Protein AF-0000000066218387 (afdb_homodimer)

Nearest PDB structures (foldseek):
  7k64-assembly2_H  TM=9.882E-01  e=3.841E-46  Pseudomonas fluorescens Pf0-1
  7jyb-assembly1_D  TM=9.892E-01  e=7.024E-46  Pseudomonas fluorescens Pf0-1
  7jv3-assembly2_G  TM=9.910E-01  e=2.816E-45  Pseudomonas fluorescens Pf0-1
  7jyb-assembly2_H  TM=9.038E-01  e=1.567E-47  Pseudomonas fluorescens Pf0-1
  7jv3-assembly1_A  TM=9.859E-01  e=2.064E-44  Pseudomonas fluorescens Pf0-1

InterPro domains:
  IPR011251 Luciferase-like domain [PF00296] (10-331)
  IPR019911 Alkanesulphonate monooxygenase, FMN-dependent [MF_01229] (8-383)
  IPR019911 Alkanesulphonate monooxygenase, FMN-dependent [TIGR03565] (9-355)
  IPR036661 Luciferase-like domain superfamily [G3DSA:3.20.20.30] (7-357)
  IPR036661 Luciferase-like domain superfamily [SSF51679] (8-355)
  IPR050172 SsuD/RutA monooxygenase [PTHR42847] (6-355)

Solvent-accessible surface area (backbone atoms only — not comparable to full-atom values): 39649 Å² total; per-residue (Å²): 130,63,50,69,79,47,66,65,46,44,26,33,54,44,58,48,58,28,49,30,59,33,50,85,41,74,60,70,48,36,74,59,41,65,70,59,48,43,52,37,49,39,47,39,42,39,31,48,33,53,23,30,36,28,56,66,56,54,56,29,41,28,22,64,44,50,45,26,37,44,40,67,63,41,88,73,43,23,36,35,28,38,41,47,68,69,36,39,27,38,51,48,50,34,36,49,49,16,37,42,12,48,71,46,69,50,29,46,30,37,28,50,42,80,76,41,32,63,60,62,32,24,14,38,50,41,81,67,55,75,62,53,44,43,56,40,40,51,49,35,49,53,41,22,49,32,23,46,58,70,27,41,29,69,42,84,54,96,78,38,52,22,47,69,18,59,35,63,58,65,37,64,40,75,69,46,62,53,34,31,32,56,56,68,38,70,54,39,33,58,50,42,21,75,68,34,46,29,40,39,41,62,56,56,49,64,70,59,45,44,53,49,50,51,52,41,51,52,42,9,47,76,63,76,37,76,66,45,36,28,36,32,33,29,50,38,62,30,94,38,46,70,56,11,51,51,48,57,51,53,29,48,63,67,50,46,70,67,55,34,53,52,37,49,51,48,51,64,71,44,44,76,35,54,53,49,53,53,48,44,66,61,32,67,81,40,83,88,51,28,68,69,36,93,50,32,30,34,64,55,34,40,67,39,83,66,70,17,23,26,44,45,13,14,32,68,57,44,42,53,53,50,48,56,46,17,71,70,48,34,43,32,37,40,32,41,32,75,30,49,57,67,35,50,52,44,42,30,71,52,32,22,66,67,55,69,40,62,46,60,62,85,69,75,77,72,61,82,75,56,78,61,74,70,68,74,75,70,80,78,70,83,74,76,73,79,75,83,122,130,62,50,71,79,48,66,64,47,45,25,33,54,47,61,48,58,29,49,28,59,32,50,87,40,76,61,68,46,37,73,59,43,64,70,59,49,43,52,38,50,38,46,39,40,40,32,47,33,54,25,30,38,30,56,68,57,53,56,29,43,30,22,63,41,50,46,26,36,45,40,66,64,41,88,72,43,23,36,34,28,38,42,48,69,69,36,42,28,39,51,49,50,33,37,49,50,16,38,42,14,46,71,45,68,49,29,44,31,37,28,49,42,79,77,40,32,62,61,63,33,24,12,39,49,40,83,68,55,75,60,54,45,43,55,40,41,51,51,37,48,53,42,23,50,32,24,47,58,70,26,40,30,70,43,85,54,96,78,38,50,22,47,69,20,57,37,64,59,64,38,65,40,74,68,46,61,52,35,31,34,56,55,68,38,70,55,39,32,58,52,42,22,75,68,35,47,28,40,40,40,60,58,57,48,67,69,59,45,47,52,51,50,52,53,41,52,51,41,9,47,76,63,75,38,76,66,46,35,28,36,33,34,30,50,37,62,29,94,39,47,69,54,11,50,51,48,55,50,52,29,49,64,68,49,46,71,68,54,36,53,52,37,48,52,48,51,66,72,44,44,77,36,55,53,51,53,52,47,44,66,60,30,67,81,41,83,88,51,28,68,68,36,93,48,33,30,35,66,55,35,41,67,38,82,65,70,15,25,25,45,45,14,14,34,69,55,45,42,53,54,49,48,57,46,17,71,70,49,34,42,31,37,39,32,41,31,74,30,50,57,67,34,52,51,44,41,30,71,53,30,22,68,68,56,68,39,64,46,59,62,84,67,76,78,72,62,82,74,60,82,60,78,72,70,75,75,65,80,78,64,82,73,69,71,76,70,82,122

Organism: Rhizobium etli (strain CIAT 652) (NCBI:txid491916)

Secondary structure (DSSP, 8-state):
--GGGS--EEEEE--TT-EESSTT--TTEE---HHHHHHHHHHHHHHT--EEEE--STTSPPHHHHHHHHHTT-SS-EEEEEE-TTSB-HHHHHHHHHHHHHHTTS-EEEEE---S-HHHHHHTT----HHHHHHHHHHHHHHHHHHHHHSEEEEE-SS-EEEEEE-SS--SSSS-S-EEE---SHHHHHHHHHH-SEEEEE---HHHHHHHHHHHHHHHHHTT---EEEEEEEEEE-SSHHHHHHHHHHHTTT--HHHHHHHHHHHHHH---HHHHHHHHHHTT-SS--EEETTEE-GGGGT-SS---EEEE-HHHHHHHHHHHHHTTEEEEEEE-SSHHHHHHHIIIIIGGGGT---STT-----TTS-------------------/--GGGS--EEEEE--TT-EESSTT--TTEE---HHHHHHHHHHHHHHT--EEEE--STTSPPHHHHHHHHHTT-SS-EEEEEE-TTSB-HHHHHHHHHHHHHHTTS-EEEEE---S-HHHHHHTT----HHHHHHHHHHHHHHHHHHHHHSEEEEE-SS-EEEEEE-SS--SSSS-S-EEE---SHHHHHHHHHH-SEEEEE---HHHHHHHHHHHHHHHHHTT---EEEEEEEEEE-SSHHHHHHHHHHHTTT--HHHHHHHHHHHHHH---HHHHHHHHHHTT-SS--EEETTEE-GGGGT-SS---EEEE-HHHHHHHHHHHHHTTEEEEEEE-SSHHHHHHHIIIIIGGGGT---STT-----TTS-------------------

Sequence (778 aa):
MMAIDKPLDFLWFIPSSGDGQYLGSDDLSRPADPGYFREIAKAADRLGYSGVLIPTGAACEESFILAADLAAHTERLKFLVAIRPGTASPAYYARLAATLDRVSNGRLLINIVVGGSAQELAGDGIFLPHDERYDHAGEFFQVFNSLVETGKANLDGKYIKAIDARLGLPPVQEPRPPLYFGGSSDAAIAFSGGITDKYLTWGEPPAQVAEKIAKVRKAAAAQGKHVTFGIRLHFIVRETDEEAWAAADRLISKLSDETIAAAQEVFAKSSDSVGQARMVALHQGRRDKLEVSPNLWAGIGLVRTGAGTALVGSPKTIAERLREYQALGIDTVIASGYPHLEEAYRVSELLFPEIGLPGPHGQIRSSFGERRVFGGGGHGGNVKIASASMMAIDKPLDFLWFIPSSGDGQYLGSDDLSRPADPGYFREIAKAADRLGYSGVLIPTGAACEESFILAADLAAHTERLKFLVAIRPGTASPAYYARLAATLDRVSNGRLLINIVVGGSAQELAGDGIFLPHDERYDHAGEFFQVFNSLVETGKANLDGKYIKAIDARLGLPPVQEPRPPLYFGGSSDAAIAFSGGITDKYLTWGEPPAQVAEKIAKVRKAAAAQGKHVTFGIRLHFIVRETDEEAWAAADRLISKLSDETIAAAQEVFAKSSDSVGQARMVALHQGRRDKLEVSPNLWAGIGLVRTGAGTALVGSPKTIAERLREYQALGIDTVIASGYPHLEEAYRVSELLFPEIGLPGPHGQIRSSFGERRVFGGGGHGGNVKIASAS

Radius of gyration: 29.78 Å; Cα contacts (8 Å, |Δi|>4): 1653; chains: 2; bounding box: 93×78×91 Å

Structure (mmCIF, N/CA/C/O backbone):
data_AF-0000000066218387-model_v1
#
loop_
_entity.id
_entity.type
_entity.pdbx_description
1 polymer 'Alkanesulfonate monooxygenase'
#
loop_
_atom_site.group_PDB
_atom_site.id
_atom_site.type_symbol
_atom_site.label_atom_id
_atom_site.label_alt_id
_atom_site.label_comp_id
_atom_site.label_asym_id
_atom_site.label_entity_id
_atom_site.label_seq_id
_atom_site.pdbx_PDB_ins_code
_atom_site.Cartn_x
_atom_site.Cartn_y
_atom_site.Cartn_z
_atom_site.occupancy
_atom_site.B_iso_or_equiv
_atom_site.auth_seq_id
_atom_site.auth_comp_id
_atom_site.auth_asym_id
_atom_site.auth_atom_id
_atom_site.pdbx_PDB_model_num
ATOM 1 N N . MET A 1 1 ? 13.227 -35.312 9.422 1 36.81 1 MET A N 1
ATOM 2 C CA . MET A 1 1 ? 11.945 -35.844 9 1 36.81 1 MET A CA 1
ATOM 3 C C . MET A 1 1 ? 11.625 -35.469 7.562 1 36.81 1 MET A C 1
ATOM 5 O O . MET A 1 1 ? 11.789 -34.312 7.176 1 36.81 1 MET A O 1
ATOM 9 N N . MET A 1 2 ? 11.516 -36.438 6.645 1 47.72 2 MET A N 1
ATOM 10 C CA . MET A 1 2 ? 11.312 -36.25 5.211 1 47.72 2 MET A CA 1
ATOM 11 C C . MET A 1 2 ? 10.078 -35.406 4.945 1 47.72 2 MET A C 1
ATOM 13 O O . MET A 1 2 ? 9.172 -35.344 5.781 1 47.72 2 MET A O 1
ATOM 17 N N . ALA A 1 3 ? 10.102 -34.469 4.059 1 52.47 3 ALA A N 1
ATOM 18 C CA . ALA A 1 3 ? 8.992 -33.594 3.682 1 52.47 3 ALA A CA 1
ATOM 19 C C . ALA A 1 3 ? 7.68 -34.375 3.652 1 52.47 3 ALA A C 1
ATOM 21 O O . ALA A 1 3 ? 6.613 -33.812 3.943 1 52.47 3 ALA A O 1
ATOM 22 N N . ILE A 1 4 ? 7.773 -35.719 3.488 1 58.59 4 ILE A N 1
ATOM 23 C CA . ILE A 1 4 ? 6.582 -36.531 3.283 1 58.59 4 ILE A CA 1
ATOM 24 C C . ILE A 1 4 ? 5.848 -36.719 4.609 1 58.59 4 ILE A C 1
ATOM 26 O O . ILE A 1 4 ? 4.645 -36.969 4.625 1 58.59 4 ILE A O 1
ATOM 30 N N . ASP A 1 5 ? 6.512 -36.438 5.719 1 69.12 5 ASP A N 1
ATOM 31 C CA . ASP A 1 5 ? 5.871 -36.75 6.996 1 69.12 5 ASP A CA 1
ATOM 32 C C . ASP A 1 5 ? 5.156 -35.531 7.562 1 69.12 5 ASP A C 1
ATOM 34 O O . ASP A 1 5 ? 4.379 -35.625 8.508 1 69.12 5 ASP A O 1
ATOM 38 N N . LYS A 1 6 ? 5.363 -34.344 6.863 1 81.38 6 LYS A N 1
ATOM 39 C CA . LYS A 1 6 ? 4.703 -33.156 7.367 1 81.38 6 LYS A CA 1
ATOM 40 C C . LYS A 1 6 ? 3.594 -32.688 6.422 1 81.38 6 LYS A C 1
ATOM 42 O O . LYS A 1 6 ? 3.719 -32.812 5.203 1 81.38 6 LYS A O 1
ATOM 47 N N . PRO A 1 7 ? 2.613 -32.281 7.059 1 90.94 7 PRO A N 1
ATOM 48 C CA . PRO A 1 7 ? 1.529 -31.797 6.207 1 90.94 7 PRO A CA 1
ATOM 49 C C . PRO A 1 7 ? 1.955 -30.625 5.332 1 90.94 7 PRO A C 1
ATOM 51 O O . PRO A 1 7 ? 2.791 -29.812 5.746 1 90.94 7 PRO A O 1
ATOM 54 N N . LEU A 1 8 ? 1.406 -30.609 4.16 1 96.31 8 LEU A N 1
ATOM 55 C CA . LEU A 1 8 ? 1.658 -29.531 3.221 1 96.31 8 LEU A CA 1
ATOM 56 C C . LEU A 1 8 ? 1.177 -28.203 3.787 1 96.31 8 LEU A C 1
ATOM 58 O O . LEU A 1 8 ? 0.129 -28.141 4.434 1 96.31 8 LEU A O 1
ATOM 62 N N . ASP A 1 9 ? 1.961 -27.156 3.613 1 97.88 9 ASP A N 1
ATOM 63 C CA . ASP A 1 9 ? 1.462 -25.797 3.736 1 97.88 9 ASP A CA 1
ATOM 64 C C . ASP A 1 9 ? 0.65 -25.391 2.506 1 97.88 9 ASP A C 1
ATOM 66 O O . ASP A 1 9 ? 1.196 -25.266 1.407 1 97.88 9 ASP A O 1
ATOM 70 N N . PHE A 1 10 ? -0.583 -25.172 2.699 1 98.44 10 PHE A N 1
ATOM 71 C CA . PHE A 1 10 ? -1.504 -25.062 1.576 1 98.44 10 PHE A CA 1
ATOM 72 C C . PHE A 1 10 ? -2.117 -23.672 1.522 1 98.44 10 PHE A C 1
ATOM 74 O O . PHE A 1 10 ? -2.939 -23.312 2.369 1 98.44 10 PHE A O 1
ATOM 81 N N . LEU A 1 11 ? -1.707 -22.828 0.541 1 98.88 11 LEU A N 1
ATOM 82 C CA . LEU A 1 11 ? -2.236 -21.484 0.333 1 98.88 11 LEU A CA 1
ATOM 83 C C . LEU A 1 11 ? -3.24 -21.469 -0.815 1 98.88 11 LEU A C 1
ATOM 85 O O . LEU A 1 11 ? -3.268 -22.391 -1.635 1 98.88 11 LEU A O 1
ATOM 89 N N . TRP A 1 12 ? -4.078 -20.469 -0.814 1 98.88 12 TRP A N 1
ATOM 90 C CA . TRP A 1 12 ? -5.02 -20.219 -1.901 1 98.88 12 TRP A CA 1
ATOM 91 C C . TRP A 1 12 ? -4.613 -18.984 -2.689 1 98.88 12 TRP A C 1
ATOM 93 O O . TRP A 1 12 ? -3.447 -18.578 -2.68 1 98.88 12 TRP A O 1
ATOM 103 N N . PHE A 1 13 ? -5.559 -18.406 -3.445 1 98.81 13 PHE A N 1
ATOM 104 C CA . PHE A 1 13 ? -5.23 -17.344 -4.398 1 98.81 13 PHE A CA 1
ATOM 105 C C . PHE A 1 13 ? -6.34 -16.312 -4.461 1 98.81 13 PHE A C 1
ATOM 107 O O . PHE A 1 13 ? -7.523 -16.656 -4.375 1 98.81 13 PHE A O 1
ATOM 114 N N . ILE A 1 14 ? -5.922 -15.031 -4.617 1 98.94 14 ILE A N 1
ATOM 115 C CA . ILE A 1 14 ? -6.863 -13.945 -4.895 1 98.94 14 ILE A CA 1
ATOM 116 C C . ILE A 1 14 ? -6.797 -13.57 -6.371 1 98.94 14 ILE A C 1
ATOM 118 O O . ILE A 1 14 ? -5.773 -13.078 -6.848 1 98.94 14 ILE A O 1
ATOM 122 N N . PRO A 1 15 ? -7.887 -13.828 -7.129 1 98.5 15 PRO A N 1
ATOM 123 C CA . PRO A 1 15 ? -7.891 -13.445 -8.547 1 98.5 15 PRO A CA 1
ATOM 124 C C . PRO A 1 15 ? -8.109 -11.953 -8.75 1 98.5 15 PRO A C 1
ATOM 126 O O . PRO A 1 15 ? -9.148 -11.539 -9.273 1 98.5 15 PRO A O 1
ATOM 129 N N . SER A 1 16 ? -7.086 -11.125 -8.547 1 98.44 16 SER A N 1
ATOM 130 C CA . SER A 1 16 ? -7.215 -9.68 -8.398 1 98.44 16 SER A CA 1
ATOM 131 C C . SER A 1 16 ? -7.441 -9 -9.742 1 98.44 16 SER A C 1
ATOM 133 O O . SER A 1 16 ? -7.598 -7.777 -9.812 1 98.44 16 SER A O 1
ATOM 135 N N . SER A 1 17 ? -7.48 -9.742 -10.859 1 96.88 17 SER A N 1
ATOM 136 C CA . SER A 1 17 ? -7.84 -9.195 -12.164 1 96.88 17 SER A CA 1
ATOM 137 C C . SER A 1 17 ? -9.242 -9.633 -12.578 1 96.88 17 SER A C 1
ATOM 139 O O . SER A 1 17 ? -9.742 -9.219 -13.625 1 96.88 17 SER A O 1
ATOM 141 N N . GLY A 1 18 ? -9.797 -10.516 -11.82 1 96.81 18 GLY A N 1
ATOM 142 C CA . GLY A 1 18 ? -11.109 -11.062 -12.141 1 96.81 18 GLY A CA 1
ATOM 143 C C . GLY A 1 18 ? -11.172 -12.57 -12.016 1 96.81 18 GLY A C 1
ATOM 144 O O . GLY A 1 18 ? -10.164 -13.219 -11.719 1 96.81 18 GLY A O 1
ATOM 145 N N . ASP A 1 19 ? -12.375 -13.078 -12.18 1 97.75 19 ASP A N 1
ATOM 146 C CA . ASP A 1 19 ? -12.688 -14.492 -12 1 97.75 19 ASP A CA 1
ATOM 147 C C . ASP A 1 19 ? -13.836 -14.922 -12.906 1 97.75 19 ASP A C 1
ATOM 149 O O . ASP A 1 19 ? -14.289 -14.148 -13.758 1 97.75 19 ASP A O 1
ATOM 153 N N . GLY A 1 20 ? -14.164 -16.188 -12.82 1 97.06 20 GLY A N 1
ATOM 154 C CA . GLY A 1 20 ? -15.305 -16.625 -13.609 1 97.06 20 GLY A CA 1
ATOM 155 C C . GLY A 1 20 ? -15.406 -18.125 -13.742 1 97.06 20 GLY A C 1
ATOM 156 O O . GLY A 1 20 ? -14.531 -18.859 -13.281 1 97.06 20 GLY A O 1
ATOM 157 N N . GLN A 1 21 ? -16.5 -18.516 -14.5 1 97.31 21 GLN A N 1
ATOM 158 C CA . GLN A 1 21 ? -16.828 -19.938 -14.633 1 97.31 21 GLN A CA 1
ATOM 159 C C . GLN A 1 21 ? -16.078 -20.562 -15.797 1 97.31 21 GLN A C 1
ATOM 161 O O . GLN A 1 21 ? -15.789 -21.766 -15.781 1 97.31 21 GLN A O 1
ATOM 166 N N . TYR A 1 22 ? -15.852 -19.781 -16.844 1 96.94 22 TYR A N 1
ATOM 167 C CA . TYR A 1 22 ? -15.227 -20.266 -18.062 1 96.94 22 TYR A CA 1
ATOM 168 C C . TYR A 1 22 ? -13.961 -19.469 -18.391 1 96.94 22 TYR A C 1
ATOM 170 O O . TYR A 1 22 ? -13.938 -18.25 -18.219 1 96.94 22 TYR A O 1
ATOM 178 N N . LEU A 1 23 ? -13 -20.156 -18.828 1 94.5 23 LEU A N 1
ATOM 179 C CA . LEU A 1 23 ? -11.781 -19.484 -19.266 1 94.5 23 LEU A CA 1
ATOM 180 C C . LEU A 1 23 ? -11.945 -18.891 -20.656 1 94.5 23 LEU A C 1
ATOM 182 O O . LEU A 1 23 ? -12.57 -19.516 -21.516 1 94.5 23 LEU A O 1
ATOM 186 N N . GLY A 1 24 ? -11.484 -17.688 -20.844 1 89.19 24 GLY A N 1
ATOM 187 C CA . GLY A 1 24 ? -11.445 -17.078 -22.156 1 89.19 24 GLY A CA 1
ATOM 188 C C . GLY A 1 24 ? -12.805 -16.594 -22.625 1 89.19 24 GLY A C 1
ATOM 189 O O . GLY A 1 24 ? -13.023 -16.453 -23.828 1 89.19 24 GLY A O 1
ATOM 190 N N . SER A 1 25 ? -13.703 -16.484 -21.75 1 90.75 25 SER A N 1
ATOM 191 C CA . SER A 1 25 ? -15.055 -16.062 -22.094 1 90.75 25 SER A CA 1
ATOM 192 C C . SER A 1 25 ? -15.586 -15.039 -21.109 1 90.75 25 SER A C 1
ATOM 194 O O . SER A 1 25 ? -15.203 -15.047 -19.938 1 90.75 25 SER A O 1
ATOM 196 N N . ASP A 1 26 ? -16.453 -14.234 -21.625 1 92.06 26 ASP A N 1
ATOM 197 C CA . ASP A 1 26 ? -17.109 -13.273 -20.766 1 92.06 26 ASP A CA 1
ATOM 198 C C . ASP A 1 26 ? -18.375 -13.875 -20.156 1 92.06 26 ASP A C 1
ATOM 200 O O . ASP A 1 26 ? -19 -13.266 -19.266 1 92.06 26 ASP A O 1
ATOM 204 N N . ASP A 1 27 ? -18.672 -14.992 -20.656 1 94.62 27 ASP A N 1
ATOM 205 C CA . ASP A 1 27 ? -19.859 -15.648 -20.078 1 94.62 27 ASP A CA 1
ATOM 206 C C . ASP A 1 27 ? -19.625 -16.016 -18.625 1 94.62 27 ASP A C 1
ATOM 208 O O . ASP A 1 27 ? -18.625 -16.672 -18.297 1 94.62 27 ASP A O 1
ATOM 212 N N . LEU A 1 28 ? -20.516 -15.555 -17.75 1 96.94 28 LEU A N 1
ATOM 213 C CA . LEU A 1 28 ? -20.469 -15.836 -16.312 1 96.94 28 LEU A CA 1
ATOM 214 C C . LEU A 1 28 ? -19.141 -15.422 -15.719 1 96.94 28 LEU A C 1
ATOM 216 O O . LEU A 1 28 ? -18.594 -16.125 -14.859 1 96.94 28 LEU A O 1
ATOM 220 N N . SER A 1 29 ? -18.625 -14.391 -16.25 1 96.94 29 SER A N 1
ATOM 221 C CA . SER A 1 29 ? -17.391 -13.805 -15.703 1 96.94 29 SER A CA 1
ATOM 222 C C . SER A 1 29 ? -17.688 -12.953 -14.469 1 96.94 29 SER A C 1
ATOM 224 O O . SER A 1 29 ? -18.797 -12.445 -14.305 1 96.94 29 SER A O 1
ATOM 226 N N . ARG A 1 30 ? -16.703 -12.852 -13.578 1 97.88 30 ARG A N 1
ATOM 227 C CA . ARG A 1 30 ? -16.719 -11.961 -12.422 1 97.88 30 ARG A CA 1
ATOM 228 C C . ARG A 1 30 ? -15.617 -10.906 -12.531 1 97.88 30 ARG A C 1
ATOM 230 O O . ARG A 1 30 ? -14.43 -11.242 -12.523 1 97.88 30 ARG A O 1
ATOM 237 N N . PRO A 1 31 ? -16 -9.688 -12.648 1 96.56 31 PRO A N 1
ATOM 238 C CA . PRO A 1 31 ? -14.977 -8.641 -12.703 1 96.56 31 PRO A CA 1
ATOM 239 C C . PRO A 1 31 ? -14.195 -8.508 -11.398 1 96.56 31 PRO A C 1
ATOM 241 O O . PRO A 1 31 ? -14.602 -9.062 -10.375 1 96.56 31 PRO A O 1
ATOM 244 N N . ALA A 1 32 ? -13.07 -7.84 -11.469 1 97.75 32 ALA A N 1
ATOM 245 C CA . ALA A 1 32 ? -12.336 -7.512 -10.25 1 97.75 32 ALA A CA 1
ATOM 246 C C . ALA A 1 32 ? -13.195 -6.691 -9.289 1 97.75 32 ALA A C 1
ATOM 248 O O . ALA A 1 32 ? -13.68 -5.617 -9.648 1 97.75 32 ALA A O 1
ATOM 249 N N . ASP A 1 33 ? -13.336 -7.207 -8.164 1 97.88 33 ASP A N 1
ATOM 250 C CA . ASP A 1 33 ? -14.211 -6.609 -7.164 1 97.88 33 ASP A CA 1
ATOM 251 C C . ASP A 1 33 ? -13.688 -6.848 -5.754 1 97.88 33 ASP A C 1
ATOM 253 O O . ASP A 1 33 ? -13.695 -7.977 -5.262 1 97.88 33 ASP A O 1
ATOM 257 N N . PRO A 1 34 ? -13.328 -5.742 -5.09 1 98.25 34 PRO A N 1
ATOM 258 C CA . PRO A 1 34 ? -12.797 -5.906 -3.734 1 98.25 34 PRO A CA 1
ATOM 259 C C . PRO A 1 34 ? -13.758 -6.656 -2.812 1 98.25 34 PRO A C 1
ATOM 261 O O . PRO A 1 34 ? -13.32 -7.406 -1.938 1 98.25 34 PRO A O 1
ATOM 264 N N . GLY A 1 35 ? -15.055 -6.422 -2.982 1 98.25 35 GLY A N 1
ATOM 265 C CA . GLY A 1 35 ? -16.031 -7.176 -2.201 1 98.25 35 GLY A CA 1
ATOM 266 C C . GLY A 1 35 ? -15.922 -8.672 -2.416 1 98.25 35 GLY A C 1
ATOM 267 O O . GLY A 1 35 ? -15.969 -9.445 -1.457 1 98.25 35 GLY A O 1
ATOM 268 N N . TYR A 1 36 ? -15.766 -9.094 -3.652 1 98.69 36 TYR A N 1
ATOM 269 C CA . TYR A 1 36 ? -15.602 -10.508 -3.988 1 98.69 36 TYR A CA 1
ATOM 270 C C . TYR A 1 36 ? -14.297 -11.055 -3.422 1 98.69 36 TYR A C 1
ATOM 272 O O . TYR A 1 36 ? -14.258 -12.18 -2.91 1 98.69 36 TYR A O 1
ATOM 280 N N . PHE A 1 37 ? -13.242 -10.273 -3.443 1 98.94 37 PHE A N 1
ATOM 281 C CA . PHE A 1 37 ? -11.953 -10.703 -2.916 1 98.94 37 PHE A CA 1
ATOM 282 C C . PHE A 1 37 ? -12.016 -10.891 -1.406 1 98.94 37 PHE A C 1
ATOM 284 O O . PHE A 1 37 ? -11.391 -11.805 -0.863 1 98.94 37 PHE A O 1
ATOM 291 N N . ARG A 1 38 ? -12.805 -10.023 -0.701 1 98.81 38 ARG A N 1
ATOM 292 C CA . ARG A 1 38 ? -13.023 -10.203 0.732 1 98.81 38 ARG A CA 1
ATOM 293 C C . ARG A 1 38 ? -13.734 -11.516 1.02 1 98.81 38 ARG A C 1
ATOM 295 O O . ARG A 1 38 ? -13.414 -12.211 1.987 1 98.81 38 ARG A O 1
ATOM 302 N N . GLU A 1 39 ? -14.711 -11.844 0.158 1 98.81 39 GLU A N 1
ATOM 303 C CA . GLU A 1 39 ? -15.414 -13.117 0.322 1 98.81 39 GLU A CA 1
ATOM 304 C C . GLU A 1 39 ? -14.453 -14.297 0.217 1 98.81 39 GLU A C 1
ATOM 306 O O . GLU A 1 39 ? -14.492 -15.211 1.039 1 98.81 39 GLU A O 1
ATOM 311 N N . ILE A 1 40 ? -13.594 -14.25 -0.733 1 98.94 40 ILE A N 1
ATOM 312 C CA . ILE A 1 40 ? -12.633 -15.32 -0.936 1 98.94 40 ILE A CA 1
ATOM 313 C C . ILE A 1 40 ? -11.688 -15.398 0.262 1 98.94 40 ILE A C 1
ATOM 315 O O . ILE A 1 40 ? -11.438 -16.484 0.793 1 98.94 40 ILE A O 1
ATOM 319 N N . ALA A 1 41 ? -11.172 -14.273 0.687 1 98.94 41 ALA A N 1
ATOM 320 C CA . ALA A 1 41 ? -10.211 -14.242 1.786 1 98.94 41 ALA A CA 1
ATOM 321 C C . ALA A 1 41 ? -10.836 -14.766 3.076 1 98.94 41 ALA A C 1
ATOM 323 O O . ALA A 1 41 ? -10.211 -15.539 3.803 1 98.94 41 ALA A O 1
ATOM 324 N N . LYS A 1 42 ? -12.047 -14.328 3.348 1 98.62 42 LYS A N 1
ATOM 325 C CA . LYS A 1 42 ? -12.742 -14.781 4.547 1 98.62 42 LYS A CA 1
ATOM 326 C C . LYS A 1 42 ? -12.992 -16.281 4.5 1 98.62 42 LYS A C 1
ATOM 328 O O . LYS A 1 42 ? -12.828 -16.984 5.508 1 98.62 42 LYS A O 1
ATOM 333 N N . ALA A 1 43 ? -13.375 -16.75 3.352 1 98.5 43 ALA A N 1
ATOM 334 C CA . ALA A 1 43 ? -13.586 -18.172 3.195 1 98.5 43 ALA A CA 1
ATOM 335 C C . ALA A 1 43 ? -12.289 -18.953 3.43 1 98.5 43 ALA A C 1
ATOM 337 O O . ALA A 1 43 ? -12.266 -19.906 4.215 1 98.5 43 ALA A O 1
ATOM 338 N N . ALA A 1 44 ? -11.242 -18.547 2.76 1 98.5 44 ALA A N 1
ATOM 339 C CA . ALA A 1 44 ? -9.953 -19.219 2.904 1 98.5 44 ALA A CA 1
ATOM 340 C C . ALA A 1 44 ? -9.492 -19.219 4.359 1 98.5 44 ALA A C 1
ATOM 342 O O . ALA A 1 44 ? -8.969 -20.219 4.852 1 98.5 44 ALA A O 1
ATOM 343 N N . ASP A 1 45 ? -9.711 -18.109 5 1 97.81 45 ASP A N 1
ATOM 344 C CA . ASP A 1 45 ? -9.336 -17.969 6.406 1 97.81 45 ASP A CA 1
ATOM 345 C C . ASP A 1 45 ? -10.055 -19 7.273 1 97.81 45 ASP A C 1
ATOM 347 O O . ASP A 1 45 ? -9.461 -19.547 8.203 1 97.81 45 ASP A O 1
ATOM 351 N N . ARG A 1 46 ? -11.266 -19.297 6.977 1 96.44 46 ARG A N 1
ATOM 352 C CA . ARG A 1 46 ? -12.094 -20.203 7.766 1 96.44 46 ARG A CA 1
ATOM 353 C C . ARG A 1 46 ? -11.859 -21.656 7.363 1 96.44 46 ARG A C 1
ATOM 355 O O . ARG A 1 46 ? -11.992 -22.562 8.188 1 96.44 46 ARG A O 1
ATOM 362 N N . LEU A 1 47 ? -11.484 -21.875 6.148 1 97.06 47 LEU A N 1
ATOM 363 C CA . LEU A 1 47 ? -11.508 -23.203 5.559 1 97.06 47 LEU A CA 1
ATOM 364 C C . LEU A 1 47 ? -10.203 -23.953 5.836 1 97.06 47 LEU A C 1
ATOM 366 O O . LEU A 1 47 ? -10.062 -25.125 5.488 1 97.06 47 LEU A O 1
ATOM 370 N N . GLY A 1 48 ? -9.242 -23.266 6.406 1 94.81 48 GLY A N 1
ATOM 371 C CA . GLY A 1 48 ? -8.039 -23.953 6.824 1 94.81 48 GLY A CA 1
ATOM 372 C C . GLY A 1 48 ? -6.84 -23.656 5.945 1 94.81 48 GLY A C 1
ATOM 373 O O . GLY A 1 48 ? -5.754 -24.203 6.152 1 94.81 48 GLY A O 1
ATOM 374 N N . TYR A 1 49 ? -7.016 -22.828 4.949 1 98.19 49 TYR A N 1
ATOM 375 C CA . TYR A 1 49 ? -5.859 -22.375 4.184 1 98.19 49 TYR A CA 1
ATOM 376 C C . TYR A 1 49 ? -4.93 -21.531 5.047 1 98.19 49 TYR A C 1
ATOM 378 O O . TYR A 1 49 ? -5.387 -20.797 5.918 1 98.19 49 TYR A O 1
ATOM 386 N N . SER A 1 50 ? -3.654 -21.609 4.773 1 97.88 50 SER A N 1
ATOM 387 C CA . SER A 1 50 ? -2.693 -20.875 5.586 1 97.88 50 SER A CA 1
ATOM 388 C C . SER A 1 50 ? -2.523 -19.438 5.086 1 97.88 50 SER A C 1
ATOM 390 O O . SER A 1 50 ? -2.064 -18.578 5.824 1 97.88 50 SER A O 1
ATOM 392 N N . GLY A 1 51 ? -2.797 -19.234 3.805 1 98.75 51 GLY A N 1
ATOM 393 C CA . GLY A 1 51 ? -2.637 -17.906 3.209 1 98.75 51 GLY A CA 1
ATOM 394 C C . GLY A 1 51 ? -3.184 -17.828 1.797 1 98.75 51 GLY A C 1
ATOM 395 O O . GLY A 1 51 ? -3.818 -18.766 1.312 1 98.75 51 GLY A O 1
ATOM 396 N N . VAL A 1 52 ? -3.023 -16.672 1.22 1 98.94 52 VAL A N 1
ATOM 397 C CA . VAL A 1 52 ? -3.43 -16.438 -0.163 1 98.94 52 VAL A CA 1
ATOM 398 C C . VAL A 1 52 ? -2.338 -15.664 -0.9 1 98.94 52 VAL A C 1
ATOM 400 O O . VAL A 1 52 ? -1.704 -14.773 -0.329 1 98.94 52 VAL A O 1
ATOM 403 N N . LEU A 1 53 ? -2.123 -16.078 -2.141 1 98.94 53 LEU A N 1
ATOM 404 C CA . LEU A 1 53 ? -1.252 -15.297 -3.014 1 98.94 53 LEU A CA 1
ATOM 405 C C . LEU A 1 53 ? -2.023 -14.156 -3.678 1 98.94 53 LEU A C 1
ATOM 407 O O . LEU A 1 53 ? -3.15 -14.352 -4.137 1 98.94 53 LEU A O 1
ATOM 411 N N . ILE A 1 54 ? -1.448 -12.969 -3.682 1 98.94 54 ILE A N 1
ATOM 412 C CA . ILE A 1 54 ? -1.961 -11.812 -4.41 1 98.94 54 ILE A CA 1
ATOM 413 C C . ILE A 1 54 ? -0.969 -11.406 -5.496 1 98.94 54 ILE A C 1
ATOM 415 O O . ILE A 1 54 ? 0.139 -10.953 -5.199 1 98.94 54 ILE A O 1
ATOM 419 N N . PRO A 1 55 ? -1.381 -11.555 -6.758 1 98.06 55 PRO A N 1
ATOM 420 C CA . PRO A 1 55 ? -0.457 -11.289 -7.859 1 98.06 55 PRO A CA 1
ATOM 421 C C . PRO A 1 55 ? -0.27 -9.797 -8.125 1 98.06 55 PRO A C 1
ATOM 423 O O . PRO A 1 55 ? -0.867 -8.969 -7.438 1 98.06 55 PRO A O 1
ATOM 426 N N . THR A 1 56 ? 0.621 -9.445 -9.039 1 97 56 THR A N 1
ATOM 427 C CA . THR A 1 56 ? 0.869 -8.07 -9.453 1 97 56 THR A CA 1
ATOM 428 C C . THR A 1 56 ? 0.747 -7.93 -10.969 1 97 56 THR A C 1
ATOM 430 O O . THR A 1 56 ? 0.748 -8.93 -11.688 1 97 56 THR A O 1
ATOM 433 N N . GLY A 1 57 ? 0.589 -6.695 -11.438 1 95 57 GLY A N 1
ATOM 434 C CA . GLY A 1 57 ? 0.492 -6.363 -12.852 1 95 57 GLY A CA 1
ATOM 435 C C . GLY A 1 57 ? -0.47 -5.227 -13.133 1 95 57 GLY A C 1
ATOM 436 O O . GLY A 1 57 ? -1.251 -4.836 -12.266 1 95 57 GLY A O 1
ATOM 437 N N . ALA A 1 58 ? -0.456 -4.797 -14.391 1 95.56 58 ALA A N 1
ATOM 438 C CA . ALA A 1 58 ? -1.231 -3.627 -14.797 1 95.56 58 ALA A CA 1
ATOM 439 C C . ALA A 1 58 ? -2.729 -3.928 -14.781 1 95.56 58 ALA A C 1
ATOM 441 O O . ALA A 1 58 ? -3.549 -3.014 -14.68 1 95.56 58 ALA A O 1
ATOM 442 N N . ALA A 1 59 ? -3.066 -5.227 -14.82 1 95.25 59 ALA A N 1
ATOM 443 C CA . ALA A 1 59 ? -4.477 -5.605 -14.898 1 95.25 59 ALA A CA 1
ATOM 444 C C . ALA A 1 59 ? -5.016 -6 -13.523 1 95.25 59 ALA A C 1
ATOM 446 O O . ALA A 1 59 ? -6.203 -6.301 -13.383 1 95.25 59 ALA A O 1
ATOM 447 N N . CYS A 1 60 ? -4.16 -6 -12.523 1 97.75 60 CYS A N 1
ATOM 448 C CA . CYS A 1 60 ? -4.516 -6.48 -11.188 1 97.75 60 CYS A CA 1
ATOM 449 C C . CYS A 1 60 ? -4.742 -5.316 -10.234 1 97.75 60 CYS A C 1
ATOM 451 O O . CYS A 1 60 ? -4.184 -4.234 -10.422 1 97.75 60 CYS A O 1
ATOM 453 N N . GLU A 1 61 ? -5.582 -5.566 -9.195 1 98.56 61 GLU A N 1
ATOM 454 C CA . GLU A 1 61 ? -5.469 -4.723 -8.008 1 98.56 61 GLU A CA 1
ATOM 455 C C . GLU A 1 61 ? -4.043 -4.723 -7.469 1 98.56 61 GLU A C 1
ATOM 457 O O . GLU A 1 61 ? -3.357 -5.746 -7.512 1 98.56 61 GLU A O 1
ATOM 462 N N . GLU A 1 62 ? -3.684 -3.529 -6.961 1 98.75 62 GLU A N 1
ATOM 463 C CA . GLU A 1 62 ? -2.332 -3.465 -6.414 1 98.75 62 GLU A CA 1
ATOM 464 C C . GLU A 1 62 ? -2.186 -4.375 -5.199 1 98.75 62 GLU A C 1
ATOM 466 O O . GLU A 1 62 ? -3.037 -4.371 -4.305 1 98.75 62 GLU A O 1
ATOM 471 N N . SER A 1 63 ? -1.185 -5.141 -5.129 1 98.81 63 SER A N 1
ATOM 472 C CA . SER A 1 63 ? -1.05 -6.293 -4.242 1 98.81 63 SER A CA 1
ATOM 473 C C . SER A 1 63 ? -0.949 -5.859 -2.783 1 98.81 63 SER A C 1
ATOM 475 O O . SER A 1 63 ? -1.617 -6.422 -1.914 1 98.81 63 SER A O 1
ATOM 477 N N . PHE A 1 64 ? -0.141 -4.844 -2.43 1 98.88 64 PHE A N 1
ATOM 478 C CA . PHE A 1 64 ? 0.068 -4.438 -1.045 1 98.88 64 PHE A CA 1
ATOM 479 C C . PHE A 1 64 ? -1.2 -3.822 -0.464 1 98.88 64 PHE A C 1
ATOM 481 O O . PHE A 1 64 ? -1.589 -4.137 0.663 1 98.88 64 PHE A O 1
ATOM 488 N N . ILE A 1 65 ? -1.823 -2.963 -1.249 1 98.94 65 ILE A N 1
ATOM 489 C CA . ILE A 1 65 ? -3.035 -2.299 -0.785 1 98.94 65 ILE A CA 1
ATOM 490 C C . ILE A 1 65 ? -4.141 -3.33 -0.575 1 98.94 65 ILE A C 1
ATOM 492 O O . ILE A 1 65 ? -4.832 -3.311 0.448 1 98.94 65 ILE A O 1
ATOM 496 N N . LEU A 1 66 ? -4.277 -4.188 -1.521 1 98.94 66 LEU A N 1
ATOM 497 C CA . LEU A 1 66 ? -5.312 -5.211 -1.39 1 98.94 66 LEU A CA 1
ATOM 498 C C . LEU A 1 66 ? -5.051 -6.094 -0.175 1 98.94 66 LEU A C 1
ATOM 500 O O . LEU A 1 66 ? -5.977 -6.434 0.564 1 98.94 66 LEU A O 1
ATOM 504 N N . ALA A 1 67 ? -3.814 -6.441 0.024 1 98.94 67 ALA A N 1
ATOM 505 C CA . ALA A 1 67 ? -3.463 -7.258 1.183 1 98.94 67 ALA A CA 1
ATOM 506 C C . ALA A 1 67 ? -3.834 -6.551 2.484 1 98.94 67 ALA A C 1
ATOM 508 O O . ALA A 1 67 ? -4.344 -7.18 3.414 1 98.94 67 ALA A O 1
ATOM 509 N N . ALA A 1 68 ? -3.576 -5.262 2.57 1 98.94 68 ALA A N 1
ATOM 510 C CA . ALA A 1 68 ? -3.908 -4.508 3.775 1 98.94 68 ALA A CA 1
ATOM 511 C C . ALA A 1 68 ? -5.41 -4.527 4.039 1 98.94 68 ALA A C 1
ATOM 513 O O . ALA A 1 68 ? -5.848 -4.691 5.18 1 98.94 68 ALA A O 1
ATOM 514 N N . ASP A 1 69 ? -6.207 -4.344 2.979 1 98.88 69 ASP A N 1
ATOM 515 C CA . ASP A 1 69 ? -7.664 -4.402 3.1 1 98.88 69 ASP A CA 1
ATOM 516 C C . ASP A 1 69 ? -8.117 -5.781 3.57 1 98.88 69 ASP A C 1
ATOM 518 O O . ASP A 1 69 ? -8.898 -5.891 4.52 1 98.88 69 ASP A O 1
ATOM 522 N N . LEU A 1 70 ? -7.559 -6.816 2.92 1 98.94 70 LEU A N 1
ATOM 523 C CA . LEU A 1 70 ? -7.98 -8.18 3.236 1 98.94 70 LEU A CA 1
ATOM 524 C C . LEU A 1 70 ? -7.531 -8.57 4.637 1 98.94 70 LEU A C 1
ATOM 526 O O . LEU A 1 70 ? -8.227 -9.32 5.328 1 98.94 70 LEU A O 1
ATOM 530 N N . ALA A 1 71 ? -6.391 -8.109 5.059 1 98.88 71 ALA A N 1
ATOM 531 C CA . ALA A 1 71 ? -5.887 -8.414 6.395 1 98.88 71 ALA A CA 1
ATOM 532 C C . ALA A 1 71 ? -6.84 -7.902 7.469 1 98.88 71 ALA A C 1
ATOM 534 O O . ALA A 1 71 ? -7.031 -8.547 8.5 1 98.88 71 ALA A O 1
ATOM 535 N N . ALA A 1 72 ? -7.457 -6.77 7.227 1 98.56 72 ALA A N 1
ATOM 536 C CA . ALA A 1 72 ? -8.391 -6.176 8.18 1 98.56 72 ALA A CA 1
ATOM 537 C C . ALA A 1 72 ? -9.68 -6.988 8.266 1 98.56 72 ALA A C 1
ATOM 539 O O . ALA A 1 72 ? -10.453 -6.836 9.219 1 98.56 72 ALA A O 1
ATOM 540 N N . HIS A 1 73 ? -9.922 -7.887 7.289 1 98.44 73 HIS A N 1
ATOM 541 C CA . HIS A 1 73 ? -11.172 -8.633 7.219 1 98.44 73 HIS A CA 1
ATOM 542 C C . HIS A 1 73 ? -10.961 -10.109 7.531 1 98.44 73 HIS A C 1
ATOM 544 O O . HIS A 1 73 ? -11.867 -10.922 7.355 1 98.44 73 HIS A O 1
ATOM 550 N N . THR A 1 74 ? -9.75 -10.461 7.887 1 98.5 74 THR A N 1
ATOM 551 C CA . THR A 1 74 ? -9.422 -11.844 8.211 1 98.5 74 THR A CA 1
ATOM 552 C C . THR A 1 74 ? -8.703 -11.93 9.555 1 98.5 74 THR A C 1
ATOM 554 O O . THR A 1 74 ? -8.312 -10.906 10.117 1 98.5 74 THR A O 1
ATOM 557 N N . GLU A 1 75 ? -8.5 -13.117 10.055 1 96.81 75 GLU A N 1
ATOM 558 C CA . GLU A 1 75 ? -7.961 -13.273 11.398 1 96.81 75 GLU A CA 1
ATOM 559 C C . GLU A 1 75 ? -6.562 -13.875 11.367 1 96.81 75 GLU A C 1
ATOM 561 O O . GLU A 1 75 ? -5.66 -13.398 12.062 1 96.81 75 GLU A O 1
ATOM 566 N N . ARG A 1 76 ? -6.363 -14.906 10.539 1 96.81 76 ARG A N 1
ATOM 567 C CA . ARG A 1 76 ? -5.113 -15.656 10.625 1 96.81 76 ARG A CA 1
ATOM 568 C C . ARG A 1 76 ? -4.461 -15.789 9.258 1 96.81 76 ARG A C 1
ATOM 570 O O . ARG A 1 76 ? -3.281 -16.125 9.156 1 96.81 76 ARG A O 1
ATOM 577 N N . LEU A 1 77 ? -5.219 -15.57 8.266 1 98.62 77 LEU A N 1
ATOM 578 C CA . LEU A 1 77 ? -4.797 -15.781 6.887 1 98.62 77 LEU A CA 1
ATOM 579 C C . LEU A 1 77 ? -3.531 -14.992 6.578 1 98.62 77 LEU A C 1
ATOM 581 O O . LEU A 1 77 ? -3.473 -13.781 6.824 1 98.62 77 LEU A O 1
ATOM 585 N N . LYS A 1 78 ? -2.492 -15.648 6.098 1 98.88 78 LYS A N 1
ATOM 586 C CA . LYS A 1 78 ? -1.289 -14.961 5.641 1 98.88 78 LYS A CA 1
ATOM 587 C C . LYS A 1 78 ? -1.449 -14.469 4.203 1 98.88 78 LYS A C 1
ATOM 589 O O . LYS A 1 78 ? -2.301 -14.961 3.465 1 98.88 78 LYS A O 1
ATOM 594 N N . PHE A 1 79 ? -0.662 -13.492 3.896 1 98.94 79 PHE A N 1
ATOM 595 C CA . PHE A 1 79 ? -0.746 -12.898 2.568 1 98.94 79 PHE A CA 1
ATOM 596 C C . PHE A 1 79 ? 0.602 -12.961 1.861 1 98.94 79 PHE A C 1
ATOM 598 O O . PHE A 1 79 ? 1.568 -12.328 2.299 1 98.94 79 PHE A O 1
ATOM 605 N N . LEU A 1 80 ? 0.718 -13.773 0.821 1 98.94 80 LEU A N 1
ATOM 606 C CA . LEU A 1 80 ? 1.867 -13.82 -0.077 1 98.94 80 LEU A CA 1
ATOM 607 C C . LEU A 1 80 ? 1.76 -12.75 -1.154 1 98.94 80 LEU A C 1
ATOM 609 O O . LEU A 1 80 ? 1.113 -12.953 -2.184 1 98.94 80 LEU A O 1
ATOM 613 N N . VAL A 1 81 ? 2.424 -11.617 -0.898 1 98.94 81 VAL A N 1
ATOM 614 C CA . VAL A 1 81 ? 2.221 -10.383 -1.657 1 98.94 81 VAL A CA 1
ATOM 615 C C . VAL A 1 81 ? 3.328 -10.227 -2.695 1 98.94 81 VAL A C 1
ATOM 617 O O . VAL A 1 81 ? 4.516 -10.273 -2.359 1 98.94 81 VAL A O 1
ATOM 620 N N . ALA A 1 82 ? 2.924 -10.039 -3.943 1 98.62 82 ALA A N 1
ATOM 621 C CA . ALA A 1 82 ? 3.896 -9.883 -5.02 1 98.62 82 ALA A CA 1
ATOM 622 C C . ALA A 1 82 ? 4.59 -8.523 -4.941 1 98.62 82 ALA A C 1
ATOM 624 O O . ALA A 1 82 ? 3.934 -7.5 -4.738 1 98.62 82 ALA A O 1
ATOM 625 N N . ILE A 1 83 ? 5.855 -8.539 -5.039 1 98.12 83 ILE A N 1
ATOM 626 C CA . ILE A 1 83 ? 6.699 -7.355 -5.121 1 98.12 83 ILE A CA 1
ATOM 627 C C . ILE A 1 83 ? 7.496 -7.379 -6.426 1 98.12 83 ILE A C 1
ATOM 629 O O . ILE A 1 83 ? 8.094 -8.398 -6.773 1 98.12 83 ILE A O 1
ATOM 633 N N . ARG A 1 84 ? 7.484 -6.297 -7.18 1 98.06 84 ARG A N 1
ATOM 634 C CA . ARG A 1 84 ? 8.266 -6.172 -8.406 1 98.06 84 ARG A CA 1
ATOM 635 C C . ARG A 1 84 ? 9.375 -5.141 -8.242 1 98.06 84 ARG A C 1
ATOM 637 O O . ARG A 1 84 ? 9.133 -3.936 -8.352 1 98.06 84 ARG A O 1
ATOM 644 N N . PRO A 1 85 ? 10.594 -5.609 -8.055 1 97.38 85 PRO A N 1
ATOM 645 C CA . PRO A 1 85 ? 11.688 -4.637 -7.973 1 97.38 85 PRO A CA 1
ATOM 646 C C . PRO A 1 85 ? 11.773 -3.738 -9.203 1 97.38 85 PRO A C 1
ATOM 648 O O . PRO A 1 85 ? 11.594 -4.211 -10.328 1 97.38 85 PRO A O 1
ATOM 651 N N . GLY A 1 86 ? 11.961 -2.477 -9 1 96.44 86 GLY A N 1
ATOM 652 C CA . GLY A 1 86 ? 12.078 -1.547 -10.117 1 96.44 86 GLY A CA 1
ATOM 653 C C . GLY A 1 86 ? 10.906 -0.593 -10.219 1 96.44 86 GLY A C 1
ATOM 654 O O . GLY A 1 86 ? 11.047 0.521 -10.727 1 96.44 86 GLY A O 1
ATOM 655 N N . THR A 1 87 ? 9.781 -1.064 -9.727 1 98.19 87 THR A N 1
ATOM 656 C CA . THR A 1 87 ? 8.625 -0.178 -9.805 1 98.19 87 THR A CA 1
ATOM 657 C C . THR A 1 87 ? 8.695 0.895 -8.719 1 98.19 87 THR A C 1
ATOM 659 O O . THR A 1 87 ? 8.07 1.953 -8.852 1 98.19 87 THR A O 1
ATOM 662 N N . ALA A 1 88 ? 9.398 0.656 -7.648 1 98.5 88 ALA A N 1
ATOM 663 C CA . ALA A 1 88 ? 9.625 1.586 -6.547 1 98.5 88 ALA A CA 1
ATOM 664 C C . ALA A 1 88 ? 11.031 1.42 -5.973 1 98.5 88 ALA A C 1
ATOM 666 O O . ALA A 1 88 ? 11.695 0.411 -6.223 1 98.5 88 ALA A O 1
ATOM 667 N N . SER A 1 89 ? 11.461 2.441 -5.211 1 98.56 89 SER A N 1
ATOM 668 C CA . SER A 1 89 ? 12.75 2.322 -4.535 1 98.56 89 SER A CA 1
ATOM 669 C C . SER A 1 89 ? 12.719 1.233 -3.467 1 98.56 89 SER A C 1
ATOM 671 O O . SER A 1 89 ? 11.656 0.924 -2.922 1 98.56 89 SER A O 1
ATOM 673 N N . PRO A 1 90 ? 13.922 0.606 -3.182 1 98.75 90 PRO A N 1
ATOM 674 C CA . PRO A 1 90 ? 13.938 -0.411 -2.127 1 98.75 90 PRO A CA 1
ATOM 675 C C . PRO A 1 90 ? 13.531 0.145 -0.764 1 98.75 90 PRO A C 1
ATOM 677 O O . PRO A 1 90 ? 12.898 -0.556 0.029 1 98.75 90 PRO A O 1
ATOM 680 N N . ALA A 1 91 ? 13.844 1.397 -0.545 1 98.81 91 ALA A N 1
ATOM 681 C CA . ALA A 1 91 ? 13.477 2.002 0.733 1 98.81 91 ALA A CA 1
ATOM 682 C C . ALA A 1 91 ? 11.969 2.16 0.854 1 98.81 91 ALA A C 1
ATOM 684 O O . ALA A 1 91 ? 11.391 1.906 1.915 1 98.81 91 ALA A O 1
ATOM 685 N N . TYR A 1 92 ? 11.344 2.557 -0.195 1 98.69 92 TYR A N 1
ATOM 686 C CA . TYR A 1 92 ? 9.898 2.697 -0.173 1 98.69 92 TYR A CA 1
ATOM 687 C C . TYR A 1 92 ? 9.219 1.344 -0.001 1 98.69 92 TYR A C 1
ATOM 689 O O . TYR A 1 92 ? 8.289 1.204 0.796 1 98.69 92 TYR A O 1
ATOM 697 N N . TYR A 1 93 ? 9.68 0.333 -0.7 1 98.88 93 TYR A N 1
ATOM 698 C CA . TYR A 1 93 ? 9.117 -1.002 -0.558 1 98.88 93 TYR A CA 1
ATOM 699 C C . TYR A 1 93 ? 9.328 -1.541 0.851 1 98.88 93 TYR A C 1
ATOM 701 O O . TYR A 1 93 ? 8.492 -2.273 1.379 1 98.88 93 TYR A O 1
ATOM 709 N N . ALA A 1 94 ? 10.484 -1.188 1.407 1 98.88 94 ALA A N 1
ATOM 710 C CA . ALA A 1 94 ? 10.719 -1.596 2.789 1 98.88 94 ALA A CA 1
ATOM 711 C C . ALA A 1 94 ? 9.672 -1 3.725 1 98.88 94 ALA A C 1
ATOM 713 O O . ALA A 1 94 ? 9.188 -1.675 4.641 1 98.88 94 ALA A O 1
ATOM 714 N N . ARG A 1 95 ? 9.289 0.252 3.502 1 98.75 95 ARG A N 1
ATOM 715 C CA . ARG A 1 95 ? 8.258 0.877 4.32 1 98.75 95 ARG A CA 1
ATOM 716 C C . ARG A 1 95 ? 6.898 0.229 4.074 1 98.75 95 ARG A C 1
ATOM 718 O O . ARG A 1 95 ? 6.145 -0.026 5.016 1 98.75 95 ARG A O 1
ATOM 725 N N . LEU A 1 96 ? 6.578 -0.047 2.789 1 98.88 96 LEU A N 1
ATOM 726 C CA . LEU A 1 96 ? 5.348 -0.758 2.469 1 98.88 96 LEU A CA 1
ATOM 727 C C . LEU A 1 96 ? 5.277 -2.088 3.211 1 98.88 96 LEU A C 1
ATOM 729 O O . LEU A 1 96 ? 4.273 -2.393 3.855 1 98.88 96 LEU A O 1
ATOM 733 N N . ALA A 1 97 ? 6.355 -2.799 3.154 1 98.88 97 ALA A N 1
ATOM 734 C CA . ALA A 1 97 ? 6.41 -4.137 3.738 1 98.88 97 ALA A CA 1
ATOM 735 C C . ALA A 1 97 ? 6.32 -4.074 5.262 1 98.88 97 ALA A C 1
ATOM 737 O O . ALA A 1 97 ? 5.566 -4.836 5.875 1 98.88 97 ALA A O 1
ATOM 738 N N . ALA A 1 98 ? 7.082 -3.193 5.836 1 98.88 98 ALA A N 1
ATOM 739 C CA . ALA A 1 98 ? 7.086 -3.08 7.293 1 98.88 98 ALA A CA 1
ATOM 740 C C . ALA A 1 98 ? 5.703 -2.697 7.816 1 98.88 98 ALA A C 1
ATOM 742 O O . ALA A 1 98 ? 5.199 -3.312 8.758 1 98.88 98 ALA A O 1
ATOM 743 N N . THR A 1 99 ? 5.109 -1.698 7.203 1 98.88 99 THR A N 1
ATOM 744 C CA . THR A 1 99 ? 3.793 -1.256 7.648 1 98.88 99 THR A CA 1
ATOM 745 C C . THR A 1 99 ? 2.754 -2.354 7.445 1 98.88 99 THR A C 1
ATOM 747 O O . THR A 1 99 ? 1.914 -2.594 8.312 1 98.88 99 THR A O 1
ATOM 750 N N . LEU A 1 100 ? 2.793 -3.062 6.309 1 98.94 100 LEU A N 1
ATOM 751 C CA . LEU A 1 100 ? 1.844 -4.145 6.07 1 98.94 100 LEU A CA 1
ATOM 752 C C . LEU A 1 100 ? 2.018 -5.254 7.102 1 98.94 100 LEU A C 1
ATOM 754 O O . LEU A 1 100 ? 1.033 -5.809 7.594 1 98.94 100 LEU A O 1
ATOM 758 N N . ASP A 1 101 ? 3.268 -5.582 7.379 1 98.94 101 ASP A N 1
ATOM 759 C CA . ASP A 1 101 ? 3.537 -6.594 8.398 1 98.94 101 ASP A CA 1
ATOM 760 C C . ASP A 1 101 ? 2.998 -6.164 9.758 1 98.94 101 ASP A C 1
ATOM 762 O O . ASP A 1 101 ? 2.445 -6.98 10.5 1 98.94 101 ASP A O 1
ATOM 766 N N . ARG A 1 102 ? 3.084 -4.93 10.062 1 98.88 102 ARG A N 1
ATOM 767 C CA . ARG A 1 102 ? 2.648 -4.406 11.352 1 98.88 102 ARG A CA 1
ATOM 768 C C . ARG A 1 102 ? 1.126 -4.355 11.438 1 98.88 102 ARG A C 1
ATOM 770 O O . ARG A 1 102 ? 0.538 -4.812 12.422 1 98.88 102 ARG A O 1
ATOM 777 N N . VAL A 1 103 ? 0.477 -3.875 10.359 1 98.75 103 VAL A N 1
ATOM 778 C CA . VAL A 1 103 ? -0.976 -3.746 10.422 1 98.75 103 VAL A CA 1
ATOM 779 C C . VAL A 1 103 ? -1.62 -5.129 10.383 1 98.75 103 VAL A C 1
ATOM 781 O O . VAL A 1 103 ? -2.754 -5.309 10.836 1 98.75 103 VAL A O 1
ATOM 784 N N . SER A 1 104 ? -0.935 -6.141 9.844 1 98.75 104 SER A N 1
ATOM 785 C CA . SER A 1 104 ? -1.469 -7.496 9.766 1 98.75 104 SER A CA 1
ATOM 786 C C . SER A 1 104 ? -0.967 -8.359 10.922 1 98.75 104 SER A C 1
ATOM 788 O O . SER A 1 104 ? -1.335 -9.531 11.031 1 98.75 104 SER A O 1
ATOM 790 N N . ASN A 1 105 ? -0.109 -7.77 11.719 1 98.31 105 ASN A N 1
ATOM 791 C CA . ASN A 1 105 ? 0.462 -8.43 12.883 1 98.31 105 ASN A CA 1
ATOM 792 C C . ASN A 1 105 ? 1.242 -9.68 12.5 1 98.31 105 ASN A C 1
ATOM 794 O O . ASN A 1 105 ? 0.998 -10.766 13.039 1 98.31 105 ASN A O 1
ATOM 798 N N . GLY A 1 106 ? 2.1 -9.547 11.508 1 98.69 106 GLY A N 1
ATOM 799 C CA . GLY A 1 106 ? 3.061 -10.578 11.164 1 98.69 106 GLY A CA 1
ATOM 800 C C . GLY A 1 106 ? 2.531 -11.578 10.148 1 98.69 106 GLY A C 1
ATOM 801 O O . GLY A 1 106 ? 2.961 -12.727 10.125 1 98.69 106 GLY A O 1
ATOM 802 N N . ARG A 1 107 ? 1.659 -11.203 9.273 1 98.81 107 ARG A N 1
ATOM 803 C CA . ARG A 1 107 ? 1.027 -12.156 8.359 1 98.81 107 ARG A CA 1
ATOM 804 C C . ARG A 1 107 ? 1.513 -11.945 6.926 1 98.81 107 ARG A C 1
ATOM 806 O O . ARG A 1 107 ? 0.952 -12.508 5.984 1 98.81 107 ARG A O 1
ATOM 813 N N . LEU A 1 108 ? 2.574 -11.133 6.766 1 98.88 108 LEU A N 1
ATOM 814 C CA . LEU A 1 108 ? 3.092 -10.82 5.441 1 98.88 108 LEU A CA 1
ATOM 815 C C . LEU A 1 108 ? 4.105 -11.867 4.988 1 98.88 108 LEU A C 1
ATOM 817 O O . LEU A 1 108 ? 5.004 -12.234 5.75 1 98.88 108 LEU A O 1
ATOM 821 N N . LEU A 1 109 ? 3.904 -12.414 3.82 1 98.94 109 LEU A N 1
ATOM 822 C CA . LEU A 1 109 ? 4.891 -13.102 2.996 1 98.94 109 LEU A CA 1
ATOM 823 C C . LEU A 1 109 ? 5.172 -12.32 1.716 1 98.94 109 LEU A C 1
ATOM 825 O O . LEU A 1 109 ? 4.281 -11.656 1.179 1 98.94 109 LEU A O 1
ATOM 829 N N . ILE A 1 110 ? 6.383 -12.375 1.233 1 98.81 110 ILE A N 1
ATOM 830 C CA . ILE A 1 110 ? 6.742 -11.578 0.068 1 98.81 110 ILE A CA 1
ATOM 831 C C . ILE A 1 110 ? 7.062 -12.492 -1.109 1 98.81 110 ILE A C 1
ATOM 833 O O . ILE A 1 110 ? 7.891 -13.398 -0.992 1 98.81 110 ILE A O 1
ATOM 837 N N . ASN A 1 111 ? 6.395 -12.289 -2.215 1 98.75 111 ASN A N 1
ATOM 838 C CA . ASN A 1 111 ? 6.648 -13.016 -3.453 1 98.75 111 ASN A CA 1
ATOM 839 C C . ASN A 1 111 ? 7.359 -12.141 -4.484 1 98.75 111 ASN A C 1
ATOM 841 O O . ASN A 1 111 ? 6.738 -11.266 -5.098 1 98.75 111 ASN A O 1
ATOM 845 N N . ILE A 1 112 ? 8.625 -12.422 -4.719 1 98.44 112 ILE A N 1
ATOM 846 C CA . ILE A 1 112 ? 9.414 -11.609 -5.641 1 98.44 112 ILE A CA 1
ATOM 847 C C . ILE A 1 112 ? 9.031 -11.945 -7.078 1 98.44 112 ILE A C 1
ATOM 849 O O . ILE A 1 112 ? 9.141 -13.094 -7.508 1 98.44 112 ILE A O 1
ATOM 853 N N . VAL A 1 113 ? 8.586 -10.938 -7.785 1 97.12 113 VAL A N 1
ATOM 854 C CA . VAL A 1 113 ? 8.211 -11.062 -9.188 1 97.12 113 VAL A CA 1
ATOM 855 C C . VAL A 1 113 ? 8.984 -10.055 -10.031 1 97.12 113 VAL A C 1
ATOM 857 O O . VAL A 1 113 ? 8.609 -8.883 -10.102 1 97.12 113 VAL A O 1
ATOM 860 N N . VAL A 1 114 ? 9.969 -10.438 -10.781 1 94.88 114 VAL A N 1
ATOM 861 C CA . VAL A 1 114 ? 10.875 -9.539 -11.484 1 94.88 114 VAL A CA 1
ATOM 862 C C . VAL A 1 114 ? 10.227 -9.07 -12.789 1 94.88 114 VAL A C 1
ATOM 864 O O . VAL A 1 114 ? 10.57 -8 -13.305 1 94.88 114 VAL A O 1
ATOM 867 N N . GLY A 1 115 ? 9.32 -9.781 -13.242 1 91.25 115 GLY A N 1
ATOM 868 C CA . GLY A 1 115 ? 8.602 -9.422 -14.461 1 91.25 115 GLY A CA 1
ATOM 869 C C . GLY A 1 115 ? 9.008 -10.258 -15.656 1 91.25 115 GLY A C 1
ATOM 870 O O . GLY A 1 115 ? 10.133 -10.742 -15.734 1 91.25 115 GLY A O 1
ATOM 871 N N . GLY A 1 116 ? 8.008 -10.406 -16.656 1 90.69 116 GLY A N 1
ATOM 872 C CA . GLY A 1 116 ? 8.25 -11.258 -17.812 1 90.69 116 GLY A CA 1
ATOM 873 C C . GLY A 1 116 ? 7.789 -10.633 -19.125 1 90.69 116 GLY A C 1
ATOM 874 O O . GLY A 1 116 ? 7.84 -11.281 -20.172 1 90.69 116 GLY A O 1
ATOM 875 N N . SER A 1 117 ? 7.293 -9.453 -19.094 1 92.38 117 SER A N 1
ATOM 876 C CA . SER A 1 117 ? 6.855 -8.719 -20.281 1 92.38 117 SER A CA 1
ATOM 877 C C . SER A 1 117 ? 7.574 -7.379 -20.391 1 92.38 117 SER A C 1
ATOM 879 O O . SER A 1 117 ? 7.266 -6.441 -19.656 1 92.38 117 SER A O 1
ATOM 881 N N . ALA A 1 118 ? 8.469 -7.332 -21.375 1 94 118 ALA A N 1
ATOM 882 C CA . ALA A 1 118 ? 9.203 -6.09 -21.578 1 94 118 ALA A CA 1
ATOM 883 C C . ALA A 1 118 ? 8.258 -4.93 -21.875 1 94 118 ALA A C 1
ATOM 885 O O . ALA A 1 118 ? 8.508 -3.799 -21.453 1 94 118 ALA A O 1
ATOM 886 N N . GLN A 1 119 ? 7.227 -5.273 -22.578 1 93.75 119 GLN A N 1
ATOM 887 C CA . GLN A 1 119 ? 6.25 -4.246 -22.922 1 93.75 119 GLN A CA 1
ATOM 888 C C . GLN A 1 119 ? 5.582 -3.682 -21.672 1 93.75 119 GLN A C 1
ATOM 890 O O . GLN A 1 119 ? 5.477 -2.463 -21.516 1 93.75 119 GLN A O 1
ATOM 895 N N . GLU A 1 120 ? 5.125 -4.52 -20.812 1 94.81 120 GLU A N 1
ATOM 896 C CA . GLU A 1 120 ? 4.488 -4.066 -19.578 1 94.81 120 GLU A CA 1
ATOM 897 C C . GLU A 1 120 ? 5.48 -3.314 -18.688 1 94.81 120 GLU A C 1
ATOM 899 O O . GLU A 1 120 ? 5.141 -2.279 -18.109 1 94.81 120 GLU A O 1
ATOM 904 N N . LEU A 1 121 ? 6.68 -3.791 -18.625 1 97.75 121 LEU A N 1
ATOM 905 C CA . LEU A 1 121 ? 7.715 -3.186 -17.797 1 97.75 121 LEU A CA 1
ATOM 906 C C . LEU A 1 121 ? 8.07 -1.79 -18.297 1 97.75 121 LEU A C 1
ATOM 908 O O . LEU A 1 121 ? 8.336 -0.889 -17.5 1 97.75 121 LEU A O 1
ATOM 912 N N . ALA A 1 122 ? 8.016 -1.616 -19.594 1 98.12 122 ALA A N 1
ATOM 913 C CA . ALA A 1 122 ? 8.32 -0.309 -20.172 1 98.12 122 ALA A CA 1
ATOM 914 C C . ALA A 1 122 ? 7.309 0.738 -19.703 1 98.12 122 ALA A C 1
ATOM 916 O O . ALA A 1 122 ? 7.656 1.906 -19.516 1 98.12 122 ALA A O 1
ATOM 917 N N . GLY A 1 123 ? 6.105 0.282 -19.516 1 98.31 123 GLY A N 1
ATOM 918 C CA . GLY A 1 123 ? 5.09 1.171 -18.969 1 98.31 123 GLY A CA 1
ATOM 919 C C . GLY A 1 123 ? 5.379 1.614 -17.547 1 98.31 123 GLY A C 1
ATOM 920 O O . GLY A 1 123 ? 4.965 2.699 -17.141 1 98.31 123 GLY A O 1
ATOM 921 N N . ASP A 1 124 ? 6.117 0.797 -16.844 1 97.94 124 ASP A N 1
ATOM 922 C CA . ASP A 1 124 ? 6.5 1.082 -15.461 1 97.94 124 ASP A CA 1
ATOM 923 C C . ASP A 1 124 ? 7.852 1.787 -15.406 1 97.94 124 ASP A C 1
ATOM 925 O O . ASP A 1 124 ? 8.359 2.074 -14.32 1 97.94 124 ASP A O 1
ATOM 929 N N . GLY A 1 125 ? 8.438 2 -16.531 1 97.94 125 GLY A N 1
ATOM 930 C CA . GLY A 1 125 ? 9.711 2.688 -16.594 1 97.94 125 GLY A CA 1
ATOM 931 C C . GLY A 1 125 ? 10.898 1.756 -16.438 1 97.94 125 GLY A C 1
ATOM 932 O O . GLY A 1 125 ? 11.992 2.191 -16.062 1 97.94 125 GLY A O 1
ATOM 933 N N . ILE A 1 126 ? 10.727 0.485 -16.594 1 98.12 126 ILE A N 1
ATOM 934 C CA . ILE A 1 126 ? 11.781 -0.511 -16.5 1 98.12 126 ILE A CA 1
ATOM 935 C C . ILE A 1 126 ? 12.172 -0.986 -17.906 1 98.12 126 ILE A C 1
ATOM 937 O O . ILE A 1 126 ? 11.367 -1.598 -18.594 1 98.12 126 ILE A O 1
ATOM 941 N N . PHE A 1 127 ? 13.453 -0.821 -18.266 1 97.94 127 PHE A N 1
ATOM 942 C CA . PHE A 1 127 ? 13.859 -1.083 -19.641 1 97.94 127 PHE A CA 1
ATOM 943 C C . PHE A 1 127 ? 15.023 -2.066 -19.688 1 97.94 127 PHE A C 1
ATOM 945 O O . PHE A 1 127 ? 15.602 -2.305 -20.75 1 97.94 127 PHE A O 1
ATOM 952 N N . LEU A 1 128 ? 15.375 -2.658 -18.547 1 97.69 128 LEU A N 1
ATOM 953 C CA . LEU A 1 128 ? 16.484 -3.592 -18.469 1 97.69 128 LEU A CA 1
ATOM 954 C C . LEU A 1 128 ? 16.156 -4.891 -19.188 1 97.69 128 LEU A C 1
ATOM 956 O O . LEU A 1 128 ? 15.039 -5.391 -19.109 1 97.69 128 LEU A O 1
ATOM 960 N N . PRO A 1 129 ? 17.188 -5.457 -19.828 1 96.5 129 PRO A N 1
ATOM 961 C CA . PRO A 1 129 ? 16.969 -6.785 -20.406 1 96.5 129 PRO A CA 1
ATOM 962 C C . PRO A 1 129 ? 16.766 -7.867 -19.359 1 96.5 129 PRO A C 1
ATOM 964 O O . PRO A 1 129 ? 17.062 -7.645 -18.172 1 96.5 129 PRO A O 1
ATOM 967 N N . HIS A 1 130 ? 16.266 -8.969 -19.734 1 95.5 130 HIS A N 1
ATOM 968 C CA . HIS A 1 130 ? 15.812 -10.07 -18.891 1 95.5 130 HIS A CA 1
ATOM 969 C C . HIS A 1 130 ? 16.828 -10.391 -17.812 1 95.5 130 HIS A C 1
ATOM 971 O O . HIS A 1 130 ? 16.547 -10.289 -16.625 1 95.5 130 HIS A O 1
ATOM 977 N N . ASP A 1 131 ? 18.047 -10.703 -18.156 1 96.5 131 ASP A N 1
ATOM 978 C CA . ASP A 1 131 ? 19.031 -11.164 -17.172 1 96.5 131 ASP A CA 1
ATOM 979 C C . ASP A 1 131 ? 19.453 -10.039 -16.25 1 96.5 131 ASP A C 1
ATOM 981 O O . ASP A 1 131 ? 19.656 -10.25 -15.055 1 96.5 131 ASP A O 1
ATOM 985 N N . GLU A 1 132 ? 19.578 -8.836 -16.75 1 97.25 132 GLU A N 1
ATOM 986 C CA . GLU A 1 132 ? 20.016 -7.699 -15.945 1 97.25 132 GLU A CA 1
ATOM 987 C C . GLU A 1 132 ? 18.969 -7.316 -14.906 1 97.25 132 GLU A C 1
ATOM 989 O O . GLU A 1 132 ? 19.281 -6.676 -13.898 1 97.25 132 GLU A O 1
ATOM 994 N N . ARG A 1 133 ? 17.734 -7.668 -15.172 1 97.75 133 ARG A N 1
ATOM 995 C CA . ARG A 1 133 ? 16.703 -7.418 -14.172 1 97.75 133 ARG A CA 1
ATOM 996 C C . ARG A 1 133 ? 16.984 -8.188 -12.883 1 97.75 133 ARG A C 1
ATOM 998 O O . ARG A 1 133 ? 16.656 -7.719 -11.789 1 97.75 133 ARG A O 1
ATOM 1005 N N . TYR A 1 134 ? 17.609 -9.328 -12.992 1 97.25 134 TYR A N 1
ATOM 1006 C CA . TYR A 1 134 ? 17.969 -10.102 -11.805 1 97.25 134 TYR A CA 1
ATOM 1007 C C . TYR A 1 134 ? 19.172 -9.492 -11.102 1 97.25 134 TYR A C 1
ATOM 1009 O O . TYR A 1 134 ? 19.266 -9.547 -9.875 1 97.25 134 TYR A O 1
ATOM 1017 N N . ASP A 1 135 ? 20.109 -8.875 -11.875 1 97.25 135 ASP A N 1
ATOM 1018 C CA . ASP A 1 135 ? 21.203 -8.109 -11.266 1 97.25 135 ASP A CA 1
ATOM 1019 C C . ASP A 1 135 ? 20.656 -6.93 -10.461 1 97.25 135 ASP A C 1
ATOM 1021 O O . ASP A 1 135 ? 21.078 -6.691 -9.336 1 97.25 135 ASP A O 1
ATOM 1025 N N . HIS A 1 136 ? 19.75 -6.289 -11.094 1 98.31 136 HIS A N 1
ATOM 1026 C CA . HIS A 1 136 ? 19.078 -5.176 -10.43 1 98.31 136 HIS A CA 1
ATOM 1027 C C . HIS A 1 136 ? 18.375 -5.633 -9.156 1 98.31 136 HIS A C 1
ATOM 1029 O O . HIS A 1 136 ? 18.5 -4.992 -8.109 1 98.31 136 HIS A O 1
ATOM 1035 N N . ALA A 1 137 ? 17.625 -6.723 -9.203 1 98.19 137 ALA A N 1
ATOM 1036 C CA . ALA A 1 137 ? 16.922 -7.266 -8.047 1 98.19 137 ALA A CA 1
ATOM 1037 C C . ALA A 1 137 ? 17.906 -7.609 -6.922 1 98.19 137 ALA A C 1
ATOM 1039 O O . ALA A 1 137 ? 17.578 -7.441 -5.742 1 98.19 137 ALA A O 1
ATOM 1040 N N . GLY A 1 138 ? 19.016 -8.094 -7.316 1 97.56 138 GLY A N 1
ATOM 1041 C CA . GLY A 1 138 ? 20.031 -8.383 -6.32 1 97.56 138 GLY A CA 1
ATOM 1042 C C . GLY A 1 138 ? 20.406 -7.172 -5.488 1 97.56 138 GLY A C 1
ATOM 1043 O O . GLY A 1 138 ? 20.406 -7.23 -4.258 1 97.56 138 GLY A O 1
ATOM 1044 N N . GLU A 1 139 ? 20.75 -6.043 -6.141 1 98.31 139 GLU A N 1
ATOM 1045 C CA . GLU A 1 139 ? 21.094 -4.812 -5.43 1 98.31 139 GLU A CA 1
ATOM 1046 C C . GLU A 1 139 ? 19.891 -4.27 -4.656 1 98.31 139 GLU A C 1
ATOM 1048 O O . GLU A 1 139 ? 20.047 -3.758 -3.547 1 98.31 139 GLU A O 1
ATOM 1053 N N . PHE A 1 140 ? 18.766 -4.43 -5.27 1 98.56 140 PHE A N 1
ATOM 1054 C CA . PHE A 1 140 ? 17.516 -3.99 -4.645 1 98.56 140 PHE A CA 1
ATOM 1055 C C . PHE A 1 140 ? 17.328 -4.652 -3.285 1 98.56 140 PHE A C 1
ATOM 1057 O O . PHE A 1 140 ? 17.125 -3.969 -2.281 1 98.56 140 PHE A O 1
ATOM 1064 N N . PHE A 1 141 ? 17.484 -5.926 -3.189 1 98.12 141 PHE A N 1
ATOM 1065 C CA . PHE A 1 141 ? 17.203 -6.664 -1.964 1 98.12 141 PHE A CA 1
ATOM 1066 C C . PHE A 1 141 ? 18.375 -6.578 -0.995 1 98.12 141 PHE A C 1
ATOM 1068 O O . PHE A 1 141 ? 18.234 -6.875 0.193 1 98.12 141 PHE A O 1
ATOM 1075 N N . GLN A 1 142 ? 19.547 -6.133 -1.481 1 98 142 GLN A N 1
ATOM 1076 C CA . GLN A 1 142 ? 20.594 -5.766 -0.539 1 98 142 GLN A CA 1
ATOM 1077 C C . GLN A 1 142 ? 20.156 -4.609 0.356 1 98 142 GLN A C 1
ATOM 1079 O O . GLN A 1 142 ? 20.297 -4.672 1.578 1 98 142 GLN A O 1
ATOM 1084 N N . VAL A 1 143 ? 19.562 -3.594 -0.28 1 98.75 143 VAL A N 1
ATOM 1085 C CA . VAL A 1 143 ? 19.094 -2.422 0.455 1 98.75 143 VAL A CA 1
ATOM 1086 C C . VAL A 1 143 ? 17.844 -2.777 1.243 1 98.75 143 VAL A C 1
ATOM 1088 O O . VAL A 1 143 ? 17.75 -2.506 2.443 1 98.75 143 VAL A O 1
ATOM 1091 N N . PHE A 1 144 ? 16.891 -3.441 0.639 1 98.75 144 PHE A N 1
ATOM 1092 C CA . PHE A 1 144 ? 15.609 -3.811 1.241 1 98.75 144 PHE A CA 1
ATOM 1093 C C . PHE A 1 144 ? 15.828 -4.637 2.502 1 98.75 144 PHE A C 1
ATOM 1095 O O . PHE A 1 144 ? 15.312 -4.301 3.568 1 98.75 144 PHE A O 1
ATOM 1102 N N . ASN A 1 145 ? 16.562 -5.723 2.393 1 98.19 145 ASN A N 1
ATOM 1103 C CA . ASN A 1 145 ? 16.766 -6.625 3.52 1 98.19 145 ASN A CA 1
ATOM 1104 C C . ASN A 1 145 ? 17.516 -5.934 4.66 1 98.19 145 ASN A C 1
ATOM 1106 O O . ASN A 1 145 ? 17.172 -6.121 5.832 1 98.19 145 ASN A O 1
ATOM 1110 N N . SER A 1 146 ? 18.516 -5.113 4.266 1 98.44 146 SER A N 1
ATOM 1111 C CA . SER A 1 146 ? 19.234 -4.383 5.305 1 98.44 146 SER A CA 1
ATOM 1112 C C . SER A 1 146 ? 18.297 -3.467 6.086 1 98.44 146 SER A C 1
ATOM 1114 O O . SER A 1 146 ? 18.359 -3.414 7.316 1 98.44 146 SER A O 1
ATOM 1116 N N . LEU A 1 147 ? 17.453 -2.822 5.398 1 98.81 147 LEU A N 1
ATOM 1117 C CA . LEU A 1 147 ? 16.5 -1.914 6.043 1 98.81 147 LEU A CA 1
ATOM 1118 C C . LEU A 1 147 ? 15.547 -2.68 6.945 1 98.81 147 LEU A C 1
ATOM 1120 O O . LEU A 1 147 ? 15.352 -2.314 8.102 1 98.81 147 LEU A O 1
ATOM 1124 N N . VAL A 1 148 ? 14.938 -3.73 6.453 1 98.38 148 VAL A N 1
ATOM 1125 C CA . VAL A 1 148 ? 13.906 -4.449 7.184 1 98.38 148 VAL A CA 1
ATOM 1126 C C . VAL A 1 148 ? 14.516 -5.16 8.391 1 98.38 148 VAL A C 1
ATOM 1128 O O . VAL A 1 148 ? 13.875 -5.297 9.43 1 98.38 148 VAL A O 1
ATOM 1131 N N . GLU A 1 149 ? 15.758 -5.535 8.305 1 97.88 149 GLU A N 1
ATOM 1132 C CA . GLU A 1 149 ? 16.406 -6.301 9.359 1 97.88 149 GLU A CA 1
ATOM 1133 C C . GLU A 1 149 ? 17.062 -5.383 10.383 1 97.88 149 GLU A C 1
ATOM 1135 O O . GLU A 1 149 ? 17.078 -5.684 11.578 1 97.88 149 GLU A O 1
ATOM 1140 N N . THR A 1 150 ? 17.609 -4.188 9.883 1 98.12 150 THR A N 1
ATOM 1141 C CA . THR A 1 150 ? 18.453 -3.424 10.781 1 98.12 150 THR A CA 1
ATOM 1142 C C . THR A 1 150 ? 17.984 -1.979 10.891 1 98.12 150 THR A C 1
ATOM 1144 O O . THR A 1 150 ? 18.422 -1.24 11.773 1 98.12 150 THR A O 1
ATOM 1147 N N . GLY A 1 151 ? 17.219 -1.561 10.008 1 98.5 151 GLY A N 1
ATOM 1148 C CA . GLY A 1 151 ? 16.719 -0.196 10.016 1 98.5 151 GLY A CA 1
ATOM 1149 C C . GLY A 1 151 ? 17.594 0.773 9.258 1 98.5 151 GLY A C 1
ATOM 1150 O O . GLY A 1 151 ? 17.281 1.957 9.141 1 98.5 151 GLY A O 1
ATOM 1151 N N . LYS A 1 152 ? 18.656 0.33 8.68 1 98.75 152 LYS A N 1
ATOM 1152 C CA . LYS A 1 152 ? 19.578 1.195 7.949 1 98.75 152 LYS A CA 1
ATOM 1153 C C . LYS A 1 152 ? 20.172 0.475 6.742 1 98.75 152 LYS A C 1
ATOM 1155 O O . LYS A 1 152 ? 20.312 -0.75 6.75 1 98.75 152 LYS A O 1
ATOM 1160 N N . ALA A 1 153 ? 20.469 1.235 5.734 1 98.81 153 ALA A N 1
ATOM 1161 C CA . ALA A 1 153 ? 21.141 0.689 4.555 1 98.81 153 ALA A CA 1
ATOM 1162 C C . ALA A 1 153 ? 21.906 1.775 3.803 1 98.81 153 ALA A C 1
ATOM 1164 O O . ALA A 1 153 ? 21.562 2.957 3.889 1 98.81 153 ALA A O 1
ATOM 1165 N N . ASN A 1 154 ? 22.922 1.414 3.152 1 98.81 154 ASN A N 1
ATOM 1166 C CA . ASN A 1 154 ? 23.719 2.258 2.279 1 98.81 154 ASN A CA 1
ATOM 1167 C C . ASN A 1 154 ? 24.281 1.474 1.091 1 98.81 154 ASN A C 1
ATOM 1169 O O . ASN A 1 154 ? 24.938 0.449 1.27 1 98.81 154 ASN A O 1
ATOM 1173 N N . LEU A 1 155 ? 24 1.876 -0.083 1 98.81 155 LEU A N 1
ATOM 1174 C CA . LEU A 1 155 ? 24.5 1.215 -1.281 1 98.81 155 LEU A CA 1
ATOM 1175 C C . LEU A 1 155 ? 24.703 2.219 -2.41 1 98.81 155 LEU A C 1
ATOM 1177 O O . LEU A 1 155 ? 23.812 3.018 -2.707 1 98.81 155 LEU A O 1
ATOM 1181 N N . ASP A 1 156 ? 25.812 2.318 -2.947 1 98.56 156 ASP A N 1
ATOM 1182 C CA . ASP A 1 156 ? 26.125 3.016 -4.191 1 98.56 156 ASP A CA 1
ATOM 1183 C C . ASP A 1 156 ? 26.469 2.029 -5.305 1 98.56 156 ASP A C 1
ATOM 1185 O O . ASP A 1 156 ? 27.625 1.919 -5.711 1 98.56 156 ASP A O 1
ATOM 1189 N N . GLY A 1 157 ? 25.422 1.349 -5.773 1 98.56 157 GLY A N 1
ATOM 1190 C CA . GLY A 1 157 ? 25.609 0.253 -6.711 1 98.56 157 GLY A CA 1
ATOM 1191 C C . GLY A 1 157 ? 25.484 0.682 -8.164 1 98.56 157 GLY A C 1
ATOM 1192 O O . GLY A 1 157 ? 25.391 1.875 -8.453 1 98.56 157 GLY A O 1
ATOM 1193 N N . LYS A 1 158 ? 25.531 -0.31 -9.07 1 98.25 158 LYS A N 1
ATOM 1194 C CA . LYS A 1 158 ? 25.375 -0.076 -10.5 1 98.25 158 LYS A CA 1
ATOM 1195 C C . LYS A 1 158 ? 23.938 0.317 -10.844 1 98.25 158 LYS A C 1
ATOM 1197 O O . LYS A 1 158 ? 23.719 1.201 -11.672 1 98.25 158 LYS A O 1
ATOM 1202 N N . TYR A 1 159 ? 22.969 -0.353 -10.156 1 98.06 159 TYR A N 1
ATOM 1203 C CA . TYR A 1 159 ? 21.562 -0.187 -10.5 1 98.06 159 TYR A CA 1
ATOM 1204 C C . TYR A 1 159 ? 20.812 0.598 -9.422 1 98.06 159 TYR A C 1
ATOM 1206 O O . TYR A 1 159 ? 19.828 1.276 -9.703 1 98.06 159 TYR A O 1
ATOM 1214 N N . ILE A 1 160 ? 21.266 0.408 -8.18 1 98.44 160 ILE A N 1
ATOM 1215 C CA . ILE A 1 160 ? 20.594 0.996 -7.027 1 98.44 160 ILE A CA 1
ATOM 1216 C C . ILE A 1 160 ? 21.562 1.935 -6.297 1 98.44 160 ILE A C 1
ATOM 1218 O O . ILE A 1 160 ? 22.688 1.559 -5.988 1 98.44 160 ILE A O 1
ATOM 1222 N N . LYS A 1 161 ? 21.047 3.162 -6.086 1 98.44 161 LYS A N 1
ATOM 1223 C CA . LYS A 1 161 ? 21.734 4.094 -5.195 1 98.44 161 LYS A CA 1
ATOM 1224 C C . LYS A 1 161 ? 20.828 4.512 -4.039 1 98.44 161 LYS A C 1
ATOM 1226 O O . LYS A 1 161 ? 19.75 5.059 -4.254 1 98.44 161 LYS A O 1
ATOM 1231 N N . ALA A 1 162 ? 21.172 4.191 -2.859 1 98.75 162 ALA A N 1
ATOM 1232 C CA . ALA A 1 162 ? 20.531 4.551 -1.603 1 98.75 162 ALA A CA 1
ATOM 1233 C C . ALA A 1 162 ? 21.547 4.98 -0.556 1 98.75 162 ALA A C 1
ATOM 1235 O O . ALA A 1 162 ? 22.281 4.148 -0.025 1 98.75 162 ALA A O 1
ATOM 1236 N N . ILE A 1 163 ? 21.531 6.266 -0.256 1 98.75 163 ILE A N 1
ATOM 1237 C CA . ILE A 1 163 ? 22.562 6.801 0.628 1 98.75 163 ILE A CA 1
ATOM 1238 C C . ILE A 1 163 ? 21.953 7.09 2.004 1 98.75 163 ILE A C 1
ATOM 1240 O O . ILE A 1 163 ? 21.062 7.922 2.133 1 98.75 163 ILE A O 1
ATOM 1244 N N . ASP A 1 164 ? 22.375 6.406 3.006 1 98.25 164 ASP A N 1
ATOM 1245 C CA . ASP A 1 164 ? 21.938 6.527 4.395 1 98.25 164 ASP A CA 1
ATOM 1246 C C . ASP A 1 164 ? 20.422 6.336 4.508 1 98.25 164 ASP A C 1
ATOM 1248 O O . ASP A 1 164 ? 19.734 7.156 5.121 1 98.25 164 ASP A O 1
ATOM 1252 N N . ALA A 1 165 ? 19.953 5.285 3.855 1 98.75 165 ALA A N 1
ATOM 1253 C CA . ALA A 1 165 ? 18.531 4.949 3.918 1 98.75 165 ALA A CA 1
ATOM 1254 C C . ALA A 1 165 ? 18.125 4.5 5.32 1 98.75 165 ALA A C 1
ATOM 1256 O O . ALA A 1 165 ? 18.922 3.848 6.016 1 98.75 165 ALA A O 1
ATOM 1257 N N . ARG A 1 166 ? 16.906 4.938 5.707 1 98.56 166 ARG A N 1
ATOM 1258 C CA . ARG A 1 166 ? 16.422 4.613 7.047 1 98.56 166 ARG A CA 1
ATOM 1259 C C . ARG A 1 166 ? 15.023 4.027 7 1 98.56 166 ARG A C 1
ATOM 1261 O O . ARG A 1 166 ? 14.227 4.387 6.129 1 98.56 166 ARG A O 1
ATOM 1268 N N . LEU A 1 167 ? 14.797 3.137 7.867 1 98.56 167 LEU A N 1
ATOM 1269 C CA . LEU A 1 167 ? 13.484 2.594 8.195 1 98.56 167 LEU A CA 1
ATOM 1270 C C . LEU A 1 167 ? 13.211 2.68 9.688 1 98.56 167 LEU A C 1
ATOM 1272 O O . LEU A 1 167 ? 13.719 1.861 10.461 1 98.56 167 LEU A O 1
ATOM 1276 N N . GLY A 1 168 ? 12.414 3.625 10.055 1 97.75 168 GLY A N 1
ATOM 1277 C CA . GLY A 1 168 ? 12.242 3.943 11.461 1 97.75 168 GLY A CA 1
ATOM 1278 C C . GLY A 1 168 ? 11.375 2.939 12.203 1 97.75 168 GLY A C 1
ATOM 1279 O O . GLY A 1 168 ? 11.531 2.746 13.406 1 97.75 168 GLY A O 1
ATOM 1280 N N . LEU A 1 169 ? 10.453 2.338 11.508 1 98.31 169 LEU A N 1
ATOM 1281 C CA . LEU A 1 169 ? 9.516 1.396 12.117 1 98.31 169 LEU A CA 1
ATOM 1282 C C . LEU A 1 169 ? 9.734 -0.013 11.578 1 98.31 169 LEU A C 1
ATOM 1284 O O . LEU A 1 169 ? 9.445 -0.287 10.414 1 98.31 169 LEU A O 1
ATOM 1288 N N . PRO A 1 170 ? 10.195 -0.946 12.352 1 97.75 170 PRO A N 1
ATOM 1289 C CA . PRO A 1 170 ? 10.516 -2.299 11.891 1 97.75 170 PRO A CA 1
ATOM 1290 C C . PRO A 1 170 ? 9.281 -3.18 11.742 1 97.75 170 PRO A C 1
ATOM 1292 O O . PRO A 1 170 ? 8.25 -2.916 12.375 1 97.75 170 PRO A O 1
ATOM 1295 N N . PRO A 1 171 ? 9.383 -4.215 10.914 1 98.38 171 PRO A N 1
ATOM 1296 C CA . PRO A 1 171 ? 8.297 -5.207 10.891 1 98.38 171 PRO A CA 1
ATOM 1297 C C . PRO A 1 171 ? 8.18 -5.977 12.203 1 98.38 171 PRO A C 1
ATOM 1299 O O . PRO A 1 171 ? 9.055 -5.867 13.07 1 98.38 171 PRO A O 1
ATOM 1302 N N . VAL A 1 172 ? 7.066 -6.688 12.328 1 98.19 172 VAL A N 1
ATOM 1303 C CA . VAL A 1 172 ? 6.801 -7.57 13.461 1 98.19 172 VAL A CA 1
ATOM 1304 C C . VAL A 1 172 ? 7.668 -8.82 13.359 1 98.19 172 VAL A C 1
ATOM 1306 O O . VAL A 1 172 ? 8.258 -9.258 14.352 1 98.19 172 VAL A O 1
ATOM 1309 N N . GLN A 1 173 ? 7.77 -9.336 12.188 1 98.25 173 GLN A N 1
ATOM 1310 C CA . GLN A 1 173 ? 8.484 -10.586 11.961 1 98.25 173 GLN A CA 1
ATOM 1311 C C . GLN A 1 173 ? 9.992 -10.375 11.992 1 98.25 173 GLN A C 1
ATOM 1313 O O . GLN A 1 173 ? 10.492 -9.367 11.5 1 98.25 173 GLN A O 1
ATOM 1318 N N . GLU A 1 174 ? 10.641 -11.289 12.57 1 96.44 174 GLU A N 1
ATOM 1319 C CA . GLU A 1 174 ? 12.094 -11.312 12.602 1 96.44 174 GLU A CA 1
ATOM 1320 C C . GLU A 1 174 ? 12.641 -12.539 11.875 1 96.44 174 GLU A C 1
ATOM 1322 O O . GLU A 1 174 ? 12.078 -13.633 11.984 1 96.44 174 GLU A O 1
ATOM 1327 N N . PRO A 1 175 ? 13.75 -12.461 11.297 1 95.69 175 PRO A N 1
ATOM 1328 C CA . PRO A 1 175 ? 14.492 -11.234 10.992 1 95.69 175 PRO A CA 1
ATOM 1329 C C . PRO A 1 175 ? 13.781 -10.352 9.969 1 95.69 175 PRO A C 1
ATOM 1331 O O . PRO A 1 175 ? 14.102 -9.172 9.828 1 95.69 175 PRO A O 1
ATOM 1334 N N . ARG A 1 176 ? 12.898 -10.883 9.156 1 96.69 176 ARG A N 1
ATOM 1335 C CA . ARG A 1 176 ? 12.086 -10.234 8.133 1 96.69 176 ARG A CA 1
ATOM 1336 C C . ARG A 1 176 ? 10.945 -11.133 7.684 1 96.69 176 ARG A C 1
ATOM 1338 O O . ARG A 1 176 ? 10.953 -12.336 7.953 1 96.69 176 ARG A O 1
ATOM 1345 N N . PRO A 1 177 ? 9.938 -10.539 7.004 1 98.38 177 PRO A N 1
ATOM 1346 C CA . PRO A 1 177 ? 8.984 -11.43 6.34 1 98.38 177 PRO A CA 1
ATOM 1347 C C . PRO A 1 177 ? 9.656 -12.375 5.352 1 98.38 177 PRO A C 1
ATOM 1349 O O . PRO A 1 177 ? 10.594 -11.984 4.652 1 98.38 177 PRO A O 1
ATOM 1352 N N . PRO A 1 178 ? 9.203 -13.625 5.309 1 98.25 178 PRO A N 1
ATOM 1353 C CA . PRO A 1 178 ? 9.828 -14.609 4.418 1 98.25 178 PRO A CA 1
ATOM 1354 C C . PRO A 1 178 ? 9.758 -14.211 2.947 1 98.25 178 PRO A C 1
ATOM 1356 O O . PRO A 1 178 ? 8.758 -13.633 2.51 1 98.25 178 PRO A O 1
ATOM 1359 N N . LEU A 1 179 ? 10.836 -14.562 2.236 1 98.38 179 LEU A N 1
ATOM 1360 C CA . LEU A 1 179 ? 10.938 -14.234 0.818 1 98.38 179 LEU A CA 1
ATOM 1361 C C . LEU A 1 179 ? 10.711 -15.477 -0.043 1 98.38 179 LEU A C 1
ATOM 1363 O O . LEU A 1 179 ? 11.445 -16.453 0.063 1 98.38 179 LEU A O 1
ATOM 1367 N N . TYR A 1 180 ? 9.68 -15.406 -0.862 1 98.69 180 TYR A N 1
ATOM 1368 C CA . TYR A 1 180 ? 9.375 -16.406 -1.888 1 98.69 180 TYR A CA 1
ATOM 1369 C C . TYR A 1 180 ? 9.836 -15.922 -3.262 1 98.69 180 TYR A C 1
ATOM 1371 O O . TYR A 1 180 ? 9.852 -14.719 -3.531 1 98.69 180 TYR A O 1
ATOM 1379 N N . PHE A 1 181 ? 10.211 -16.828 -4.059 1 97.62 181 PHE A N 1
ATOM 1380 C CA . PHE A 1 181 ? 10.633 -16.484 -5.41 1 97.62 181 PHE A CA 1
ATOM 1381 C C . PHE A 1 181 ? 10.508 -17.688 -6.34 1 97.62 181 PHE A C 1
ATOM 1383 O O . PHE A 1 181 ? 10.703 -18.828 -5.918 1 97.62 181 PHE A O 1
ATOM 1390 N N . GLY A 1 182 ? 10.125 -17.359 -7.566 1 94.69 182 GLY A N 1
ATOM 1391 C CA . GLY A 1 182 ? 10.156 -18.359 -8.625 1 94.69 182 GLY A CA 1
ATOM 1392 C C . GLY A 1 182 ? 10.68 -17.812 -9.938 1 94.69 182 GLY A C 1
ATOM 1393 O O . GLY A 1 182 ? 10.32 -16.719 -10.352 1 94.69 182 GLY A O 1
ATOM 1394 N N . GLY A 1 183 ? 11.562 -18.469 -10.555 1 92.81 183 GLY A N 1
ATOM 1395 C CA . GLY A 1 183 ? 12.125 -18.203 -11.875 1 92.81 183 GLY A CA 1
ATOM 1396 C C . GLY A 1 183 ? 12.914 -19.359 -12.43 1 92.81 183 GLY A C 1
ATOM 1397 O O . GLY A 1 183 ? 13.641 -20.031 -11.695 1 92.81 183 GLY A O 1
ATOM 1398 N N . SER A 1 184 ? 12.789 -19.531 -13.75 1 92.81 184 SER A N 1
ATOM 1399 C CA . SER A 1 184 ? 13.312 -20.781 -14.297 1 92.81 184 SER A CA 1
ATOM 1400 C C . SER A 1 184 ? 14.57 -20.531 -15.133 1 92.81 184 SER A C 1
ATOM 1402 O O . SER A 1 184 ? 15.242 -21.484 -15.547 1 92.81 184 SER A O 1
ATOM 1404 N N . SER A 1 185 ? 14.922 -19.281 -15.453 1 93.81 185 SER A N 1
ATOM 1405 C CA . SER A 1 185 ? 16.141 -19 -16.219 1 93.81 185 SER A CA 1
ATOM 1406 C C . SER A 1 185 ? 17.375 -19.203 -15.359 1 93.81 185 SER A C 1
ATOM 1408 O O . SER A 1 185 ? 17.297 -19.234 -14.125 1 93.81 185 SER A O 1
ATOM 1410 N N . ASP A 1 186 ? 18.469 -19.344 -16.016 1 94.44 186 ASP A N 1
ATOM 1411 C CA . ASP A 1 186 ? 19.734 -19.484 -15.281 1 94.44 186 ASP A CA 1
ATOM 1412 C C . ASP A 1 186 ? 19.984 -18.281 -14.391 1 94.44 186 ASP A C 1
ATOM 1414 O O . ASP A 1 186 ? 20.391 -18.422 -13.234 1 94.44 186 ASP A O 1
ATOM 1418 N N . ALA A 1 187 ? 19.75 -17.109 -14.922 1 94.81 187 ALA A N 1
ATOM 1419 C CA . ALA A 1 187 ? 19.922 -15.891 -14.148 1 94.81 187 ALA A CA 1
ATOM 1420 C C . ALA A 1 187 ? 19 -15.875 -12.93 1 94.81 187 ALA A C 1
ATOM 1422 O O . ALA A 1 187 ? 19.391 -15.453 -11.844 1 94.81 187 ALA A O 1
ATOM 1423 N N . ALA A 1 188 ? 17.797 -16.359 -13.109 1 96 188 ALA A N 1
ATOM 1424 C CA . ALA A 1 188 ? 16.828 -16.422 -12.023 1 96 188 ALA A CA 1
ATOM 1425 C C . ALA A 1 188 ? 17.266 -17.391 -10.938 1 96 188 ALA A C 1
ATOM 1427 O O . ALA A 1 188 ? 17.156 -17.109 -9.75 1 96 188 ALA A O 1
ATOM 1428 N N . ILE A 1 189 ? 17.688 -18.547 -11.344 1 95.44 189 ILE A N 1
ATOM 1429 C CA . ILE A 1 189 ? 18.125 -19.578 -10.406 1 95.44 189 ILE A CA 1
ATOM 1430 C C . ILE A 1 189 ? 19.344 -19.094 -9.625 1 95.44 189 ILE A C 1
ATOM 1432 O O . ILE A 1 189 ? 19.422 -19.297 -8.414 1 95.44 189 ILE A O 1
ATOM 1436 N N . ALA A 1 190 ? 20.266 -18.422 -10.281 1 93.25 190 ALA A N 1
ATOM 1437 C CA . ALA A 1 190 ? 21.422 -17.859 -9.609 1 93.25 190 ALA A CA 1
ATOM 1438 C C . ALA A 1 190 ? 21 -16.812 -8.57 1 93.25 190 ALA A C 1
ATOM 1440 O O . ALA A 1 190 ? 21.531 -16.797 -7.457 1 93.25 190 ALA A O 1
ATOM 1441 N N . PHE A 1 191 ? 20.125 -15.992 -8.914 1 94.81 191 PHE A N 1
ATOM 1442 C CA . PHE A 1 191 ? 19.578 -14.984 -8.016 1 94.81 191 PHE A CA 1
ATOM 1443 C C . PHE A 1 191 ? 18.922 -15.633 -6.801 1 94.81 191 PHE A C 1
ATOM 1445 O O . PHE A 1 191 ? 19.125 -15.18 -5.668 1 94.81 191 PHE A O 1
ATOM 1452 N N . SER A 1 192 ? 18.125 -16.656 -7.008 1 90.25 192 SER A N 1
ATOM 1453 C CA . SER A 1 192 ? 17.375 -17.344 -5.965 1 90.25 192 SER A CA 1
ATOM 1454 C C . SER A 1 192 ? 18.312 -17.891 -4.887 1 90.25 192 SER A C 1
ATOM 1456 O O . SER A 1 192 ? 17.969 -17.891 -3.701 1 90.25 192 SER A O 1
ATOM 1458 N N . GLY A 1 193 ? 19.406 -18.375 -5.211 1 84.62 193 GLY A N 1
ATOM 1459 C CA . GLY A 1 193 ? 20.328 -19.047 -4.301 1 84.62 193 GLY A CA 1
ATOM 1460 C C . GLY A 1 193 ? 20.812 -18.141 -3.182 1 84.62 193 GLY A C 1
ATOM 1461 O O . GLY A 1 193 ? 21.188 -18.625 -2.113 1 84.62 193 GLY A O 1
ATOM 1462 N N . GLY A 1 194 ? 20.688 -16.859 -3.297 1 82.56 194 GLY A N 1
ATOM 1463 C CA . GLY A 1 194 ? 21.297 -15.961 -2.336 1 82.56 194 GLY A CA 1
ATOM 1464 C C . GLY A 1 194 ? 20.312 -15.359 -1.354 1 82.56 194 GLY A C 1
ATOM 1465 O O . GLY A 1 194 ? 20.703 -14.898 -0.279 1 82.56 194 GLY A O 1
ATOM 1466 N N . ILE A 1 195 ? 19.031 -15.477 -1.671 1 90.5 195 ILE A N 1
ATOM 1467 C CA . ILE A 1 195 ? 18.188 -14.602 -0.856 1 90.5 195 ILE A CA 1
ATOM 1468 C C . ILE A 1 195 ? 16.844 -15.289 -0.585 1 90.5 195 ILE A C 1
ATOM 1470 O O . ILE A 1 195 ? 16.141 -14.93 0.356 1 90.5 195 ILE A O 1
ATOM 1474 N N . THR A 1 196 ? 16.484 -16.297 -1.232 1 94.75 196 THR A N 1
ATOM 1475 C CA . THR A 1 196 ? 15.133 -16.875 -1.237 1 94.75 196 THR A CA 1
ATOM 1476 C C . THR A 1 196 ? 14.977 -17.875 -0.098 1 94.75 196 THR A C 1
ATOM 1478 O O . THR A 1 196 ? 15.836 -18.734 0.112 1 94.75 196 THR A O 1
ATOM 1481 N N . ASP A 1 197 ? 13.883 -17.703 0.641 1 96.75 197 ASP A N 1
ATOM 1482 C CA . ASP A 1 197 ? 13.547 -18.688 1.666 1 96.75 197 ASP A CA 1
ATOM 1483 C C . ASP A 1 197 ? 12.812 -19.875 1.062 1 96.75 197 ASP A C 1
ATOM 1485 O O . ASP A 1 197 ? 13.055 -21.016 1.446 1 96.75 197 ASP A O 1
ATOM 1489 N N . LYS A 1 198 ? 11.953 -19.594 0.172 1 98.12 198 LYS A N 1
ATOM 1490 C CA . LYS A 1 198 ? 11.172 -20.641 -0.492 1 98.12 198 LYS A CA 1
ATOM 1491 C C . LYS A 1 198 ? 11.125 -20.406 -2 1 98.12 198 LYS A C 1
ATOM 1493 O O . LYS A 1 198 ? 10.688 -19.344 -2.461 1 98.12 198 LYS A O 1
ATOM 1498 N N . TYR A 1 199 ? 11.555 -21.391 -2.734 1 98.19 199 TYR A N 1
ATOM 1499 C CA . TYR A 1 199 ? 11.492 -21.359 -4.191 1 98.19 199 TYR A CA 1
ATOM 1500 C C . TYR A 1 199 ? 10.188 -21.953 -4.699 1 98.19 199 TYR A C 1
ATOM 1502 O O . TYR A 1 199 ? 9.812 -23.062 -4.316 1 98.19 199 TYR A O 1
ATOM 1510 N N . LEU A 1 200 ? 9.57 -21.203 -5.578 1 98.19 200 LEU A N 1
ATOM 1511 C CA . LEU A 1 200 ? 8.305 -21.641 -6.145 1 98.19 200 LEU A CA 1
ATOM 1512 C C . LEU A 1 200 ? 8.477 -22.078 -7.594 1 98.19 200 LEU A C 1
ATOM 1514 O O . LEU A 1 200 ? 9.109 -21.391 -8.383 1 98.19 200 LEU A O 1
ATOM 1518 N N . THR A 1 201 ? 7.895 -23.188 -7.945 1 97.44 201 THR A N 1
ATOM 1519 C CA . THR A 1 201 ? 7.789 -23.625 -9.336 1 97.44 201 THR A CA 1
ATOM 1520 C C . THR A 1 201 ? 6.328 -23.75 -9.75 1 97.44 201 THR A C 1
ATOM 1522 O O . THR A 1 201 ? 5.445 -23.891 -8.898 1 97.44 201 THR A O 1
ATOM 1525 N N . TRP A 1 202 ? 6.098 -23.641 -11.07 1 97.06 202 TRP A N 1
ATOM 1526 C CA . TRP A 1 202 ? 4.773 -23.969 -11.578 1 97.06 202 TRP A CA 1
ATOM 1527 C C . TRP A 1 202 ? 4.625 -25.469 -11.766 1 97.06 202 TRP A C 1
ATOM 1529 O O . TRP A 1 202 ? 5.602 -26.219 -11.656 1 97.06 202 TRP A O 1
ATOM 1539 N N . GLY A 1 203 ? 3.389 -25.844 -11.938 1 96.38 203 GLY A N 1
ATOM 1540 C CA . GLY A 1 203 ? 3.133 -27.266 -12.109 1 96.38 203 GLY A CA 1
ATOM 1541 C C . GLY A 1 203 ? 3.635 -27.812 -13.43 1 96.38 203 GLY A C 1
ATOM 1542 O O . GLY A 1 203 ? 3.152 -27.406 -14.492 1 96.38 203 GLY A O 1
ATOM 1543 N N . GLU A 1 204 ? 4.629 -28.672 -13.398 1 97.31 204 GLU A N 1
ATOM 1544 C CA . GLU A 1 204 ? 5.184 -29.438 -14.508 1 97.31 204 GLU A CA 1
ATOM 1545 C C . GLU A 1 204 ? 5.242 -30.922 -14.164 1 97.31 204 GLU A C 1
ATOM 1547 O O . GLU A 1 204 ? 5.035 -31.312 -13.016 1 97.31 204 GLU A O 1
ATOM 1552 N N . PRO A 1 205 ? 5.422 -31.734 -15.25 1 97.75 205 PRO A N 1
ATOM 1553 C CA . PRO A 1 205 ? 5.594 -33.156 -14.906 1 97.75 205 PRO A CA 1
ATOM 1554 C C . PRO A 1 205 ? 6.652 -33.375 -13.828 1 97.75 205 PRO A C 1
ATOM 1556 O O . PRO A 1 205 ? 7.672 -32.688 -13.805 1 97.75 205 PRO A O 1
ATOM 1559 N N . PRO A 1 206 ? 6.371 -34.375 -12.891 1 98.19 206 PRO A N 1
ATOM 1560 C CA . PRO A 1 206 ? 7.246 -34.562 -11.734 1 98.19 206 PRO A CA 1
ATOM 1561 C C . PRO A 1 206 ? 8.719 -34.656 -12.117 1 98.19 206 PRO A C 1
ATOM 1563 O O . PRO A 1 206 ? 9.578 -34.094 -11.414 1 98.19 206 PRO A O 1
ATOM 1566 N N . ALA A 1 207 ? 9.039 -35.25 -13.219 1 97.69 207 ALA A N 1
ATOM 1567 C CA . ALA A 1 207 ? 10.43 -35.375 -13.633 1 97.69 207 ALA A CA 1
ATOM 1568 C C . ALA A 1 207 ? 11.055 -34 -13.898 1 97.69 207 ALA A C 1
ATOM 1570 O O . ALA A 1 207 ? 12.211 -33.781 -13.555 1 97.69 207 ALA A O 1
ATOM 1571 N N . GLN A 1 208 ? 10.312 -33.156 -14.523 1 97.31 208 GLN A N 1
ATOM 1572 C CA . GLN A 1 208 ? 10.789 -31.812 -14.812 1 97.31 208 GLN A CA 1
ATOM 1573 C C . GLN A 1 208 ? 10.93 -30.984 -13.539 1 97.31 208 GLN A C 1
ATOM 1575 O O . GLN A 1 208 ? 11.883 -30.203 -13.398 1 97.31 208 GLN A O 1
ATOM 1580 N N . VAL A 1 209 ? 10.008 -31.156 -12.633 1 98.06 209 VAL A N 1
ATOM 1581 C CA . VAL A 1 209 ? 10.078 -30.469 -11.352 1 98.06 209 VAL A CA 1
ATOM 1582 C C . VAL A 1 209 ? 11.305 -30.953 -10.578 1 98.06 209 VAL A C 1
ATOM 1584 O O . VAL A 1 209 ? 12.016 -30.141 -9.969 1 98.06 209 VAL A O 1
ATOM 1587 N N . ALA A 1 210 ? 11.562 -32.219 -10.633 1 98.19 210 ALA A N 1
ATOM 1588 C CA . ALA A 1 210 ? 12.727 -32.781 -9.961 1 98.19 210 ALA A CA 1
ATOM 1589 C C . ALA A 1 210 ? 14.016 -32.156 -10.469 1 98.19 210 ALA A C 1
ATOM 1591 O O . ALA A 1 210 ? 14.922 -31.844 -9.688 1 98.19 210 ALA A O 1
ATOM 1592 N N . GLU A 1 211 ? 14.094 -32.031 -11.773 1 97.44 211 GLU A N 1
ATOM 1593 C CA . GLU A 1 211 ? 15.266 -31.391 -12.383 1 97.44 211 GLU A CA 1
ATOM 1594 C C . GLU A 1 211 ? 15.453 -29.969 -11.891 1 97.44 211 GLU A C 1
ATOM 1596 O O . GLU A 1 211 ? 16.578 -29.547 -11.578 1 97.44 211 GLU A O 1
ATOM 1601 N N . LYS A 1 212 ? 14.406 -29.266 -11.867 1 96.38 212 LYS A N 1
ATOM 1602 C CA . LYS A 1 212 ? 14.453 -27.875 -11.422 1 96.38 212 LYS A CA 1
ATOM 1603 C C . LYS A 1 212 ? 14.875 -27.766 -9.961 1 96.38 212 LYS A C 1
ATOM 1605 O O . LYS A 1 212 ? 15.703 -26.938 -9.602 1 96.38 212 LYS A O 1
ATOM 1610 N N . ILE A 1 213 ? 14.289 -28.578 -9.125 1 97.44 213 ILE A N 1
ATOM 1611 C CA . ILE A 1 213 ? 14.602 -28.594 -7.703 1 97.44 213 ILE A CA 1
ATOM 1612 C C . ILE A 1 213 ? 16.094 -28.891 -7.508 1 97.44 213 ILE A C 1
ATOM 1614 O O . ILE A 1 213 ? 16.766 -28.219 -6.711 1 97.44 213 ILE A O 1
ATOM 1618 N N . ALA A 1 214 ? 16.578 -29.844 -8.242 1 97.44 214 ALA A N 1
ATOM 1619 C CA . ALA A 1 214 ? 17.984 -30.203 -8.133 1 97.44 214 ALA A CA 1
ATOM 1620 C C . ALA A 1 214 ? 18.875 -29.031 -8.516 1 97.44 214 ALA A C 1
ATOM 1622 O O . ALA A 1 214 ? 19.891 -28.766 -7.855 1 97.44 214 ALA A O 1
ATOM 1623 N N . LYS A 1 215 ? 18.516 -28.375 -9.578 1 96.38 215 LYS A N 1
ATOM 1624 C CA . LYS A 1 215 ? 19.281 -27.219 -10.047 1 96.38 215 LYS A CA 1
ATOM 1625 C C . LYS A 1 215 ? 19.297 -26.109 -9.016 1 96.38 215 LYS A C 1
ATOM 1627 O O . LYS A 1 215 ? 20.344 -25.516 -8.734 1 96.38 215 LYS A O 1
ATOM 1632 N N . VAL A 1 216 ? 18.172 -25.797 -8.461 1 97.06 216 VAL A N 1
ATOM 1633 C CA . VAL A 1 216 ? 18.031 -24.719 -7.492 1 97.06 216 VAL A CA 1
ATOM 1634 C C . VAL A 1 216 ? 18.781 -25.078 -6.211 1 97.06 216 VAL A C 1
ATOM 1636 O O . VAL A 1 216 ? 19.469 -24.234 -5.621 1 97.06 216 VAL A O 1
ATOM 1639 N N . ARG A 1 217 ? 18.641 -26.312 -5.73 1 96.62 217 ARG A N 1
ATOM 1640 C CA . ARG A 1 217 ? 19.344 -26.766 -4.539 1 96.62 217 ARG A CA 1
ATOM 1641 C C . ARG A 1 217 ? 20.859 -26.609 -4.707 1 96.62 217 ARG A C 1
ATOM 1643 O O . ARG A 1 217 ? 21.547 -26.219 -3.766 1 96.62 217 ARG A O 1
ATOM 1650 N N . LYS A 1 218 ? 21.312 -26.984 -5.848 1 96.5 218 LYS A N 1
ATOM 1651 C CA . LYS A 1 218 ? 22.734 -26.859 -6.129 1 96.5 218 LYS A CA 1
ATOM 1652 C C . LYS A 1 218 ? 23.172 -25.406 -6.086 1 96.5 218 LYS A C 1
ATOM 1654 O O . LYS A 1 218 ? 24.219 -25.094 -5.512 1 96.5 218 LYS A O 1
ATOM 1659 N N . ALA A 1 219 ? 22.438 -24.578 -6.711 1 95.5 219 ALA A N 1
ATOM 1660 C CA . ALA A 1 219 ? 22.75 -23.141 -6.734 1 95.5 219 ALA A CA 1
ATOM 1661 C C . ALA A 1 219 ? 22.766 -22.562 -5.324 1 95.5 219 ALA A C 1
ATOM 1663 O O . ALA A 1 219 ? 23.641 -21.781 -4.973 1 95.5 219 ALA A O 1
ATOM 1664 N N . ALA A 1 220 ? 21.781 -22.922 -4.523 1 95.62 220 ALA A N 1
ATOM 1665 C CA . ALA A 1 220 ? 21.688 -22.453 -3.145 1 95.62 220 ALA A CA 1
ATOM 1666 C C . ALA A 1 220 ? 22.875 -22.953 -2.316 1 95.62 220 ALA A C 1
ATOM 1668 O O . ALA A 1 220 ? 23.484 -22.203 -1.567 1 95.62 220 ALA A O 1
ATOM 1669 N N . ALA A 1 221 ? 23.203 -24.188 -2.467 1 95.38 221 ALA A N 1
ATOM 1670 C CA . ALA A 1 221 ? 24.312 -24.812 -1.737 1 95.38 221 ALA A CA 1
ATOM 1671 C C . ALA A 1 221 ? 25.625 -24.109 -2.061 1 95.38 221 ALA A C 1
ATOM 1673 O O . ALA A 1 221 ? 26.484 -23.953 -1.186 1 95.38 221 ALA A O 1
ATOM 1674 N N . ALA A 1 222 ? 25.797 -23.781 -3.266 1 94.88 222 ALA A N 1
ATOM 1675 C CA . ALA A 1 222 ? 27.016 -23.094 -3.703 1 94.88 222 ALA A CA 1
ATOM 1676 C C . ALA A 1 222 ? 27.188 -21.766 -2.982 1 94.88 222 ALA A C 1
ATOM 1678 O O . ALA A 1 222 ? 28.312 -21.266 -2.846 1 94.88 222 ALA A O 1
ATOM 1679 N N . GLN A 1 223 ? 26.125 -21.297 -2.477 1 93.06 223 GLN A N 1
ATOM 1680 C CA . GLN A 1 223 ? 26.172 -20.031 -1.765 1 93.06 223 GLN A CA 1
ATOM 1681 C C . GLN A 1 223 ? 26.031 -20.234 -0.26 1 93.06 223 GLN A C 1
ATOM 1683 O O . GLN A 1 223 ? 25.812 -19.266 0.486 1 93.06 223 GLN A O 1
ATOM 1688 N N . GLY A 1 224 ? 25.953 -21.438 0.201 1 93.75 224 GLY A N 1
ATOM 1689 C CA . GLY A 1 224 ? 25.859 -21.766 1.613 1 93.75 224 GLY A CA 1
ATOM 1690 C C . GLY A 1 224 ? 24.484 -21.562 2.186 1 93.75 224 GLY A C 1
ATOM 1691 O O . GLY A 1 224 ? 24.328 -21.281 3.377 1 93.75 224 GLY A O 1
ATOM 1692 N N . LYS A 1 225 ? 23.516 -21.641 1.319 1 94.12 225 LYS A N 1
ATOM 1693 C CA . LYS A 1 225 ? 22.156 -21.391 1.758 1 94.12 225 LYS A CA 1
ATOM 1694 C C . LYS A 1 225 ? 21.281 -22.625 1.571 1 94.12 225 LYS A C 1
ATOM 1696 O O . LYS A 1 225 ? 21.656 -23.547 0.858 1 94.12 225 LYS A O 1
ATOM 1701 N N . HIS A 1 226 ? 20.219 -22.578 2.338 1 93.06 226 HIS A N 1
ATOM 1702 C CA . HIS A 1 226 ? 19.172 -23.609 2.217 1 93.06 226 HIS A CA 1
ATOM 1703 C C . HIS A 1 226 ? 17.859 -23 1.771 1 93.06 226 HIS A C 1
ATOM 1705 O O . HIS A 1 226 ? 17.484 -21.906 2.23 1 93.06 226 HIS A O 1
ATOM 1711 N N . VAL A 1 227 ? 17.219 -23.672 0.826 1 95.94 227 VAL A N 1
ATOM 1712 C CA . VAL A 1 227 ? 15.953 -23.188 0.296 1 95.94 227 VAL A CA 1
ATOM 1713 C C . VAL A 1 227 ? 14.914 -24.312 0.363 1 95.94 227 VAL A C 1
ATOM 1715 O O . VAL A 1 227 ? 15.242 -25.484 0.146 1 95.94 227 VAL A O 1
ATOM 1718 N N . THR A 1 228 ? 13.688 -23.969 0.752 1 97.25 228 THR A N 1
ATOM 1719 C CA . THR A 1 228 ? 12.586 -24.922 0.666 1 97.25 228 THR A CA 1
ATOM 1720 C C . THR A 1 228 ? 11.781 -24.703 -0.614 1 97.25 228 THR A C 1
ATOM 1722 O O . THR A 1 228 ? 12.047 -23.75 -1.362 1 97.25 228 THR A O 1
ATOM 1725 N N . PHE A 1 229 ? 10.883 -25.609 -0.892 1 98.06 229 PHE A N 1
ATOM 1726 C CA . PHE A 1 229 ? 10.305 -25.609 -2.227 1 98.06 229 PHE A CA 1
ATOM 1727 C C . PHE A 1 229 ? 8.781 -25.641 -2.152 1 98.06 229 PHE A C 1
ATOM 1729 O O . PHE A 1 229 ? 8.203 -26.344 -1.315 1 98.06 229 PHE A O 1
ATOM 1736 N N . GLY A 1 230 ? 8.18 -24.828 -3.002 1 98.62 230 GLY A N 1
ATOM 1737 C CA . GLY A 1 230 ? 6.742 -24.844 -3.207 1 98.62 230 GLY A CA 1
ATOM 1738 C C . GLY A 1 230 ? 6.348 -24.969 -4.668 1 98.62 230 GLY A C 1
ATOM 1739 O O . GLY A 1 230 ? 7.195 -24.844 -5.555 1 98.62 230 GLY A O 1
ATOM 1740 N N . ILE A 1 231 ? 5.027 -25.266 -4.895 1 98.69 231 ILE A N 1
ATOM 1741 C CA . ILE A 1 231 ? 4.527 -25.422 -6.254 1 98.69 231 ILE A CA 1
ATOM 1742 C C . ILE A 1 231 ? 3.195 -24.703 -6.41 1 98.69 231 ILE A C 1
ATOM 1744 O O . ILE A 1 231 ? 2.365 -24.703 -5.5 1 98.69 231 ILE A O 1
ATOM 1748 N N . ARG A 1 232 ? 3.072 -23.938 -7.445 1 98.56 232 ARG A N 1
ATOM 1749 C CA . ARG A 1 232 ? 1.822 -23.281 -7.82 1 98.56 232 ARG A CA 1
ATOM 1750 C C . ARG A 1 232 ? 1.032 -24.141 -8.805 1 98.56 232 ARG A C 1
ATOM 1752 O O . ARG A 1 232 ? 1.537 -24.484 -9.875 1 98.56 232 ARG A O 1
ATOM 1759 N N . LEU A 1 233 ? -0.217 -24.5 -8.406 1 98.31 233 LEU A N 1
ATOM 1760 C CA . LEU A 1 233 ? -1.085 -25.375 -9.195 1 98.31 233 LEU A CA 1
ATOM 1761 C C . LEU A 1 233 ? -2.545 -24.953 -9.055 1 98.31 233 LEU A C 1
ATOM 1763 O O . LEU A 1 233 ? -2.969 -24.516 -7.984 1 98.31 233 LEU A O 1
ATOM 1767 N N . HIS A 1 234 ? -3.248 -25.141 -10.164 1 98.75 234 HIS A N 1
ATOM 1768 C CA . HIS A 1 234 ? -4.703 -25.156 -10.047 1 98.75 234 HIS A CA 1
ATOM 1769 C C . HIS A 1 234 ? -5.215 -26.531 -9.641 1 98.75 234 HIS A C 1
ATOM 1771 O O . HIS A 1 234 ? -4.516 -27.531 -9.812 1 98.75 234 HIS A O 1
ATOM 1777 N N . PHE A 1 235 ? -6.422 -26.531 -9.078 1 98.94 235 PHE A N 1
ATOM 1778 C CA . PHE A 1 235 ? -7.023 -27.781 -8.625 1 98.94 235 PHE A CA 1
ATOM 1779 C C . PHE A 1 235 ? -8.453 -27.891 -9.125 1 98.94 235 PHE A C 1
ATOM 1781 O O . PHE A 1 235 ? -9.242 -26.953 -9.008 1 98.94 235 PHE A O 1
ATOM 1788 N N . ILE A 1 236 ? -8.773 -28.969 -9.727 1 98.88 236 ILE A N 1
ATOM 1789 C CA . ILE A 1 236 ? -10.133 -29.359 -10.078 1 98.88 236 ILE A CA 1
ATOM 1790 C C . ILE A 1 236 ? -10.484 -30.672 -9.391 1 98.88 236 ILE A C 1
ATOM 1792 O O . ILE A 1 236 ? -10.258 -31.75 -9.945 1 98.88 236 ILE A O 1
ATOM 1796 N N . VAL A 1 237 ? -11.055 -30.562 -8.227 1 98.88 237 VAL A N 1
ATOM 1797 C CA . VAL A 1 237 ? -11.359 -31.703 -7.367 1 98.88 237 VAL A CA 1
ATOM 1798 C C . VAL A 1 237 ? -12.859 -31.984 -7.395 1 98.88 237 VAL A C 1
ATOM 1800 O O . VAL A 1 237 ? -13.672 -31.047 -7.305 1 98.88 237 VAL A O 1
ATOM 1803 N N . ARG A 1 238 ? -13.219 -33.188 -7.602 1 98.81 238 ARG A N 1
ATOM 1804 C CA . ARG A 1 238 ? -14.594 -33.656 -7.492 1 98.81 238 ARG A CA 1
ATOM 1805 C C . ARG A 1 238 ? -14.648 -35 -6.75 1 98.81 238 ARG A C 1
ATOM 1807 O O . ARG A 1 238 ? -13.617 -35.594 -6.441 1 98.81 238 ARG A O 1
ATOM 1814 N N . GLU A 1 239 ? -15.922 -35.438 -6.492 1 98.56 239 GLU A N 1
ATOM 1815 C CA . GLU A 1 239 ? -16.078 -36.688 -5.742 1 98.56 239 GLU A CA 1
ATOM 1816 C C . GLU A 1 239 ? -15.508 -37.875 -6.508 1 98.56 239 GLU A C 1
ATOM 1818 O O . GLU A 1 239 ? -14.992 -38.812 -5.91 1 98.56 239 GLU A O 1
ATOM 1823 N N . THR A 1 240 ? -15.617 -37.812 -7.867 1 98.75 240 THR A N 1
ATOM 1824 C CA . THR A 1 240 ? -15.047 -38.875 -8.695 1 98.75 240 THR A CA 1
ATOM 1825 C C . THR A 1 240 ? -14.125 -38.281 -9.758 1 98.75 240 THR A C 1
ATOM 1827 O O . THR A 1 240 ? -14.234 -37.125 -10.102 1 98.75 240 THR A O 1
ATOM 1830 N N . ASP A 1 241 ? -13.211 -39.188 -10.25 1 98.69 241 ASP A N 1
ATOM 1831 C CA . ASP A 1 241 ? -12.32 -38.75 -11.328 1 98.69 241 ASP A CA 1
ATOM 1832 C C . ASP A 1 241 ? -13.125 -38.312 -12.555 1 98.69 241 ASP A C 1
ATOM 1834 O O . ASP A 1 241 ? -12.797 -37.312 -13.18 1 98.69 241 ASP A O 1
ATOM 1838 N N . GLU A 1 242 ? -14.109 -39.094 -12.938 1 98.69 242 GLU A N 1
ATOM 1839 C CA . GLU A 1 242 ? -14.93 -38.781 -14.109 1 98.69 242 GLU A CA 1
ATOM 1840 C C . GLU A 1 242 ? -15.547 -37.375 -14.008 1 98.69 242 GLU A C 1
ATOM 1842 O O . GLU A 1 242 ? -15.523 -36.625 -14.977 1 98.69 242 GLU A O 1
ATOM 1847 N N . GLU A 1 243 ? -16.047 -37.094 -12.883 1 98.75 243 GLU A N 1
ATOM 1848 C CA . GLU A 1 243 ? -16.656 -35.781 -12.664 1 98.75 243 GLU A CA 1
ATOM 1849 C C . GLU A 1 243 ? -15.625 -34.656 -12.766 1 98.75 243 GLU A C 1
ATOM 1851 O O . GLU A 1 243 ? -15.922 -33.562 -13.273 1 98.75 243 GLU A O 1
ATOM 1856 N N . ALA A 1 244 ? -14.477 -34.875 -12.195 1 98.88 244 ALA A N 1
ATOM 1857 C CA . ALA A 1 244 ? -13.414 -33.875 -12.227 1 98.88 244 ALA A CA 1
ATOM 1858 C C . ALA A 1 244 ? -12.992 -33.562 -13.664 1 98.88 244 ALA A C 1
ATOM 1860 O O . ALA A 1 244 ? -12.836 -32.406 -14.023 1 98.88 244 ALA A O 1
ATOM 1861 N N . TRP A 1 245 ? -12.828 -34.594 -14.453 1 98.62 245 TRP A N 1
ATOM 1862 C CA . TRP A 1 245 ? -12.43 -34.406 -15.844 1 98.62 245 TRP A CA 1
ATOM 1863 C C . TRP A 1 245 ? -13.539 -33.719 -16.641 1 98.62 245 TRP A C 1
ATOM 1865 O O . TRP A 1 245 ? -13.258 -32.906 -17.516 1 98.62 245 TRP A O 1
ATOM 1875 N N . ALA A 1 246 ? -14.766 -34.062 -16.359 1 98.62 246 ALA A N 1
ATOM 1876 C CA . ALA A 1 246 ? -15.883 -33.344 -16.984 1 98.62 246 ALA A CA 1
ATOM 1877 C C . ALA A 1 246 ? -15.836 -31.875 -16.641 1 98.62 246 ALA A C 1
ATOM 1879 O O . ALA A 1 246 ? -16.125 -31.031 -17.484 1 98.62 246 ALA A O 1
ATOM 1880 N N . ALA A 1 247 ? -15.508 -31.594 -15.406 1 98.69 247 ALA A N 1
ATOM 1881 C CA . ALA A 1 247 ? -15.391 -30.203 -14.977 1 98.69 247 ALA A CA 1
ATOM 1882 C C . ALA A 1 247 ? -14.258 -29.484 -15.703 1 98.69 247 ALA A C 1
ATOM 1884 O O . ALA A 1 247 ? -14.375 -28.312 -16.062 1 98.69 247 ALA A O 1
ATOM 1885 N N . ALA A 1 248 ? -13.164 -30.125 -15.875 1 98.44 248 ALA A N 1
ATOM 1886 C CA . ALA A 1 248 ? -12.047 -29.562 -16.625 1 98.44 248 ALA A CA 1
ATOM 1887 C C . ALA A 1 248 ? -12.469 -29.234 -18.062 1 98.44 248 ALA A C 1
ATOM 1889 O O . ALA A 1 248 ? -12.164 -28.156 -18.562 1 98.44 248 ALA A O 1
ATOM 1890 N N . ASP A 1 249 ? -13.164 -30.188 -18.641 1 97.38 249 ASP A N 1
ATOM 1891 C CA . ASP A 1 249 ? -13.656 -29.969 -20 1 97.38 249 ASP A CA 1
ATOM 1892 C C . ASP A 1 249 ? -14.609 -28.781 -20.062 1 97.38 249 ASP A C 1
ATOM 1894 O O . ASP A 1 249 ? -14.562 -27.984 -20.984 1 97.38 249 ASP A O 1
ATOM 1898 N N . ARG A 1 250 ? -15.43 -28.703 -19.109 1 97.75 250 ARG A N 1
ATOM 1899 C CA . ARG A 1 250 ? -16.406 -27.625 -19.062 1 97.75 250 ARG A CA 1
ATOM 1900 C C . ARG A 1 250 ? -15.703 -26.266 -18.922 1 97.75 250 ARG A C 1
ATOM 1902 O O . ARG A 1 250 ? -16.141 -25.281 -19.516 1 97.75 250 ARG A O 1
ATOM 1909 N N . LEU A 1 251 ? -14.695 -26.219 -18.172 1 97.56 251 LEU A N 1
ATOM 1910 C CA . LEU A 1 251 ? -13.953 -25 -17.906 1 97.56 251 LEU A CA 1
ATOM 1911 C C . LEU A 1 251 ? -13.477 -24.344 -19.188 1 97.56 251 LEU A C 1
ATOM 1913 O O . LEU A 1 251 ? -13.414 -23.125 -19.297 1 97.56 251 LEU A O 1
ATOM 1917 N N . ILE A 1 252 ? -13.227 -25.156 -20.25 1 96.31 252 ILE A N 1
ATOM 1918 C CA . ILE A 1 252 ? -12.688 -24.609 -21.484 1 96.31 252 ILE A CA 1
ATOM 1919 C C . ILE A 1 252 ? -13.703 -24.797 -22.609 1 96.31 252 ILE A C 1
ATOM 1921 O O . ILE A 1 252 ? -13.352 -24.719 -23.797 1 96.31 252 ILE A O 1
ATOM 1925 N N . SER A 1 253 ? -14.914 -25.078 -22.312 1 95.69 253 SER A N 1
ATOM 1926 C CA . SER A 1 253 ? -15.93 -25.422 -23.297 1 95.69 253 SER A CA 1
ATOM 1927 C C . SER A 1 253 ? -16.312 -24.219 -24.141 1 95.69 253 SER A C 1
ATOM 1929 O O . SER A 1 253 ? -16.859 -24.375 -25.234 1 95.69 253 SER A O 1
ATOM 1931 N N . LYS A 1 254 ? -15.992 -23.047 -23.656 1 94.88 254 LYS A N 1
ATOM 1932 C CA . LYS A 1 254 ? -16.391 -21.844 -24.406 1 94.88 254 LYS A CA 1
ATOM 1933 C C . LYS A 1 254 ? -15.195 -21.25 -25.156 1 94.88 254 LYS A C 1
ATOM 1935 O O . LYS A 1 254 ? -15.297 -20.172 -25.75 1 94.88 254 LYS A O 1
ATOM 1940 N N . LEU A 1 255 ? -14.141 -21.953 -25.141 1 91.5 255 LEU A N 1
ATOM 1941 C CA . LEU A 1 255 ? -12.945 -21.484 -25.844 1 91.5 255 LEU A CA 1
ATOM 1942 C C . LEU A 1 255 ? -13.023 -21.797 -27.328 1 91.5 255 LEU A C 1
ATOM 1944 O O . LEU A 1 255 ? -13.266 -22.953 -27.703 1 91.5 255 LEU A O 1
ATOM 1948 N N . SER A 1 256 ? -12.852 -20.734 -28.094 1 90.56 256 SER A N 1
ATOM 1949 C CA . SER A 1 256 ? -12.75 -20.953 -29.531 1 90.56 256 SER A CA 1
ATOM 1950 C C . SER A 1 256 ? -11.297 -21.141 -29.953 1 90.56 256 SER A C 1
ATOM 1952 O O . SER A 1 256 ? -10.383 -20.734 -29.234 1 90.56 256 SER A O 1
ATOM 1954 N N . ASP A 1 257 ? -11.117 -21.703 -31.047 1 89.75 257 ASP A N 1
ATOM 1955 C CA . ASP A 1 257 ? -9.773 -21.859 -31.594 1 89.75 257 ASP A CA 1
ATOM 1956 C C . ASP A 1 257 ? -9.141 -20.5 -31.891 1 89.75 257 ASP A C 1
ATOM 1958 O O . ASP A 1 257 ? -7.926 -20.328 -31.781 1 89.75 257 ASP A O 1
ATOM 1962 N N . GLU A 1 258 ? -9.992 -19.656 -32.281 1 90.12 258 GLU A N 1
ATOM 1963 C CA . GLU A 1 258 ? -9.516 -18.297 -32.562 1 90.12 258 GLU A CA 1
ATOM 1964 C C . GLU A 1 258 ? -8.977 -17.625 -31.297 1 90.12 258 GLU A C 1
ATOM 1966 O O . GLU A 1 258 ? -7.934 -16.969 -31.328 1 90.12 258 GLU A O 1
ATOM 1971 N N . THR A 1 259 ? -9.664 -17.844 -30.219 1 89.38 259 THR A N 1
ATOM 1972 C CA . THR A 1 259 ? -9.234 -17.281 -28.938 1 89.38 259 THR A CA 1
ATOM 1973 C C . THR A 1 259 ? -7.918 -17.891 -28.484 1 89.38 259 THR A C 1
ATOM 1975 O O . THR A 1 259 ? -7.035 -17.188 -27.984 1 89.38 259 THR A O 1
ATOM 1978 N N . ILE A 1 260 ? -7.766 -19.109 -28.625 1 90.56 260 ILE A N 1
ATOM 1979 C CA . ILE A 1 260 ? -6.543 -19.812 -28.266 1 90.56 260 ILE A CA 1
ATOM 1980 C C . ILE A 1 260 ? -5.375 -19.297 -29.094 1 90.56 260 ILE A C 1
ATOM 1982 O O . ILE A 1 260 ? -4.32 -18.953 -28.562 1 90.56 260 ILE A O 1
ATOM 1986 N N . ALA A 1 261 ? -5.617 -19.203 -30.359 1 89.38 261 ALA A N 1
ATOM 1987 C CA . ALA A 1 261 ? -4.574 -18.75 -31.266 1 89.38 261 ALA A CA 1
ATOM 1988 C C . ALA A 1 261 ? -4.133 -17.328 -30.922 1 89.38 261 ALA A C 1
ATOM 1990 O O . ALA A 1 261 ? -2.938 -17.016 -30.938 1 89.38 261 ALA A O 1
ATOM 1991 N N . ALA A 1 262 ? -5.066 -16.547 -30.641 1 88.5 262 ALA A N 1
ATOM 1992 C CA . ALA A 1 262 ? -4.77 -15.172 -30.281 1 88.5 262 ALA A CA 1
ATOM 1993 C C . ALA A 1 262 ? -3.945 -15.109 -29 1 88.5 262 ALA A C 1
ATOM 1995 O O . ALA A 1 262 ? -2.98 -14.344 -28.906 1 88.5 262 ALA A O 1
ATOM 1996 N N . ALA A 1 263 ? -4.32 -15.82 -28.047 1 86.75 263 ALA A N 1
ATOM 1997 C CA . ALA A 1 263 ? -3.602 -15.867 -26.766 1 86.75 263 ALA A CA 1
ATOM 1998 C C . ALA A 1 263 ? -2.172 -16.359 -26.969 1 86.75 263 ALA A C 1
ATOM 2000 O O . ALA A 1 263 ? -1.229 -15.789 -26.422 1 86.75 263 ALA A O 1
ATOM 2001 N N . GLN A 1 264 ? -2.023 -17.344 -27.719 1 86.38 264 GLN A N 1
ATOM 2002 C CA . GLN A 1 264 ? -0.71 -17.938 -27.969 1 86.38 264 GLN A CA 1
ATOM 2003 C C . GLN A 1 264 ? 0.204 -16.938 -28.672 1 86.38 264 GLN A C 1
ATOM 2005 O O . GLN A 1 264 ? 1.404 -16.891 -28.406 1 86.38 264 GLN A O 1
ATOM 2010 N N . GLU A 1 265 ? -0.337 -16.203 -29.531 1 85.5 265 GLU A N 1
ATOM 2011 C CA . GLU A 1 265 ? 0.433 -15.18 -30.234 1 85.5 265 GLU A CA 1
ATOM 2012 C C . GLU A 1 265 ? 0.921 -14.102 -29.281 1 85.5 265 GLU A C 1
ATOM 2014 O O . GLU A 1 265 ? 2.072 -13.664 -29.344 1 85.5 265 GLU A O 1
ATOM 2019 N N . VAL A 1 266 ? 0.062 -13.734 -28.391 1 82.56 266 VAL A N 1
ATOM 2020 C CA . VAL A 1 266 ? 0.406 -12.719 -27.406 1 82.56 266 VAL A CA 1
ATOM 2021 C C . VAL A 1 266 ? 1.511 -13.234 -26.5 1 82.56 266 VAL A C 1
ATOM 2023 O O . VAL A 1 266 ? 2.465 -12.516 -26.188 1 82.56 266 VAL A O 1
ATOM 2026 N N . PHE A 1 267 ? 1.398 -14.445 -26.078 1 82.19 267 PHE A N 1
ATOM 2027 C CA . PHE A 1 267 ? 2.408 -15.039 -25.219 1 82.19 267 PHE A CA 1
ATOM 2028 C C . PHE A 1 267 ? 3.768 -15.062 -25.906 1 82.19 267 PHE A C 1
ATOM 2030 O O . PHE A 1 267 ? 4.785 -14.742 -25.281 1 82.19 267 PHE A O 1
ATOM 2037 N N . ALA A 1 268 ? 3.723 -15.398 -27.109 1 79.44 268 ALA A N 1
ATOM 2038 C CA . ALA A 1 268 ? 4.957 -15.539 -27.875 1 79.44 268 ALA A CA 1
ATOM 2039 C C . ALA A 1 268 ? 5.621 -14.188 -28.109 1 79.44 268 ALA A C 1
ATOM 2041 O O . ALA A 1 268 ? 6.848 -14.07 -28.047 1 79.44 268 ALA A O 1
ATOM 2042 N N . LYS A 1 269 ? 4.863 -13.25 -28.266 1 81.12 269 LYS A N 1
ATOM 2043 C CA . LYS A 1 269 ? 5.379 -11.93 -28.625 1 81.12 269 LYS A CA 1
ATOM 2044 C C . LYS A 1 269 ? 5.723 -11.109 -27.391 1 81.12 269 LYS A C 1
ATOM 2046 O O . LYS A 1 269 ? 6.672 -10.32 -27.406 1 81.12 269 LYS A O 1
ATOM 2051 N N . SER A 1 270 ? 5.074 -11.398 -26.406 1 83.25 270 SER A N 1
ATOM 2052 C CA . SER A 1 270 ? 5.102 -10.406 -25.344 1 83.25 270 SER A CA 1
ATOM 2053 C C . SER A 1 270 ? 5.863 -10.914 -24.125 1 83.25 270 SER A C 1
ATOM 2055 O O . SER A 1 270 ? 6.18 -10.148 -23.203 1 83.25 270 SER A O 1
ATOM 2057 N N . SER A 1 271 ? 6.246 -12.125 -24.141 1 86.62 271 SER A N 1
ATOM 2058 C CA . SER A 1 271 ? 6.867 -12.672 -22.938 1 86.62 271 SER A CA 1
ATOM 2059 C C . SER A 1 271 ? 8.32 -13.062 -23.188 1 86.62 271 SER A C 1
ATOM 2061 O O . SER A 1 271 ? 8.625 -13.688 -24.203 1 86.62 271 SER A O 1
ATOM 2063 N N . ASP A 1 272 ? 9.203 -12.719 -22.266 1 85.75 272 ASP A N 1
ATOM 2064 C CA . ASP A 1 272 ? 10.594 -13.188 -22.297 1 85.75 272 ASP A CA 1
ATOM 2065 C C . ASP A 1 272 ? 10.898 -14.078 -21.109 1 85.75 272 ASP A C 1
ATOM 2067 O O . ASP A 1 272 ? 12.055 -14.219 -20.703 1 85.75 272 ASP A O 1
ATOM 2071 N N . SER A 1 273 ? 9.875 -14.609 -20.5 1 87.69 273 SER A N 1
ATOM 2072 C CA . SER A 1 273 ? 9.961 -15.5 -19.344 1 87.69 273 SER A CA 1
ATOM 2073 C C . SER A 1 273 ? 10.234 -16.938 -19.781 1 87.69 273 SER A C 1
ATOM 2075 O O . SER A 1 273 ? 9.477 -17.516 -20.562 1 87.69 273 SER A O 1
ATOM 2077 N N . VAL A 1 274 ? 11.273 -17.531 -19.172 1 85.5 274 VAL A N 1
ATOM 2078 C CA . VAL A 1 274 ? 11.586 -18.922 -19.438 1 85.5 274 VAL A CA 1
ATOM 2079 C C . VAL A 1 274 ? 10.484 -19.812 -18.844 1 85.5 274 VAL A C 1
ATOM 2081 O O . VAL A 1 274 ? 10.094 -20.812 -19.469 1 85.5 274 VAL A O 1
ATOM 2084 N N . GLY A 1 275 ? 9.961 -19.484 -17.719 1 86.81 275 GLY A N 1
ATOM 2085 C CA . GLY A 1 275 ? 8.859 -20.219 -17.125 1 86.81 275 GLY A CA 1
ATOM 2086 C C . GLY A 1 275 ? 7.621 -20.25 -18 1 86.81 275 GLY A C 1
ATOM 2087 O O . GLY A 1 275 ? 6.977 -21.281 -18.141 1 86.81 275 GLY A O 1
ATOM 2088 N N . GLN A 1 276 ? 7.359 -19.141 -18.531 1 86.88 276 GLN A N 1
ATOM 2089 C CA . GLN A 1 276 ? 6.207 -19.047 -19.422 1 86.88 276 GLN A CA 1
ATOM 2090 C C . GLN A 1 276 ? 6.402 -19.906 -20.672 1 86.88 276 GLN A C 1
ATOM 2092 O O . GLN A 1 276 ? 5.469 -20.578 -21.125 1 86.88 276 GLN A O 1
ATOM 2097 N N . ALA A 1 277 ? 7.551 -19.891 -21.234 1 87.5 277 ALA A N 1
ATOM 2098 C CA . ALA A 1 277 ? 7.855 -20.703 -22.406 1 87.5 277 ALA A CA 1
ATOM 2099 C C . ALA A 1 277 ? 7.68 -22.188 -22.094 1 87.5 277 ALA A C 1
ATOM 2101 O O . ALA A 1 277 ? 7.191 -22.953 -22.922 1 87.5 277 ALA A O 1
ATOM 2102 N N . ARG A 1 278 ? 8.055 -22.562 -20.953 1 87.06 278 ARG A N 1
ATOM 2103 C CA . ARG A 1 278 ? 7.922 -23.953 -20.531 1 87.06 278 ARG A CA 1
ATOM 2104 C C . ARG A 1 278 ? 6.453 -24.344 -20.422 1 87.06 278 ARG A C 1
ATOM 2106 O O . ARG A 1 278 ? 6.07 -25.453 -20.797 1 87.06 278 ARG A O 1
ATOM 2113 N N . MET A 1 279 ? 5.605 -23.516 -19.906 1 88 279 MET A N 1
ATOM 2114 C CA . MET A 1 279 ? 4.176 -23.766 -19.797 1 88 279 MET A CA 1
ATOM 2115 C C . MET A 1 279 ? 3.557 -23.953 -21.188 1 88 279 MET A C 1
ATOM 2117 O O . MET A 1 279 ? 2.768 -24.875 -21.391 1 88 279 MET A O 1
ATOM 2121 N N . VAL A 1 280 ? 3.977 -23.094 -22.078 1 86.25 280 VAL A N 1
ATOM 2122 C CA . VAL A 1 280 ? 3.469 -23.172 -23.453 1 86.25 280 VAL A CA 1
ATOM 2123 C C . VAL A 1 280 ? 3.881 -24.484 -24.094 1 86.25 280 VAL A C 1
ATOM 2125 O O . VAL A 1 280 ? 3.092 -25.109 -24.797 1 86.25 280 VAL A O 1
ATOM 2128 N N . ALA A 1 281 ? 5.039 -24.953 -23.812 1 89.25 281 ALA A N 1
ATOM 2129 C CA . ALA A 1 281 ? 5.586 -26.172 -24.406 1 89.25 281 ALA A CA 1
ATOM 2130 C C . ALA A 1 281 ? 4.785 -27.406 -23.969 1 89.25 281 ALA A C 1
ATOM 2132 O O . ALA A 1 281 ? 4.805 -28.438 -24.641 1 89.25 281 ALA A O 1
ATOM 2133 N N . LEU A 1 282 ? 4.074 -27.344 -22.875 1 88.81 282 LEU A N 1
ATOM 2134 C CA . LEU A 1 282 ? 3.336 -28.484 -22.344 1 88.81 282 LEU A CA 1
ATOM 2135 C C . LEU A 1 282 ? 2.139 -28.812 -23.234 1 88.81 282 LEU A C 1
ATOM 2137 O O . LEU A 1 282 ? 1.734 -29.969 -23.328 1 88.81 282 LEU A O 1
ATOM 2141 N N . HIS A 1 283 ? 1.539 -27.766 -23.828 1 86.5 283 HIS A N 1
ATOM 2142 C CA . HIS A 1 283 ? 0.313 -28.016 -24.578 1 86.5 283 HIS A CA 1
ATOM 2143 C C . HIS A 1 283 ? 0.472 -27.609 -26.031 1 86.5 283 HIS A C 1
ATOM 2145 O O . HIS A 1 283 ? -0.258 -28.094 -26.906 1 86.5 283 HIS A O 1
ATOM 2151 N N . GLN A 1 284 ? 1.365 -26.719 -26.297 1 83.81 284 GLN A N 1
ATOM 2152 C CA . GLN A 1 284 ? 1.676 -26.25 -27.641 1 83.81 284 GLN A CA 1
ATOM 2153 C C . GLN A 1 284 ? 0.424 -25.75 -28.359 1 83.81 284 GLN A C 1
ATOM 2155 O O . GLN A 1 284 ? 0.223 -26.016 -29.547 1 83.81 284 GLN A O 1
ATOM 2160 N N . GLY A 1 285 ? -0.497 -25.25 -27.625 1 82.19 285 GLY A N 1
ATOM 2161 C CA . GLY A 1 285 ? -1.706 -24.656 -28.172 1 82.19 285 GLY A CA 1
ATOM 2162 C C . GLY A 1 285 ? -2.746 -25.688 -28.578 1 82.19 285 GLY A C 1
ATOM 2163 O O . GLY A 1 285 ? -3.734 -25.344 -29.234 1 82.19 285 GLY A O 1
ATOM 2164 N N . ARG A 1 286 ? -2.529 -26.844 -28.203 1 85 286 ARG A N 1
ATOM 2165 C CA . ARG A 1 286 ? -3.414 -27.922 -28.625 1 85 286 ARG A CA 1
ATOM 2166 C C . ARG A 1 286 ? -4.406 -28.281 -27.531 1 85 286 ARG A C 1
ATOM 2168 O O . ARG A 1 286 ? -4.012 -28.562 -26.391 1 85 286 ARG A O 1
ATOM 2175 N N . ARG A 1 287 ? -5.605 -28.344 -27.891 1 87.5 287 ARG A N 1
ATOM 2176 C CA . ARG A 1 287 ? -6.668 -28.641 -26.953 1 87.5 287 ARG A CA 1
ATOM 2177 C C . ARG A 1 287 ? -6.859 -30.141 -26.797 1 87.5 287 ARG A C 1
ATOM 2179 O O . ARG A 1 287 ? -7.492 -30.594 -25.844 1 87.5 287 ARG A O 1
ATOM 2186 N N . ASP A 1 288 ? -6.367 -30.891 -27.672 1 86.25 288 ASP A N 1
ATOM 2187 C CA . ASP A 1 288 ? -6.668 -32.312 -27.703 1 86.25 288 ASP A CA 1
ATOM 2188 C C . ASP A 1 288 ? -5.641 -33.125 -26.906 1 86.25 288 ASP A C 1
ATOM 2190 O O . ASP A 1 288 ? -5.758 -34.344 -26.781 1 86.25 288 ASP A O 1
ATOM 2194 N N . LYS A 1 289 ? -4.66 -32.562 -26.422 1 89.75 289 LYS A N 1
ATOM 2195 C CA . LYS A 1 289 ? -3.641 -33.25 -25.625 1 89.75 289 LYS A CA 1
ATOM 2196 C C . LYS A 1 289 ? -3.242 -32.406 -24.406 1 89.75 289 LYS A C 1
ATOM 2198 O O . LYS A 1 289 ? -2.1 -31.953 -24.312 1 89.75 289 LYS A O 1
ATOM 2203 N N . LEU A 1 290 ? -4.109 -32.469 -23.5 1 95.75 290 LEU A N 1
ATOM 2204 C CA . LEU A 1 290 ? -3.904 -31.516 -22.406 1 95.75 290 LEU A CA 1
ATOM 2205 C C . LEU A 1 290 ? -3.461 -32.219 -21.141 1 95.75 290 LEU A C 1
ATOM 2207 O O . LEU A 1 290 ? -2.99 -31.578 -20.203 1 95.75 290 LEU A O 1
ATOM 2211 N N . GLU A 1 291 ? -3.66 -33.5 -21.031 1 97.19 291 GLU A N 1
ATOM 2212 C CA . GLU A 1 291 ? -3.064 -34.219 -19.906 1 97.19 291 GLU A CA 1
ATOM 2213 C C . GLU A 1 291 ? -1.585 -34.5 -20.156 1 97.19 291 GLU A C 1
ATOM 2215 O O . GLU A 1 291 ? -1.235 -35.406 -20.922 1 97.19 291 GLU A O 1
ATOM 2220 N N . VAL A 1 292 ? -0.72 -33.938 -19.469 1 96.81 292 VAL A N 1
ATOM 2221 C CA . VAL A 1 292 ? 0.699 -33.906 -19.812 1 96.81 292 VAL A CA 1
ATOM 2222 C C . VAL A 1 292 ? 1.461 -34.844 -18.875 1 96.81 292 VAL A C 1
ATOM 2224 O O . VAL A 1 292 ? 2.617 -35.188 -19.125 1 96.81 292 VAL A O 1
ATOM 2227 N N . SER A 1 293 ? 0.923 -35.219 -17.859 1 96.94 293 SER A N 1
ATOM 2228 C CA . SER A 1 293 ? 1.288 -36.219 -16.875 1 96.94 293 SER A CA 1
ATOM 2229 C C . SER A 1 293 ? 0.056 -36.781 -16.156 1 96.94 293 SER A C 1
ATOM 2231 O O . SER A 1 293 ? -1.04 -36.219 -16.297 1 96.94 293 SER A O 1
ATOM 2233 N N . PRO A 1 294 ? 0.228 -37.906 -15.492 1 97.75 294 PRO A N 1
ATOM 2234 C CA . PRO A 1 294 ? -0.97 -38.438 -14.828 1 97.75 294 PRO A CA 1
ATOM 2235 C C . PRO A 1 294 ? -1.696 -37.375 -14.008 1 97.75 294 PRO A C 1
ATOM 2237 O O . PRO A 1 294 ? -1.155 -36.875 -13.008 1 97.75 294 PRO A O 1
ATOM 2240 N N . ASN A 1 295 ? -2.938 -37 -14.438 1 98.62 295 ASN A N 1
ATOM 2241 C CA . ASN A 1 295 ? -3.883 -36.125 -13.773 1 98.62 295 ASN A CA 1
ATOM 2242 C C . ASN A 1 295 ? -3.395 -34.656 -13.789 1 98.62 295 ASN A C 1
ATOM 2244 O O . ASN A 1 295 ? -3.99 -33.812 -13.141 1 98.62 295 ASN A O 1
ATOM 2248 N N . LEU A 1 296 ? -2.307 -34.406 -14.438 1 98.62 296 LEU A N 1
ATOM 2249 C CA . LEU A 1 296 ? -1.836 -33.062 -14.641 1 98.62 296 LEU A CA 1
ATOM 2250 C C . LEU A 1 296 ? -2.311 -32.5 -15.984 1 98.62 296 LEU A C 1
ATOM 2252 O O . LEU A 1 296 ? -1.896 -33 -17.031 1 98.62 296 LEU A O 1
ATOM 2256 N N . TRP A 1 297 ? -3.17 -31.516 -15.93 1 98.44 297 TRP A N 1
ATOM 2257 C CA . TRP A 1 297 ? -3.902 -31 -17.078 1 98.44 297 TRP A CA 1
ATOM 2258 C C . TRP A 1 297 ? -3.443 -29.578 -17.422 1 98.44 297 TRP A C 1
ATOM 2260 O O . TRP A 1 297 ? -3.373 -28.719 -16.547 1 98.44 297 TRP A O 1
ATOM 2270 N N . ALA A 1 298 ? -3.107 -29.266 -18.672 1 97.5 298 ALA A N 1
ATOM 2271 C CA . ALA A 1 298 ? -2.492 -28.016 -19.094 1 97.5 298 ALA A CA 1
ATOM 2272 C C . ALA A 1 298 ? -3.52 -27.078 -19.734 1 97.5 298 ALA A C 1
ATOM 2274 O O . ALA A 1 298 ? -3.158 -26.125 -20.422 1 97.5 298 ALA A O 1
ATOM 2275 N N . GLY A 1 299 ? -4.754 -27.297 -19.516 1 96.31 299 GLY A N 1
ATOM 2276 C CA . GLY A 1 299 ? -5.805 -26.562 -20.219 1 96.31 299 GLY A CA 1
ATOM 2277 C C . GLY A 1 299 ? -5.844 -25.094 -19.844 1 96.31 299 GLY A C 1
ATOM 2278 O O . GLY A 1 299 ? -6.238 -24.266 -20.672 1 96.31 299 GLY A O 1
ATOM 2279 N N . ILE A 1 300 ? -5.5 -24.734 -18.641 1 95.62 300 ILE A N 1
ATOM 2280 C CA . ILE A 1 300 ? -5.527 -23.344 -18.203 1 95.62 300 ILE A CA 1
ATOM 2281 C C . ILE A 1 300 ? -4.539 -22.516 -19.016 1 95.62 300 ILE A C 1
ATOM 2283 O O . ILE A 1 300 ? -4.832 -21.391 -19.391 1 95.62 300 ILE A O 1
ATOM 2287 N N . GLY A 1 301 ? -3.445 -23.078 -19.359 1 93.75 301 GLY A N 1
ATOM 2288 C CA . GLY A 1 301 ? -2.369 -22.406 -20.062 1 93.75 301 GLY A CA 1
ATOM 2289 C C . GLY A 1 301 ? -2.705 -22.078 -21.5 1 93.75 301 GLY A C 1
ATOM 2290 O O . GLY A 1 301 ? -1.958 -21.375 -22.172 1 93.75 301 GLY A O 1
ATOM 2291 N N . LEU A 1 302 ? -3.803 -22.578 -21.969 1 92.19 302 LEU A N 1
ATOM 2292 C CA . LEU A 1 302 ? -4.203 -22.281 -23.344 1 92.19 302 LEU A CA 1
ATOM 2293 C C . LEU A 1 302 ? -4.484 -20.781 -23.516 1 92.19 302 LEU A C 1
ATOM 2295 O O . LEU A 1 302 ? -4.297 -20.234 -24.609 1 92.19 302 LEU A O 1
ATOM 2299 N N . VAL A 1 303 ? -4.922 -20.156 -22.406 1 90.19 303 VAL A N 1
ATOM 2300 C CA . VAL A 1 303 ? -5.367 -18.781 -22.609 1 90.19 303 VAL A CA 1
ATOM 2301 C C . VAL A 1 303 ? -4.883 -17.906 -21.453 1 90.19 303 VAL A C 1
ATOM 2303 O O . VAL A 1 303 ? -5.086 -16.703 -21.453 1 90.19 303 VAL A O 1
ATOM 2306 N N . ARG A 1 304 ? -4.293 -18.438 -20.484 1 89.69 304 ARG A N 1
ATOM 2307 C CA . ARG A 1 304 ? -3.82 -17.656 -19.344 1 89.69 304 ARG A CA 1
ATOM 2308 C C . ARG A 1 304 ? -2.311 -17.781 -19.172 1 89.69 304 ARG A C 1
ATOM 2310 O O . ARG A 1 304 ? -1.764 -18.891 -19.281 1 89.69 304 ARG A O 1
ATOM 2317 N N . THR A 1 305 ? -1.7 -16.641 -18.922 1 85.69 305 THR A N 1
ATOM 2318 C CA . THR A 1 305 ? -0.278 -16.641 -18.609 1 85.69 305 THR A CA 1
ATOM 2319 C C . THR A 1 305 ? -0.053 -17.062 -17.156 1 85.69 305 THR A C 1
ATOM 2321 O O . THR A 1 305 ? -0.968 -16.984 -16.328 1 85.69 305 THR A O 1
ATOM 2324 N N . GLY A 1 306 ? 1.168 -17.516 -16.844 1 90.62 306 GLY A N 1
ATOM 2325 C CA . GLY A 1 306 ? 1.471 -17.953 -15.492 1 90.62 306 GLY A CA 1
ATOM 2326 C C . GLY A 1 306 ? 1.261 -19.453 -15.297 1 90.62 306 GLY A C 1
ATOM 2327 O O . GLY A 1 306 ? 1.512 -20.234 -16.203 1 90.62 306 GLY A O 1
ATOM 2328 N N . ALA A 1 307 ? 0.875 -19.766 -14.133 1 91.56 307 ALA A N 1
ATOM 2329 C CA . ALA A 1 307 ? 0.599 -21.172 -13.836 1 91.56 307 ALA A CA 1
ATOM 2330 C C . ALA A 1 307 ? -0.522 -21.703 -14.727 1 91.56 307 ALA A C 1
ATOM 2332 O O . ALA A 1 307 ? -1.686 -21.328 -14.562 1 91.56 307 ALA A O 1
ATOM 2333 N N . GLY A 1 308 ? -0.165 -22.672 -15.555 1 94.94 308 GLY A N 1
ATOM 2334 C CA . GLY A 1 308 ? -1.104 -23.078 -16.594 1 94.94 308 GLY A CA 1
ATOM 2335 C C . GLY A 1 308 ? -1.634 -24.5 -16.391 1 94.94 308 GLY A C 1
ATOM 2336 O O . GLY A 1 308 ? -2.396 -25 -17.219 1 94.94 308 GLY A O 1
ATOM 2337 N N . THR A 1 309 ? -1.257 -25.109 -15.328 1 97.88 309 THR A N 1
ATOM 2338 C CA . THR A 1 309 ? -1.647 -26.516 -15.172 1 97.88 309 THR A CA 1
ATOM 2339 C C . THR A 1 309 ? -2.521 -26.688 -13.938 1 97.88 309 THR A C 1
ATOM 2341 O O . THR A 1 309 ? -2.488 -25.875 -13.016 1 97.88 309 THR A O 1
ATOM 2344 N N . ALA A 1 310 ? -3.287 -27.766 -13.984 1 98.75 310 ALA A N 1
ATOM 2345 C CA . ALA A 1 310 ? -4.164 -28.156 -12.875 1 98.75 310 ALA A CA 1
ATOM 2346 C C . ALA A 1 310 ? -4.039 -29.641 -12.578 1 98.75 310 ALA A C 1
ATOM 2348 O O . ALA A 1 310 ? -3.883 -30.453 -13.492 1 98.75 310 ALA A O 1
ATOM 2349 N N . LEU A 1 311 ? -4.074 -30 -11.328 1 98.88 311 LEU A N 1
ATOM 2350 C CA . LEU A 1 311 ? -4.363 -31.391 -10.961 1 98.88 311 LEU A CA 1
ATOM 2351 C C . LEU A 1 311 ? -5.859 -31.656 -11.016 1 98.88 311 LEU A C 1
ATOM 2353 O O . LEU A 1 311 ? -6.652 -30.922 -10.43 1 98.88 311 LEU A O 1
ATOM 2357 N N . VAL A 1 312 ? -6.234 -32.719 -11.727 1 98.88 312 VAL A N 1
ATOM 2358 C CA . VAL A 1 312 ? -7.637 -33.062 -11.977 1 98.88 312 VAL A CA 1
ATOM 2359 C C . VAL A 1 312 ? -7.938 -34.469 -11.445 1 98.88 312 VAL A C 1
ATOM 2361 O O . VAL A 1 312 ? -7.277 -35.438 -11.828 1 98.88 312 VAL A O 1
ATOM 2364 N N . GLY A 1 313 ? -8.938 -34.562 -10.555 1 98.88 313 GLY A N 1
ATOM 2365 C CA . GLY A 1 313 ? -9.273 -35.875 -10.094 1 98.88 313 GLY A CA 1
ATOM 2366 C C . GLY A 1 313 ? -10.055 -35.875 -8.789 1 98.88 313 GLY A C 1
ATOM 2367 O O . GLY A 1 313 ? -10.484 -34.844 -8.312 1 98.88 313 GLY A O 1
ATOM 2368 N N . SER A 1 314 ? -10.336 -37.125 -8.312 1 98.81 314 SER A N 1
ATOM 2369 C CA . SER A 1 314 ? -10.906 -37.344 -6.984 1 98.81 314 SER A CA 1
ATOM 2370 C C . SER A 1 314 ? -9.906 -36.969 -5.891 1 98.81 314 SER A C 1
ATOM 2372 O O . SER A 1 314 ? -8.719 -36.812 -6.16 1 98.81 314 SER A O 1
ATOM 2374 N N . PRO A 1 315 ? -10.398 -36.812 -4.633 1 98.5 315 PRO A N 1
ATOM 2375 C CA . PRO A 1 315 ? -9.484 -36.5 -3.527 1 98.5 315 PRO A CA 1
ATOM 2376 C C . PRO A 1 315 ? -8.352 -37.531 -3.396 1 98.5 315 PRO A C 1
ATOM 2378 O O . PRO A 1 315 ? -7.191 -37.125 -3.209 1 98.5 315 PRO A O 1
ATOM 2381 N N . LYS A 1 316 ? -8.695 -38.75 -3.549 1 98.5 316 LYS A N 1
ATOM 2382 C CA . LYS A 1 316 ? -7.684 -39.781 -3.436 1 98.5 316 LYS A CA 1
ATOM 2383 C C . LYS A 1 316 ? -6.648 -39.688 -4.551 1 98.5 316 LYS A C 1
ATOM 2385 O O . LYS A 1 316 ? -5.445 -39.812 -4.305 1 98.5 316 LYS A O 1
ATOM 2390 N N . THR A 1 317 ? -7.148 -39.5 -5.727 1 98.75 317 THR A N 1
ATOM 2391 C CA . THR A 1 317 ? -6.273 -39.375 -6.887 1 98.75 317 THR A CA 1
ATOM 2392 C C . THR A 1 317 ? -5.344 -38.156 -6.727 1 98.75 317 THR A C 1
ATOM 2394 O O . THR A 1 317 ? -4.133 -38.281 -6.922 1 98.75 317 THR A O 1
ATOM 2397 N N . ILE A 1 318 ? -5.852 -37.062 -6.383 1 98.75 318 ILE A N 1
ATOM 2398 C CA . ILE A 1 318 ? -5.066 -35.844 -6.254 1 98.75 318 ILE A CA 1
ATOM 2399 C C . ILE A 1 318 ? -4.082 -35.969 -5.094 1 98.75 318 ILE A C 1
ATOM 2401 O O . ILE A 1 318 ? -2.939 -35.531 -5.188 1 98.75 318 ILE A O 1
ATOM 2405 N N . ALA A 1 319 ? -4.492 -36.562 -4 1 98.19 319 ALA A N 1
ATOM 2406 C CA . ALA A 1 319 ? -3.592 -36.812 -2.879 1 98.19 319 ALA A CA 1
ATOM 2407 C C . ALA A 1 319 ? -2.375 -37.625 -3.318 1 98.19 319 ALA A C 1
ATOM 2409 O O . ALA A 1 319 ? -1.251 -37.344 -2.896 1 98.19 319 ALA A O 1
ATOM 2410 N N . GLU A 1 320 ? -2.67 -38.594 -4.117 1 98.12 320 GLU A N 1
ATOM 2411 C CA . GLU A 1 320 ? -1.579 -39.406 -4.629 1 98.12 320 GLU A CA 1
ATOM 2412 C C . GLU A 1 320 ? -0.607 -38.594 -5.465 1 98.12 320 GLU A C 1
ATOM 2414 O O . GLU A 1 320 ? 0.61 -38.75 -5.344 1 98.12 320 GLU A O 1
ATOM 2419 N N . ARG A 1 321 ? -1.13 -37.781 -6.348 1 98.44 321 ARG A N 1
ATOM 2420 C CA . ARG A 1 321 ? -0.29 -36.906 -7.172 1 98.44 321 ARG A CA 1
ATOM 2421 C C . ARG A 1 321 ? 0.503 -35.938 -6.312 1 98.44 321 ARG A C 1
ATOM 2423 O O . ARG A 1 321 ? 1.678 -35.656 -6.582 1 98.44 321 ARG A O 1
ATOM 2430 N N . LEU A 1 322 ? -0.113 -35.344 -5.285 1 98.31 322 LEU A N 1
ATOM 2431 C CA . LEU A 1 322 ? 0.563 -34.406 -4.383 1 98.31 322 LEU A CA 1
ATOM 2432 C C . LEU A 1 322 ? 1.702 -35.125 -3.645 1 98.31 322 LEU A C 1
ATOM 2434 O O . LEU A 1 322 ? 2.756 -34.531 -3.416 1 98.31 322 LEU A O 1
ATOM 2438 N N . ARG A 1 323 ? 1.515 -36.344 -3.26 1 97.31 323 ARG A N 1
ATOM 2439 C CA . ARG A 1 323 ? 2.557 -37.125 -2.582 1 97.31 323 ARG A CA 1
ATOM 2440 C C . ARG A 1 323 ? 3.781 -37.281 -3.475 1 97.31 323 ARG A C 1
ATOM 2442 O O . ARG A 1 323 ? 4.914 -37.281 -2.99 1 97.31 323 ARG A O 1
ATOM 2449 N N . GLU A 1 324 ? 3.52 -37.469 -4.762 1 97.81 324 GLU A N 1
ATOM 2450 C CA . GLU A 1 324 ? 4.633 -37.531 -5.703 1 97.81 324 GLU A CA 1
ATOM 2451 C C . GLU A 1 324 ? 5.48 -36.281 -5.668 1 97.81 324 GLU A C 1
ATOM 2453 O O . GLU A 1 324 ? 6.711 -36.344 -5.672 1 97.81 324 GLU A O 1
ATOM 2458 N N . TYR A 1 325 ? 4.82 -35.094 -5.66 1 98.31 325 TYR A N 1
ATOM 2459 C CA . TYR A 1 325 ? 5.555 -33.844 -5.578 1 98.31 325 TYR A CA 1
ATOM 2460 C C . TYR A 1 325 ? 6.219 -33.688 -4.215 1 98.31 325 TYR A C 1
ATOM 2462 O O . TYR A 1 325 ? 7.328 -33.156 -4.113 1 98.31 325 TYR A O 1
ATOM 2470 N N . GLN A 1 326 ? 5.559 -34.125 -3.148 1 97.94 326 GLN A N 1
ATOM 2471 C CA . GLN A 1 326 ? 6.141 -34.094 -1.811 1 97.94 326 GLN A CA 1
ATOM 2472 C C . GLN A 1 326 ? 7.414 -34.906 -1.738 1 97.94 326 GLN A C 1
ATOM 2474 O O . GLN A 1 326 ? 8.375 -34.531 -1.069 1 97.94 326 GLN A O 1
ATOM 2479 N N . ALA A 1 327 ? 7.391 -36.031 -2.412 1 97.44 327 ALA A N 1
ATOM 2480 C CA . ALA A 1 327 ? 8.547 -36.938 -2.42 1 97.44 327 ALA A CA 1
ATOM 2481 C C . ALA A 1 327 ? 9.758 -36.25 -3.057 1 97.44 327 ALA A C 1
ATOM 2483 O O . ALA A 1 327 ? 10.898 -36.594 -2.773 1 97.44 327 ALA A O 1
ATOM 2484 N N . LEU A 1 328 ? 9.477 -35.281 -3.928 1 97.81 328 LEU A N 1
ATOM 2485 C CA . LEU A 1 328 ? 10.547 -34.531 -4.582 1 97.81 328 LEU A CA 1
ATOM 2486 C C . LEU A 1 328 ? 11.086 -33.438 -3.666 1 97.81 328 LEU A C 1
ATOM 2488 O O . LEU A 1 328 ? 12.125 -32.844 -3.951 1 97.81 328 LEU A O 1
ATOM 2492 N N . GLY A 1 329 ? 10.32 -33.062 -2.611 1 97.25 329 GLY A N 1
ATOM 2493 C CA . GLY A 1 329 ? 10.766 -32.031 -1.687 1 97.25 329 GLY A CA 1
ATOM 2494 C C . GLY A 1 329 ? 9.805 -30.859 -1.603 1 97.25 329 GLY A C 1
ATOM 2495 O O . GLY A 1 329 ? 10.062 -29.891 -0.885 1 97.25 329 GLY A O 1
ATOM 2496 N N . ILE A 1 330 ? 8.688 -30.953 -2.262 1 98.38 330 ILE A N 1
ATOM 2497 C CA . ILE A 1 330 ? 7.695 -29.891 -2.195 1 98.38 330 ILE A CA 1
ATOM 2498 C C . ILE A 1 330 ? 6.992 -29.922 -0.84 1 98.38 330 ILE A C 1
ATOM 2500 O O . ILE A 1 330 ? 6.469 -30.953 -0.43 1 98.38 330 ILE A O 1
ATOM 2504 N N . ASP A 1 331 ? 7.008 -28.766 -0.18 1 98.12 331 ASP A N 1
ATOM 2505 C CA . ASP A 1 331 ? 6.352 -28.734 1.125 1 98.12 331 ASP A CA 1
ATOM 2506 C C . ASP A 1 331 ? 5.27 -27.672 1.18 1 98.12 331 ASP A C 1
ATOM 2508 O O . ASP A 1 331 ? 4.57 -27.531 2.186 1 98.12 331 ASP A O 1
ATOM 2512 N N . THR A 1 332 ? 5.113 -26.891 0.136 1 98.69 332 THR A N 1
ATOM 2513 C CA . THR A 1 332 ? 4.129 -25.812 0.063 1 98.69 332 THR A CA 1
ATOM 2514 C C . THR A 1 332 ? 3.393 -25.859 -1.274 1 98.69 332 THR A C 1
ATOM 2516 O O . THR A 1 332 ? 4.008 -26.062 -2.32 1 98.69 332 THR A O 1
ATOM 2519 N N . VAL A 1 333 ? 2.074 -25.656 -1.221 1 98.81 333 VAL A N 1
ATOM 2520 C CA . VAL A 1 333 ? 1.255 -25.547 -2.424 1 98.81 333 VAL A CA 1
ATOM 2521 C C . VAL A 1 333 ? 0.541 -24.203 -2.449 1 98.81 333 VAL A C 1
ATOM 2523 O O . VAL A 1 333 ? -0.077 -23.797 -1.462 1 98.81 333 VAL A O 1
ATOM 2526 N N . ILE A 1 334 ? 0.73 -23.5 -3.486 1 98.81 334 ILE A N 1
ATOM 2527 C CA . ILE A 1 334 ? -0.11 -22.344 -3.793 1 98.81 334 ILE A CA 1
ATOM 2528 C C . ILE A 1 334 ? -1.207 -22.75 -4.773 1 98.81 334 ILE A C 1
ATOM 2530 O O . ILE A 1 334 ? -0.955 -22.891 -5.973 1 98.81 334 ILE A O 1
ATOM 2534 N N . ALA A 1 335 ? -2.383 -22.828 -4.281 1 98.88 335 ALA A N 1
ATOM 2535 C CA . ALA A 1 335 ? -3.471 -23.422 -5.055 1 98.88 335 ALA A CA 1
ATOM 2536 C C . ALA A 1 335 ? -4.41 -22.359 -5.598 1 98.88 335 ALA A C 1
ATOM 2538 O O . ALA A 1 335 ? -4.414 -21.219 -5.109 1 98.88 335 ALA A O 1
ATOM 2539 N N . SER A 1 336 ? -5.137 -22.703 -6.617 1 98.62 336 SER A N 1
ATOM 2540 C CA . SER A 1 336 ? -6.25 -21.922 -7.145 1 98.62 336 SER A CA 1
ATOM 2541 C C . SER A 1 336 ? -7.254 -22.812 -7.875 1 98.62 336 SER A C 1
ATOM 2543 O O . SER A 1 336 ? -7.02 -24.016 -8.039 1 98.62 336 SER A O 1
ATOM 2545 N N . GLY A 1 337 ? -8.32 -22.312 -8.227 1 98.56 337 GLY A N 1
ATOM 2546 C CA . GLY A 1 337 ? -9.375 -22.922 -9.023 1 98.56 337 GLY A CA 1
ATOM 2547 C C . GLY A 1 337 ? -10.438 -21.922 -9.469 1 98.56 337 GLY A C 1
ATOM 2548 O O . GLY A 1 337 ? -10.633 -20.891 -8.836 1 98.56 337 GLY A O 1
ATOM 2549 N N . TYR A 1 338 ? -11.086 -22.328 -10.484 1 98.25 338 TYR A N 1
ATOM 2550 C CA . TYR A 1 338 ? -12.094 -21.438 -11.047 1 98.25 338 TYR A CA 1
ATOM 2551 C C . TYR A 1 338 ? -13.492 -22.016 -10.859 1 98.25 338 TYR A C 1
ATOM 2553 O O . TYR A 1 338 ? -13.742 -23.188 -11.164 1 98.25 338 TYR A O 1
ATOM 2561 N N . PRO A 1 339 ? -14.398 -21.219 -10.414 1 98.44 339 PRO A N 1
ATOM 2562 C CA . PRO A 1 339 ? -14.18 -19.922 -9.781 1 98.44 339 PRO A CA 1
ATOM 2563 C C . PRO A 1 339 ? -13.531 -20.031 -8.406 1 98.44 339 PRO A C 1
ATOM 2565 O O . PRO A 1 339 ? -13.797 -21 -7.672 1 98.44 339 PRO A O 1
ATOM 2568 N N . HIS A 1 340 ? -12.898 -19.031 -8.016 1 98.88 340 HIS A N 1
ATOM 2569 C CA . HIS A 1 340 ? -11.969 -19.156 -6.902 1 98.88 340 HIS A CA 1
ATOM 2570 C C . HIS A 1 340 ? -12.703 -19.359 -5.582 1 98.88 340 HIS A C 1
ATOM 2572 O O . HIS A 1 340 ? -12.227 -20.078 -4.707 1 98.88 340 HIS A O 1
ATOM 2578 N N . LEU A 1 341 ? -13.852 -18.703 -5.426 1 98.81 341 LEU A N 1
ATOM 2579 C CA . LEU A 1 341 ? -14.578 -18.859 -4.168 1 98.81 341 LEU A CA 1
ATOM 2580 C C . LEU A 1 341 ? -15.125 -20.266 -4.039 1 98.81 341 LEU A C 1
ATOM 2582 O O . LEU A 1 341 ? -14.844 -20.969 -3.059 1 98.81 341 LEU A O 1
ATOM 2586 N N . GLU A 1 342 ? -15.883 -20.766 -5.023 1 98.62 342 GLU A N 1
ATOM 2587 C CA . GLU A 1 342 ? -16.5 -22.094 -5.012 1 98.62 342 GLU A CA 1
ATOM 2588 C C . GLU A 1 342 ? -15.453 -23.188 -4.902 1 98.62 342 GLU A C 1
ATOM 2590 O O . GLU A 1 342 ? -15.617 -24.125 -4.125 1 98.62 342 GLU A O 1
ATOM 2595 N N . GLU A 1 343 ? -14.406 -23 -5.621 1 98.81 343 GLU A N 1
ATOM 2596 C CA . GLU A 1 343 ? -13.383 -24.031 -5.645 1 98.81 343 GLU A CA 1
ATOM 2597 C C . GLU A 1 343 ? -12.602 -24.062 -4.332 1 98.81 343 GLU A C 1
ATOM 2599 O O . GLU A 1 343 ? -12.086 -25.109 -3.936 1 98.81 343 GLU A O 1
ATOM 2604 N N . ALA A 1 344 ? -12.531 -22.938 -3.66 1 98.75 344 ALA A N 1
ATOM 2605 C CA . ALA A 1 344 ? -11.906 -22.953 -2.34 1 98.75 344 ALA A CA 1
ATOM 2606 C C . ALA A 1 344 ? -12.625 -23.922 -1.405 1 98.75 344 ALA A C 1
ATOM 2608 O O . ALA A 1 344 ? -11.984 -24.672 -0.659 1 98.75 344 ALA A O 1
ATOM 2609 N N . TYR A 1 345 ? -13.914 -23.891 -1.467 1 98 345 TYR A N 1
ATOM 2610 C CA . TYR A 1 345 ? -14.711 -24.797 -0.648 1 98 345 TYR A CA 1
ATOM 2611 C C . TYR A 1 345 ? -14.5 -26.25 -1.082 1 98 345 TYR A C 1
ATOM 2613 O O . TYR A 1 345 ? -14.273 -27.125 -0.247 1 98 345 TYR A O 1
ATOM 2621 N N . ARG A 1 346 ? -14.578 -26.5 -2.354 1 97.88 346 ARG A N 1
ATOM 2622 C CA . ARG A 1 346 ? -14.484 -27.859 -2.857 1 97.88 346 ARG A CA 1
ATOM 2623 C C . ARG A 1 346 ? -13.156 -28.5 -2.479 1 97.88 346 ARG A C 1
ATOM 2625 O O . ARG A 1 346 ? -13.125 -29.656 -2.02 1 97.88 346 ARG A O 1
ATOM 2632 N N . VAL A 1 347 ? -12.086 -27.75 -2.68 1 98.62 347 VAL A N 1
ATOM 2633 C CA . VAL A 1 347 ? -10.758 -28.281 -2.385 1 98.62 347 VAL A CA 1
ATOM 2634 C C . VAL A 1 347 ? -10.625 -28.547 -0.887 1 98.62 347 VAL A C 1
ATOM 2636 O O . VAL A 1 347 ? -10.172 -29.625 -0.48 1 98.62 347 VAL A O 1
ATOM 2639 N N . SER A 1 348 ? -11.016 -27.625 -0.097 1 97.94 348 SER A N 1
ATOM 2640 C CA . SER A 1 348 ? -10.906 -27.781 1.35 1 97.94 348 SER A CA 1
ATOM 2641 C C . SER A 1 348 ? -11.758 -28.953 1.842 1 97.94 348 SER A C 1
ATOM 2643 O O . SER A 1 348 ? -11.258 -29.828 2.562 1 97.94 348 SER A O 1
ATOM 2645 N N . GLU A 1 349 ? -13.016 -29.078 1.41 1 96.56 349 GLU A N 1
ATOM 2646 C CA . GLU A 1 349 ? -13.961 -30.062 1.923 1 96.56 349 GLU A CA 1
ATOM 2647 C C . GLU A 1 349 ? -13.625 -31.469 1.425 1 96.56 349 GLU A C 1
ATOM 2649 O O . GLU A 1 349 ? -13.766 -32.438 2.16 1 96.56 349 GLU A O 1
ATOM 2654 N N . LEU A 1 350 ? -13.18 -31.531 0.233 1 97.56 350 LEU A N 1
ATOM 2655 C CA . LEU A 1 350 ? -12.977 -32.844 -0.357 1 97.56 350 LEU A CA 1
ATOM 2656 C C . LEU A 1 350 ? -11.531 -33.312 -0.168 1 97.56 350 LEU A C 1
ATOM 2658 O O . LEU A 1 350 ? -11.281 -34.469 0.189 1 97.56 350 LEU A O 1
ATOM 2662 N N . LEU A 1 351 ? -10.578 -32.469 -0.348 1 98.12 351 LEU A N 1
ATOM 2663 C CA . LEU A 1 351 ? -9.18 -32.875 -0.464 1 98.12 351 LEU A CA 1
ATOM 2664 C C . LEU A 1 351 ? -8.484 -32.781 0.888 1 98.12 351 LEU A C 1
ATOM 2666 O O . LEU A 1 351 ? -7.656 -33.656 1.212 1 98.12 351 LEU A O 1
ATOM 2670 N N . PHE A 1 352 ? -8.727 -31.734 1.711 1 97.06 352 PHE A N 1
ATOM 2671 C CA . PHE A 1 352 ? -7.969 -31.484 2.932 1 97.06 352 PHE A CA 1
ATOM 2672 C C . PHE A 1 352 ? -8.016 -32.688 3.859 1 97.06 352 PHE A C 1
ATOM 2674 O O . PHE A 1 352 ? -6.98 -33.125 4.387 1 97.06 352 PHE A O 1
ATOM 2681 N N . PRO A 1 353 ? -9.211 -33.344 4.074 1 94.75 353 PRO A N 1
ATOM 2682 C CA . PRO A 1 353 ? -9.219 -34.531 4.922 1 94.75 353 PRO A CA 1
ATOM 2683 C C . PRO A 1 353 ? -8.297 -35.625 4.398 1 94.75 353 PRO A C 1
ATOM 2685 O O . PRO A 1 353 ? -7.703 -36.375 5.188 1 94.75 353 PRO A O 1
ATOM 2688 N N . GLU A 1 354 ? -8.234 -35.719 3.08 1 95.31 354 GLU A N 1
ATOM 2689 C CA . GLU A 1 354 ? -7.449 -36.781 2.453 1 95.31 354 GLU A CA 1
ATOM 2690 C C . GLU A 1 354 ? -5.953 -36.562 2.625 1 95.31 354 GLU A C 1
ATOM 2692 O O . GLU A 1 354 ? -5.16 -37.5 2.598 1 95.31 354 GLU A O 1
ATOM 2697 N N . ILE A 1 355 ? -5.523 -35.281 2.83 1 96 355 ILE A N 1
ATOM 2698 C CA . ILE A 1 355 ? -4.094 -35 2.887 1 96 355 ILE A CA 1
ATOM 2699 C C . ILE A 1 355 ? -3.721 -34.531 4.289 1 96 355 ILE A C 1
ATOM 2701 O O . ILE A 1 355 ? -2.656 -33.938 4.488 1 96 355 ILE A O 1
ATOM 2705 N N . GLY A 1 356 ? -4.582 -34.625 5.25 1 93.06 356 GLY A N 1
ATOM 2706 C CA . GLY A 1 356 ? -4.293 -34.406 6.66 1 93.06 356 GLY A CA 1
ATOM 2707 C C . GLY A 1 356 ? -4.305 -32.969 7.055 1 93.06 356 GLY A C 1
ATOM 2708 O O . GLY A 1 356 ? -3.568 -32.531 7.953 1 93.06 356 GLY A O 1
ATOM 2709 N N . LEU A 1 357 ? -4.988 -32.156 6.355 1 93.38 357 LEU A N 1
ATOM 2710 C CA . LEU A 1 357 ? -5.148 -30.75 6.719 1 93.38 357 LEU A CA 1
ATOM 2711 C C . LEU A 1 357 ? -6.465 -30.516 7.461 1 93.38 357 LEU A C 1
ATOM 2713 O O . LEU A 1 357 ? -7.426 -31.266 7.262 1 93.38 357 LEU A O 1
ATOM 2717 N N . PRO A 1 358 ? -6.34 -29.406 8.242 1 82.88 358 PRO A N 1
ATOM 2718 C CA . PRO A 1 358 ? -7.586 -29.125 8.945 1 82.88 358 PRO A CA 1
ATOM 2719 C C . PRO A 1 358 ? -8.664 -28.531 8.039 1 82.88 358 PRO A C 1
ATOM 2721 O O . PRO A 1 358 ? -8.336 -27.891 7.027 1 82.88 358 PRO A O 1
ATOM 2724 N N . GLY A 1 359 ? -9.945 -29.062 8.195 1 76.62 359 GLY A N 1
ATOM 2725 C CA . GLY A 1 359 ? -11.062 -28.453 7.496 1 76.62 359 GLY A CA 1
ATOM 2726 C C . GLY A 1 359 ? -11.555 -27.172 8.148 1 76.62 359 GLY A C 1
ATOM 2727 O O . GLY A 1 359 ? -10.797 -26.5 8.844 1 76.62 359 GLY A O 1
ATOM 2728 N N . PRO A 1 360 ? -12.75 -26.766 7.781 1 75.94 360 PRO A N 1
ATOM 2729 C CA . PRO A 1 360 ? -13.328 -25.531 8.297 1 75.94 360 PRO A CA 1
ATOM 2730 C C . PRO A 1 360 ? -13.289 -25.438 9.82 1 75.94 360 PRO A C 1
ATOM 2732 O O . PRO A 1 360 ? -13.516 -26.438 10.5 1 75.94 360 PRO A O 1
ATOM 2735 N N . HIS A 1 361 ? -12.852 -24.297 10.258 1 67.62 361 HIS A N 1
ATOM 2736 C CA . HIS A 1 361 ? -12.781 -24.031 11.695 1 67.62 361 HIS A CA 1
ATOM 2737 C C . HIS A 1 361 ? -14.164 -23.719 12.258 1 67.62 361 HIS A C 1
ATOM 2739 O O . HIS A 1 361 ? -14.992 -23.109 11.578 1 67.62 361 HIS A O 1
ATOM 2745 N N . GLY A 1 362 ? -14.359 -24.062 13.477 1 56.97 362 GLY A N 1
ATOM 2746 C CA . GLY A 1 362 ? -15.492 -23.625 14.281 1 56.97 362 GLY A CA 1
ATOM 2747 C C . GLY A 1 362 ? -16.797 -24.312 13.891 1 56.97 362 GLY A C 1
ATOM 2748 O O . GLY A 1 362 ? -17.875 -23.766 14.148 1 56.97 362 GLY A O 1
ATOM 2749 N N . GLN A 1 363 ? -16.703 -25.391 13.156 1 54.06 363 GLN A N 1
ATOM 2750 C CA . GLN A 1 363 ?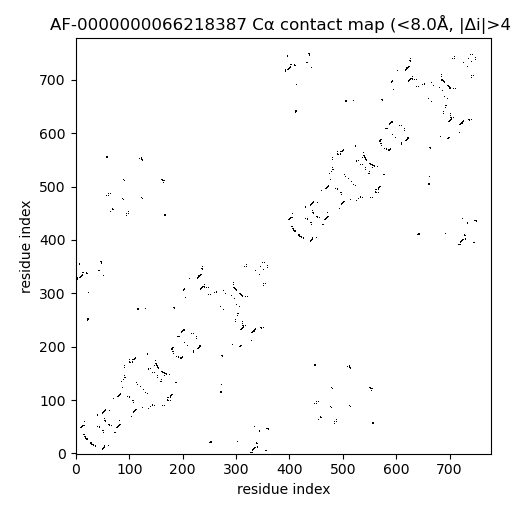 -17.969 -25.969 12.742 1 54.06 363 GLN A CA 1
ATOM 2751 C C . GLN A 1 363 ? -18.625 -26.734 13.891 1 54.06 363 GLN A C 1
ATOM 2753 O O . GLN A 1 363 ? -17.984 -27.547 14.555 1 54.06 363 GLN A O 1
ATOM 2758 N N . ILE A 1 364 ? -19.625 -26 14.453 1 51.38 364 ILE A N 1
ATOM 2759 C CA . ILE A 1 364 ? -20.5 -26.781 15.312 1 51.38 364 ILE A CA 1
ATOM 2760 C C . ILE A 1 364 ? -21.266 -27.797 14.469 1 51.38 364 ILE A C 1
ATOM 2762 O O . ILE A 1 364 ? -22 -27.438 13.547 1 51.38 364 ILE A O 1
ATOM 2766 N N . ARG A 1 365 ? -20.703 -28.953 14.398 1 47.81 365 ARG A N 1
ATOM 2767 C CA . ARG A 1 365 ? -21.359 -30 13.609 1 47.81 365 ARG A CA 1
ATOM 2768 C C . ARG A 1 365 ? -22.719 -30.359 14.195 1 47.81 365 ARG A C 1
ATOM 2770 O O . ARG A 1 365 ? -22.828 -30.703 15.375 1 47.81 365 ARG A O 1
ATOM 2777 N N . SER A 1 366 ? -23.766 -29.688 13.789 1 43.94 366 SER A N 1
ATOM 2778 C CA . SER A 1 366 ? -25.078 -30.25 14.102 1 43.94 366 SER A CA 1
ATOM 2779 C C . SER A 1 366 ? -25.375 -31.484 13.25 1 43.94 366 SER A C 1
ATOM 2781 O O . SER A 1 366 ? -25.234 -31.453 12.023 1 43.94 366 SER A O 1
ATOM 2783 N N . SER A 1 367 ? -24.875 -32.531 13.719 1 46.12 367 SER A N 1
ATOM 2784 C CA . SER A 1 367 ? -25.172 -33.75 12.977 1 46.12 367 SER A CA 1
ATOM 2785 C C . SER A 1 367 ? -26.672 -33.875 12.68 1 46.12 367 SER A C 1
ATOM 2787 O O . SER A 1 367 ? -27.5 -33.625 13.555 1 46.12 367 SER A O 1
ATOM 2789 N N . PHE A 1 368 ? -26.891 -33.75 11.398 1 49.78 368 PHE A N 1
ATOM 2790 C CA . PHE A 1 368 ? -28.266 -34 10.977 1 49.78 368 PHE A CA 1
ATOM 2791 C C . PHE A 1 368 ? -28.812 -35.281 11.633 1 49.78 368 PHE A C 1
ATOM 2793 O O . PHE A 1 368 ? -30.016 -35.531 11.578 1 49.78 368 PHE A O 1
ATOM 2800 N N . GLY A 1 369 ? -27.984 -36.219 12.055 1 40.25 369 GLY A N 1
ATOM 2801 C CA . GLY A 1 369 ? -28.594 -37.469 12.461 1 40.25 369 GLY A CA 1
ATOM 2802 C C . GLY A 1 369 ? -29.156 -37.438 13.867 1 40.25 369 GLY A C 1
ATOM 2803 O O . GLY A 1 369 ? -29.594 -38.469 14.391 1 40.25 369 GLY A O 1
ATOM 2804 N N . GLU A 1 370 ? -28.766 -36.594 14.75 1 36.44 370 GLU A N 1
ATOM 2805 C CA . GLU A 1 370 ? -29.562 -36.719 15.969 1 36.44 370 GLU A CA 1
ATOM 2806 C C . GLU A 1 370 ? -31.016 -36.312 15.734 1 36.44 370 GLU A C 1
ATOM 2808 O O . GLU A 1 370 ? -31.266 -35.375 14.977 1 36.44 370 GLU A O 1
ATOM 2813 N N . ARG A 1 371 ? -31.891 -37.312 16.047 1 34.78 371 ARG A N 1
ATOM 2814 C CA . ARG A 1 371 ? -33.344 -37.094 16.031 1 34.78 371 ARG A CA 1
ATOM 2815 C C . ARG A 1 371 ? -33.719 -35.781 16.656 1 34.78 371 ARG A C 1
ATOM 2817 O O . ARG A 1 371 ? -33.656 -35.625 17.891 1 34.78 371 ARG A O 1
ATOM 2824 N N . ARG A 1 372 ? -33 -34.75 16.328 1 36.62 372 ARG A N 1
ATOM 2825 C CA . ARG A 1 372 ? -33.781 -33.656 16.906 1 36.62 372 ARG A CA 1
ATOM 2826 C C . ARG A 1 372 ? -35.281 -33.844 16.641 1 36.62 372 ARG A C 1
ATOM 2828 O O . ARG A 1 372 ? -35.688 -34.188 15.531 1 36.62 372 ARG A O 1
ATOM 2835 N N . VAL A 1 373 ? -36.031 -34.281 17.688 1 32.59 373 VAL A N 1
ATOM 2836 C CA . VAL A 1 373 ? -37.469 -34.062 17.672 1 32.59 373 VAL A CA 1
ATOM 2837 C C . VAL A 1 373 ? -37.781 -32.75 17 1 32.59 373 VAL A C 1
ATOM 2839 O O . VAL A 1 373 ? -37.312 -31.688 17.438 1 32.59 373 VAL A O 1
ATOM 2842 N N . PHE A 1 374 ? -37.75 -32.75 15.625 1 34.81 374 PHE A N 1
ATOM 2843 C CA . PHE A 1 374 ? -38.344 -31.609 14.938 1 34.81 374 PHE A CA 1
ATOM 2844 C C . PHE A 1 374 ? -39.438 -30.984 15.773 1 34.81 374 PHE A C 1
ATOM 2846 O O . PHE A 1 374 ? -40.469 -31.609 16.016 1 34.81 374 PHE A O 1
ATOM 2853 N N . GLY A 1 375 ? -39.094 -30.438 16.906 1 32.88 375 GLY A N 1
ATOM 2854 C CA . GLY A 1 375 ? -40.188 -29.578 17.312 1 32.88 375 GLY A CA 1
ATOM 2855 C C . GLY A 1 375 ? -40.875 -28.891 16.141 1 32.88 375 GLY A C 1
ATOM 2856 O O . GLY A 1 375 ? -40.219 -28.484 15.188 1 32.88 375 GLY A O 1
ATOM 2857 N N . GLY A 1 376 ? -42.062 -29.406 15.734 1 32.03 376 GLY A N 1
ATOM 2858 C CA . GLY A 1 376 ? -43.031 -28.891 14.781 1 32.03 376 GLY A CA 1
ATOM 2859 C C . GLY A 1 376 ? -42.969 -27.391 14.625 1 32.03 376 GLY A C 1
ATOM 2860 O O . GLY A 1 376 ? -43.312 -26.656 15.562 1 32.03 376 GLY A O 1
ATOM 2861 N N . GLY A 1 377 ? -41.969 -26.875 14.25 1 31.98 377 GLY A N 1
ATOM 2862 C CA . GLY A 1 377 ? -42.188 -25.5 13.859 1 31.98 377 GLY A CA 1
ATOM 2863 C C . GLY A 1 377 ? -43.469 -25.328 13.031 1 31.98 377 GLY A C 1
ATOM 2864 O O . GLY A 1 377 ? -43.594 -25.938 11.969 1 31.98 377 GLY A O 1
ATOM 2865 N N . GLY A 1 378 ? -44.688 -25.203 13.703 1 29.42 378 GLY A N 1
ATOM 2866 C CA . GLY A 1 378 ? -46 -24.828 13.188 1 29.42 378 GLY A CA 1
ATOM 2867 C C . GLY A 1 378 ? -45.906 -23.797 12.07 1 29.42 378 GLY A C 1
ATOM 2868 O O . GLY A 1 378 ? -45.094 -22.875 12.125 1 29.42 378 GLY A O 1
ATOM 2869 N N . HIS A 1 379 ? -46.125 -24.188 10.875 1 29.84 379 HIS A N 1
ATOM 2870 C CA . HIS A 1 379 ? -46.781 -23.344 9.891 1 29.84 379 HIS A CA 1
ATOM 2871 C C . HIS A 1 379 ? -47.969 -22.594 10.508 1 29.84 379 HIS A C 1
ATOM 2873 O O . HIS A 1 379 ? -48.969 -23.188 10.859 1 29.84 379 HIS A O 1
ATOM 2879 N N . GLY A 1 380 ? -47.812 -21.844 11.609 1 27.52 380 GLY A N 1
ATOM 2880 C CA . GLY A 1 380 ? -48.906 -20.969 11.984 1 27.52 380 GLY A CA 1
ATOM 2881 C C . GLY A 1 380 ? -49.594 -20.312 10.797 1 27.52 380 GLY A C 1
ATOM 2882 O O . GLY A 1 380 ? -48.969 -19.562 10.047 1 27.52 380 GLY A O 1
ATOM 2883 N N . GLY A 1 381 ? -50.625 -20.984 10.266 1 28.31 381 GLY A N 1
ATOM 2884 C CA . GLY A 1 381 ? -51.781 -20.625 9.453 1 28.31 381 GLY A CA 1
ATOM 2885 C C . GLY A 1 381 ? -52.375 -19.281 9.812 1 28.31 381 GLY A C 1
ATOM 2886 O O . GLY A 1 381 ? -51.906 -18.625 10.742 1 28.31 381 GLY A O 1
ATOM 2887 N N . ASN A 1 382 ? -53.781 -19.141 9.602 1 24.53 382 ASN A N 1
ATOM 2888 C CA . ASN A 1 382 ? -54.719 -18.031 9.445 1 24.53 382 ASN A CA 1
ATOM 2889 C C . ASN A 1 382 ? -54.938 -17.297 10.766 1 24.53 382 ASN A C 1
ATOM 2891 O O . ASN A 1 382 ? -55.656 -17.781 11.633 1 24.53 382 ASN A O 1
ATOM 2895 N N . VAL A 1 383 ? -54.062 -16.922 11.547 1 23.95 383 VAL A N 1
ATOM 2896 C CA . VAL A 1 383 ? -54.594 -16.078 12.609 1 23.95 383 VAL A CA 1
ATOM 2897 C C . VAL A 1 383 ? -55.312 -14.883 12.008 1 23.95 383 VAL A C 1
ATOM 2899 O O . VAL A 1 383 ? -54.719 -14.086 11.281 1 23.95 383 VAL A O 1
ATOM 2902 N N . LYS A 1 384 ? -56.688 -15.094 11.781 1 23.3 384 LYS A N 1
ATOM 2903 C CA . LYS A 1 384 ? -57.656 -14 11.664 1 23.3 384 LYS A CA 1
ATOM 2904 C C . LYS A 1 384 ? -57.438 -12.961 12.758 1 23.3 384 LYS A C 1
ATOM 2906 O O . LYS A 1 384 ? -57.594 -13.25 13.945 1 23.3 384 LYS A O 1
ATOM 2911 N N . ILE A 1 385 ? -56.469 -12.312 12.805 1 22.75 385 ILE A N 1
ATOM 2912 C CA . ILE A 1 385 ? -56.625 -11.062 13.539 1 22.75 385 ILE A CA 1
ATOM 2913 C C . ILE A 1 385 ? -57.906 -10.359 13.102 1 22.75 385 ILE A C 1
ATOM 2915 O O . ILE A 1 385 ? -58.188 -10.258 11.906 1 22.75 385 ILE A O 1
ATOM 2919 N N . ALA A 1 386 ? -59.031 -10.328 13.977 1 24.44 386 ALA A N 1
ATOM 2920 C CA . ALA A 1 386 ? -60.312 -9.648 14 1 24.44 386 ALA A CA 1
ATOM 2921 C C . ALA A 1 386 ? -60.219 -8.281 13.328 1 24.44 386 ALA A C 1
ATOM 2923 O O . ALA A 1 386 ? -59.281 -7.535 13.547 1 24.44 386 ALA A O 1
ATOM 2924 N N . SER A 1 387 ? -60.969 -8.273 12.289 1 20.94 387 SER A N 1
ATOM 2925 C CA . SER A 1 387 ? -61.656 -7.133 11.703 1 20.94 387 SER A CA 1
ATOM 2926 C C . SER A 1 387 ? -62.531 -6.414 12.734 1 20.94 387 SER A C 1
ATOM 2928 O O . SER A 1 387 ? -63.344 -7.043 13.414 1 20.94 387 SER A O 1
ATOM 2930 N N . ALA A 1 388 ? -62 -5.48 13.57 1 20.02 388 ALA A N 1
ATOM 2931 C CA . ALA A 1 388 ? -62.938 -4.453 14.023 1 20.02 388 ALA A CA 1
ATOM 2932 C C . ALA A 1 388 ? -63.844 -3.988 12.891 1 20.02 388 ALA A C 1
ATOM 2934 O O . ALA A 1 388 ? -63.375 -3.578 11.828 1 20.02 388 ALA A O 1
ATOM 2935 N N . SER A 1 389 ? -64.938 -4.738 12.898 1 20.33 389 SER A N 1
ATOM 2936 C CA . SER A 1 389 ? -66.25 -4.062 12.742 1 20.33 389 SER A CA 1
ATOM 2937 C C . SER A 1 389 ? -66.438 -2.969 13.789 1 20.33 389 SER A C 1
ATOM 2939 O O . SER A 1 389 ? -66 -3.131 14.945 1 20.33 389 SER A O 1
ATOM 2941 N N . MET B 1 1 ? -21.562 32.219 -3.381 1 36.91 1 MET B N 1
ATOM 2942 C CA . MET B 1 1 ? -21.641 32.25 -1.924 1 36.91 1 MET B CA 1
ATOM 2943 C C . MET B 1 1 ? -20.25 32.25 -1.302 1 36.91 1 MET B C 1
ATOM 2945 O O . MET B 1 1 ? -19.375 31.484 -1.708 1 36.91 1 MET B O 1
ATOM 2949 N N . MET B 1 2 ? -19.859 33.312 -0.604 1 47.53 2 MET B N 1
ATOM 2950 C CA . MET B 1 2 ? -18.531 33.531 -0.024 1 47.53 2 MET B CA 1
ATOM 2951 C C . MET B 1 2 ? -18.141 32.375 0.881 1 47.53 2 MET B C 1
ATOM 2953 O O . MET B 1 2 ? -19 31.656 1.391 1 47.53 2 MET B O 1
ATOM 2957 N N . ALA B 1 3 ? -16.953 31.906 0.846 1 52.25 3 ALA B N 1
ATOM 2958 C CA . ALA B 1 3 ? -16.438 30.828 1.68 1 52.25 3 ALA B CA 1
ATOM 2959 C C . ALA B 1 3 ? -16.969 30.922 3.105 1 52.25 3 ALA B C 1
ATOM 2961 O O . ALA B 1 3 ? -17.172 29.906 3.773 1 52.25 3 ALA B O 1
ATOM 2962 N N . ILE B 1 4 ? -17.359 32.125 3.512 1 58.19 4 ILE B N 1
ATOM 2963 C CA . ILE B 1 4 ? -17.734 32.375 4.898 1 58.19 4 ILE B CA 1
ATOM 2964 C C . ILE B 1 4 ? -19.125 31.797 5.172 1 58.19 4 ILE B C 1
ATOM 2966 O O . ILE B 1 4 ? -19.453 31.484 6.32 1 58.19 4 ILE B O 1
ATOM 2970 N N . ASP B 1 5 ? -19.875 31.484 4.125 1 69 5 ASP B N 1
ATOM 2971 C CA . ASP B 1 5 ? -21.25 31.047 4.367 1 69 5 ASP B CA 1
ATOM 2972 C C . ASP B 1 5 ? -21.328 29.516 4.41 1 69 5 ASP B C 1
ATOM 2974 O O . ASP B 1 5 ? -22.359 28.953 4.82 1 69 5 ASP B O 1
ATOM 2978 N N . LYS B 1 6 ? -20.172 28.844 4.066 1 81.31 6 LYS B N 1
ATOM 2979 C CA . LYS B 1 6 ? -20.219 27.391 4.09 1 81.31 6 LYS B CA 1
ATOM 2980 C C . LYS B 1 6 ? -19.359 26.828 5.23 1 81.31 6 LYS B C 1
ATOM 2982 O O . LYS B 1 6 ? -18.312 27.391 5.559 1 81.31 6 LYS B O 1
ATOM 2987 N N . PRO B 1 7 ? -19.922 25.859 5.762 1 90.88 7 PRO B N 1
ATOM 2988 C CA . PRO B 1 7 ? -19.125 25.266 6.84 1 90.88 7 PRO B CA 1
ATOM 2989 C C . PRO B 1 7 ? -17.766 24.75 6.363 1 90.88 7 PRO B C 1
ATOM 2991 O O . PRO B 1 7 ? -17.641 24.297 5.223 1 90.88 7 PRO B O 1
ATOM 2994 N N . LEU B 1 8 ? -16.828 24.891 7.238 1 96.31 8 LEU B N 1
ATOM 2995 C CA . LEU B 1 8 ? -15.477 24.406 6.965 1 96.31 8 LEU B CA 1
ATOM 2996 C C . LEU B 1 8 ? -15.484 22.891 6.766 1 96.31 8 LEU B C 1
ATOM 2998 O O . LEU B 1 8 ? -16.203 22.172 7.461 1 96.31 8 LEU B O 1
ATOM 3002 N N . ASP B 1 9 ? -14.75 22.406 5.785 1 97.88 9 ASP B N 1
ATOM 3003 C CA . ASP B 1 9 ? -14.344 21.016 5.738 1 97.88 9 ASP B CA 1
ATOM 3004 C C . ASP B 1 9 ? -13.219 20.719 6.73 1 97.88 9 ASP B C 1
ATOM 3006 O O . ASP B 1 9 ? -12.109 21.234 6.574 1 97.88 9 ASP B O 1
ATOM 3010 N N . PHE B 1 10 ? -13.516 19.953 7.695 1 98.38 10 PHE B N 1
ATOM 3011 C CA . PHE B 1 10 ? -12.625 19.828 8.844 1 98.38 10 PHE B CA 1
ATOM 3012 C C . PHE B 1 10 ? -12.078 18.422 8.953 1 98.38 10 PHE B C 1
ATOM 3014 O O . PHE B 1 10 ? -12.812 17.484 9.289 1 98.38 10 PHE B O 1
ATOM 3021 N N . LEU B 1 11 ? -10.781 18.219 8.641 1 98.88 11 LEU B N 1
ATOM 3022 C CA . LEU B 1 11 ? -10.102 16.922 8.734 1 98.88 11 LEU B CA 1
ATOM 3023 C C . LEU B 1 11 ? -9.25 16.859 10 1 98.88 11 LEU B C 1
ATOM 3025 O O . LEU B 1 11 ? -8.93 17.891 10.594 1 98.88 11 LEU B O 1
ATOM 3029 N N . TRP B 1 12 ? -8.961 15.656 10.414 1 98.88 12 TRP B N 1
ATOM 3030 C CA . TRP B 1 12 ? -8.047 15.391 11.516 1 98.88 12 TRP B CA 1
ATOM 3031 C C . TRP B 1 12 ? -6.742 14.781 11.008 1 98.88 12 TRP B C 1
ATOM 3033 O O . TRP B 1 12 ? -6.387 14.945 9.844 1 98.88 12 TRP B O 1
ATOM 3043 N N . PHE B 1 13 ? -5.977 14.141 11.914 1 98.88 13 PHE B N 1
ATOM 3044 C CA . PHE B 1 13 ? -4.621 13.711 11.586 1 98.88 13 PHE B CA 1
ATOM 3045 C C . PHE B 1 13 ? -4.297 12.383 12.258 1 98.88 13 PHE B C 1
ATOM 3047 O O . PHE B 1 13 ? -4.723 12.125 13.383 1 98.88 13 PHE B O 1
ATOM 3054 N N . ILE B 1 14 ? -3.543 11.539 11.516 1 98.94 14 ILE B N 1
ATOM 3055 C CA . ILE B 1 14 ? -2.99 10.312 12.086 1 98.94 14 ILE B CA 1
ATOM 3056 C C . ILE B 1 14 ? -1.507 10.508 12.391 1 98.94 14 ILE B C 1
ATOM 3058 O O . ILE B 1 14 ? -0.697 10.695 11.477 1 98.94 14 ILE B O 1
ATOM 3062 N N . PRO B 1 15 ? -1.135 10.492 13.688 1 98.5 15 PRO B N 1
ATOM 3063 C CA . PRO B 1 15 ? 0.281 10.633 14.039 1 98.5 15 PRO B CA 1
ATOM 3064 C C . PRO B 1 15 ? 1.078 9.352 13.805 1 98.5 15 PRO B C 1
ATOM 3066 O O . PRO B 1 15 ? 1.54 8.727 14.758 1 98.5 15 PRO B O 1
ATOM 3069 N N . SER B 1 16 ? 1.429 9.031 12.562 1 98.44 16 SER B N 1
ATOM 3070 C CA . SER B 1 16 ? 1.897 7.715 12.148 1 98.44 16 SER B CA 1
ATOM 3071 C C . SER B 1 16 ? 3.344 7.484 12.57 1 98.44 16 SER B C 1
ATOM 3073 O O . SER B 1 16 ? 3.902 6.41 12.336 1 98.44 16 SER B O 1
ATOM 3075 N N . SER B 1 17 ? 3.998 8.453 13.203 1 96.94 17 SER B N 1
ATOM 3076 C CA . SER B 1 17 ? 5.328 8.273 13.781 1 96.94 17 SER B CA 1
ATOM 3077 C C . SER B 1 17 ? 5.266 8.172 15.297 1 96.94 17 SER B C 1
ATOM 3079 O O . SER B 1 17 ? 6.285 7.949 15.953 1 96.94 17 SER B O 1
ATOM 3081 N N . GLY B 1 18 ? 4.125 8.414 15.828 1 96.81 18 GLY B N 1
ATOM 3082 C CA . GLY B 1 18 ? 3.949 8.406 17.281 1 96.81 18 GLY B CA 1
ATOM 3083 C C . GLY B 1 18 ? 3.178 9.609 17.781 1 96.81 18 GLY B C 1
ATOM 3084 O O . GLY B 1 18 ? 2.805 10.492 17.016 1 96.81 18 GLY B O 1
ATOM 3085 N N . ASP B 1 19 ? 2.9 9.578 19.078 1 97.81 19 ASP B N 1
ATOM 3086 C CA . ASP B 1 19 ? 2.076 10.578 19.75 1 97.81 19 ASP B CA 1
ATOM 3087 C C . ASP B 1 19 ? 2.5 10.734 21.219 1 97.81 19 ASP B C 1
ATOM 3089 O O . ASP B 1 19 ? 3.514 10.172 21.641 1 97.81 19 ASP B O 1
ATOM 3093 N N . GLY B 1 20 ? 1.826 11.633 21.891 1 97.06 20 GLY B N 1
ATOM 3094 C CA . GLY B 1 20 ? 2.145 11.758 23.312 1 97.06 20 GLY B CA 1
ATOM 3095 C C . GLY B 1 20 ? 1.589 13.023 23.938 1 97.06 20 GLY B C 1
ATOM 3096 O O . GLY B 1 20 ? 1.001 13.859 23.25 1 97.06 20 GLY B O 1
ATOM 3097 N N . GLN B 1 21 ? 1.913 13.133 25.266 1 97.31 21 GLN B N 1
ATOM 3098 C CA . GLN B 1 21 ? 1.363 14.227 26.078 1 97.31 21 GLN B CA 1
ATOM 3099 C C . GLN B 1 21 ? 2.248 15.469 26 1 97.31 21 GLN B C 1
ATOM 3101 O O . GLN B 1 21 ? 1.762 16.594 26.141 1 97.31 21 GLN B O 1
ATOM 3106 N N . TYR B 1 22 ? 3.551 15.234 25.891 1 96.94 22 TYR B N 1
ATOM 3107 C CA . TYR B 1 22 ? 4.527 16.312 25.891 1 96.94 22 TYR B CA 1
ATOM 3108 C C . TYR B 1 22 ? 5.371 16.297 24.625 1 96.94 22 TYR B C 1
ATOM 3110 O O . TYR B 1 22 ? 5.758 15.227 24.141 1 96.94 22 TYR B O 1
ATOM 3118 N N . LEU B 1 23 ? 5.633 17.422 24.141 1 94.5 23 LEU B N 1
ATOM 3119 C CA . LEU B 1 23 ? 6.516 17.516 22.984 1 94.5 23 LEU B CA 1
ATOM 3120 C C . LEU B 1 23 ? 7.977 17.406 23.406 1 94.5 23 LEU B C 1
ATOM 3122 O O . LEU B 1 23 ? 8.367 17.938 24.438 1 94.5 23 LEU B O 1
ATOM 3126 N N . GLY B 1 24 ? 8.734 16.672 22.641 1 89.12 24 GLY B N 1
ATOM 3127 C CA . GLY B 1 24 ? 10.172 16.594 22.844 1 89.12 24 GLY B CA 1
ATOM 3128 C C . GLY B 1 24 ? 10.57 15.766 24.047 1 89.12 24 GLY B C 1
ATOM 3129 O O . GLY B 1 24 ? 11.664 15.93 24.594 1 89.12 24 GLY B O 1
ATOM 3130 N N . SER B 1 25 ? 9.688 14.992 24.516 1 90.81 25 SER B N 1
ATOM 3131 C CA . SER B 1 25 ? 9.953 14.164 25.688 1 90.81 25 SER B CA 1
ATOM 3132 C C . SER B 1 25 ? 9.422 12.742 25.5 1 90.81 25 SER B C 1
ATOM 3134 O O . SER B 1 25 ? 8.438 12.539 24.781 1 90.81 25 SER B O 1
ATOM 3136 N N . ASP B 1 26 ? 10.086 11.867 26.172 1 92.12 26 ASP B N 1
ATOM 3137 C CA . ASP B 1 26 ? 9.617 10.484 26.156 1 92.12 26 ASP B CA 1
ATOM 3138 C C . ASP B 1 26 ? 8.609 10.242 27.281 1 92.12 26 ASP B C 1
ATOM 3140 O O . ASP B 1 26 ? 7.98 9.188 27.344 1 92.12 26 ASP B O 1
ATOM 3144 N N . ASP B 1 27 ? 8.516 11.234 28.062 1 94.69 27 ASP B N 1
ATOM 3145 C CA . ASP B 1 27 ? 7.527 11.094 29.141 1 94.69 27 ASP B CA 1
ATOM 3146 C C . ASP B 1 27 ? 6.109 11.031 28.578 1 94.69 27 ASP B C 1
ATOM 3148 O O . ASP B 1 27 ? 5.699 11.906 27.812 1 94.69 27 ASP B O 1
ATOM 3152 N N . LEU B 1 28 ? 5.395 9.961 28.922 1 96.94 28 LEU B N 1
ATOM 3153 C CA . LEU B 1 28 ? 4.012 9.742 28.5 1 96.94 28 LEU B CA 1
ATOM 3154 C C . LEU B 1 28 ? 3.881 9.781 26.984 1 96.94 28 LEU B C 1
ATOM 3156 O O . LEU B 1 28 ? 2.91 10.328 26.453 1 96.94 28 LEU B O 1
ATOM 3160 N N . SER B 1 29 ? 4.883 9.312 26.359 1 96.94 29 SER B N 1
ATOM 3161 C CA . SER B 1 29 ? 4.863 9.172 24.906 1 96.94 29 SER B CA 1
ATOM 3162 C C . SER B 1 29 ? 4.09 7.934 24.484 1 96.94 29 SER B C 1
ATOM 3164 O O . SER B 1 29 ? 3.979 6.973 25.25 1 96.94 29 SER B O 1
ATOM 3166 N N . ARG B 1 30 ? 3.508 7.98 23.281 1 97.88 30 ARG B N 1
ATOM 3167 C CA . ARG B 1 30 ? 2.869 6.844 22.625 1 97.88 30 ARG B CA 1
ATOM 3168 C C . ARG B 1 30 ? 3.607 6.473 21.344 1 97.88 30 ARG B C 1
ATOM 3170 O O . ARG B 1 30 ? 3.672 7.266 20.406 1 97.88 30 ARG B O 1
ATOM 3177 N N . PRO B 1 31 ? 4.164 5.316 21.328 1 96.62 31 PRO B N 1
ATOM 3178 C CA . PRO B 1 31 ? 4.84 4.895 20.094 1 96.62 31 PRO B CA 1
ATOM 3179 C C . PRO B 1 31 ? 3.871 4.703 18.938 1 96.62 31 PRO B C 1
ATOM 3181 O O . PRO B 1 31 ? 2.656 4.641 19.141 1 96.62 31 PRO B O 1
ATOM 3184 N N . ALA B 1 32 ? 4.41 4.645 17.75 1 97.69 32 ALA B N 1
ATOM 3185 C CA . ALA B 1 32 ? 3.604 4.289 16.578 1 97.69 32 ALA B CA 1
ATOM 3186 C C . ALA B 1 32 ? 2.969 2.912 16.75 1 97.69 32 ALA B C 1
ATOM 3188 O O . ALA B 1 32 ? 3.672 1.915 16.938 1 97.69 32 ALA B O 1
ATOM 3189 N N . ASP B 1 33 ? 1.722 2.91 16.672 1 97.88 33 ASP B N 1
ATOM 3190 C CA . ASP B 1 33 ? 0.949 1.698 16.938 1 97.88 33 ASP B CA 1
ATOM 3191 C C . ASP B 1 33 ? -0.314 1.662 16.078 1 97.88 33 ASP B C 1
ATOM 3193 O O . ASP B 1 33 ? -1.242 2.441 16.297 1 97.88 33 ASP B O 1
ATOM 3197 N N . PRO B 1 34 ? -0.366 0.671 15.18 1 98.25 34 PRO B N 1
ATOM 3198 C CA . PRO B 1 34 ? -1.546 0.593 14.32 1 98.25 34 PRO B CA 1
ATOM 3199 C C . PRO B 1 34 ? -2.852 0.507 15.102 1 98.25 34 PRO B C 1
ATOM 3201 O O . PRO B 1 34 ? -3.875 1.044 14.672 1 98.25 34 PRO B O 1
ATOM 3204 N N . GLY B 1 35 ? -2.818 -0.192 16.234 1 98.25 35 GLY B N 1
ATOM 3205 C CA . GLY B 1 35 ? -4.004 -0.234 17.078 1 98.25 35 GLY B CA 1
ATOM 3206 C C . GLY B 1 35 ? -4.445 1.137 17.547 1 98.25 35 GLY B C 1
ATOM 3207 O O . GLY B 1 35 ? -5.637 1.452 17.531 1 98.25 35 GLY B O 1
ATOM 3208 N N . TYR B 1 36 ? -3.506 1.963 17.953 1 98.69 36 TYR B N 1
ATOM 3209 C CA . TYR B 1 36 ? -3.791 3.328 18.391 1 98.69 36 TYR B CA 1
ATOM 3210 C C . TYR B 1 36 ? -4.309 4.168 17.234 1 98.69 36 TYR B C 1
ATOM 3212 O O . TYR B 1 36 ? -5.238 4.961 17.391 1 98.69 36 TYR B O 1
ATOM 3220 N N . PHE B 1 37 ? -3.771 3.986 16.047 1 98.94 37 PHE B N 1
ATOM 3221 C CA . PHE B 1 37 ? -4.203 4.73 14.867 1 98.94 37 PHE B CA 1
ATOM 3222 C C . PHE B 1 37 ? -5.633 4.367 14.492 1 98.94 37 PHE B C 1
ATOM 3224 O O . PHE B 1 37 ? -6.406 5.227 14.062 1 98.94 37 PHE B O 1
ATOM 3231 N N . ARG B 1 38 ? -6.02 3.066 14.672 1 98.81 38 ARG B N 1
ATOM 3232 C CA . ARG B 1 38 ? -7.398 2.65 14.445 1 98.81 38 ARG B CA 1
ATOM 3233 C C . ARG B 1 38 ? -8.344 3.35 15.414 1 98.81 38 ARG B C 1
ATOM 3235 O O . ARG B 1 38 ? -9.445 3.754 15.031 1 98.81 38 ARG B O 1
ATOM 3242 N N . GLU B 1 39 ? -7.898 3.484 16.672 1 98.81 39 GLU B N 1
ATOM 3243 C CA . GLU B 1 39 ? -8.711 4.191 17.641 1 98.81 39 GLU B CA 1
ATOM 3244 C C . GLU B 1 39 ? -8.969 5.633 17.219 1 98.81 39 GLU B C 1
ATOM 3246 O O . GLU B 1 39 ? -10.102 6.113 17.281 1 98.81 39 GLU B O 1
ATOM 3251 N N . ILE B 1 40 ? -7.957 6.27 16.766 1 98.94 40 ILE B N 1
ATOM 3252 C CA . ILE B 1 40 ? -8.078 7.66 16.328 1 98.94 40 ILE B CA 1
ATOM 3253 C C . ILE B 1 40 ? -9.016 7.742 15.117 1 98.94 40 ILE B C 1
ATOM 3255 O O . ILE B 1 40 ? -9.906 8.586 15.078 1 98.94 40 ILE B O 1
ATOM 3259 N N . ALA B 1 41 ? -8.812 6.879 14.164 1 98.94 41 ALA B N 1
ATOM 3260 C CA . ALA B 1 41 ? -9.609 6.906 12.938 1 98.94 41 ALA B CA 1
ATOM 3261 C C . ALA B 1 41 ? -11.086 6.652 13.234 1 98.94 41 ALA B C 1
ATOM 3263 O O . ALA B 1 41 ? -11.961 7.336 12.695 1 98.94 41 ALA B O 1
ATOM 3264 N N . LYS B 1 42 ? -11.336 5.672 14.078 1 98.62 42 LYS B N 1
ATOM 3265 C CA . LYS B 1 42 ? -12.711 5.359 14.445 1 98.62 42 LYS B CA 1
ATOM 3266 C C . LYS B 1 42 ? -13.367 6.531 15.172 1 98.62 42 LYS B C 1
ATOM 3268 O O . LYS B 1 42 ? -14.531 6.855 14.922 1 98.62 42 LYS B O 1
ATOM 3273 N N . ALA B 1 43 ? -12.617 7.125 16.031 1 98.5 43 ALA B N 1
ATOM 3274 C CA . ALA B 1 43 ? -13.133 8.289 16.75 1 98.5 43 ALA B CA 1
ATOM 3275 C C . ALA B 1 43 ? -13.461 9.422 15.781 1 98.5 43 ALA B C 1
ATOM 3277 O O . ALA B 1 43 ? -14.562 9.977 15.805 1 98.5 43 ALA B O 1
ATOM 3278 N N . ALA B 1 44 ? -12.508 9.758 14.938 1 98.5 44 ALA B N 1
ATOM 3279 C CA . ALA B 1 44 ? -12.703 10.836 13.969 1 98.5 44 ALA B CA 1
ATOM 3280 C C . ALA B 1 44 ? -13.922 10.562 13.086 1 98.5 44 ALA B C 1
ATOM 3282 O O . ALA B 1 44 ? -14.703 11.469 12.797 1 98.5 44 ALA B O 1
ATOM 3283 N N . ASP B 1 45 ? -14.055 9.32 12.695 1 97.81 45 ASP B N 1
ATOM 3284 C CA . ASP B 1 45 ? -15.164 8.898 11.859 1 97.81 45 ASP B CA 1
ATOM 3285 C C . ASP B 1 45 ? -16.5 9.164 12.539 1 97.81 45 ASP B C 1
ATOM 3287 O O . ASP B 1 45 ? -17.469 9.594 11.891 1 97.81 45 ASP B O 1
ATOM 3291 N N . ARG B 1 46 ? -16.578 8.984 13.82 1 96.44 46 ARG B N 1
ATOM 3292 C CA . ARG B 1 46 ? -17.812 9.117 14.586 1 96.44 46 ARG B CA 1
ATOM 3293 C C . ARG B 1 46 ? -18.047 10.57 14.992 1 96.44 46 ARG B C 1
ATOM 3295 O O . ARG B 1 46 ? -19.188 11.008 15.133 1 96.44 46 ARG B O 1
ATOM 3302 N N . LEU B 1 47 ? -17 11.32 15.141 1 97.06 47 LEU B N 1
ATOM 3303 C CA . LEU B 1 47 ? -17.047 12.625 15.789 1 97.06 47 LEU B CA 1
ATOM 3304 C C . LEU B 1 47 ? -17.406 13.719 14.789 1 97.06 47 LEU B C 1
ATOM 3306 O O . LEU B 1 47 ? -17.578 14.883 15.164 1 97.06 47 LEU B O 1
ATOM 3310 N N . GLY B 1 48 ? -17.438 13.375 13.516 1 94.81 48 GLY B N 1
ATOM 3311 C CA . GLY B 1 48 ? -17.906 14.344 12.539 1 94.81 48 GLY B CA 1
ATOM 3312 C C . GLY B 1 48 ? -16.797 14.898 11.672 1 94.81 48 GLY B C 1
ATOM 3313 O O . GLY B 1 48 ? -17.031 15.758 10.82 1 94.81 48 GLY B O 1
ATOM 3314 N N . TYR B 1 49 ? -15.586 14.453 11.883 1 98.19 49 TYR B N 1
ATOM 3315 C CA . TYR B 1 49 ? -14.516 14.828 10.961 1 98.19 49 TYR B CA 1
ATOM 3316 C C . TYR B 1 49 ? -14.758 14.242 9.578 1 98.19 49 TYR B C 1
ATOM 3318 O O . TYR B 1 49 ? -15.281 13.133 9.445 1 98.19 49 TYR B O 1
ATOM 3326 N N . SER B 1 50 ? -14.328 14.953 8.562 1 97.88 50 SER B N 1
ATOM 3327 C CA . SER B 1 50 ? -14.562 14.492 7.199 1 97.88 50 SER B CA 1
ATOM 3328 C C . SER B 1 50 ? -13.477 13.523 6.746 1 97.88 50 SER B C 1
ATOM 3330 O O . SER B 1 50 ? -13.672 12.75 5.812 1 97.88 50 SER B O 1
ATOM 3332 N N . GLY B 1 51 ? -12.289 13.648 7.344 1 98.75 51 GLY B N 1
ATOM 3333 C CA . GLY B 1 51 ? -11.164 12.805 6.965 1 98.75 51 GLY B CA 1
ATOM 3334 C C . GLY B 1 51 ? -9.977 12.953 7.891 1 98.75 51 GLY B C 1
ATOM 3335 O O . GLY B 1 51 ? -10.062 13.633 8.922 1 98.75 51 GLY B O 1
ATOM 3336 N N . VAL B 1 52 ? -8.938 12.242 7.555 1 98.94 52 VAL B N 1
ATOM 3337 C CA . VAL B 1 52 ? -7.68 12.32 8.297 1 98.94 52 VAL B CA 1
ATOM 3338 C C . VAL B 1 52 ? -6.508 12.391 7.32 1 98.94 52 VAL B C 1
ATOM 3340 O O . VAL B 1 52 ? -6.52 11.727 6.281 1 98.94 52 VAL B O 1
ATOM 3343 N N . LEU B 1 53 ? -5.555 13.242 7.676 1 98.94 53 LEU B N 1
ATOM 3344 C CA . LEU B 1 53 ? -4.297 13.25 6.941 1 98.94 53 LEU B CA 1
ATOM 3345 C C . LEU B 1 53 ? -3.35 12.18 7.469 1 98.94 53 LEU B C 1
ATOM 3347 O O . LEU B 1 53 ? -3.219 12.008 8.68 1 98.94 53 LEU B O 1
ATOM 3351 N N . ILE B 1 54 ? -2.721 11.43 6.562 1 98.94 54 ILE B N 1
ATOM 3352 C CA . ILE B 1 54 ? -1.661 10.477 6.879 1 98.94 54 ILE B CA 1
ATOM 3353 C C . ILE B 1 54 ? -0.355 10.922 6.227 1 98.94 54 ILE B C 1
ATOM 3355 O O . ILE B 1 54 ? -0.236 10.922 4.996 1 98.94 54 ILE B O 1
ATOM 3359 N N . PRO B 1 55 ? 0.615 11.281 7.059 1 98.06 55 PRO B N 1
ATOM 3360 C CA . PRO B 1 55 ? 1.864 11.82 6.516 1 98.06 55 PRO B CA 1
ATOM 3361 C C . PRO B 1 55 ? 2.777 10.734 5.949 1 98.06 55 PRO B C 1
ATOM 3363 O O . PRO B 1 55 ? 2.424 9.555 5.969 1 98.06 55 PRO B O 1
ATOM 3366 N N . THR B 1 56 ? 3.895 11.125 5.359 1 97 56 THR B N 1
ATOM 3367 C CA . THR B 1 56 ? 4.902 10.211 4.828 1 97 56 THR B CA 1
ATOM 3368 C C . THR B 1 56 ? 6.281 10.539 5.391 1 97 56 THR B C 1
ATOM 3370 O O . THR B 1 56 ? 6.484 11.609 5.961 1 97 56 THR B O 1
ATOM 3373 N N . GLY B 1 57 ? 7.207 9.594 5.281 1 94.94 57 GLY B N 1
ATOM 3374 C CA . GLY B 1 57 ? 8.586 9.742 5.73 1 94.94 57 GLY B CA 1
ATOM 3375 C C . GLY B 1 57 ? 9.164 8.461 6.297 1 94.94 57 GLY B C 1
ATOM 3376 O O . GLY B 1 57 ? 8.43 7.512 6.574 1 94.94 57 GLY B O 1
ATOM 3377 N N . ALA B 1 58 ? 10.469 8.516 6.555 1 95.56 58 ALA B N 1
ATOM 3378 C CA . ALA B 1 58 ? 11.203 7.332 6.988 1 95.56 58 ALA B CA 1
ATOM 3379 C C . ALA B 1 58 ? 10.797 6.926 8.406 1 95.56 58 ALA B C 1
ATOM 3381 O O . ALA B 1 58 ? 10.961 5.77 8.797 1 95.56 58 ALA B O 1
ATOM 3382 N N . ALA B 1 59 ? 10.219 7.887 9.141 1 95.31 59 ALA B N 1
ATOM 3383 C CA . ALA B 1 59 ? 9.883 7.617 10.539 1 95.31 59 ALA B CA 1
ATOM 3384 C C . ALA B 1 59 ? 8.406 7.258 10.688 1 95.31 59 ALA B C 1
ATOM 3386 O O . ALA B 1 59 ? 7.945 6.945 11.789 1 95.31 59 ALA B O 1
ATOM 3387 N N . CYS B 1 60 ? 7.664 7.301 9.594 1 97.75 60 CYS B N 1
ATOM 3388 C CA . CYS B 1 60 ? 6.219 7.113 9.625 1 97.75 60 CYS B CA 1
ATOM 3389 C C . CYS B 1 60 ? 5.84 5.723 9.133 1 97.75 60 CYS B C 1
ATOM 3391 O O . CYS B 1 60 ? 6.57 5.117 8.344 1 97.75 60 CYS B O 1
ATOM 3393 N N . GLU B 1 61 ? 4.676 5.223 9.617 1 98.62 61 GLU B N 1
ATOM 3394 C CA . GLU B 1 61 ? 4.008 4.18 8.844 1 98.62 61 GLU B CA 1
ATOM 3395 C C . GLU B 1 61 ? 3.773 4.621 7.406 1 98.62 61 GLU B C 1
ATOM 3397 O O . GLU B 1 61 ? 3.484 5.793 7.148 1 98.62 61 GLU B O 1
ATOM 3402 N N . GLU B 1 62 ? 3.893 3.605 6.527 1 98.75 62 GLU B N 1
ATOM 3403 C CA . GLU B 1 62 ? 3.662 3.957 5.129 1 98.75 62 GLU B CA 1
ATOM 3404 C C . GLU B 1 62 ? 2.215 4.383 4.898 1 98.75 62 GLU B C 1
ATOM 3406 O O . GLU B 1 62 ? 1.285 3.719 5.359 1 98.75 62 GLU B O 1
ATOM 3411 N N . SER B 1 63 ? 1.987 5.441 4.242 1 98.81 63 SER B N 1
ATOM 3412 C CA . SER B 1 63 ? 0.725 6.176 4.207 1 98.81 63 SER B CA 1
ATOM 3413 C C . SER B 1 63 ? -0.36 5.375 3.494 1 98.81 63 SER B C 1
ATOM 3415 O O . SER B 1 63 ? -1.486 5.27 3.986 1 98.81 63 SER B O 1
ATOM 3417 N N . PHE B 1 64 ? -0.094 4.758 2.332 1 98.88 64 PHE B N 1
ATOM 3418 C CA . PHE B 1 64 ? -1.109 4.051 1.558 1 98.88 64 PHE B CA 1
ATOM 3419 C C . PHE B 1 64 ? -1.57 2.795 2.285 1 98.88 64 PHE B C 1
ATOM 3421 O O . PHE B 1 64 ? -2.77 2.52 2.359 1 98.88 64 PHE B O 1
ATOM 3428 N N . ILE B 1 65 ? -0.61 2.064 2.812 1 98.94 65 ILE B N 1
ATOM 3429 C CA . ILE B 1 65 ? -0.937 0.827 3.516 1 98.94 65 ILE B CA 1
ATOM 3430 C C . ILE B 1 65 ? -1.758 1.144 4.762 1 98.94 65 ILE B C 1
ATOM 3432 O O . ILE B 1 65 ? -2.771 0.493 5.031 1 98.94 65 ILE B O 1
ATOM 3436 N N . LEU B 1 66 ? -1.312 2.121 5.48 1 98.94 66 LEU B N 1
ATOM 3437 C CA . LEU B 1 66 ? -2.045 2.49 6.688 1 98.94 66 LEU B CA 1
ATOM 3438 C C . LEU B 1 66 ? -3.461 2.941 6.344 1 98.94 66 LEU B C 1
ATOM 3440 O O . LEU B 1 66 ? -4.418 2.576 7.031 1 98.94 66 LEU B O 1
ATOM 3444 N N . ALA B 1 67 ? -3.578 3.697 5.301 1 98.94 67 ALA B N 1
ATOM 3445 C CA . ALA B 1 67 ? -4.898 4.152 4.875 1 98.94 67 ALA B CA 1
ATOM 3446 C C . ALA B 1 67 ? -5.805 2.971 4.543 1 98.94 67 ALA B C 1
ATOM 3448 O O . ALA B 1 67 ? -6.988 2.969 4.895 1 98.94 67 ALA B O 1
ATOM 3449 N N . ALA B 1 68 ? -5.281 1.978 3.861 1 98.94 68 ALA B N 1
ATOM 3450 C CA . ALA B 1 68 ? -6.074 0.805 3.506 1 98.94 68 ALA B CA 1
ATOM 3451 C C . ALA B 1 68 ? -6.57 0.08 4.754 1 98.94 68 ALA B C 1
ATOM 3453 O O . ALA B 1 68 ? -7.727 -0.349 4.816 1 98.94 68 ALA B O 1
ATOM 3454 N N . ASP B 1 69 ? -5.695 -0.064 5.754 1 98.88 69 ASP B N 1
ATOM 3455 C CA . ASP B 1 69 ? -6.074 -0.686 7.02 1 98.88 69 ASP B CA 1
ATOM 3456 C C . ASP B 1 69 ? -7.164 0.117 7.723 1 98.88 69 ASP B C 1
ATOM 3458 O O . ASP B 1 69 ? -8.188 -0.438 8.133 1 98.88 69 ASP B O 1
ATOM 3462 N N . LEU B 1 70 ? -6.938 1.445 7.789 1 98.94 70 LEU B N 1
ATOM 3463 C CA . LEU B 1 70 ? -7.879 2.301 8.508 1 98.94 70 LEU B CA 1
ATOM 3464 C C . LEU B 1 70 ? -9.219 2.369 7.777 1 98.94 70 LEU B C 1
ATOM 3466 O O . LEU B 1 70 ? -10.266 2.469 8.406 1 98.94 70 LEU B O 1
ATOM 3470 N N . ALA B 1 71 ? -9.195 2.336 6.477 1 98.88 71 ALA B N 1
ATOM 3471 C CA . ALA B 1 71 ? -10.422 2.369 5.691 1 98.88 71 ALA B CA 1
ATOM 3472 C C . ALA B 1 71 ? -11.312 1.174 6.016 1 98.88 71 ALA B C 1
ATOM 3474 O O . ALA B 1 71 ? -12.539 1.298 6.051 1 98.88 71 ALA B O 1
ATOM 3475 N N . ALA B 1 72 ? -10.719 0.039 6.262 1 98.56 72 ALA B N 1
ATOM 3476 C CA . ALA B 1 72 ? -11.469 -1.177 6.578 1 98.56 72 ALA B CA 1
ATOM 3477 C C . ALA B 1 72 ? -12.117 -1.08 7.957 1 98.56 72 ALA B C 1
ATOM 3479 O O . ALA B 1 72 ? -13.023 -1.852 8.281 1 98.56 72 ALA B O 1
ATOM 3480 N N . HIS B 1 73 ? -11.68 -0.107 8.789 1 98.44 73 HIS B N 1
ATOM 3481 C CA . HIS B 1 73 ? -12.156 -0.001 10.164 1 98.44 73 HIS B CA 1
ATOM 3482 C C . HIS B 1 73 ? -13.031 1.232 10.352 1 98.44 73 HIS B C 1
ATOM 3484 O O . HIS B 1 73 ? -13.383 1.583 11.484 1 98.44 73 HIS B O 1
ATOM 3490 N N . THR B 1 74 ? -13.289 1.935 9.289 1 98.5 74 THR B N 1
ATOM 3491 C CA . THR B 1 74 ? -14.125 3.133 9.336 1 98.5 74 THR B CA 1
ATOM 3492 C C . THR B 1 74 ? -15.227 3.068 8.289 1 98.5 74 THR B C 1
ATOM 3494 O O . THR B 1 74 ? -15.219 2.191 7.422 1 98.5 74 THR B O 1
ATOM 3497 N N . GLU B 1 75 ? -16.141 3.994 8.336 1 96.75 75 GLU B N 1
ATOM 3498 C CA . GLU B 1 75 ? -17.312 3.912 7.465 1 96.75 75 GLU B CA 1
ATOM 3499 C C . GLU B 1 75 ? -17.312 5.035 6.434 1 96.75 75 GLU B C 1
ATOM 3501 O O . GLU B 1 75 ? -17.578 4.805 5.254 1 96.75 75 GLU B O 1
ATOM 3506 N N . ARG B 1 76 ? -16.984 6.258 6.871 1 96.75 76 ARG B N 1
ATOM 3507 C CA . ARG B 1 76 ? -17.188 7.402 5.984 1 96.75 76 ARG B CA 1
ATOM 3508 C C . ARG B 1 76 ? -15.914 8.242 5.895 1 96.75 76 ARG B C 1
ATOM 3510 O O . ARG B 1 76 ? -15.773 9.07 4.988 1 96.75 76 ARG B O 1
ATOM 3517 N N . LEU B 1 77 ? -15.07 8.055 6.82 1 98.62 77 LEU B N 1
ATOM 3518 C CA . LEU B 1 77 ? -13.867 8.875 6.965 1 98.62 77 LEU B CA 1
ATOM 3519 C C . LEU B 1 77 ? -13.039 8.852 5.688 1 98.62 77 LEU B C 1
ATOM 3521 O O . LEU B 1 77 ? -12.734 7.781 5.152 1 98.62 77 LEU B O 1
ATOM 3525 N N . LYS B 1 78 ? -12.719 10.016 5.141 1 98.88 78 LYS B N 1
ATOM 3526 C CA . LYS B 1 78 ? -11.805 10.102 4.004 1 98.88 78 LYS B CA 1
ATOM 3527 C C . LYS B 1 78 ? -10.352 10.094 4.457 1 98.88 78 LYS B C 1
ATOM 3529 O O . LYS B 1 78 ? -10.055 10.391 5.617 1 98.88 78 LYS B O 1
ATOM 3534 N N . PHE B 1 79 ? -9.523 9.719 3.545 1 98.94 79 PHE B N 1
ATOM 3535 C CA . PHE B 1 79 ? -8.102 9.617 3.861 1 98.94 79 PHE B CA 1
ATOM 3536 C C . PHE B 1 79 ? -7.273 10.484 2.92 1 98.94 79 PHE B C 1
ATOM 3538 O O . PHE B 1 79 ? -7.223 10.227 1.716 1 98.94 79 PHE B O 1
ATOM 3545 N N . LEU B 1 80 ? -6.695 11.562 3.432 1 98.94 80 LEU B N 1
ATOM 3546 C CA . LEU B 1 80 ? -5.727 12.391 2.727 1 98.94 80 LEU B CA 1
ATOM 3547 C C . LEU B 1 80 ? -4.324 11.797 2.826 1 98.94 80 LEU B C 1
ATOM 3549 O O . LEU B 1 80 ? -3.613 12.031 3.805 1 98.94 80 LEU B O 1
ATOM 3553 N N . VAL B 1 81 ? -3.947 11.047 1.776 1 98.94 81 VAL B N 1
ATOM 3554 C CA . VAL B 1 81 ? -2.777 10.18 1.807 1 98.94 81 VAL B CA 1
ATOM 3555 C C . VAL B 1 81 ? -1.602 10.867 1.117 1 98.94 81 VAL B C 1
ATOM 3557 O O . VAL B 1 81 ? -1.717 11.305 -0.029 1 98.94 81 VAL B O 1
ATOM 3560 N N . ALA B 1 82 ? -0.486 10.945 1.829 1 98.69 82 ALA B N 1
ATOM 3561 C CA . ALA B 1 82 ? 0.701 11.586 1.271 1 98.69 82 ALA B CA 1
ATOM 3562 C C . ALA B 1 82 ? 1.337 10.719 0.189 1 98.69 82 ALA B C 1
ATOM 3564 O O . ALA B 1 82 ? 1.492 9.508 0.365 1 98.69 82 ALA B O 1
ATOM 3565 N N . ILE B 1 83 ? 1.626 11.312 -0.896 1 98.19 83 ILE B N 1
ATOM 3566 C CA . ILE B 1 83 ? 2.359 10.711 -2.004 1 98.19 83 ILE B CA 1
ATOM 3567 C C . ILE B 1 83 ? 3.635 11.508 -2.27 1 98.19 83 ILE B C 1
ATOM 3569 O O . ILE B 1 83 ? 3.605 12.734 -2.348 1 98.19 83 ILE B O 1
ATOM 3573 N N . ARG B 1 84 ? 4.777 10.836 -2.369 1 98.06 84 ARG B N 1
ATOM 3574 C CA . ARG B 1 84 ? 6.051 11.469 -2.697 1 98.06 84 ARG B CA 1
ATOM 3575 C C . ARG B 1 84 ? 6.539 11.031 -4.074 1 98.06 84 ARG B C 1
ATOM 3577 O O . ARG B 1 84 ? 7.117 9.953 -4.215 1 98.06 84 ARG B O 1
ATOM 3584 N N . PRO B 1 85 ? 6.371 11.891 -5.055 1 97.44 85 PRO B N 1
ATOM 3585 C CA . PRO B 1 85 ? 6.91 11.523 -6.367 1 97.44 85 PRO B CA 1
ATOM 3586 C C . PRO B 1 85 ? 8.406 11.211 -6.328 1 97.44 85 PRO B C 1
ATOM 3588 O O . PRO B 1 85 ? 9.164 11.898 -5.641 1 97.44 85 PRO B O 1
ATOM 3591 N N . GLY B 1 86 ? 8.805 10.172 -6.98 1 96.5 86 GLY B N 1
ATOM 3592 C CA . GLY B 1 86 ? 10.219 9.805 -7.02 1 96.5 86 GLY B CA 1
ATOM 3593 C C . GLY B 1 86 ? 10.523 8.523 -6.262 1 96.5 86 GLY B C 1
ATOM 3594 O O . GLY B 1 86 ? 11.477 7.824 -6.578 1 96.5 86 GLY B O 1
ATOM 3595 N N . THR B 1 87 ? 9.688 8.273 -5.285 1 98.19 87 THR B N 1
ATOM 3596 C CA . THR B 1 87 ? 9.945 7.051 -4.527 1 98.19 87 THR B CA 1
ATOM 3597 C C . THR B 1 87 ? 9.461 5.824 -5.297 1 98.19 87 THR B C 1
ATOM 3599 O O . THR B 1 87 ? 9.93 4.707 -5.055 1 98.19 87 THR B O 1
ATOM 3602 N N . ALA B 1 88 ? 8.531 5.969 -6.199 1 98.56 88 ALA B N 1
ATOM 3603 C CA . ALA B 1 88 ? 8 4.926 -7.074 1 98.56 88 ALA B CA 1
ATOM 3604 C C . ALA B 1 88 ? 7.66 5.488 -8.453 1 98.56 88 ALA B C 1
ATOM 3606 O O . ALA B 1 88 ? 7.555 6.703 -8.625 1 98.56 88 ALA B O 1
ATOM 3607 N N . SER B 1 89 ? 7.484 4.574 -9.422 1 98.56 89 SER B N 1
ATOM 3608 C CA . SER B 1 89 ? 7.055 5.012 -10.742 1 98.56 89 SER B CA 1
ATOM 3609 C C . SER B 1 89 ? 5.633 5.562 -10.703 1 98.56 89 SER B C 1
ATOM 3611 O O . SER B 1 89 ? 4.836 5.184 -9.844 1 98.56 89 SER B O 1
ATOM 3613 N N . PRO B 1 90 ? 5.312 6.516 -11.648 1 98.75 90 PRO B N 1
ATOM 3614 C CA . PRO B 1 90 ? 3.943 7.031 -11.68 1 98.75 90 PRO B CA 1
ATOM 3615 C C . PRO B 1 90 ? 2.908 5.945 -11.953 1 98.75 90 PRO B C 1
ATOM 3617 O O . PRO B 1 90 ? 1.796 5.996 -11.422 1 98.75 90 PRO B O 1
ATOM 3620 N N . ALA B 1 91 ? 3.305 4.957 -12.719 1 98.81 91 ALA B N 1
ATOM 3621 C CA . ALA B 1 91 ? 2.373 3.871 -13.016 1 98.81 91 ALA B CA 1
ATOM 3622 C C . ALA B 1 91 ? 2.078 3.045 -11.766 1 98.81 91 ALA B C 1
ATOM 3624 O O . ALA B 1 91 ? 0.932 2.66 -11.523 1 98.81 91 ALA B O 1
ATOM 3625 N N . TYR B 1 92 ? 3.076 2.785 -11 1 98.69 92 TYR B N 1
ATOM 3626 C CA . TYR B 1 92 ? 2.871 2.033 -9.766 1 98.69 92 TYR B CA 1
ATOM 3627 C C . TYR B 1 92 ? 2.018 2.822 -8.781 1 98.69 92 TYR B C 1
ATOM 3629 O O . TYR B 1 92 ? 1.095 2.275 -8.172 1 98.69 92 TYR B O 1
ATOM 3637 N N . TYR B 1 93 ? 2.277 4.102 -8.633 1 98.88 93 TYR B N 1
ATOM 3638 C CA . TYR B 1 93 ? 1.478 4.93 -7.738 1 98.88 93 TYR B CA 1
ATOM 3639 C C . TYR B 1 93 ? 0.034 5.016 -8.219 1 98.88 93 TYR B C 1
ATOM 3641 O O . TYR B 1 93 ? -0.893 5.094 -7.41 1 98.88 93 TYR B O 1
ATOM 3649 N N . ALA B 1 94 ? -0.111 5.031 -9.531 1 98.88 94 ALA B N 1
ATOM 3650 C CA . ALA B 1 94 ? -1.472 5.023 -10.07 1 98.88 94 ALA B CA 1
ATOM 3651 C C . ALA B 1 94 ? -2.219 3.762 -9.641 1 98.88 94 ALA B C 1
ATOM 3653 O O . ALA B 1 94 ? -3.4 3.82 -9.297 1 98.88 94 ALA B O 1
ATOM 3654 N N . ARG B 1 95 ? -1.547 2.617 -9.648 1 98.75 95 ARG B N 1
ATOM 3655 C CA . ARG B 1 95 ? -2.174 1.376 -9.203 1 98.75 95 ARG B CA 1
ATOM 3656 C C . ARG B 1 95 ? -2.465 1.411 -7.711 1 98.75 95 ARG B C 1
ATOM 3658 O O . ARG B 1 95 ? -3.537 0.988 -7.27 1 98.75 95 ARG B O 1
ATOM 3665 N N . LEU B 1 96 ? -1.503 1.931 -6.91 1 98.88 96 LEU B N 1
ATOM 3666 C CA . LEU B 1 96 ? -1.735 2.1 -5.48 1 98.88 96 LEU B CA 1
ATOM 3667 C C . LEU B 1 96 ? -2.98 2.943 -5.227 1 98.88 96 LEU B C 1
ATOM 3669 O O . LEU B 1 96 ? -3.852 2.553 -4.445 1 98.88 96 LEU B O 1
ATOM 3673 N N . ALA B 1 97 ? -3.053 4.023 -5.93 1 98.88 97 ALA B N 1
ATOM 3674 C CA . ALA B 1 97 ? -4.141 4.977 -5.734 1 98.88 97 ALA B CA 1
ATOM 3675 C C . ALA B 1 97 ? -5.477 4.387 -6.176 1 98.88 97 ALA B C 1
ATOM 3677 O O . ALA B 1 97 ? -6.477 4.496 -5.465 1 98.88 97 ALA B O 1
ATOM 3678 N N . ALA B 1 98 ? -5.473 3.791 -7.328 1 98.88 98 ALA B N 1
ATOM 3679 C CA . ALA B 1 98 ? -6.711 3.219 -7.848 1 98.88 98 ALA B CA 1
ATOM 3680 C C . ALA B 1 98 ? -7.246 2.129 -6.922 1 98.88 98 ALA B C 1
ATOM 3682 O O . ALA B 1 98 ? -8.43 2.117 -6.586 1 98.88 98 ALA B O 1
ATOM 3683 N N . THR B 1 99 ? -6.371 1.232 -6.523 1 98.88 99 THR B N 1
ATOM 3684 C CA . THR B 1 99 ? -6.797 0.146 -5.648 1 98.88 99 THR B CA 1
ATOM 3685 C C . THR B 1 99 ? -7.27 0.687 -4.301 1 98.88 99 THR B C 1
ATOM 3687 O O . THR B 1 99 ? -8.281 0.239 -3.766 1 98.88 99 THR B O 1
ATOM 3690 N N . LEU B 1 100 ? -6.559 1.67 -3.73 1 98.94 100 LEU B N 1
ATOM 3691 C CA . LEU B 1 100 ? -6.977 2.246 -2.457 1 98.94 100 LEU B CA 1
ATOM 3692 C C . LEU B 1 100 ? -8.344 2.914 -2.586 1 98.94 100 LEU B C 1
ATOM 3694 O O . LEU B 1 100 ? -9.188 2.791 -1.695 1 98.94 100 LEU B O 1
ATOM 3698 N N . ASP B 1 101 ? -8.523 3.641 -3.676 1 98.94 101 ASP B N 1
ATOM 3699 C CA . ASP B 1 101 ? -9.812 4.273 -3.916 1 98.94 101 ASP B CA 1
ATOM 3700 C C . ASP B 1 101 ? -10.922 3.23 -4.031 1 98.94 101 ASP B C 1
ATOM 3702 O O . ASP B 1 101 ? -12.023 3.432 -3.52 1 98.94 101 ASP B O 1
ATOM 3706 N N . ARG B 1 102 ? -10.641 2.135 -4.609 1 98.88 102 ARG B N 1
ATOM 3707 C CA . ARG B 1 102 ? -11.633 1.081 -4.82 1 98.88 102 ARG B CA 1
ATOM 3708 C C . ARG B 1 102 ? -11.938 0.351 -3.52 1 98.88 102 ARG B C 1
ATOM 3710 O O . ARG B 1 102 ? -13.109 0.156 -3.174 1 98.88 102 ARG B O 1
ATOM 3717 N N . VAL B 1 103 ? -10.891 0.018 -2.742 1 98.75 103 VAL B N 1
ATOM 3718 C CA . VAL B 1 103 ? -11.141 -0.743 -1.521 1 98.75 103 VAL B CA 1
ATOM 3719 C C . VAL B 1 103 ? -11.812 0.152 -0.482 1 98.75 103 VAL B C 1
ATOM 3721 O O . VAL B 1 103 ? -12.484 -0.339 0.427 1 98.75 103 VAL B O 1
ATOM 3724 N N . SER B 1 104 ? -11.656 1.475 -0.587 1 98.69 104 SER B N 1
ATOM 3725 C CA . SER B 1 104 ? -12.258 2.408 0.358 1 98.69 104 SER B CA 1
ATOM 3726 C C . SER B 1 104 ? -13.57 2.971 -0.183 1 98.69 104 SER B C 1
ATOM 3728 O O . SER B 1 104 ? -14.234 3.76 0.489 1 98.69 104 SER B O 1
ATOM 3730 N N . ASN B 1 105 ? -13.883 2.58 -1.396 1 98.31 105 ASN B N 1
ATOM 3731 C CA . ASN B 1 105 ? -15.109 3 -2.07 1 98.31 105 ASN B CA 1
ATOM 3732 C C . ASN B 1 105 ? -15.172 4.516 -2.219 1 98.31 105 ASN B C 1
ATOM 3734 O O . ASN B 1 105 ? -16.156 5.141 -1.822 1 98.31 105 ASN B O 1
ATOM 3738 N N . GLY B 1 106 ? -14.102 5.094 -2.705 1 98.69 106 GLY B N 1
ATOM 3739 C CA . GLY B 1 106 ? -14.086 6.492 -3.102 1 98.69 106 GLY B CA 1
ATOM 3740 C C . GLY B 1 106 ? -13.711 7.434 -1.973 1 98.69 106 GLY B C 1
ATOM 3741 O O . GLY B 1 106 ? -14.117 8.594 -1.96 1 98.69 106 GLY B O 1
ATOM 3742 N N . ARG B 1 107 ? -12.906 7.039 -1.035 1 98.81 107 ARG B N 1
ATOM 3743 C CA . ARG B 1 107 ? -12.617 7.859 0.137 1 98.81 107 ARG B CA 1
ATOM 3744 C C . ARG B 1 107 ? -11.172 8.359 0.11 1 98.81 107 ARG B C 1
ATOM 3746 O O . ARG B 1 107 ? -10.68 8.891 1.105 1 98.81 107 ARG B O 1
ATOM 3753 N N . LEU B 1 108 ? -10.5 8.195 -1.044 1 98.88 108 LEU B N 1
ATOM 3754 C CA . LEU B 1 108 ? -9.102 8.594 -1.167 1 98.88 108 LEU B CA 1
ATOM 3755 C C . LEU B 1 108 ? -8.992 10.055 -1.57 1 98.88 108 LEU B C 1
ATOM 3757 O O . LEU B 1 108 ? -9.672 10.508 -2.494 1 98.88 108 LEU B O 1
ATOM 3761 N N . LEU B 1 109 ? -8.219 10.82 -0.827 1 98.94 109 LEU B N 1
ATOM 3762 C CA . LEU B 1 109 ? -7.621 12.094 -1.203 1 98.94 109 LEU B CA 1
ATOM 3763 C C . LEU B 1 109 ? -6.102 11.977 -1.287 1 98.94 109 LEU B C 1
ATOM 3765 O O . LEU B 1 109 ? -5.492 11.219 -0.534 1 98.94 109 LEU B O 1
ATOM 3769 N N . ILE B 1 110 ? -5.492 12.703 -2.184 1 98.81 110 ILE B N 1
ATOM 3770 C CA . ILE B 1 110 ? -4.055 12.57 -2.383 1 98.81 110 ILE B CA 1
ATOM 3771 C C . ILE B 1 110 ? -3.355 13.867 -1.975 1 98.81 110 ILE B C 1
ATOM 3773 O O . ILE B 1 110 ? -3.709 14.945 -2.451 1 98.81 110 ILE B O 1
ATOM 3777 N N . ASN B 1 111 ? -2.404 13.766 -1.086 1 98.75 111 ASN B N 1
ATOM 3778 C CA . ASN B 1 111 ? -1.581 14.898 -0.662 1 98.75 111 ASN B CA 1
ATOM 3779 C C . ASN B 1 111 ? -0.169 14.805 -1.233 1 98.75 111 ASN B C 1
ATOM 3781 O O . ASN B 1 111 ? 0.648 14.016 -0.759 1 98.75 111 ASN B O 1
ATOM 3785 N N . ILE B 1 112 ? 0.131 15.664 -2.188 1 98.44 112 ILE B N 1
ATOM 3786 C CA . ILE B 1 112 ? 1.431 15.633 -2.852 1 98.44 112 ILE B CA 1
ATOM 3787 C C . ILE B 1 112 ? 2.496 16.219 -1.926 1 98.44 112 ILE B C 1
ATOM 3789 O O . ILE B 1 112 ? 2.393 17.375 -1.502 1 98.44 112 ILE B O 1
ATOM 3793 N N . VAL B 1 113 ? 3.482 15.406 -1.626 1 97.12 113 VAL B N 1
ATOM 3794 C CA . VAL B 1 113 ? 4.602 15.812 -0.785 1 97.12 113 VAL B CA 1
ATOM 3795 C C . VAL B 1 113 ? 5.918 15.57 -1.526 1 97.12 113 VAL B C 1
ATOM 3797 O O . VAL B 1 113 ? 6.43 14.453 -1.547 1 97.12 113 VAL B O 1
ATOM 3800 N N . VAL B 1 114 ? 6.574 16.562 -2.023 1 94.94 114 VAL B N 1
ATOM 3801 C CA . VAL B 1 114 ? 7.742 16.438 -2.887 1 94.94 114 VAL B CA 1
ATOM 3802 C C . VAL B 1 114 ? 8.984 16.188 -2.037 1 94.94 114 VAL B C 1
ATOM 3804 O O . VAL B 1 114 ? 9.961 15.602 -2.51 1 94.94 114 VAL B O 1
ATOM 3807 N N . GLY B 1 115 ? 8.938 16.547 -0.844 1 91.31 115 GLY B N 1
ATOM 3808 C CA . GLY B 1 115 ? 10.047 16.344 0.074 1 91.31 115 GLY B CA 1
ATOM 3809 C C . GLY B 1 115 ? 10.82 17.609 0.386 1 91.31 115 GLY B C 1
ATOM 3810 O O . GLY B 1 115 ? 10.875 18.531 -0.434 1 91.31 115 GLY B O 1
ATOM 3811 N N . GLY B 1 116 ? 11.477 17.625 1.646 1 90.62 116 GLY B N 1
ATOM 3812 C CA . GLY B 1 116 ? 12.172 18.828 2.082 1 90.62 116 GLY B CA 1
ATOM 3813 C C . GLY B 1 116 ? 13.523 18.531 2.715 1 90.62 116 GLY B C 1
ATOM 3814 O O . GLY B 1 116 ? 14.188 19.438 3.225 1 90.62 116 GLY B O 1
ATOM 3815 N N . SER B 1 117 ? 13.922 17.312 2.758 1 92.31 117 SER B N 1
ATOM 3816 C CA . SER B 1 117 ? 15.211 16.891 3.295 1 92.31 117 SER B CA 1
ATOM 3817 C C . SER B 1 117 ? 16.016 16.125 2.26 1 92.31 117 SER B C 1
ATOM 3819 O O . SER B 1 117 ? 15.727 14.953 1.98 1 92.31 117 SER B O 1
ATOM 3821 N N . ALA B 1 118 ? 17.047 16.781 1.78 1 94.06 118 ALA B N 1
ATOM 3822 C CA . ALA B 1 118 ? 17.906 16.141 0.79 1 94.06 118 ALA B CA 1
ATOM 3823 C C . ALA B 1 118 ? 18.516 14.852 1.348 1 94.06 118 ALA B C 1
ATOM 3825 O O . ALA B 1 118 ? 18.672 13.859 0.623 1 94.06 118 ALA B O 1
ATOM 3826 N N . GLN B 1 119 ? 18.797 14.93 2.602 1 93.81 119 GLN B N 1
ATOM 3827 C CA . GLN B 1 119 ? 19.391 13.758 3.246 1 93.81 119 GLN B CA 1
ATOM 3828 C C . GLN B 1 119 ? 18.422 12.586 3.242 1 93.81 119 GLN B C 1
ATOM 3830 O O . GLN B 1 119 ? 18.797 11.461 2.881 1 93.81 119 GLN B O 1
ATOM 3835 N N . GLU B 1 120 ? 17.219 12.797 3.637 1 94.88 120 GLU B N 1
ATOM 3836 C CA . GLU B 1 120 ? 16.219 11.734 3.643 1 94.88 120 GLU B CA 1
ATOM 3837 C C . GLU B 1 120 ? 15.93 11.242 2.229 1 94.88 120 GLU B C 1
ATOM 3839 O O . GLU B 1 120 ? 15.812 10.031 1.997 1 94.88 120 GLU B O 1
ATOM 3844 N N . LEU B 1 121 ? 15.867 12.141 1.297 1 97.75 121 LEU B N 1
ATOM 3845 C CA . LEU B 1 121 ? 15.562 11.805 -0.092 1 97.75 121 LEU B CA 1
ATOM 3846 C C . LEU B 1 121 ? 16.672 10.953 -0.696 1 97.75 121 LEU B C 1
ATOM 3848 O O . LEU B 1 121 ? 16.406 10.055 -1.493 1 97.75 121 LEU B O 1
ATOM 3852 N N . ALA B 1 122 ? 17.891 11.211 -0.282 1 98.19 122 ALA B N 1
ATOM 3853 C CA . ALA B 1 122 ? 19.016 10.438 -0.787 1 98.19 122 ALA B CA 1
ATOM 3854 C C . ALA B 1 122 ? 18.891 8.969 -0.386 1 98.19 122 ALA B C 1
ATOM 3856 O O . ALA B 1 122 ? 19.297 8.078 -1.14 1 98.19 122 ALA B O 1
ATOM 3857 N N . GLY B 1 123 ? 18.328 8.766 0.763 1 98.31 123 GLY B N 1
ATOM 3858 C CA . GLY B 1 123 ? 18.062 7.406 1.193 1 98.31 123 GLY B CA 1
ATOM 3859 C C . GLY B 1 123 ? 17.047 6.688 0.324 1 98.31 123 GLY B C 1
ATOM 3860 O O . GLY B 1 123 ? 17.078 5.465 0.198 1 98.31 123 GLY B O 1
ATOM 3861 N N . ASP B 1 124 ? 16.188 7.449 -0.295 1 97.94 124 ASP B N 1
ATOM 3862 C CA . ASP B 1 124 ? 15.148 6.922 -1.182 1 97.94 124 ASP B CA 1
ATOM 3863 C C . ASP B 1 124 ? 15.633 6.895 -2.631 1 97.94 124 ASP B C 1
ATOM 3865 O O . ASP B 1 124 ? 14.883 6.512 -3.533 1 97.94 124 ASP B O 1
ATOM 3869 N N . GLY B 1 125 ? 16.812 7.352 -2.844 1 97.94 125 GLY B N 1
ATOM 3870 C CA . GLY B 1 125 ? 17.391 7.352 -4.184 1 97.94 125 GLY B CA 1
ATOM 3871 C C . GLY B 1 125 ? 17.031 8.594 -4.984 1 97.94 125 GLY B C 1
ATOM 3872 O O . GLY B 1 125 ? 17.078 8.57 -6.215 1 97.94 125 GLY B O 1
ATOM 3873 N N . ILE B 1 126 ? 16.594 9.625 -4.352 1 98.12 126 ILE B N 1
ATOM 3874 C CA . ILE B 1 126 ? 16.266 10.891 -5 1 98.12 126 ILE B CA 1
ATOM 3875 C C . ILE B 1 126 ? 17.359 11.914 -4.73 1 98.12 126 ILE B C 1
ATOM 3877 O O . ILE B 1 126 ? 17.578 12.312 -3.582 1 98.12 126 ILE B O 1
ATOM 3881 N N . PHE B 1 127 ? 17.969 12.461 -5.793 1 97.94 127 PHE B N 1
ATOM 3882 C CA . PHE B 1 127 ? 19.141 13.305 -5.617 1 97.94 127 PHE B CA 1
ATOM 3883 C C . PHE B 1 127 ? 18.938 14.648 -6.316 1 97.94 127 PHE B C 1
ATOM 3885 O O . PHE B 1 127 ? 19.875 15.445 -6.41 1 97.94 127 PHE B O 1
ATOM 3892 N N . LEU B 1 128 ? 17.734 14.93 -6.805 1 97.69 128 LEU B N 1
ATOM 3893 C CA . LEU B 1 128 ? 17.453 16.172 -7.512 1 97.69 128 LEU B CA 1
ATOM 3894 C C . LEU B 1 128 ? 17.484 17.359 -6.559 1 97.69 128 LEU B C 1
ATOM 3896 O O . LEU B 1 128 ? 17 17.266 -5.426 1 97.69 128 LEU B O 1
ATOM 3900 N N . PRO B 1 129 ? 17.984 18.484 -7.066 1 96.5 129 PRO B N 1
ATOM 3901 C CA . PRO B 1 129 ? 17.891 19.703 -6.254 1 96.5 129 PRO B CA 1
ATOM 3902 C C . PRO B 1 129 ? 16.453 20.172 -6.066 1 96.5 129 PRO B C 1
ATOM 3904 O O . PRO B 1 129 ? 15.547 19.719 -6.777 1 96.5 129 PRO B O 1
ATOM 3907 N N . HIS B 1 130 ? 16.234 21.016 -5.137 1 95.56 130 HIS B N 1
ATOM 3908 C CA . HIS B 1 130 ? 14.922 21.453 -4.648 1 95.56 130 HIS B CA 1
ATOM 3909 C C . HIS B 1 130 ? 14 21.812 -5.805 1 95.56 130 HIS B C 1
ATOM 3911 O O . HIS B 1 130 ? 12.938 21.203 -5.969 1 95.56 130 HIS B O 1
ATOM 3917 N N . ASP B 1 131 ? 14.359 22.703 -6.66 1 96.56 131 ASP B N 1
ATOM 3918 C CA . ASP B 1 131 ? 13.461 23.203 -7.699 1 96.56 131 ASP B CA 1
ATOM 3919 C C . ASP B 1 131 ? 13.203 22.125 -8.758 1 96.56 131 ASP B C 1
ATOM 3921 O O . ASP B 1 131 ? 12.086 22 -9.258 1 96.56 131 ASP B O 1
ATOM 3925 N N . GLU B 1 132 ? 14.188 21.344 -9.086 1 97.25 132 GLU B N 1
ATOM 3926 C CA . GLU B 1 132 ? 14.055 20.312 -10.109 1 97.25 132 GLU B CA 1
ATOM 3927 C C . GLU B 1 132 ? 13.117 19.188 -9.648 1 97.25 132 GLU B C 1
ATOM 3929 O O . GLU B 1 132 ? 12.562 18.453 -10.469 1 97.25 132 GLU B O 1
ATOM 3934 N N . ARG B 1 133 ? 12.984 19.047 -8.352 1 97.81 133 ARG B N 1
ATOM 3935 C CA . ARG B 1 133 ? 12.039 18.062 -7.852 1 97.81 133 ARG B CA 1
ATOM 3936 C C . ARG B 1 133 ? 10.617 18.406 -8.281 1 97.81 133 ARG B C 1
ATOM 3938 O O . ARG B 1 133 ? 9.797 17.516 -8.5 1 97.81 133 ARG B O 1
ATOM 3945 N N . TYR B 1 134 ? 10.32 19.672 -8.422 1 97.25 134 TYR B N 1
ATOM 3946 C CA . TYR B 1 134 ? 9 20.078 -8.867 1 97.25 134 TYR B CA 1
ATOM 3947 C C . TYR B 1 134 ? 8.844 19.859 -10.375 1 97.25 134 TYR B C 1
ATOM 3949 O O . TYR B 1 134 ? 7.75 19.547 -10.852 1 97.25 134 TYR B O 1
ATOM 3957 N N . ASP B 1 135 ? 9.961 20 -11.156 1 97.31 135 ASP B N 1
ATOM 3958 C CA . ASP B 1 135 ? 9.93 19.625 -12.57 1 97.31 135 ASP B CA 1
ATOM 3959 C C . ASP B 1 135 ? 9.641 18.141 -12.742 1 97.31 135 ASP B C 1
ATOM 3961 O O . ASP B 1 135 ? 8.82 17.75 -13.57 1 97.31 135 ASP B O 1
ATOM 3965 N N . HIS B 1 136 ? 10.32 17.422 -11.93 1 98.31 136 HIS B N 1
ATOM 3966 C CA . HIS B 1 136 ? 10.102 15.977 -11.922 1 98.31 136 HIS B CA 1
ATOM 3967 C C . HIS B 1 136 ? 8.656 15.641 -11.578 1 98.31 136 HIS B C 1
ATOM 3969 O O . HIS B 1 136 ? 8.031 14.812 -12.242 1 98.31 136 HIS B O 1
ATOM 3975 N N . ALA B 1 137 ? 8.102 16.25 -10.547 1 98.19 137 ALA B N 1
ATOM 3976 C CA . ALA B 1 137 ? 6.723 16.016 -10.125 1 98.19 137 ALA B CA 1
ATOM 3977 C C . ALA B 1 137 ? 5.746 16.359 -11.25 1 98.19 137 ALA B C 1
ATOM 3979 O O . ALA B 1 137 ? 4.719 15.688 -11.406 1 98.19 137 ALA B O 1
ATOM 3980 N N . GLY B 1 138 ? 6.074 17.391 -11.945 1 97.56 138 GLY B N 1
ATOM 3981 C CA . GLY B 1 138 ? 5.242 17.734 -13.078 1 97.56 138 GLY B CA 1
ATOM 3982 C C . GLY B 1 138 ? 5.098 16.609 -14.086 1 97.56 138 GLY B C 1
ATOM 3983 O O . GLY B 1 138 ? 3.98 16.25 -14.469 1 97.56 138 GLY B O 1
ATOM 3984 N N . GLU B 1 139 ? 6.219 16.031 -14.539 1 98.31 139 GLU B N 1
ATOM 3985 C CA . GLU B 1 139 ? 6.184 14.906 -15.484 1 98.31 139 GLU B CA 1
ATOM 3986 C C . GLU B 1 139 ? 5.527 13.68 -14.852 1 98.31 139 GLU B C 1
ATOM 3988 O O . GLU B 1 139 ? 4.793 12.953 -15.523 1 98.31 139 GLU B O 1
ATOM 3993 N N . PHE B 1 140 ? 5.801 13.523 -13.602 1 98.56 140 PHE B N 1
ATOM 3994 C CA . PHE B 1 140 ? 5.23 12.414 -12.852 1 98.56 140 PHE B CA 1
ATOM 3995 C C . PHE B 1 140 ? 3.707 12.438 -12.922 1 98.56 140 PHE B C 1
ATOM 3997 O O . PHE B 1 140 ? 3.078 11.445 -13.289 1 98.56 140 PHE B O 1
ATOM 4004 N N . PHE B 1 141 ? 3.096 13.547 -12.664 1 98.12 141 PHE B N 1
ATOM 4005 C CA . PHE B 1 141 ? 1.644 13.633 -12.578 1 98.12 141 PHE B CA 1
ATOM 4006 C C . PHE B 1 141 ? 1.022 13.758 -13.961 1 98.12 141 PHE B C 1
ATOM 4008 O O . PHE B 1 141 ? -0.182 13.555 -14.133 1 98.12 141 PHE B O 1
ATOM 4015 N N . GLN B 1 142 ? 1.846 14.055 -14.977 1 98 142 GLN B N 1
ATOM 4016 C CA . GLN B 1 142 ? 1.351 13.891 -16.344 1 98 142 GLN B CA 1
ATOM 4017 C C . GLN B 1 142 ? 0.982 12.438 -16.625 1 98 142 GLN B C 1
ATOM 4019 O O . GLN B 1 142 ? -0.1 12.156 -17.141 1 98 142 GLN B O 1
ATOM 4024 N N . VAL B 1 143 ? 1.877 11.539 -16.234 1 98.75 143 VAL B N 1
ATOM 4025 C CA . VAL B 1 143 ? 1.651 10.117 -16.438 1 98.75 143 VAL B CA 1
ATOM 4026 C C . VAL B 1 143 ? 0.587 9.609 -15.469 1 98.75 143 VAL B C 1
ATOM 4028 O O . VAL B 1 143 ? -0.373 8.953 -15.883 1 98.75 143 VAL B O 1
ATOM 4031 N N . PHE B 1 144 ? 0.674 9.953 -14.211 1 98.75 144 PHE B N 1
ATOM 4032 C CA . PHE B 1 144 ? -0.234 9.508 -13.156 1 98.75 144 PHE B CA 1
ATOM 4033 C C . PHE B 1 144 ? -1.673 9.883 -13.492 1 98.75 144 PHE B C 1
ATOM 4035 O O . PHE B 1 144 ? -2.559 9.023 -13.5 1 98.75 144 PHE B O 1
ATOM 4042 N N . ASN B 1 145 ? -1.921 11.156 -13.758 1 98.19 145 ASN B N 1
ATOM 4043 C CA . ASN B 1 145 ? -3.273 11.641 -14.023 1 98.19 145 ASN B CA 1
ATOM 4044 C C . ASN B 1 145 ? -3.857 11.008 -15.281 1 98.19 145 ASN B C 1
ATOM 4046 O O . ASN B 1 145 ? -5.031 10.633 -15.312 1 98.19 145 ASN B O 1
ATOM 4050 N N . SER B 1 146 ? -2.982 10.883 -16.312 1 98.5 146 SER B N 1
ATOM 4051 C CA . SER B 1 146 ? -3.463 10.234 -17.531 1 98.5 146 SER B CA 1
ATOM 4052 C C . SER B 1 146 ? -3.918 8.805 -17.25 1 98.5 146 SER B C 1
ATOM 4054 O O . SER B 1 146 ? -4.977 8.391 -17.734 1 98.5 146 SER B O 1
ATOM 4056 N N . LEU B 1 147 ? -3.172 8.117 -16.484 1 98.81 147 LEU B N 1
ATOM 4057 C CA . LEU B 1 147 ? -3.508 6.734 -16.172 1 98.81 147 LEU B CA 1
ATOM 4058 C C . LEU B 1 147 ? -4.801 6.668 -15.359 1 98.81 147 LEU B C 1
ATOM 4060 O O . LEU B 1 147 ? -5.707 5.895 -15.695 1 98.81 147 LEU B O 1
ATOM 4064 N N . VAL B 1 148 ? -4.922 7.445 -14.32 1 98.38 148 VAL B N 1
ATOM 4065 C CA . VAL B 1 148 ? -6.059 7.363 -13.406 1 98.38 148 VAL B CA 1
ATOM 4066 C C . VAL B 1 148 ? -7.328 7.832 -14.125 1 98.38 148 VAL B C 1
ATOM 4068 O O . VAL B 1 148 ? -8.422 7.324 -13.852 1 98.38 148 VAL B O 1
ATOM 4071 N N . GLU B 1 149 ? -7.203 8.711 -15.062 1 97.88 149 GLU B N 1
ATOM 4072 C CA . GLU B 1 149 ? -8.359 9.289 -15.734 1 97.88 149 GLU B CA 1
ATOM 4073 C C . GLU B 1 149 ? -8.758 8.461 -16.953 1 97.88 149 GLU B C 1
ATOM 4075 O O . GLU B 1 149 ? -9.938 8.336 -17.266 1 97.88 149 GLU B O 1
ATOM 4080 N N . THR B 1 150 ? -7.703 7.863 -17.656 1 98.12 150 THR B N 1
ATOM 4081 C CA . THR B 1 150 ? -8.023 7.297 -18.969 1 98.12 150 THR B CA 1
ATOM 4082 C C . THR B 1 150 ? -7.578 5.84 -19.047 1 98.12 150 THR B C 1
ATOM 4084 O O . THR B 1 150 ? -7.973 5.113 -19.969 1 98.12 150 THR B O 1
ATOM 4087 N N . GLY B 1 151 ? -6.75 5.445 -18.219 1 98.56 151 GLY B N 1
ATOM 4088 C CA . GLY B 1 151 ? -6.254 4.078 -18.219 1 98.56 151 GLY B CA 1
ATOM 4089 C C . GLY B 1 151 ? -5.012 3.895 -19.078 1 98.56 151 GLY B C 1
ATOM 4090 O O . GLY B 1 151 ? -4.453 2.799 -19.141 1 98.56 151 GLY B O 1
ATOM 4091 N N . LYS B 1 152 ? -4.512 4.906 -19.688 1 98.69 152 LYS B N 1
ATOM 4092 C CA . LYS B 1 152 ? -3.33 4.82 -20.531 1 98.69 152 LYS B CA 1
ATOM 4093 C C . LYS B 1 152 ? -2.473 6.078 -20.422 1 98.69 152 LYS B C 1
ATOM 4095 O O . LYS B 1 152 ? -2.988 7.16 -20.141 1 98.69 152 LYS B O 1
ATOM 4100 N N . ALA B 1 153 ? -1.204 5.898 -20.609 1 98.81 153 ALA B N 1
ATOM 4101 C CA . ALA B 1 153 ? -0.282 7.031 -20.625 1 98.81 153 ALA B CA 1
ATOM 4102 C C . ALA B 1 153 ? 0.983 6.699 -21.406 1 98.81 153 ALA B C 1
ATOM 4104 O O . ALA B 1 153 ? 1.355 5.527 -21.531 1 98.81 153 ALA B O 1
ATOM 4105 N N . ASN B 1 154 ? 1.576 7.66 -21.969 1 98.81 154 ASN B N 1
ATOM 4106 C CA . ASN B 1 154 ? 2.85 7.586 -22.672 1 98.81 154 ASN B CA 1
ATOM 4107 C C . ASN B 1 154 ? 3.658 8.875 -22.516 1 98.81 154 ASN B C 1
ATOM 4109 O O . ASN B 1 154 ? 3.172 9.961 -22.828 1 98.81 154 ASN B O 1
ATOM 4113 N N . LEU B 1 155 ? 4.824 8.797 -22.016 1 98.81 155 LEU B N 1
ATOM 4114 C CA . LEU B 1 155 ? 5.684 9.961 -21.844 1 98.81 155 LEU B CA 1
ATOM 4115 C C . LEU B 1 155 ? 7.152 9.578 -21.984 1 98.81 155 LEU B C 1
ATOM 4117 O O . LEU B 1 155 ? 7.609 8.609 -21.359 1 98.81 155 LEU B O 1
ATOM 4121 N N . ASP B 1 156 ? 7.863 10.156 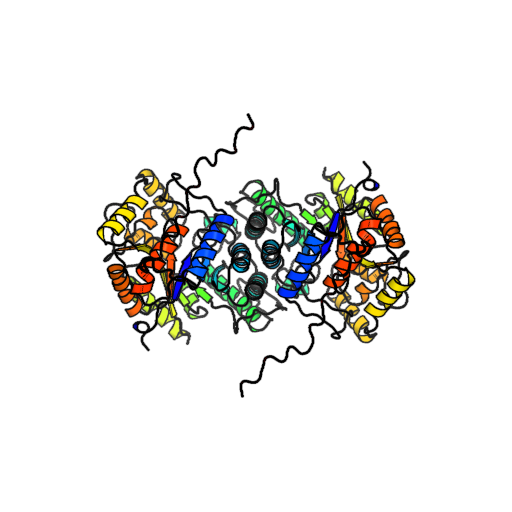-22.812 1 98.62 156 ASP B N 1
ATOM 4122 C CA . ASP B 1 156 ? 9.32 10.117 -22.906 1 98.62 156 ASP B CA 1
ATOM 4123 C C . ASP B 1 156 ? 9.93 11.461 -22.516 1 98.62 156 ASP B C 1
ATOM 4125 O O . ASP B 1 156 ? 10.438 12.188 -23.375 1 98.62 156 ASP B O 1
ATOM 4129 N N . GLY B 1 157 ? 9.883 11.742 -21.219 1 98.56 157 GLY B N 1
ATOM 4130 C CA . GLY B 1 157 ? 10.266 13.047 -20.719 1 98.56 157 GLY B CA 1
ATOM 4131 C C . GLY B 1 157 ? 11.719 13.109 -20.266 1 98.56 157 GLY B C 1
ATOM 4132 O O . GLY B 1 157 ? 12.477 12.156 -20.469 1 98.56 157 GLY B O 1
ATOM 4133 N N . LYS B 1 158 ? 12.109 14.25 -19.672 1 98.25 158 LYS B N 1
ATOM 4134 C CA . LYS B 1 158 ? 13.453 14.453 -19.141 1 98.25 158 LYS B CA 1
ATOM 4135 C C . LYS B 1 158 ? 13.68 13.609 -17.891 1 98.25 158 LYS B C 1
ATOM 4137 O O . LYS B 1 158 ? 14.758 13.047 -17.703 1 98.25 158 LYS B O 1
ATOM 4142 N N . TYR B 1 159 ? 12.602 13.523 -17.031 1 98.06 159 TYR B N 1
ATOM 4143 C CA . TYR B 1 159 ? 12.742 12.883 -15.734 1 98.06 159 TYR B CA 1
ATOM 4144 C C . TYR B 1 159 ? 12 11.555 -15.695 1 98.06 159 TYR B C 1
ATOM 4146 O O . TYR B 1 159 ? 12.375 10.648 -14.945 1 98.06 159 TYR B O 1
ATOM 4154 N N . ILE B 1 160 ? 10.898 11.5 -16.453 1 98.5 160 ILE B N 1
ATOM 4155 C CA . ILE B 1 160 ? 10.016 10.336 -16.438 1 98.5 160 ILE B CA 1
ATOM 4156 C C . ILE B 1 160 ? 9.938 9.727 -17.828 1 98.5 160 ILE B C 1
ATOM 4158 O O . ILE B 1 160 ? 9.695 10.43 -18.812 1 98.5 160 ILE B O 1
ATOM 4162 N N . LYS B 1 161 ? 10.219 8.414 -17.859 1 98.44 161 LYS B N 1
ATOM 4163 C CA . LYS B 1 161 ? 9.945 7.633 -19.062 1 98.44 161 LYS B CA 1
ATOM 4164 C C . LYS B 1 161 ? 8.953 6.516 -18.766 1 98.44 161 LYS B C 1
ATOM 4166 O O . LYS B 1 161 ? 9.203 5.652 -17.922 1 98.44 161 LYS B O 1
ATOM 4171 N N . ALA B 1 162 ? 7.812 6.539 -19.359 1 98.75 162 ALA B N 1
ATOM 4172 C CA . ALA B 1 162 ? 6.746 5.543 -19.312 1 98.75 162 ALA B CA 1
ATOM 4173 C C . ALA B 1 162 ? 6.176 5.281 -20.703 1 98.75 162 ALA B C 1
ATOM 4175 O O . ALA B 1 162 ? 5.465 6.125 -21.25 1 98.75 162 ALA B O 1
ATOM 4176 N N . ILE B 1 163 ? 6.469 4.098 -21.203 1 98.75 163 ILE B N 1
ATOM 4177 C CA . ILE B 1 163 ? 6.09 3.807 -22.578 1 98.75 163 ILE B CA 1
ATOM 4178 C C . ILE B 1 163 ? 4.895 2.857 -22.594 1 98.75 163 ILE B C 1
ATOM 4180 O O . ILE B 1 163 ? 4.984 1.728 -22.109 1 98.75 163 ILE B O 1
ATOM 4184 N N . ASP B 1 164 ? 3.791 3.283 -23.078 1 98.25 164 ASP B N 1
ATOM 4185 C CA . ASP B 1 164 ? 2.541 2.537 -23.188 1 98.25 164 ASP B CA 1
ATOM 4186 C C . ASP B 1 164 ? 2.098 2.006 -21.828 1 98.25 164 ASP B C 1
ATOM 4188 O O . ASP B 1 164 ? 1.784 0.821 -21.688 1 98.25 164 ASP B O 1
ATOM 4192 N N . ALA B 1 165 ? 2.137 2.895 -20.844 1 98.75 165 ALA B N 1
ATOM 4193 C CA . ALA B 1 165 ? 1.693 2.539 -19.5 1 98.75 165 ALA B CA 1
ATOM 4194 C C . ALA B 1 165 ? 0.19 2.283 -19.469 1 98.75 165 ALA B C 1
ATOM 4196 O O . ALA B 1 165 ? -0.574 2.945 -20.172 1 98.75 165 ALA B O 1
ATOM 4197 N N . ARG B 1 166 ? -0.172 1.265 -18.656 1 98.56 166 ARG B N 1
ATOM 4198 C CA . ARG B 1 166 ? -1.579 0.888 -18.562 1 98.56 166 ARG B CA 1
ATOM 4199 C C . ARG B 1 166 ? -2.027 0.785 -17.109 1 98.56 166 ARG B C 1
ATOM 4201 O O . ARG B 1 166 ? -1.24 0.418 -16.234 1 98.56 166 ARG B O 1
ATOM 4208 N N . LEU B 1 167 ? -3.221 1.161 -16.906 1 98.56 167 LEU B N 1
ATOM 4209 C CA . LEU B 1 167 ? -3.969 0.94 -15.672 1 98.56 167 LEU B CA 1
ATOM 4210 C C . LEU B 1 167 ? -5.301 0.257 -15.961 1 98.56 167 LEU B C 1
ATOM 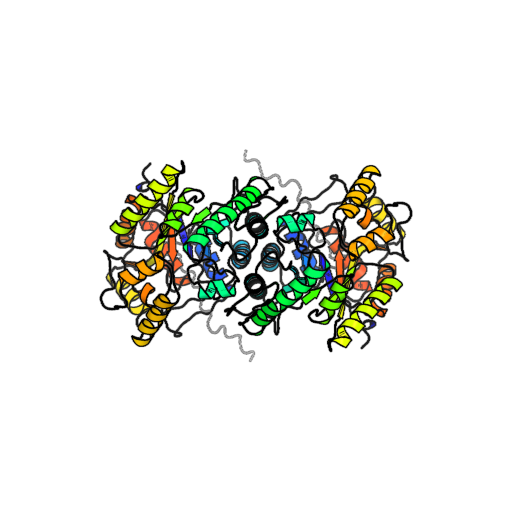4212 O O . LEU B 1 167 ? -6.25 0.903 -16.406 1 98.56 167 LEU B O 1
ATOM 4216 N N . GLY B 1 168 ? -5.344 -1.003 -15.672 1 97.81 168 GLY B N 1
ATOM 4217 C CA . GLY B 1 168 ? -6.48 -1.812 -16.094 1 97.81 168 GLY B CA 1
ATOM 4218 C C . GLY B 1 168 ? -7.715 -1.588 -15.242 1 97.81 168 GLY B C 1
ATOM 4219 O O . GLY B 1 168 ? -8.844 -1.76 -15.711 1 97.81 168 GLY B O 1
ATOM 4220 N N . LEU B 1 169 ? -7.531 -1.254 -13.992 1 98.31 169 LEU B N 1
ATOM 4221 C CA . LEU B 1 169 ? -8.633 -1.068 -13.062 1 98.31 169 LEU B CA 1
ATOM 4222 C C . LEU B 1 169 ? -8.734 0.386 -12.617 1 98.31 169 LEU B C 1
ATOM 4224 O O . LEU B 1 169 ? -7.871 0.873 -11.875 1 98.31 169 LEU B O 1
ATOM 4228 N N . PRO B 1 170 ? -9.734 1.123 -12.977 1 97.75 170 PRO B N 1
ATOM 4229 C CA . PRO B 1 170 ? -9.859 2.549 -12.664 1 97.75 170 PRO B CA 1
ATOM 4230 C C . PRO B 1 170 ? -10.328 2.799 -11.227 1 97.75 170 PRO B C 1
ATOM 4232 O O . PRO B 1 170 ? -10.945 1.929 -10.617 1 97.75 170 PRO B O 1
ATOM 4235 N N . PRO B 1 171 ? -10.023 3.979 -10.703 1 98.38 171 PRO B N 1
ATOM 4236 C CA . PRO B 1 171 ? -10.617 4.352 -9.422 1 98.38 171 PRO B CA 1
ATOM 4237 C C . PRO B 1 171 ? -12.133 4.52 -9.492 1 98.38 171 PRO B C 1
ATOM 4239 O O . PRO B 1 171 ? -12.703 4.52 -10.586 1 98.38 171 PRO B O 1
ATOM 4242 N N . VAL B 1 172 ? -12.742 4.602 -8.312 1 98.19 172 VAL B N 1
ATOM 4243 C CA . VAL B 1 172 ? -14.172 4.852 -8.164 1 98.19 172 VAL B CA 1
ATOM 4244 C C . VAL B 1 172 ? -14.477 6.316 -8.484 1 98.19 172 VAL B C 1
ATOM 4246 O O . VAL B 1 172 ? -15.438 6.613 -9.195 1 98.19 172 VAL B O 1
ATOM 4249 N N . GLN B 1 173 ? -13.633 7.176 -8.016 1 98.25 173 GLN B N 1
ATOM 4250 C CA . GLN B 1 173 ? -13.859 8.609 -8.164 1 98.25 173 GLN B CA 1
ATOM 4251 C C . GLN B 1 173 ? -13.539 9.07 -9.578 1 98.25 173 GLN B C 1
ATOM 4253 O O . GLN B 1 173 ? -12.578 8.602 -10.195 1 98.25 173 GLN B O 1
ATOM 4258 N N . GLU B 1 174 ? -14.336 9.93 -10.047 1 96.44 174 GLU B N 1
ATOM 4259 C CA . GLU B 1 174 ? -14.117 10.57 -11.336 1 96.44 174 GLU B CA 1
ATOM 4260 C C . GLU B 1 174 ? -13.922 12.078 -11.18 1 96.44 174 GLU B C 1
ATOM 4262 O O . GLU B 1 174 ? -14.586 12.711 -10.359 1 96.44 174 GLU B O 1
ATOM 4267 N N . PRO B 1 175 ? -13.172 12.672 -11.984 1 95.75 175 PRO B N 1
ATOM 4268 C CA . PRO B 1 175 ? -12.242 12.062 -12.945 1 95.75 175 PRO B CA 1
ATOM 4269 C C . PRO B 1 175 ? -11.07 11.359 -12.258 1 95.75 175 PRO B C 1
ATOM 4271 O O . PRO B 1 175 ? -10.383 10.547 -12.891 1 95.75 175 PRO B O 1
ATOM 4274 N N . ARG B 1 176 ? -10.742 11.68 -11.047 1 96.75 176 ARG B N 1
ATOM 4275 C CA . ARG B 1 176 ? -9.688 11.117 -10.203 1 96.75 176 ARG B CA 1
ATOM 4276 C C . ARG B 1 176 ? -9.883 11.523 -8.75 1 96.75 176 ARG B C 1
ATOM 4278 O O . ARG B 1 176 ? -10.641 12.445 -8.453 1 96.75 176 ARG B O 1
ATOM 4285 N N . PRO B 1 177 ? -9.203 10.805 -7.832 1 98.38 177 PRO B N 1
ATOM 4286 C CA . PRO B 1 177 ? -9.156 11.359 -6.477 1 98.38 177 PRO B CA 1
ATOM 4287 C C . PRO B 1 177 ? -8.578 12.773 -6.434 1 98.38 177 PRO B C 1
ATOM 4289 O O . PRO B 1 177 ? -7.629 13.078 -7.156 1 98.38 177 PRO B O 1
ATOM 4292 N N . PRO B 1 178 ? -9.156 13.641 -5.617 1 98.31 178 PRO B N 1
ATOM 4293 C CA . PRO B 1 178 ? -8.695 15.031 -5.551 1 98.31 178 PRO B CA 1
ATOM 4294 C C . PRO B 1 178 ? -7.23 15.141 -5.137 1 98.31 178 PRO B C 1
ATOM 4296 O O . PRO B 1 178 ? -6.762 14.367 -4.297 1 98.31 178 PRO B O 1
ATOM 4299 N N . LEU B 1 179 ? -6.582 16.141 -5.734 1 98.38 179 LEU B N 1
ATOM 4300 C CA . LEU B 1 179 ? -5.168 16.375 -5.473 1 98.38 179 LEU B CA 1
ATOM 4301 C C . LEU B 1 179 ? -4.98 17.594 -4.574 1 98.38 179 LEU B C 1
ATOM 4303 O O . LEU B 1 179 ? -5.371 18.703 -4.941 1 98.38 179 LEU B O 1
ATOM 4307 N N . TYR B 1 180 ? -4.395 17.359 -3.416 1 98.69 180 TYR B N 1
ATOM 4308 C CA . TYR B 1 180 ? -3.969 18.406 -2.482 1 98.69 180 TYR B CA 1
ATOM 4309 C C . TYR B 1 180 ? -2.467 18.641 -2.586 1 98.69 180 TYR B C 1
ATOM 4311 O O . TYR B 1 180 ? -1.704 17.734 -2.904 1 98.69 180 TYR B O 1
ATOM 4319 N N . PHE B 1 181 ? -2.1 19.844 -2.367 1 97.62 181 PHE B N 1
ATOM 4320 C CA . PHE B 1 181 ? -0.681 20.172 -2.404 1 97.62 181 PHE B CA 1
ATOM 4321 C C . PHE B 1 181 ? -0.401 21.438 -1.597 1 97.62 181 PHE B C 1
ATOM 4323 O O . PHE B 1 181 ? -1.237 22.344 -1.537 1 97.62 181 PHE B O 1
ATOM 4330 N N . GLY B 1 182 ? 0.767 21.391 -0.961 1 94.69 182 GLY B N 1
ATOM 4331 C CA . GLY B 1 182 ? 1.272 22.594 -0.315 1 94.69 182 GLY B CA 1
ATOM 4332 C C . GLY B 1 182 ? 2.76 22.797 -0.532 1 94.69 182 GLY B C 1
ATOM 4333 O O . GLY B 1 182 ? 3.543 21.859 -0.462 1 94.69 182 GLY B O 1
ATOM 4334 N N . GLY B 1 183 ? 3.178 23.938 -0.889 1 92.75 183 GLY B N 1
ATOM 4335 C CA . GLY B 1 183 ? 4.551 24.391 -1.046 1 92.75 183 GLY B CA 1
ATOM 4336 C C . GLY B 1 183 ? 4.672 25.891 -1.179 1 92.75 183 GLY B C 1
ATOM 4337 O O . GLY B 1 183 ? 3.855 26.531 -1.846 1 92.75 183 GLY B O 1
ATOM 4338 N N . SER B 1 184 ? 5.746 26.422 -0.574 1 92.75 184 SER B N 1
ATOM 4339 C CA . SER B 1 184 ? 5.785 27.875 -0.45 1 92.75 184 SER B CA 1
ATOM 4340 C C . SER B 1 184 ? 6.844 28.469 -1.365 1 92.75 184 SER B C 1
ATOM 4342 O O . SER B 1 184 ? 6.918 29.688 -1.518 1 92.75 184 SER B O 1
ATOM 4344 N N . SER B 1 185 ? 7.723 27.672 -1.985 1 93.75 185 SER B N 1
ATOM 4345 C CA . SER B 1 185 ? 8.727 28.219 -2.902 1 93.75 185 SER B CA 1
ATOM 4346 C C . SER B 1 185 ? 8.094 28.641 -4.223 1 93.75 185 SER B C 1
ATOM 4348 O O . SER B 1 185 ? 6.977 28.219 -4.543 1 93.75 185 SER B O 1
ATOM 4350 N N . ASP B 1 186 ? 8.797 29.438 -4.93 1 94.38 186 ASP B N 1
ATOM 4351 C CA . ASP B 1 186 ? 8.297 29.859 -6.23 1 94.38 186 ASP B CA 1
ATOM 4352 C C . ASP B 1 186 ? 8.078 28.672 -7.152 1 94.38 186 ASP B C 1
ATOM 4354 O O . ASP B 1 186 ? 7.062 28.594 -7.852 1 94.38 186 ASP B O 1
ATOM 4358 N N . ALA B 1 187 ? 9.016 27.766 -7.141 1 94.81 187 ALA B N 1
ATOM 4359 C CA . ALA B 1 187 ? 8.891 26.547 -7.945 1 94.81 187 ALA B CA 1
ATOM 4360 C C . ALA B 1 187 ? 7.664 25.75 -7.535 1 94.81 187 ALA B C 1
ATOM 4362 O O . ALA B 1 187 ? 6.957 25.203 -8.383 1 94.81 187 ALA B O 1
ATOM 4363 N N . ALA B 1 188 ? 7.41 25.703 -6.258 1 96 188 ALA B N 1
ATOM 4364 C CA . ALA B 1 188 ? 6.258 24.969 -5.734 1 96 188 ALA B CA 1
ATOM 4365 C C . ALA B 1 188 ? 4.949 25.625 -6.164 1 96 188 ALA B C 1
ATOM 4367 O O . ALA B 1 188 ? 4.004 24.938 -6.555 1 96 188 ALA B O 1
ATOM 4368 N N . ILE B 1 189 ? 4.883 26.891 -6.027 1 95.44 189 ILE B N 1
ATOM 4369 C CA . ILE B 1 189 ? 3.676 27.641 -6.371 1 95.44 189 ILE B CA 1
ATOM 4370 C C . ILE B 1 189 ? 3.4 27.5 -7.867 1 95.44 189 ILE B C 1
ATOM 4372 O O . ILE B 1 189 ? 2.254 27.312 -8.281 1 95.44 189 ILE B O 1
ATOM 4376 N N . ALA B 1 190 ? 4.426 27.562 -8.688 1 93.19 190 ALA B N 1
ATOM 4377 C CA . ALA B 1 190 ? 4.273 27.375 -10.125 1 93.19 190 ALA B CA 1
ATOM 4378 C C . ALA B 1 190 ? 3.736 25.969 -10.438 1 93.19 190 ALA B C 1
ATOM 4380 O O . ALA B 1 190 ? 2.85 25.812 -11.281 1 93.19 190 ALA B O 1
ATOM 4381 N N . PHE B 1 191 ? 4.246 25.016 -9.82 1 94.75 191 PHE B N 1
ATOM 4382 C CA . PHE B 1 191 ? 3.793 23.625 -9.953 1 94.75 191 PHE B CA 1
ATOM 4383 C C . PHE B 1 191 ? 2.324 23.5 -9.578 1 94.75 191 PHE B C 1
ATOM 4385 O O . PHE B 1 191 ? 1.553 22.844 -10.273 1 94.75 191 PHE B O 1
ATOM 4392 N N . SER B 1 192 ? 1.932 24.078 -8.453 1 90.19 192 SER B N 1
ATOM 4393 C CA . SER B 1 192 ? 0.58 23.984 -7.91 1 90.19 192 SER B CA 1
ATOM 4394 C C . SER B 1 192 ? -0.452 24.5 -8.906 1 90.19 192 SER B C 1
ATOM 4396 O O . SER B 1 192 ? -1.554 23.953 -9.008 1 90.19 192 SER B O 1
ATOM 4398 N N . GLY B 1 193 ? -0.184 25.5 -9.609 1 84.31 193 GLY B N 1
ATOM 4399 C CA . GLY B 1 193 ? -1.119 26.156 -10.508 1 84.31 193 GLY B CA 1
ATOM 4400 C C . GLY B 1 193 ? -1.638 25.234 -11.602 1 84.31 193 GLY B C 1
ATOM 4401 O O . GLY B 1 193 ? -2.725 25.453 -12.141 1 84.31 193 GLY B O 1
ATOM 4402 N N . GLY B 1 194 ? -1.007 24.141 -11.867 1 82.44 194 GLY B N 1
ATOM 4403 C CA . GLY B 1 194 ? -1.365 23.328 -13.031 1 82.44 194 GLY B CA 1
ATOM 4404 C C . GLY B 1 194 ? -2.145 22.078 -12.672 1 82.44 194 GLY B C 1
ATOM 4405 O O . GLY B 1 194 ? -2.838 21.516 -13.516 1 82.44 194 GLY B O 1
ATOM 4406 N N . ILE B 1 195 ? -2.123 21.719 -11.398 1 90.56 195 ILE B N 1
ATOM 4407 C CA . ILE B 1 195 ? -2.615 20.359 -11.203 1 90.56 195 ILE B CA 1
ATOM 4408 C C . ILE B 1 195 ? -3.373 20.266 -9.883 1 90.56 195 ILE B C 1
ATOM 4410 O O . ILE B 1 195 ? -4.172 19.359 -9.68 1 90.56 195 ILE B O 1
ATOM 4414 N N . THR B 1 196 ? -3.299 21.172 -9.016 1 94.75 196 THR B N 1
ATOM 4415 C CA . THR B 1 196 ? -3.771 21.078 -7.637 1 94.75 196 THR B CA 1
ATOM 4416 C C . THR B 1 196 ? -5.242 21.469 -7.543 1 94.75 196 THR B C 1
ATOM 4418 O O . THR B 1 196 ? -5.656 22.484 -8.102 1 94.75 196 THR B O 1
ATOM 4421 N N . ASP B 1 197 ? -5.992 20.609 -6.879 1 96.75 197 ASP B N 1
ATOM 4422 C CA . ASP B 1 197 ? -7.383 20.953 -6.598 1 96.75 197 ASP B CA 1
ATOM 4423 C C . ASP B 1 197 ? -7.492 21.844 -5.355 1 96.75 197 ASP B C 1
ATOM 4425 O O . ASP B 1 197 ? -8.281 22.781 -5.324 1 96.75 197 ASP B O 1
ATOM 4429 N N . LYS B 1 198 ? -6.734 21.531 -4.398 1 98.12 198 LYS B N 1
ATOM 4430 C CA . LYS B 1 198 ? -6.727 22.281 -3.146 1 98.12 198 LYS B CA 1
ATOM 4431 C C . LYS B 1 198 ? -5.301 22.562 -2.684 1 98.12 198 LYS B C 1
ATOM 4433 O O . LYS B 1 198 ? -4.512 21.641 -2.488 1 98.12 198 LYS B O 1
ATOM 4438 N N . TYR B 1 199 ? -5.008 23.812 -2.496 1 98.12 199 TYR B N 1
ATOM 4439 C CA . TYR B 1 199 ? -3.713 24.234 -1.977 1 98.12 199 TYR B CA 1
ATOM 4440 C C . TYR B 1 199 ? -3.742 24.344 -0.456 1 98.12 199 TYR B C 1
ATOM 4442 O O . TYR B 1 199 ? -4.625 24.984 0.113 1 98.12 199 TYR B O 1
ATOM 4450 N N . LEU B 1 200 ? -2.74 23.734 0.131 1 98.19 200 LEU B N 1
ATOM 4451 C CA . LEU B 1 200 ? -2.646 23.734 1.587 1 98.19 200 LEU B CA 1
ATOM 4452 C C . LEU B 1 200 ? -1.524 24.656 2.055 1 98.19 200 LEU B C 1
ATOM 4454 O O . LEU B 1 200 ? -0.416 24.609 1.517 1 98.19 200 LEU B O 1
ATOM 4458 N N . THR B 1 201 ? -1.794 25.438 3.055 1 97.44 201 THR B N 1
ATOM 4459 C CA . THR B 1 201 ? -0.772 26.219 3.746 1 97.44 201 THR B CA 1
ATOM 4460 C C . THR B 1 201 ? -0.706 25.844 5.223 1 97.44 201 THR B C 1
ATOM 4462 O O . THR B 1 201 ? -1.668 25.297 5.77 1 97.44 201 THR B O 1
ATOM 4465 N N . TRP B 1 202 ? 0.475 26.062 5.812 1 97.06 202 TRP B N 1
ATOM 4466 C CA . TRP B 1 202 ? 0.559 25.938 7.266 1 97.06 202 TRP B CA 1
ATOM 4467 C C . TRP B 1 202 ? 0.049 27.203 7.945 1 97.06 202 TRP B C 1
ATOM 4469 O O . TRP B 1 202 ? -0.204 28.219 7.285 1 97.06 202 TRP B O 1
ATOM 4479 N N . GLY B 1 203 ? -0.169 27.047 9.219 1 96.44 203 GLY B N 1
ATOM 4480 C CA . GLY B 1 203 ? -0.68 28.188 9.969 1 96.44 203 GLY B CA 1
ATOM 4481 C C . GLY B 1 203 ? 0.342 29.297 10.133 1 96.44 203 GLY B C 1
ATOM 4482 O O . GLY B 1 203 ? 1.379 29.094 10.773 1 96.44 203 GLY B O 1
ATOM 4483 N N . GLU B 1 204 ? 0.092 30.422 9.547 1 97.31 204 GLU B N 1
ATOM 4484 C CA . GLU B 1 204 ? 0.832 31.672 9.672 1 97.31 204 GLU B CA 1
ATOM 4485 C C . GLU B 1 204 ? -0.103 32.844 9.992 1 97.31 204 GLU B C 1
ATOM 4487 O O . GLU B 1 204 ? -1.325 32.688 9.93 1 97.31 204 GLU B O 1
ATOM 4492 N N . PRO B 1 205 ? 0.533 33.969 10.461 1 97.75 205 PRO B N 1
ATOM 4493 C CA . PRO B 1 205 ? -0.349 35.094 10.656 1 97.75 205 PRO B CA 1
ATOM 4494 C C . PRO B 1 205 ? -1.219 35.406 9.438 1 97.75 205 PRO B C 1
ATOM 4496 O O . PRO B 1 205 ? -0.764 35.25 8.297 1 97.75 205 PRO B O 1
ATOM 4499 N N . PRO B 1 206 ? -2.516 35.781 9.688 1 98.19 206 PRO B N 1
ATOM 4500 C CA . PRO B 1 206 ? -3.477 35.938 8.594 1 98.19 206 PRO B CA 1
ATOM 4501 C C . PRO B 1 206 ? -2.924 36.781 7.445 1 98.19 206 PRO B C 1
ATOM 4503 O O . PRO B 1 206 ? -3.164 36.469 6.277 1 98.19 206 PRO B O 1
ATOM 4506 N N . ALA B 1 207 ? -2.148 37.781 7.73 1 97.62 207 ALA B N 1
ATOM 4507 C CA . ALA B 1 207 ? -1.595 38.625 6.68 1 97.62 207 ALA B CA 1
ATOM 4508 C C . ALA B 1 207 ? -0.664 37.844 5.766 1 97.62 207 ALA B C 1
ATOM 4510 O O . ALA B 1 207 ? -0.665 38.031 4.547 1 97.62 207 ALA B O 1
ATOM 4511 N N . GLN B 1 208 ? 0.124 37 6.34 1 97.25 208 GLN B N 1
ATOM 4512 C CA . GLN B 1 208 ? 1.047 36.188 5.574 1 97.25 208 GLN B CA 1
ATOM 4513 C C . GLN B 1 208 ? 0.295 35.125 4.758 1 97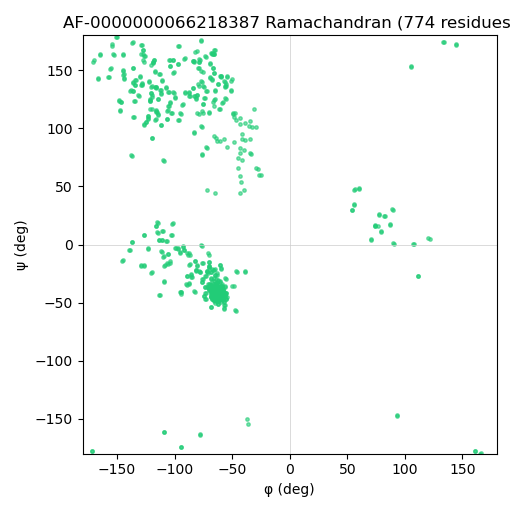.25 208 GLN B C 1
ATOM 4515 O O . GLN B 1 208 ? 0.665 34.844 3.615 1 97.25 208 GLN B O 1
ATOM 4520 N N . VAL B 1 209 ? -0.727 34.594 5.328 1 98 209 VAL B N 1
ATOM 4521 C CA . VAL B 1 209 ? -1.558 33.625 4.617 1 98 209 VAL B CA 1
ATOM 4522 C C . VAL B 1 209 ? -2.238 34.312 3.432 1 98 209 VAL B C 1
ATOM 4524 O O . VAL B 1 209 ? -2.314 33.719 2.342 1 98 209 VAL B O 1
ATOM 4527 N N . ALA B 1 210 ? -2.715 35.5 3.643 1 98.19 210 ALA B N 1
ATOM 4528 C CA . ALA B 1 210 ? -3.354 36.25 2.576 1 98.19 210 ALA B CA 1
ATOM 4529 C C . ALA B 1 210 ? -2.406 36.469 1.395 1 98.19 210 ALA B C 1
ATOM 4531 O O . ALA B 1 210 ? -2.816 36.344 0.237 1 98.19 210 ALA B O 1
ATOM 4532 N N . GLU B 1 211 ? -1.184 36.812 1.711 1 97.44 211 GLU B N 1
ATOM 4533 C CA . GLU B 1 211 ? -0.178 37 0.67 1 97.44 211 GLU B CA 1
ATOM 4534 C C . GLU B 1 211 ? 0.042 35.719 -0.126 1 97.44 211 GLU B C 1
ATOM 4536 O O . GLU B 1 211 ? 0.134 35.75 -1.354 1 97.44 211 GLU B O 1
ATOM 4541 N N . LYS B 1 212 ? 0.15 34.656 0.561 1 96.31 212 LYS B N 1
ATOM 4542 C CA . LYS B 1 212 ? 0.368 33.344 -0.08 1 96.31 212 LYS B CA 1
ATOM 4543 C C . LYS B 1 212 ? -0.813 32.969 -0.968 1 96.31 212 LYS B C 1
ATOM 4545 O O . LYS B 1 212 ? -0.625 32.531 -2.098 1 96.31 212 LYS B O 1
ATOM 4550 N N . ILE B 1 213 ? -2 33.125 -0.458 1 97.38 213 ILE B N 1
ATOM 4551 C CA . ILE B 1 213 ? -3.211 32.812 -1.203 1 97.38 213 ILE B CA 1
ATOM 4552 C C . ILE B 1 213 ? -3.262 33.625 -2.488 1 97.38 213 ILE B C 1
ATOM 4554 O O . ILE B 1 213 ? -3.562 33.094 -3.561 1 97.38 213 ILE B O 1
ATOM 4558 N N . ALA B 1 214 ? -2.945 34.875 -2.361 1 97.44 214 ALA B N 1
ATOM 4559 C CA . ALA B 1 214 ? -2.955 35.75 -3.529 1 97.44 214 ALA B CA 1
ATOM 4560 C C . ALA B 1 214 ? -1.954 35.281 -4.578 1 97.44 214 ALA B C 1
ATOM 4562 O O . ALA B 1 214 ? -2.254 35.281 -5.777 1 97.44 214 ALA B O 1
ATOM 4563 N N . LYS B 1 215 ? -0.798 34.938 -4.113 1 96.31 215 LYS B N 1
ATOM 4564 C CA . LYS B 1 215 ? 0.246 34.469 -5.016 1 96.31 215 LYS B CA 1
ATOM 4565 C C . LYS B 1 215 ? -0.182 33.188 -5.73 1 96.31 215 LYS B C 1
ATOM 4567 O O . LYS B 1 215 ? 0.007 33.031 -6.941 1 96.31 215 LYS B O 1
ATOM 4572 N N . VAL B 1 216 ? -0.718 32.25 -5.027 1 97.06 216 VAL B N 1
ATOM 4573 C CA . VAL B 1 216 ? -1.132 30.969 -5.582 1 97.06 216 VAL B CA 1
ATOM 4574 C C . VAL B 1 216 ? -2.299 31.172 -6.547 1 97.06 216 VAL B C 1
ATOM 4576 O O . VAL B 1 216 ? -2.338 30.562 -7.621 1 97.06 216 VAL B O 1
ATOM 4579 N N . ARG B 1 217 ? -3.283 31.984 -6.168 1 96.62 217 ARG B N 1
ATOM 4580 C CA . ARG B 1 217 ? -4.414 32.281 -7.039 1 96.62 217 ARG B CA 1
ATOM 4581 C C . ARG B 1 217 ? -3.941 32.875 -8.375 1 96.62 217 ARG B C 1
ATOM 4583 O O . ARG B 1 217 ? -4.484 32.531 -9.43 1 96.62 217 ARG B O 1
ATOM 4590 N N . LYS B 1 218 ? -3.021 33.75 -8.281 1 96.5 218 LYS B N 1
ATOM 4591 C CA . LYS B 1 218 ? -2.475 34.375 -9.492 1 96.5 218 LYS B CA 1
ATOM 4592 C C . LYS B 1 218 ? -1.807 33.312 -10.375 1 96.5 218 LYS B C 1
ATOM 4594 O O . LYS B 1 218 ? -1.994 33.312 -11.594 1 96.5 218 LYS B O 1
ATOM 4599 N N . ALA B 1 219 ? -1.018 32.5 -9.773 1 95.5 219 ALA B N 1
ATOM 4600 C CA . ALA B 1 219 ? -0.326 31.438 -10.516 1 95.5 219 ALA B CA 1
ATOM 4601 C C . ALA B 1 219 ? -1.321 30.5 -11.18 1 95.5 219 ALA B C 1
ATOM 4603 O O . ALA B 1 219 ? -1.141 30.109 -12.336 1 95.5 219 ALA B O 1
ATOM 4604 N N . ALA B 1 220 ? -2.346 30.109 -10.461 1 95.62 220 ALA B N 1
ATOM 4605 C CA . ALA B 1 220 ? -3.373 29.219 -11 1 95.62 220 ALA B CA 1
ATOM 4606 C C . ALA B 1 220 ? -4.129 29.891 -12.141 1 95.62 220 ALA B C 1
ATOM 4608 O O . ALA B 1 220 ? -4.355 29.266 -13.188 1 95.62 220 ALA B O 1
ATOM 4609 N N . ALA B 1 221 ? -4.477 31.109 -11.984 1 95.31 221 ALA B N 1
ATOM 4610 C CA . ALA B 1 221 ? -5.199 31.859 -13 1 95.31 221 ALA B CA 1
ATOM 4611 C C . ALA B 1 221 ? -4.391 31.953 -14.289 1 95.31 221 ALA B C 1
ATOM 4613 O O . ALA B 1 221 ? -4.949 31.906 -15.391 1 95.31 221 ALA B O 1
ATOM 4614 N N . ALA B 1 222 ? -3.154 32.156 -14.156 1 94.88 222 ALA B N 1
ATOM 4615 C CA . ALA B 1 222 ? -2.266 32.25 -15.312 1 94.88 222 ALA B CA 1
ATOM 4616 C C . ALA B 1 222 ? -2.295 30.969 -16.141 1 94.88 222 ALA B C 1
ATOM 4618 O O . ALA B 1 222 ? -2.01 30.984 -17.344 1 94.88 222 ALA B O 1
ATOM 4619 N N . GLN B 1 223 ? -2.707 29.953 -15.516 1 93.12 223 GLN B N 1
ATOM 4620 C CA . GLN B 1 223 ? -2.777 28.656 -16.203 1 93.12 223 GLN B CA 1
ATOM 4621 C C . GLN B 1 223 ? -4.223 28.281 -16.5 1 93.12 223 GLN B C 1
ATOM 4623 O O . GLN B 1 223 ? -4.504 27.141 -16.875 1 93.12 223 GLN B O 1
ATOM 4628 N N . GLY B 1 224 ? -5.164 29.109 -16.203 1 93.75 224 GLY B N 1
ATOM 4629 C CA . GLY B 1 224 ? -6.574 28.891 -16.484 1 93.75 224 GLY B CA 1
ATOM 4630 C C . GLY B 1 224 ? -7.227 27.922 -15.508 1 93.75 224 GLY B C 1
ATOM 4631 O O . GLY B 1 224 ? -8.188 27.234 -15.859 1 93.75 224 GLY B O 1
ATOM 4632 N N . LYS B 1 225 ? -6.66 27.859 -14.344 1 94.06 225 LYS B N 1
ATOM 4633 C CA . LYS B 1 225 ? -7.172 26.922 -13.359 1 94.06 225 LYS B CA 1
ATOM 4634 C C . LYS B 1 225 ? -7.691 27.641 -12.125 1 94.06 225 LYS B C 1
ATOM 4636 O O . LYS B 1 225 ? -7.391 28.828 -11.914 1 94.06 225 LYS B O 1
ATOM 4641 N N . HIS B 1 226 ? -8.539 26.906 -11.453 1 92.94 226 HIS B N 1
ATOM 4642 C CA . HIS B 1 226 ? -9.055 27.359 -10.164 1 92.94 226 H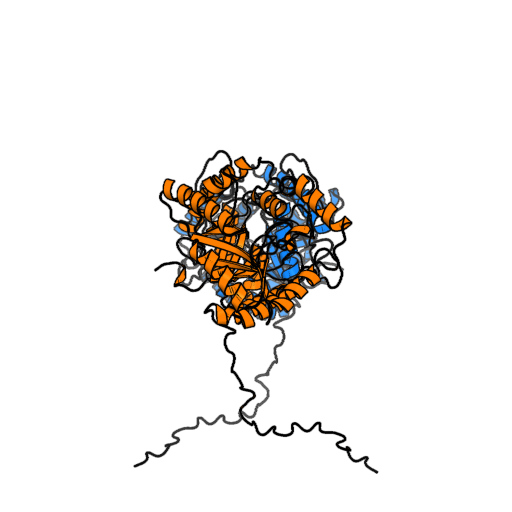IS B CA 1
ATOM 4643 C C . HIS B 1 226 ? -8.617 26.406 -9.039 1 92.94 226 HIS B C 1
ATOM 4645 O O . HIS B 1 226 ? -8.625 25.188 -9.211 1 92.94 226 HIS B O 1
ATOM 4651 N N . VAL B 1 227 ? -8.18 27.016 -7.949 1 96 227 VAL B N 1
ATOM 4652 C CA . VAL B 1 227 ? -7.727 26.234 -6.797 1 96 227 VAL B CA 1
ATOM 4653 C C . VAL B 1 227 ? -8.445 26.719 -5.539 1 96 227 VAL B C 1
ATOM 4655 O O . VAL B 1 227 ? -8.711 27.906 -5.375 1 96 227 VAL B O 1
ATOM 4658 N N . THR B 1 228 ? -8.852 25.766 -4.695 1 97.19 228 THR B N 1
ATOM 4659 C CA . THR B 1 228 ? -9.375 26.109 -3.379 1 97.19 228 THR B CA 1
ATOM 4660 C C . THR B 1 228 ? -8.281 26 -2.318 1 97.19 228 THR B C 1
ATOM 4662 O O . THR B 1 228 ? -7.168 25.562 -2.611 1 97.19 228 THR B O 1
ATOM 4665 N N . PHE B 1 229 ? -8.578 26.469 -1.13 1 98 229 PHE B N 1
ATOM 4666 C CA . PHE B 1 229 ? -7.492 26.656 -0.173 1 98 229 PHE B CA 1
ATOM 4667 C C . PHE B 1 229 ? -7.832 25.984 1.157 1 98 229 PHE B C 1
ATOM 4669 O O . PHE B 1 229 ? -8.977 26.047 1.617 1 98 229 PHE B O 1
ATOM 4676 N N . GLY B 1 230 ? -6.824 25.328 1.699 1 98.62 230 GLY B N 1
ATOM 4677 C CA . GLY B 1 230 ? -6.895 24.781 3.045 1 98.62 230 GLY B CA 1
ATOM 4678 C C . GLY B 1 230 ? -5.727 25.203 3.918 1 98.62 230 GLY B C 1
ATOM 4679 O O . GLY B 1 230 ? -4.742 25.75 3.426 1 98.62 230 GLY B O 1
ATOM 4680 N N . ILE B 1 231 ? -5.887 24.938 5.258 1 98.69 231 ILE B N 1
ATOM 4681 C CA . ILE B 1 231 ? -4.84 25.312 6.207 1 98.69 231 ILE B CA 1
ATOM 4682 C C . ILE B 1 231 ? -4.609 24.172 7.195 1 98.69 231 ILE B C 1
ATOM 4684 O O . ILE B 1 231 ? -5.559 23.516 7.633 1 98.69 231 ILE B O 1
ATOM 4688 N N . ARG B 1 232 ? -3.377 23.828 7.406 1 98.56 232 ARG B N 1
ATOM 4689 C CA . ARG B 1 232 ? -2.973 22.859 8.422 1 98.56 232 ARG B CA 1
ATOM 4690 C C . ARG B 1 232 ? -2.605 23.547 9.727 1 98.56 232 ARG B C 1
ATOM 4692 O O . ARG B 1 232 ? -1.724 24.406 9.75 1 98.56 232 ARG B O 1
ATOM 4699 N N . LEU B 1 233 ? -3.342 23.188 10.82 1 98.38 233 LEU B N 1
ATOM 4700 C CA . LEU B 1 233 ? -3.16 23.797 12.133 1 98.38 233 LEU B CA 1
ATOM 4701 C C . LEU B 1 233 ? -3.348 22.766 13.242 1 98.38 233 LEU B C 1
ATOM 4703 O O . LEU B 1 233 ? -4.172 21.859 13.117 1 98.38 233 LEU B O 1
ATOM 4707 N N . HIS B 1 234 ? -2.574 22.984 14.289 1 98.75 234 HIS B N 1
ATOM 4708 C CA . HIS B 1 234 ? -2.926 22.328 15.539 1 98.75 234 HIS B CA 1
ATOM 4709 C C . HIS B 1 234 ? -3.969 23.125 16.312 1 98.75 234 HIS B C 1
ATOM 4711 O O . HIS B 1 234 ? -4.129 24.328 16.078 1 98.75 234 HIS B O 1
ATOM 4717 N N . PHE B 1 235 ? -4.664 22.422 17.188 1 98.94 235 PHE B N 1
ATOM 4718 C CA . PHE B 1 235 ? -5.707 23.047 17.984 1 98.94 235 PHE B CA 1
ATOM 4719 C C . PHE B 1 235 ? -5.559 22.703 19.453 1 98.94 235 PHE B C 1
ATOM 4721 O O . PHE B 1 235 ? -5.387 21.531 19.812 1 98.94 235 PHE B O 1
ATOM 4728 N N . ILE B 1 236 ? -5.547 23.656 20.281 1 98.88 236 ILE B N 1
ATOM 4729 C CA . ILE B 1 236 ? -5.633 23.516 21.734 1 98.88 236 ILE B CA 1
ATOM 4730 C C . ILE B 1 236 ? -6.875 24.25 22.25 1 98.88 236 ILE B C 1
ATOM 4732 O O . ILE B 1 236 ? -6.812 25.422 22.578 1 98.88 236 ILE B O 1
ATOM 4736 N N . VAL B 1 237 ? -7.945 23.531 22.328 1 98.88 237 VAL B N 1
ATOM 4737 C CA . VAL B 1 237 ? -9.25 24.062 22.703 1 98.88 237 VAL B CA 1
ATOM 4738 C C . VAL B 1 237 ? -9.602 23.656 24.125 1 98.88 237 VAL B C 1
ATOM 4740 O O . VAL B 1 237 ? -9.422 22.5 24.5 1 98.88 237 VAL B O 1
ATOM 4743 N N . ARG B 1 238 ? -10.008 24.578 24.906 1 98.81 238 ARG B N 1
ATOM 4744 C CA . ARG B 1 238 ? -10.547 24.344 26.25 1 98.81 238 ARG B CA 1
ATOM 4745 C C . ARG B 1 238 ? -11.789 25.203 26.5 1 98.81 238 ARG B C 1
ATOM 4747 O O . ARG B 1 238 ? -12.141 26.047 25.672 1 98.81 238 ARG B O 1
ATOM 4754 N N . GLU B 1 239 ? -12.414 24.938 27.672 1 98.56 239 GLU B N 1
ATOM 4755 C CA . GLU B 1 239 ? -13.641 25.672 27.969 1 98.56 239 GLU B CA 1
ATOM 4756 C C . GLU B 1 239 ? -13.375 27.156 28.109 1 98.56 239 GLU B C 1
ATOM 4758 O O . GLU B 1 239 ? -14.234 27.984 27.766 1 98.56 239 GLU B O 1
ATOM 4763 N N . THR B 1 240 ? -12.18 27.5 28.641 1 98.75 240 THR B N 1
ATOM 4764 C CA . THR B 1 240 ? -11.805 28.906 28.766 1 98.75 240 THR B CA 1
ATOM 4765 C C . THR B 1 240 ? -10.453 29.172 28.109 1 98.75 240 THR B C 1
ATOM 4767 O O . THR B 1 240 ? -9.664 28.25 27.922 1 98.75 240 THR B O 1
ATOM 4770 N N . ASP B 1 241 ? -10.25 30.469 27.75 1 98.69 241 ASP B N 1
ATOM 4771 C CA . ASP B 1 241 ? -8.961 30.859 27.188 1 98.69 241 ASP B CA 1
ATOM 4772 C C . ASP B 1 241 ? -7.824 30.531 28.141 1 98.69 241 ASP B C 1
ATOM 4774 O O . ASP B 1 241 ? -6.777 30.031 27.734 1 98.69 241 ASP B O 1
ATOM 4778 N N . GLU B 1 242 ? -7.977 30.875 29.406 1 98.69 242 GLU B N 1
ATOM 4779 C CA . GLU B 1 242 ? -6.949 30.656 30.406 1 98.69 242 GLU B CA 1
ATOM 4780 C C . GLU B 1 242 ? -6.539 29.188 30.469 1 98.69 242 GLU B C 1
ATOM 4782 O O . GLU B 1 242 ? -5.348 28.859 30.516 1 98.69 242 GLU B O 1
ATOM 4787 N N . GLU B 1 243 ? -7.492 28.328 30.422 1 98.75 243 GLU B N 1
ATOM 4788 C CA . GLU B 1 243 ? -7.219 26.906 30.453 1 98.75 243 GLU B CA 1
ATOM 4789 C C . GLU B 1 243 ? -6.473 26.438 29.203 1 98.75 243 GLU B C 1
ATOM 4791 O O . GLU B 1 243 ? -5.605 25.578 29.281 1 98.75 243 GLU B O 1
ATOM 4796 N N . ALA B 1 244 ? -6.871 26.953 28.094 1 98.88 244 ALA B N 1
ATOM 4797 C CA . ALA B 1 244 ? -6.23 26.594 26.828 1 98.88 244 ALA B CA 1
ATOM 4798 C C . ALA B 1 244 ? -4.754 26.984 26.828 1 98.88 244 ALA B C 1
ATOM 4800 O O . ALA B 1 244 ? -3.898 26.188 26.422 1 98.88 244 ALA B O 1
ATOM 4801 N N . TRP B 1 245 ? -4.488 28.172 27.297 1 98.56 245 TRP B N 1
ATOM 4802 C CA . TRP B 1 245 ? -3.107 28.641 27.328 1 98.56 245 TRP B CA 1
ATOM 4803 C C . TRP B 1 245 ? -2.293 27.844 28.344 1 98.56 245 TRP B C 1
ATOM 4805 O O . TRP B 1 245 ? -1.112 27.578 28.125 1 98.56 245 TRP B O 1
ATOM 4815 N N . ALA B 1 246 ? -2.889 27.516 29.453 1 98.62 246 ALA B N 1
ATOM 4816 C CA . ALA B 1 246 ? -2.221 26.625 30.406 1 98.62 246 ALA B CA 1
ATOM 4817 C C . ALA B 1 246 ? -1.869 25.297 29.781 1 98.62 246 ALA B C 1
ATOM 4819 O O . ALA B 1 246 ? -0.803 24.734 30.031 1 98.62 246 ALA B O 1
ATOM 4820 N N . ALA B 1 247 ? -2.777 24.797 28.984 1 98.69 247 ALA B N 1
ATOM 4821 C CA . ALA B 1 247 ? -2.537 23.547 28.281 1 98.69 247 ALA B CA 1
ATOM 4822 C C . ALA B 1 247 ? -1.393 23.688 27.281 1 98.69 247 ALA B C 1
ATOM 4824 O O . ALA B 1 247 ? -0.585 22.766 27.125 1 98.69 247 ALA B O 1
ATOM 4825 N N . ALA B 1 248 ? -1.342 24.75 26.578 1 98.44 248 ALA B N 1
ATOM 4826 C CA . ALA B 1 248 ? -0.24 25.016 25.656 1 98.44 248 ALA B CA 1
ATOM 4827 C C . ALA B 1 248 ? 1.099 25.016 26.391 1 98.44 248 ALA B C 1
ATOM 4829 O O . ALA B 1 248 ? 2.068 24.406 25.938 1 98.44 248 ALA B O 1
ATOM 4830 N N . ASP B 1 249 ? 1.085 25.719 27.516 1 97.38 249 ASP B N 1
ATOM 4831 C CA . ASP B 1 249 ? 2.297 25.766 28.328 1 97.38 249 ASP B CA 1
ATOM 4832 C C . ASP B 1 249 ? 2.701 24.375 28.797 1 97.38 249 ASP B C 1
ATOM 4834 O O . ASP B 1 249 ? 3.883 24.031 28.797 1 97.38 249 ASP B O 1
ATOM 4838 N N . ARG B 1 250 ? 1.767 23.641 29.188 1 97.75 250 ARG B N 1
ATOM 4839 C CA . ARG B 1 250 ? 2.021 22.281 29.672 1 97.75 250 ARG B CA 1
ATOM 4840 C C . ARG B 1 250 ? 2.604 21.406 28.562 1 97.75 250 ARG B C 1
ATOM 4842 O O . ARG B 1 250 ? 3.484 20.578 28.812 1 97.75 250 ARG B O 1
ATOM 4849 N N . LEU B 1 251 ? 2.139 21.562 27.406 1 97.56 251 LEU B N 1
ATOM 4850 C CA . LEU B 1 251 ? 2.551 20.766 26.266 1 97.56 251 LEU B CA 1
ATOM 4851 C C . LEU B 1 251 ? 4.059 20.844 26.047 1 97.56 251 LEU B C 1
ATOM 4853 O O . LEU B 1 251 ? 4.691 19.875 25.625 1 97.56 251 LEU B O 1
ATOM 4857 N N . ILE B 1 252 ? 4.672 21.969 26.438 1 96.31 252 ILE B N 1
ATOM 4858 C CA . ILE B 1 252 ? 6.102 22.156 26.188 1 96.31 252 ILE B CA 1
ATOM 4859 C C . ILE B 1 252 ? 6.844 22.25 27.516 1 96.31 252 ILE B C 1
ATOM 4861 O O . ILE B 1 252 ? 7.977 22.734 27.578 1 96.31 252 ILE B O 1
ATOM 4865 N N . SER B 1 253 ? 6.254 21.859 28.594 1 95.69 253 SER B N 1
ATOM 4866 C CA . SER B 1 253 ? 6.805 22.047 29.922 1 95.69 253 SER B CA 1
ATOM 4867 C C . SER B 1 253 ? 8.023 21.156 30.141 1 95.69 253 SER B C 1
ATOM 4869 O O . SER B 1 253 ? 8.828 21.391 31.047 1 95.69 253 SER B O 1
ATOM 4871 N N . LYS B 1 254 ? 8.156 20.125 29.312 1 94.88 254 LYS B N 1
ATOM 4872 C CA . LYS B 1 254 ? 9.273 19.203 29.516 1 94.88 254 LYS B CA 1
ATOM 4873 C C . LYS B 1 254 ? 10.391 19.469 28.516 1 94.88 254 LYS B C 1
ATOM 4875 O O . LYS B 1 254 ? 11.359 18.703 28.438 1 94.88 254 LYS B O 1
ATOM 4880 N N . LEU B 1 255 ? 10.258 20.5 27.812 1 91.5 255 LEU B N 1
ATOM 4881 C CA . LEU B 1 255 ? 11.281 20.859 26.828 1 91.5 255 LEU B CA 1
ATOM 4882 C C . LEU B 1 255 ? 12.445 21.578 27.5 1 91.5 255 LEU B C 1
ATOM 4884 O O . LEU B 1 255 ? 12.242 22.547 28.219 1 91.5 255 LEU B O 1
ATOM 4888 N N . SER B 1 256 ? 13.609 21 27.234 1 90.56 256 SER B N 1
ATOM 4889 C CA . SER B 1 256 ? 14.805 21.703 27.688 1 90.56 256 SER B CA 1
ATOM 4890 C C . SER B 1 256 ? 15.344 22.625 26.609 1 90.56 256 SER B C 1
ATOM 4892 O O . SER B 1 256 ? 15.047 22.453 25.422 1 90.56 256 SER B O 1
ATOM 4894 N N . ASP B 1 257 ? 16.094 23.531 27 1 89.69 257 ASP B N 1
ATOM 4895 C CA . ASP B 1 257 ? 16.734 24.438 26.031 1 89.69 257 ASP B CA 1
ATOM 4896 C C . ASP B 1 257 ? 17.703 23.672 25.125 1 89.69 257 ASP B C 1
ATOM 4898 O O . ASP B 1 257 ? 17.859 24.016 23.953 1 89.69 257 ASP B O 1
ATOM 4902 N N . GLU B 1 258 ? 18.266 22.703 25.719 1 90.12 258 GLU B N 1
ATOM 4903 C CA . GLU B 1 258 ? 19.188 21.875 24.953 1 90.12 258 GLU B CA 1
ATOM 4904 C C . GLU B 1 258 ? 18.438 21.125 23.844 1 90.12 258 GLU B C 1
ATOM 4906 O O . GLU B 1 258 ? 18.922 21.031 22.719 1 90.12 258 GLU B O 1
ATOM 4911 N N . THR B 1 259 ? 17.266 20.656 24.172 1 89.38 259 THR B N 1
ATOM 4912 C CA . THR B 1 259 ? 16.469 19.953 23.188 1 89.38 259 THR B CA 1
ATOM 4913 C C . THR B 1 259 ? 16.016 20.875 22.062 1 89.38 259 THR B C 1
ATOM 4915 O O . THR B 1 259 ? 16.031 20.5 20.891 1 89.38 259 THR B O 1
ATOM 4918 N N . ILE B 1 260 ? 15.633 22.016 22.375 1 90.56 260 ILE B N 1
ATOM 4919 C CA . ILE B 1 260 ? 15.203 23.016 21.406 1 90.56 260 ILE B CA 1
ATOM 4920 C C . ILE B 1 260 ? 16.375 23.359 20.484 1 90.56 260 ILE B C 1
ATOM 4922 O O . ILE B 1 260 ? 16.219 23.359 19.25 1 90.56 260 ILE B O 1
ATOM 4926 N N . ALA B 1 261 ? 17.484 23.609 21.078 1 89.19 261 ALA B N 1
ATOM 4927 C CA . ALA B 1 261 ? 18.672 23.969 20.297 1 89.19 261 ALA B CA 1
ATOM 4928 C C . ALA B 1 261 ? 19.047 22.844 19.328 1 89.19 261 ALA B C 1
ATOM 4930 O O . ALA B 1 261 ? 19.406 23.109 18.188 1 89.19 261 ALA B O 1
ATOM 4931 N N . ALA B 1 262 ? 18.984 21.703 19.812 1 88.31 262 ALA B N 1
ATOM 4932 C CA . ALA B 1 262 ? 19.312 20.547 18.984 1 88.31 262 ALA B CA 1
ATOM 4933 C C . ALA B 1 262 ? 18.344 20.438 17.812 1 88.31 262 ALA B C 1
ATOM 4935 O O . ALA B 1 262 ? 18.75 20.188 16.672 1 88.31 262 ALA B O 1
ATOM 4936 N N . ALA B 1 263 ? 17.125 20.562 18.047 1 86.88 263 ALA B N 1
ATOM 4937 C CA . ALA B 1 263 ? 16.109 20.484 17.016 1 86.88 263 ALA B CA 1
ATOM 4938 C C . ALA B 1 263 ? 16.297 21.594 15.977 1 86.88 263 ALA B C 1
ATOM 4940 O O . ALA B 1 263 ? 16.219 21.344 14.766 1 86.88 263 ALA B O 1
ATOM 4941 N N . GLN B 1 264 ? 16.547 22.734 16.422 1 86.5 264 GLN B N 1
ATOM 4942 C CA . GLN B 1 264 ? 16.734 23.875 15.531 1 86.5 264 GLN B CA 1
ATOM 4943 C C . GLN B 1 264 ? 17.953 23.672 14.633 1 86.5 264 GLN B C 1
ATOM 4945 O O . GLN B 1 264 ? 17.938 24.062 13.461 1 86.5 264 GLN B O 1
ATOM 4950 N N . GLU B 1 265 ? 18.953 23.109 15.148 1 85.56 265 GLU B N 1
ATOM 4951 C CA . GLU B 1 265 ? 20.141 22.812 14.367 1 85.56 265 GLU B CA 1
ATOM 4952 C C . GLU B 1 265 ? 19.844 21.797 13.266 1 85.56 265 GLU B C 1
ATOM 4954 O O . GLU B 1 265 ? 20.297 21.953 12.125 1 85.56 265 GLU B O 1
ATOM 4959 N N . VAL B 1 266 ? 19.078 20.828 13.617 1 82.56 266 VAL B N 1
ATOM 4960 C CA . VAL B 1 266 ? 18.703 19.797 12.648 1 82.56 266 VAL B CA 1
ATOM 4961 C C . VAL B 1 266 ? 17.859 20.406 11.539 1 82.56 266 VAL B C 1
ATOM 4963 O O . VAL B 1 266 ? 18.062 20.125 10.359 1 82.56 266 VAL B O 1
ATOM 4966 N N . PHE B 1 267 ? 16.953 21.25 11.898 1 82.38 267 PHE B N 1
ATOM 4967 C CA . PHE B 1 267 ? 16.094 21.891 10.914 1 82.38 267 PHE B CA 1
ATOM 4968 C C . PHE B 1 267 ? 16.922 22.719 9.945 1 82.38 267 PHE B C 1
ATOM 4970 O O . PHE B 1 267 ? 16.688 22.688 8.734 1 82.38 267 PHE B O 1
ATOM 4977 N N . ALA B 1 268 ? 17.844 23.391 10.492 1 79.5 268 ALA B N 1
ATOM 4978 C CA . ALA B 1 268 ? 18.656 24.297 9.695 1 79.5 268 ALA B CA 1
ATOM 4979 C C . ALA B 1 268 ? 19.562 23.516 8.742 1 79.5 268 ALA B C 1
ATOM 4981 O O . ALA B 1 268 ? 19.766 23.938 7.594 1 79.5 268 ALA B O 1
ATOM 4982 N N . LYS B 1 269 ? 19.969 22.469 9.156 1 81.19 269 LYS B N 1
ATOM 4983 C CA . LYS B 1 269 ? 20.953 21.703 8.391 1 81.19 269 LYS B CA 1
ATOM 4984 C C . LYS B 1 269 ? 20.281 20.75 7.402 1 81.19 269 LYS B C 1
ATOM 4986 O O . LYS B 1 269 ? 20.797 20.516 6.312 1 81.19 269 LYS B O 1
ATOM 4991 N N . SER B 1 270 ? 19.172 20.391 7.746 1 83.19 270 SER B N 1
ATOM 4992 C CA . SER B 1 270 ? 18.672 19.219 7.043 1 83.19 270 SER B CA 1
ATOM 4993 C C . SER B 1 270 ? 17.5 19.578 6.141 1 83.19 270 SER B C 1
ATOM 4995 O O . SER B 1 270 ? 17.078 18.766 5.305 1 83.19 270 SER B O 1
ATOM 4997 N N . SER B 1 271 ? 17.062 20.75 6.207 1 86.81 271 SER B N 1
ATOM 4998 C CA . SER B 1 271 ? 15.859 21.094 5.441 1 86.81 271 SER B CA 1
ATOM 4999 C C . SER B 1 271 ? 16.156 22.141 4.371 1 86.81 271 SER B C 1
ATOM 5001 O O . SER B 1 271 ? 16.844 23.125 4.641 1 86.81 271 SER B O 1
ATOM 5003 N N . ASP B 1 272 ? 15.656 21.938 3.176 1 85.88 272 ASP B N 1
ATOM 5004 C CA . ASP B 1 272 ? 15.711 22.922 2.113 1 85.88 272 ASP B CA 1
ATOM 5005 C C . ASP B 1 272 ? 14.32 23.422 1.74 1 85.88 272 ASP B C 1
ATOM 5007 O O . ASP B 1 272 ? 14.102 23.922 0.631 1 85.88 272 ASP B O 1
ATOM 5011 N N . SER B 1 273 ? 13.375 23.219 2.623 1 87.88 273 SER B N 1
ATOM 5012 C CA . SER B 1 273 ? 11.984 23.625 2.461 1 87.88 273 SER B CA 1
ATOM 5013 C C . SER B 1 273 ? 11.789 25.094 2.828 1 87.88 273 SER B C 1
ATOM 5015 O O . SER B 1 273 ? 12.109 25.5 3.943 1 87.88 273 SER B O 1
ATOM 5017 N N . VAL B 1 274 ? 11.172 25.844 1.901 1 85.38 274 VAL B N 1
ATOM 5018 C CA . VAL B 1 274 ? 10.844 27.234 2.168 1 85.38 274 VAL B CA 1
ATOM 5019 C C . VAL B 1 274 ? 9.758 27.328 3.24 1 85.38 274 VAL B C 1
ATOM 5021 O O . VAL B 1 274 ? 9.812 28.188 4.117 1 85.38 274 VAL B O 1
ATOM 5024 N N . GLY B 1 275 ? 8.812 26.438 3.215 1 86.94 275 GLY B N 1
ATOM 5025 C CA . GLY B 1 275 ? 7.785 26.391 4.238 1 86.94 275 GLY B CA 1
ATOM 5026 C C . GLY B 1 275 ? 8.336 26.156 5.633 1 86.94 275 GLY B C 1
ATOM 5027 O O . GLY B 1 275 ? 7.906 26.797 6.59 1 86.94 275 GLY B O 1
ATOM 5028 N N . GLN B 1 276 ? 9.242 25.297 5.684 1 87 276 GLN B N 1
ATOM 5029 C CA . GLN B 1 276 ? 9.875 25.016 6.969 1 87 276 GLN B CA 1
ATOM 5030 C C . GLN B 1 276 ? 10.633 26.234 7.488 1 87 276 GLN B C 1
ATOM 5032 O O . GLN B 1 276 ? 10.586 26.531 8.688 1 87 276 GLN B O 1
ATOM 5037 N N . ALA B 1 277 ? 11.344 26.891 6.652 1 87.69 277 ALA B N 1
ATOM 5038 C CA . ALA B 1 277 ? 12.07 28.094 7.039 1 87.69 277 ALA B CA 1
ATOM 5039 C C . ALA B 1 277 ? 11.117 29.156 7.578 1 87.69 277 ALA B C 1
ATOM 5041 O O . ALA B 1 277 ? 11.438 29.859 8.539 1 87.69 277 ALA B O 1
ATOM 5042 N N . ARG B 1 278 ? 10.023 29.25 6.996 1 87.06 278 ARG B N 1
ATOM 5043 C CA . ARG B 1 278 ? 9.023 30.219 7.43 1 87.06 278 ARG B CA 1
ATOM 5044 C C . ARG B 1 278 ? 8.492 29.875 8.82 1 87.06 278 ARG B C 1
ATOM 5046 O O . ARG B 1 278 ? 8.273 30.766 9.641 1 87.06 278 ARG B O 1
ATOM 5053 N N . MET B 1 279 ? 8.266 28.656 9.117 1 88.12 279 MET B N 1
ATOM 5054 C CA . MET B 1 279 ? 7.82 28.219 10.438 1 88.12 279 MET B CA 1
ATOM 5055 C C . MET B 1 279 ? 8.859 28.562 11.508 1 88.12 279 MET B C 1
ATOM 5057 O O . MET B 1 279 ? 8.516 29.062 12.578 1 88.12 279 MET B O 1
ATOM 5061 N N . VAL B 1 280 ? 10.094 28.312 11.156 1 86.25 280 VAL B N 1
ATOM 5062 C CA . VAL B 1 280 ? 11.188 28.609 12.07 1 86.25 280 VAL B CA 1
ATOM 5063 C C . VAL B 1 280 ? 11.25 30.109 12.352 1 86.25 280 VAL B C 1
ATOM 5065 O O . VAL B 1 280 ? 11.477 30.516 13.492 1 86.25 280 VAL B O 1
ATOM 5068 N N . ALA B 1 281 ? 11.008 30.906 11.391 1 89.31 281 ALA B N 1
ATOM 5069 C CA . ALA B 1 281 ? 11.086 32.344 11.5 1 89.31 281 ALA B CA 1
ATOM 5070 C C . ALA B 1 281 ? 10.031 32.906 12.461 1 89.31 281 ALA B C 1
ATOM 5072 O O . ALA B 1 281 ? 10.188 34 13.008 1 89.31 281 ALA B O 1
ATOM 5073 N N . LEU B 1 282 ? 8.984 32.156 12.711 1 88.75 282 LEU B N 1
ATOM 5074 C CA . LEU B 1 282 ? 7.895 32.625 13.57 1 88.75 282 LEU B CA 1
ATOM 5075 C C . LEU B 1 282 ? 8.336 32.688 15.031 1 88.75 282 LEU B C 1
ATOM 5077 O O . LEU B 1 282 ? 7.855 33.531 15.797 1 88.75 282 LEU B O 1
ATOM 5081 N N . HIS B 1 283 ? 9.203 31.75 15.414 1 86.5 283 HIS B N 1
ATOM 5082 C CA . HIS B 1 283 ? 9.562 31.672 16.828 1 86.5 283 HIS B CA 1
ATOM 5083 C C . HIS B 1 283 ? 11.055 31.875 17.031 1 86.5 283 HIS B C 1
ATOM 5085 O O . HIS B 1 283 ? 11.492 32.25 18.125 1 86.5 283 HIS B O 1
ATOM 5091 N N . GLN B 1 284 ? 11.812 31.609 16.031 1 83.69 284 GLN B N 1
ATOM 5092 C CA . GLN B 1 284 ? 13.258 31.797 16.047 1 83.69 284 GLN B CA 1
ATOM 5093 C C . GLN B 1 284 ? 13.898 31.062 17.234 1 83.69 284 GLN B C 1
ATOM 5095 O O . GLN B 1 284 ? 14.797 31.594 17.891 1 83.69 284 GLN B O 1
ATOM 5100 N N . GLY B 1 285 ? 13.312 30 17.641 1 82 285 GLY B N 1
ATOM 5101 C CA . GLY B 1 285 ? 13.852 29.156 18.703 1 82 285 GLY B CA 1
ATOM 5102 C C . GLY B 1 285 ? 13.594 29.703 20.094 1 82 285 GLY B C 1
ATOM 5103 O O . GLY B 1 285 ? 14.156 29.203 21.062 1 82 285 GLY B O 1
ATOM 5104 N N . ARG B 1 286 ? 12.781 30.641 20.156 1 84.88 286 ARG B N 1
ATOM 5105 C CA . ARG B 1 286 ? 12.547 31.312 21.438 1 84.88 286 ARG B CA 1
ATOM 5106 C C . ARG B 1 286 ? 11.25 30.812 22.078 1 84.88 286 ARG B C 1
ATOM 5108 O O . ARG B 1 286 ? 10.195 30.828 21.438 1 84.88 286 ARG B O 1
ATOM 5115 N N . ARG B 1 287 ? 11.352 30.484 23.266 1 87.44 287 ARG B N 1
ATOM 5116 C CA . ARG B 1 287 ? 10.203 29.953 23.984 1 87.44 287 ARG B CA 1
ATOM 5117 C C . ARG B 1 287 ? 9.375 31.094 24.594 1 87.44 287 ARG B C 1
ATOM 5119 O O . ARG B 1 287 ? 8.227 30.875 25 1 87.44 287 ARG B O 1
ATOM 5126 N N . ASP B 1 288 ? 9.914 32.219 24.703 1 86.12 288 ASP B N 1
ATOM 5127 C CA . ASP B 1 288 ? 9.273 33.281 25.453 1 86.12 288 ASP B CA 1
ATOM 5128 C C . ASP B 1 288 ? 8.391 34.156 24.547 1 86.12 288 ASP B C 1
ATOM 5130 O O . ASP B 1 288 ? 7.711 35.062 25.016 1 86.12 288 ASP B O 1
ATOM 5134 N N . LYS B 1 289 ? 8.359 33.969 23.328 1 89.5 289 LYS B N 1
ATOM 5135 C CA . LYS B 1 289 ? 7.531 34.688 22.391 1 89.5 289 LYS B CA 1
ATOM 5136 C C . LYS B 1 289 ? 6.895 33.781 21.359 1 89.5 289 LYS B C 1
ATOM 5138 O O . LYS B 1 289 ? 7.195 33.844 20.172 1 89.5 289 LYS B O 1
ATOM 5143 N N . LEU B 1 290 ? 5.918 33.125 21.844 1 95.69 290 LEU B N 1
ATOM 5144 C CA . LEU B 1 290 ? 5.41 32.062 21 1 95.69 290 LEU B CA 1
ATOM 5145 C C . LEU B 1 290 ? 4.047 32.438 20.422 1 95.69 290 LEU B C 1
ATOM 5147 O O . LEU B 1 290 ? 3.572 31.797 19.484 1 95.69 290 LEU B O 1
ATOM 5151 N N . GLU B 1 291 ? 3.361 33.406 20.984 1 97.12 291 GLU B N 1
ATOM 5152 C CA . GLU B 1 291 ? 2.156 33.875 20.312 1 97.12 291 GLU B CA 1
ATOM 5153 C C . GLU B 1 291 ? 2.5 34.844 19.188 1 97.12 291 GLU B C 1
ATOM 5155 O O . GLU B 1 291 ? 2.854 36 19.422 1 97.12 291 GLU B O 1
ATOM 5160 N N . VAL B 1 292 ? 2.281 34.5 18 1 96.81 292 VAL B N 1
ATOM 5161 C CA . VAL B 1 292 ? 2.828 35.219 16.859 1 96.81 292 VAL B CA 1
ATOM 5162 C C . VAL B 1 292 ? 1.722 36.031 16.188 1 96.81 292 VAL B C 1
ATOM 5164 O O . VAL B 1 292 ? 1.998 36.906 15.352 1 96.81 292 VAL B O 1
ATOM 5167 N N . SER B 1 293 ? 0.581 35.75 16.438 1 96.94 293 SER B N 1
ATOM 5168 C CA . SER B 1 293 ? -0.666 36.438 16.125 1 96.94 293 SER B CA 1
ATOM 5169 C C . SER B 1 293 ? -1.744 36.125 17.156 1 96.94 293 SER B C 1
ATOM 5171 O O . SER B 1 293 ? -1.576 35.25 17.984 1 96.94 293 SER B O 1
ATOM 5173 N N . PRO B 1 294 ? -2.791 36.969 17.156 1 97.75 294 PRO B N 1
ATOM 5174 C CA . PRO B 1 294 ? -3.807 36.656 18.172 1 97.75 294 PRO B CA 1
ATOM 5175 C C . PRO B 1 294 ? -4.203 35.188 18.203 1 97.75 294 PRO B C 1
ATOM 5177 O O . PRO B 1 294 ? -4.777 34.688 17.234 1 97.75 294 PRO B O 1
ATOM 5180 N N . ASN B 1 295 ? -3.863 34.469 19.312 1 98.56 295 ASN B N 1
ATOM 5181 C CA . ASN B 1 295 ? -4.227 33.094 19.641 1 98.56 295 ASN B CA 1
ATOM 5182 C C . ASN B 1 295 ? -3.504 32.094 18.734 1 98.56 295 ASN B C 1
ATOM 5184 O O . ASN B 1 295 ? -3.797 30.906 18.766 1 98.56 295 ASN B O 1
ATOM 5188 N N . LEU B 1 296 ? -2.637 32.594 17.906 1 98.62 296 LEU B N 1
ATOM 5189 C CA . LEU B 1 296 ? -1.785 31.703 17.109 1 98.62 296 LEU B CA 1
ATOM 5190 C C . LEU B 1 296 ? -0.439 31.484 17.781 1 98.62 296 LEU B C 1
ATOM 5192 O O . LEU B 1 296 ? 0.351 32.406 17.938 1 98.62 296 LEU B O 1
ATOM 5196 N N . TRP B 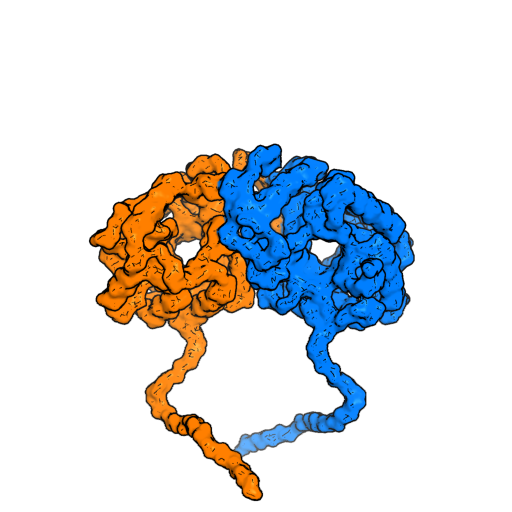1 297 ? -0.207 30.266 18.203 1 98.44 297 TRP B N 1
ATOM 5197 C CA . TRP B 1 297 ? 0.914 29.891 19.062 1 98.44 297 TRP B CA 1
ATOM 5198 C C . TRP B 1 297 ? 1.909 29.016 18.297 1 98.44 297 TRP B C 1
ATOM 5200 O O . TRP B 1 297 ? 1.525 28.031 17.672 1 98.44 297 TRP B O 1
ATOM 5210 N N . ALA B 1 298 ? 3.211 29.297 18.312 1 97.5 298 ALA B N 1
ATOM 5211 C CA . ALA B 1 298 ? 4.234 28.656 17.5 1 97.5 298 ALA B CA 1
ATOM 5212 C C . ALA B 1 298 ? 5.027 27.641 18.312 1 97.5 298 ALA B C 1
ATOM 5214 O O . ALA B 1 298 ? 6.117 27.219 17.922 1 97.5 298 ALA B O 1
ATOM 5215 N N . GLY B 1 299 ? 4.535 27.219 19.422 1 96.31 299 GLY B N 1
ATOM 5216 C CA . GLY B 1 299 ? 5.285 26.375 20.328 1 96.31 299 GLY B CA 1
ATOM 5217 C C . GLY B 1 299 ? 5.598 25 19.766 1 96.31 299 GLY B C 1
ATOM 5218 O O . GLY B 1 299 ? 6.613 24.406 20.109 1 96.31 299 GLY B O 1
ATOM 5219 N N . ILE B 1 300 ? 4.746 24.453 18.938 1 95.62 300 ILE B N 1
ATOM 5220 C CA . ILE B 1 300 ? 4.945 23.141 18.359 1 95.62 300 ILE B CA 1
ATOM 5221 C C . ILE B 1 300 ? 6.195 23.141 17.484 1 95.62 300 ILE B C 1
ATOM 5223 O O . ILE B 1 300 ? 6.969 22.172 17.484 1 95.62 300 ILE B O 1
ATOM 5227 N N . GLY B 1 301 ? 6.426 24.203 16.812 1 93.81 301 GLY B N 1
ATOM 5228 C CA . GLY B 1 301 ? 7.523 24.328 15.859 1 93.81 301 GLY B CA 1
ATOM 5229 C C . GLY B 1 301 ? 8.883 24.391 16.531 1 93.81 301 GLY B C 1
ATOM 5230 O O . GLY B 1 301 ? 9.914 24.328 15.852 1 93.81 301 GLY B O 1
ATOM 5231 N N . LEU B 1 302 ? 8.906 24.469 17.828 1 92.19 302 LEU B N 1
ATOM 5232 C CA . LEU B 1 302 ? 10.188 24.5 18.531 1 92.19 302 LEU B CA 1
ATOM 5233 C C . LEU B 1 302 ? 10.93 23.172 18.344 1 92.19 302 LEU B C 1
ATOM 5235 O O . LEU B 1 302 ? 12.164 23.156 18.359 1 92.19 302 LEU B O 1
ATOM 5239 N N . VAL B 1 303 ? 10.133 22.109 18.156 1 90.25 303 VAL B N 1
ATOM 5240 C CA . VAL B 1 303 ? 10.836 20.828 18.172 1 90.25 303 VAL B CA 1
ATOM 5241 C C . VAL B 1 303 ? 10.273 19.922 17.078 1 90.25 303 VAL B C 1
ATOM 5243 O O . VAL B 1 303 ? 10.773 18.812 16.859 1 90.25 303 VAL B O 1
ATOM 5246 N N . ARG B 1 304 ? 9.297 20.297 16.406 1 89.62 304 ARG B N 1
ATOM 5247 C CA . ARG B 1 304 ? 8.703 19.469 15.352 1 89.62 304 ARG B CA 1
ATOM 5248 C C . ARG B 1 304 ? 8.758 20.172 14 1 89.62 304 ARG B C 1
ATOM 5250 O O . ARG B 1 304 ? 8.469 21.375 13.906 1 89.62 304 ARG B O 1
ATOM 5257 N N . THR B 1 305 ? 9.141 19.391 13.008 1 85.81 305 THR B N 1
ATOM 5258 C CA . THR B 1 305 ? 9.094 19.906 11.641 1 85.81 305 THR B CA 1
ATOM 5259 C C . THR B 1 305 ? 7.664 19.875 11.102 1 85.81 305 THR B C 1
ATOM 5261 O O . THR B 1 305 ? 6.809 19.156 11.625 1 85.81 305 THR B O 1
ATOM 5264 N N . GLY B 1 306 ? 7.398 20.688 10.07 1 90.69 306 GLY B N 1
ATOM 5265 C CA . GLY B 1 306 ? 6.062 20.75 9.508 1 90.69 306 GLY B CA 1
ATOM 5266 C C . GLY B 1 306 ? 5.207 21.844 10.117 1 90.69 306 GLY B C 1
ATOM 5267 O O . GLY B 1 306 ? 5.711 22.922 10.453 1 90.69 306 GLY B O 1
ATOM 5268 N N . ALA B 1 307 ? 3.971 21.547 10.188 1 92 307 ALA B N 1
ATOM 5269 C CA . ALA B 1 307 ? 3.055 22.516 10.797 1 92 307 ALA B CA 1
ATOM 5270 C C . ALA B 1 307 ? 3.424 22.781 12.258 1 92 307 ALA B C 1
ATOM 5272 O O . ALA B 1 307 ? 3.258 21.906 13.109 1 92 307 ALA B O 1
ATOM 5273 N N . GLY B 1 308 ? 3.787 24.031 12.523 1 94.94 308 GLY B N 1
ATOM 5274 C CA . GLY B 1 308 ? 4.371 24.312 13.82 1 94.94 308 GLY B CA 1
ATOM 5275 C C . GLY B 1 308 ? 3.498 25.203 14.688 1 94.94 308 GLY B C 1
ATOM 5276 O O . GLY B 1 308 ? 3.891 25.578 15.797 1 94.94 308 GLY B O 1
ATOM 5277 N N . THR B 1 309 ? 2.348 25.531 14.211 1 97.88 309 THR B N 1
ATOM 5278 C CA . THR B 1 309 ? 1.54 26.484 14.969 1 97.88 309 THR B CA 1
ATOM 5279 C C . THR B 1 309 ? 0.218 25.844 15.391 1 97.88 309 THR B C 1
ATOM 5281 O O . THR B 1 309 ? -0.233 24.875 14.789 1 97.88 309 THR B O 1
ATOM 5284 N N . ALA B 1 310 ? -0.326 26.422 16.438 1 98.75 310 ALA B N 1
ATOM 5285 C CA . ALA B 1 310 ? -1.617 26.016 16.984 1 98.75 310 ALA B CA 1
ATOM 5286 C C . ALA B 1 310 ? -2.508 27.219 17.266 1 98.75 310 ALA B C 1
ATOM 5288 O O . ALA B 1 310 ? -2.025 28.266 17.688 1 98.75 310 ALA B O 1
ATOM 5289 N N . LEU B 1 311 ? -3.777 27.094 17 1 98.88 311 LEU B N 1
ATOM 5290 C CA . LEU B 1 311 ? -4.75 28.016 17.594 1 98.88 311 LEU B CA 1
ATOM 5291 C C . LEU B 1 311 ? -5.078 27.609 19.016 1 98.88 311 LEU B C 1
ATOM 5293 O O . LEU B 1 311 ? -5.41 26.453 19.281 1 98.88 311 LEU B O 1
ATOM 5297 N N . VAL B 1 312 ? -4.969 28.562 19.938 1 98.88 312 VAL B N 1
ATOM 5298 C CA . VAL B 1 312 ? -5.133 28.328 21.375 1 98.88 312 VAL B CA 1
ATOM 5299 C C . VAL B 1 312 ? -6.262 29.188 21.922 1 98.88 312 VAL B C 1
ATOM 5301 O O . VAL B 1 312 ? -6.234 30.422 21.781 1 98.88 312 VAL B O 1
ATOM 5304 N N . GLY B 1 313 ? -7.262 28.547 22.547 1 98.88 313 GLY B N 1
ATOM 5305 C CA . GLY B 1 313 ? -8.305 29.359 23.125 1 98.88 313 GLY B CA 1
ATOM 5306 C C . GLY B 1 313 ? -9.594 28.594 23.391 1 98.88 313 GLY B C 1
ATOM 5307 O O . GLY B 1 313 ? -9.625 27.375 23.266 1 98.88 313 GLY B O 1
ATOM 5308 N N . SER B 1 314 ? -10.602 29.359 23.891 1 98.81 314 SER B N 1
ATOM 5309 C CA . SER B 1 314 ? -11.961 28.859 24.031 1 98.81 314 SER B CA 1
ATOM 5310 C C . SER B 1 314 ? -12.602 28.625 22.672 1 98.81 314 SER B C 1
ATOM 5312 O O . SER B 1 314 ? -12.086 29.078 21.641 1 98.81 314 SER B O 1
ATOM 5314 N N . PRO B 1 315 ? -13.727 27.875 22.625 1 98.5 315 PRO B N 1
ATOM 5315 C CA . PRO B 1 315 ? -14.414 27.641 21.344 1 98.5 315 PRO B CA 1
ATOM 5316 C C . PRO B 1 315 ? -14.781 28.938 20.625 1 98.5 315 PRO B C 1
ATOM 5318 O O . PRO B 1 315 ? -14.586 29.047 19.422 1 98.5 315 PRO B O 1
ATOM 5321 N N . LYS B 1 316 ? -15.242 29.875 21.391 1 98.5 316 LYS B N 1
ATOM 5322 C CA . LYS B 1 316 ? -15.617 31.156 20.797 1 98.5 316 LYS B CA 1
ATOM 5323 C C . LYS B 1 316 ? -14.406 31.875 20.219 1 98.5 316 LYS B C 1
ATOM 5325 O O . LYS B 1 316 ? -14.477 32.406 19.109 1 98.5 316 LYS B O 1
ATOM 5330 N N . THR B 1 317 ? -13.375 31.891 20.984 1 98.75 317 THR B N 1
ATOM 5331 C CA . THR B 1 317 ? -12.141 32.531 20.547 1 98.75 317 THR B CA 1
ATOM 5332 C C . THR B 1 317 ? -11.609 31.875 19.281 1 98.75 317 THR B C 1
ATOM 5334 O O . THR B 1 317 ? -11.273 32.562 18.312 1 98.75 317 THR B O 1
ATOM 5337 N N . ILE B 1 318 ? -11.516 30.609 19.25 1 98.75 318 ILE B N 1
ATOM 5338 C CA . ILE B 1 318 ? -10.969 29.891 18.109 1 98.75 318 ILE B CA 1
ATOM 5339 C C . ILE B 1 318 ? -11.891 30.047 16.906 1 98.75 318 ILE B C 1
ATOM 5341 O O . ILE B 1 318 ? -11.414 30.203 15.773 1 98.75 318 ILE B O 1
ATOM 5345 N N . ALA B 1 319 ? -13.18 30.016 17.094 1 98.19 319 ALA B N 1
ATOM 5346 C CA . ALA B 1 319 ? -14.125 30.25 16.016 1 98.19 319 ALA B CA 1
ATOM 5347 C C . ALA B 1 319 ? -13.875 31.594 15.352 1 98.19 319 ALA B C 1
ATOM 5349 O O . ALA B 1 319 ? -13.945 31.719 14.125 1 98.19 319 ALA B O 1
ATOM 5350 N N . GLU B 1 320 ? -13.641 32.531 16.188 1 98.12 320 GLU B N 1
ATOM 5351 C CA . GLU B 1 320 ? -13.359 33.875 15.664 1 98.12 320 GLU B CA 1
ATOM 5352 C C . GLU B 1 320 ? -12.094 33.875 14.812 1 98.12 320 GLU B C 1
ATOM 5354 O O . GLU B 1 320 ? -12.062 34.5 13.742 1 98.12 320 GLU B O 1
ATOM 5359 N N . ARG B 1 321 ? -11.047 33.25 15.297 1 98.44 321 ARG B N 1
ATOM 5360 C CA . ARG B 1 321 ? -9.797 33.156 14.539 1 98.44 321 ARG B CA 1
ATOM 5361 C C . ARG B 1 321 ? -10 32.406 13.234 1 98.44 321 ARG B C 1
ATOM 5363 O O . ARG B 1 321 ? -9.453 32.781 12.195 1 98.44 321 ARG B O 1
ATOM 5370 N N . LEU B 1 322 ? -10.773 31.312 13.25 1 98.31 322 LEU B N 1
ATOM 5371 C CA . LEU B 1 322 ? -11.055 30.531 12.047 1 98.31 322 LEU B CA 1
ATOM 5372 C C . LEU B 1 322 ? -11.812 31.359 11.023 1 98.31 322 LEU B C 1
ATOM 5374 O O . LEU B 1 322 ? -11.586 31.234 9.82 1 98.31 322 LEU B O 1
ATOM 5378 N N . ARG B 1 323 ? -12.727 32.219 11.477 1 97.25 323 ARG B N 1
ATOM 5379 C CA . ARG B 1 323 ? -13.477 33.062 10.578 1 97.25 323 ARG B CA 1
ATOM 5380 C C . ARG B 1 323 ? -12.555 34.031 9.844 1 97.25 323 ARG B C 1
ATOM 5382 O O . ARG B 1 323 ? -12.797 34.375 8.68 1 97.25 323 ARG B O 1
ATOM 5389 N N . GLU B 1 324 ? -11.531 34.469 10.547 1 97.81 324 GLU B N 1
ATOM 5390 C CA . GLU B 1 324 ? -10.547 35.344 9.898 1 97.81 324 GLU B CA 1
ATOM 5391 C C . GLU B 1 324 ? -9.883 34.625 8.719 1 97.81 324 GLU B C 1
ATOM 5393 O O . GLU B 1 324 ? -9.703 35.219 7.656 1 97.81 324 GLU B O 1
ATOM 5398 N N . TYR B 1 325 ? -9.5 33.375 8.922 1 98.25 325 TYR B N 1
ATOM 5399 C CA . TYR B 1 325 ? -8.906 32.594 7.832 1 98.25 325 TYR B CA 1
ATOM 5400 C C . TYR B 1 325 ? -9.938 32.312 6.746 1 98.25 325 TYR B C 1
ATOM 5402 O O . TYR B 1 325 ? -9.609 32.312 5.555 1 98.25 325 TYR B O 1
ATOM 5410 N N . GLN B 1 326 ? -11.172 32.031 7.117 1 97.88 326 GLN B N 1
ATOM 5411 C CA . GLN B 1 326 ? -12.242 31.812 6.148 1 97.88 326 GLN B CA 1
ATOM 5412 C C . GLN B 1 326 ? -12.453 33.062 5.27 1 97.88 326 GLN B C 1
ATOM 5414 O O . GLN B 1 326 ? -12.719 32.938 4.074 1 97.88 326 GLN B O 1
ATOM 5419 N N . ALA B 1 327 ? -12.352 34.188 5.883 1 97.38 327 ALA B N 1
ATOM 5420 C CA . ALA B 1 327 ? -12.539 35.438 5.152 1 97.38 327 ALA B CA 1
ATOM 5421 C C . ALA B 1 327 ? -11.477 35.625 4.07 1 97.38 327 ALA B C 1
ATOM 5423 O O . ALA B 1 327 ? -11.688 36.312 3.082 1 97.38 327 ALA B O 1
ATOM 5424 N N . LEU B 1 328 ? -10.336 34.969 4.285 1 97.75 328 LEU B N 1
ATOM 5425 C CA . LEU B 1 328 ? -9.25 35 3.309 1 97.75 328 LE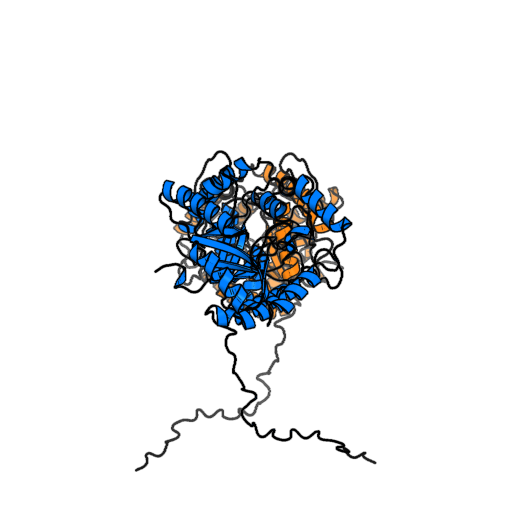U B CA 1
ATOM 5426 C C . LEU B 1 328 ? -9.5 34.031 2.174 1 97.75 328 LEU B C 1
ATOM 5428 O O . LEU B 1 328 ? -8.812 34.062 1.149 1 97.75 328 LEU B O 1
ATOM 5432 N N . GLY B 1 329 ? -10.398 33.062 2.385 1 97.19 329 GLY B N 1
ATOM 5433 C CA . GLY B 1 329 ? -10.695 32.062 1.352 1 97.19 329 GLY B CA 1
ATOM 5434 C C . GLY B 1 329 ? -10.414 30.641 1.782 1 97.19 329 GLY B C 1
ATOM 5435 O O . GLY B 1 329 ? -10.586 29.703 0.998 1 97.19 329 GLY B O 1
ATOM 5436 N N . ILE B 1 330 ? -10.062 30.438 3.018 1 98.38 330 ILE B N 1
ATOM 5437 C CA . ILE B 1 330 ? -9.828 29.094 3.525 1 98.38 330 ILE B CA 1
ATOM 5438 C C . ILE B 1 330 ? -11.156 28.375 3.713 1 98.38 330 ILE B C 1
ATOM 5440 O O . ILE B 1 330 ? -12.055 28.875 4.387 1 98.38 330 ILE B O 1
ATOM 5444 N N . ASP B 1 331 ? -11.234 27.203 3.105 1 98.06 331 ASP B N 1
ATOM 5445 C CA . ASP B 1 331 ? -12.492 26.469 3.248 1 98.06 331 ASP B CA 1
ATOM 5446 C C . ASP B 1 331 ? -12.258 25.078 3.838 1 98.06 331 ASP B C 1
ATOM 5448 O O . ASP B 1 331 ? -13.211 24.344 4.086 1 98.06 331 ASP B O 1
ATOM 5452 N N . THR B 1 332 ? -11.023 24.703 4.066 1 98.69 332 THR B N 1
ATOM 5453 C CA . THR B 1 332 ? -10.664 23.406 4.609 1 98.69 332 THR B CA 1
ATOM 5454 C C . THR B 1 332 ? -9.617 23.547 5.711 1 98.69 332 THR B C 1
ATOM 5456 O O . THR B 1 332 ? -8.68 24.344 5.586 1 98.69 332 THR B O 1
ATOM 5459 N N . VAL B 1 333 ? -9.805 22.797 6.797 1 98.81 333 VAL B N 1
ATOM 5460 C CA . VAL B 1 333 ? -8.836 22.75 7.887 1 98.81 333 VAL B CA 1
ATOM 5461 C C . VAL B 1 333 ? -8.352 21.312 8.086 1 98.81 333 VAL B C 1
ATOM 5463 O O . VAL B 1 333 ? -9.156 20.391 8.172 1 98.81 333 VAL B O 1
ATOM 5466 N N . ILE B 1 334 ? -7.09 21.141 8.023 1 98.81 334 ILE B N 1
ATOM 5467 C CA . ILE B 1 334 ? -6.461 19.906 8.492 1 98.81 334 ILE B CA 1
ATOM 5468 C C . ILE B 1 334 ? -5.953 20.094 9.922 1 98.81 334 ILE B C 1
ATOM 5470 O O . ILE B 1 334 ? -4.91 20.719 10.141 1 98.81 334 ILE B O 1
ATOM 5474 N N . ALA B 1 335 ? -6.625 19.5 10.828 1 98.88 335 ALA B N 1
ATOM 5475 C CA . ALA B 1 335 ? -6.379 19.781 12.242 1 98.88 335 ALA B CA 1
ATOM 5476 C C . ALA B 1 335 ? -5.59 18.641 12.898 1 98.88 335 ALA B C 1
ATOM 5478 O O . ALA B 1 335 ? -5.531 17.531 12.367 1 98.88 335 ALA B O 1
ATOM 5479 N N . SER B 1 336 ? -4.969 18.953 13.984 1 98.69 336 SER B N 1
ATOM 5480 C CA . SER B 1 336 ? -4.352 17.984 14.891 1 98.69 336 SER B CA 1
ATOM 5481 C C . SER B 1 336 ? -4.262 18.547 16.312 1 98.69 336 SER B C 1
ATOM 5483 O O . SER B 1 336 ? -4.609 19.703 16.562 1 98.69 336 SER B O 1
ATOM 5485 N N . GLY B 1 337 ? -3.893 17.766 17.219 1 98.56 337 GLY B N 1
ATOM 5486 C CA . GLY B 1 337 ? -3.641 18.078 18.609 1 98.56 337 GLY B CA 1
ATOM 5487 C C . GLY B 1 337 ? -2.992 16.938 19.375 1 98.56 337 GLY B C 1
ATOM 5488 O O . GLY B 1 337 ? -3.143 15.773 19.016 1 98.56 337 GLY B O 1
ATOM 5489 N N . TYR B 1 338 ? -2.375 17.344 20.406 1 98.25 338 TYR B N 1
ATOM 5490 C CA . TYR B 1 338 ? -1.66 16.344 21.203 1 98.25 338 TYR B CA 1
ATOM 5491 C C . TYR B 1 338 ? -2.314 16.156 22.562 1 98.25 338 TYR B C 1
ATOM 5493 O O . TYR B 1 338 ? -2.592 17.141 23.266 1 98.25 338 TYR B O 1
ATOM 5501 N N . PRO B 1 339 ? -2.521 14.969 22.953 1 98.44 339 PRO B N 1
ATOM 5502 C CA . PRO B 1 339 ? -2.486 13.758 22.125 1 98.44 339 PRO B CA 1
ATOM 5503 C C . PRO B 1 339 ? -3.648 13.688 21.141 1 98.44 339 PRO B C 1
ATOM 5505 O O . PRO B 1 339 ? -4.754 14.133 21.453 1 98.44 339 PRO B O 1
ATOM 5508 N N . HIS B 1 340 ? -3.455 12.984 20.125 1 98.88 340 HIS B N 1
ATOM 5509 C CA . HIS B 1 340 ? -4.332 13.125 18.969 1 98.88 340 HIS B CA 1
ATOM 5510 C C . HIS B 1 340 ? -5.711 12.547 19.25 1 98.88 340 HIS B C 1
ATOM 5512 O O . HIS B 1 340 ? -6.723 13.078 18.781 1 98.88 340 HIS B O 1
ATOM 5518 N N . LEU B 1 341 ? -5.762 11.445 20 1 98.81 341 LEU B N 1
ATOM 5519 C CA . LEU B 1 341 ? -7.066 10.859 20.281 1 98.81 341 LEU B CA 1
ATOM 5520 C C . LEU B 1 341 ? -7.891 11.766 21.188 1 98.81 341 LEU B C 1
ATOM 5522 O O . LEU B 1 341 ? -9.008 12.141 20.844 1 98.81 341 LEU B O 1
ATOM 5526 N N . GLU B 1 342 ? -7.359 12.172 22.344 1 98.62 342 GLU B N 1
ATOM 5527 C CA . GLU B 1 342 ? -8.047 13.008 23.328 1 98.62 342 GLU B CA 1
ATOM 5528 C C . GLU B 1 342 ? -8.445 14.352 22.719 1 98.62 342 GLU B C 1
ATOM 5530 O O . GLU B 1 342 ? -9.562 14.82 22.906 1 98.62 342 GLU B O 1
ATOM 5535 N N . GLU B 1 343 ? -7.543 14.875 21.953 1 98.81 343 GLU B N 1
ATOM 5536 C CA . GLU B 1 343 ? -7.805 16.203 21.406 1 98.81 343 GLU B CA 1
ATOM 5537 C C . GLU B 1 343 ? -8.852 16.141 20.297 1 98.81 343 GLU B C 1
ATOM 5539 O O . GLU B 1 343 ? -9.57 17.109 20.047 1 98.81 343 GLU B O 1
ATOM 5544 N N . ALA B 1 344 ? -8.938 15 19.641 1 98.75 344 ALA B N 1
ATOM 5545 C CA . ALA B 1 344 ? -10.008 14.852 18.656 1 98.75 344 ALA B CA 1
ATOM 5546 C C . ALA B 1 344 ? -11.375 15.039 19.297 1 98.75 344 ALA B C 1
ATOM 5548 O O . ALA B 1 344 ? -12.25 15.703 18.734 1 98.75 344 ALA B O 1
ATOM 5549 N N . TYR B 1 345 ? -11.531 14.477 20.453 1 97.94 345 TYR B N 1
ATOM 5550 C CA . TYR B 1 345 ? -12.781 14.633 21.188 1 97.94 345 TYR B CA 1
ATOM 5551 C C . TYR B 1 345 ? -12.992 16.078 21.609 1 97.94 345 TYR B C 1
ATOM 5553 O O . TYR B 1 345 ? -14.078 16.641 21.422 1 97.94 345 TYR B O 1
ATOM 5561 N N . ARG B 1 346 ? -11.984 16.672 22.172 1 97.81 346 ARG B N 1
ATOM 5562 C CA . ARG B 1 346 ? -12.117 18.031 22.719 1 97.81 346 ARG B CA 1
ATOM 5563 C C . ARG B 1 346 ? -12.508 19.016 21.625 1 97.81 346 ARG B C 1
ATOM 5565 O O . ARG B 1 346 ? -13.406 19.828 21.812 1 97.81 346 ARG B O 1
ATOM 5572 N N . VAL B 1 347 ? -11.828 18.906 20.5 1 98.62 347 VAL B N 1
ATOM 5573 C CA . VAL B 1 347 ? -12.086 19.828 19.391 1 98.62 347 VAL B CA 1
ATOM 5574 C C . VAL B 1 347 ? -13.508 19.609 18.875 1 98.62 347 VAL B C 1
ATOM 5576 O O . VAL B 1 347 ? -14.258 20.578 18.688 1 98.62 347 VAL B O 1
ATOM 5579 N N . SER B 1 348 ? -13.875 18.406 18.656 1 97.88 348 SER B N 1
ATOM 5580 C CA . SER B 1 348 ? -15.203 18.109 18.141 1 97.88 348 SER B CA 1
ATOM 5581 C C . SER B 1 348 ? -16.297 18.562 19.109 1 97.88 348 SER B C 1
ATOM 5583 O O . SER B 1 348 ? -17.234 19.266 18.719 1 97.88 348 SER B O 1
ATOM 5585 N N . GLU B 1 349 ? -16.172 18.266 20.406 1 96.56 349 GLU B N 1
ATOM 5586 C CA . GLU B 1 349 ? -17.203 18.516 21.391 1 96.56 349 GLU B CA 1
ATOM 5587 C C . GLU B 1 349 ? -17.328 20 21.719 1 96.56 349 GLU B C 1
ATOM 5589 O O . GLU B 1 349 ? -18.422 20.516 21.922 1 96.56 349 GLU B O 1
ATOM 5594 N N . LEU B 1 350 ? -16.219 20.641 21.734 1 97.5 350 LEU B N 1
ATOM 5595 C CA . LEU B 1 350 ? -16.25 22.031 22.172 1 97.5 350 LEU B CA 1
ATOM 5596 C C . LEU B 1 350 ? -16.359 22.984 20.984 1 97.5 350 LEU B C 1
ATOM 5598 O O . LEU B 1 350 ? -17.141 23.938 21.031 1 97.5 350 LEU B O 1
ATOM 5602 N N . LEU B 1 351 ? -15.672 22.734 19.922 1 98.06 351 LEU B N 1
ATOM 5603 C CA . LEU B 1 351 ? -15.508 23.719 18.859 1 98.06 351 LEU B CA 1
ATOM 5604 C C . LEU B 1 351 ? -16.547 23.516 17.766 1 98.06 351 LEU B C 1
ATOM 5606 O O . LEU B 1 351 ? -17.062 24.484 17.219 1 98.06 351 LEU B O 1
ATOM 5610 N N . PHE B 1 352 ? -16.859 22.266 17.375 1 97 352 PHE B N 1
ATOM 5611 C CA . PHE B 1 352 ? -17.703 21.969 16.219 1 97 352 PHE B CA 1
ATOM 5612 C C . PHE B 1 352 ? -19.047 22.656 16.344 1 97 352 PHE B C 1
ATOM 5614 O O . PHE B 1 352 ? -19.531 23.297 15.398 1 97 352 PHE B O 1
ATOM 5621 N N . PRO B 1 353 ? -19.734 22.609 17.547 1 94.69 353 PRO B N 1
ATOM 5622 C CA . PRO B 1 353 ? -21 23.328 17.656 1 94.69 353 PRO B CA 1
ATOM 5623 C C . PRO B 1 353 ? -20.859 24.828 17.391 1 94.69 353 PRO B C 1
ATOM 5625 O O . PRO B 1 353 ? -21.781 25.453 16.844 1 94.69 353 PRO B O 1
ATOM 5628 N N . GLU B 1 354 ? -19.719 25.375 17.797 1 95.25 354 GLU B N 1
ATOM 5629 C CA . GLU B 1 354 ? -19.5 26.812 17.656 1 95.25 354 GLU B CA 1
ATOM 5630 C C . GLU B 1 354 ? -19.281 27.203 16.203 1 95.25 354 GLU B C 1
ATOM 5632 O O . GLU B 1 354 ? -19.531 28.344 15.82 1 95.25 354 GLU B O 1
ATOM 5637 N N . ILE B 1 355 ? -18.859 26.25 15.352 1 96 355 ILE B N 1
ATOM 5638 C CA . ILE B 1 355 ? -18.531 26.609 13.969 1 96 355 ILE B CA 1
ATOM 5639 C C . ILE B 1 355 ? -19.5 25.922 13.016 1 96 355 ILE B C 1
ATOM 5641 O O . ILE B 1 355 ? -19.25 25.828 11.82 1 96 355 ILE B O 1
ATOM 5645 N N . GLY B 1 356 ? -20.547 25.328 13.492 1 92.94 356 GLY B N 1
ATOM 5646 C CA . GLY B 1 356 ? -21.641 24.812 12.695 1 92.94 356 GLY B CA 1
ATOM 5647 C C . GLY B 1 356 ? -21.359 23.453 12.094 1 92.94 356 GLY B C 1
ATOM 5648 O O . GLY B 1 356 ? -21.859 23.125 11.016 1 92.94 356 GLY B O 1
ATOM 5649 N N . LEU B 1 357 ? -20.516 22.703 12.664 1 93.25 357 LEU B N 1
ATOM 5650 C CA . LEU B 1 357 ? -20.25 21.328 12.227 1 93.25 357 LEU B CA 1
ATOM 5651 C C . LEU B 1 357 ? -21.047 20.328 13.07 1 93.25 357 LEU B C 1
ATOM 5653 O O . LEU B 1 357 ? -21.359 20.609 14.234 1 93.25 357 LEU B O 1
ATOM 5657 N N . PRO B 1 358 ? -21.219 19.203 12.352 1 82.75 358 PRO B N 1
ATOM 5658 C CA . PRO B 1 358 ? -21.938 18.188 13.125 1 82.75 358 PRO B CA 1
ATOM 5659 C C . PRO B 1 358 ? -21.062 17.531 14.188 1 82.75 358 PRO B C 1
ATOM 5661 O O . PRO B 1 358 ? -19.844 17.469 14.031 1 82.75 358 PRO B O 1
ATOM 5664 N N . GLY B 1 359 ? -21.672 17.359 15.438 1 76.31 359 GLY B N 1
ATOM 5665 C CA . GLY B 1 359 ? -20.984 16.594 16.469 1 76.31 359 GLY B CA 1
ATOM 5666 C C . GLY B 1 359 ? -21.078 15.094 16.266 1 76.31 359 GLY B C 1
ATOM 5667 O O . GLY B 1 359 ? -21.266 14.625 15.133 1 76.31 359 GLY B O 1
ATOM 5668 N N . PRO B 1 360 ? -20.781 14.359 17.312 1 75.75 360 PRO B N 1
ATOM 5669 C CA . PRO B 1 360 ? -20.781 12.898 17.25 1 75.75 360 PRO B CA 1
ATOM 5670 C C . PRO B 1 360 ? -22.078 12.336 16.672 1 75.75 360 PRO B C 1
ATOM 5672 O O . PRO B 1 360 ? -23.172 12.852 16.984 1 75.75 360 PRO B O 1
ATOM 5675 N N . HIS B 1 361 ? -21.891 11.445 15.75 1 67.75 361 HIS B N 1
ATOM 5676 C CA . HIS B 1 361 ? -23.031 10.781 15.125 1 67.75 361 HIS B CA 1
ATOM 5677 C C . HIS B 1 361 ? -23.641 9.727 16.047 1 67.75 361 HIS B C 1
ATOM 5679 O O . HIS B 1 361 ? -22.922 9.086 16.812 1 67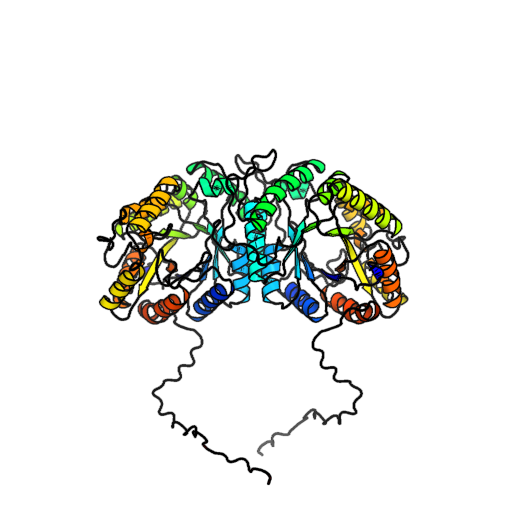.75 361 HIS B O 1
ATOM 5685 N N . GLY B 1 362 ? -24.891 9.539 15.938 1 56.91 362 GLY B N 1
ATOM 5686 C CA . GLY B 1 362 ? -25.625 8.422 16.516 1 56.91 362 GLY B CA 1
ATOM 5687 C C . GLY B 1 362 ? -25.797 8.555 18.016 1 56.91 362 GLY B C 1
ATOM 5688 O O . GLY B 1 362 ? -25.984 7.555 18.719 1 56.91 362 GLY B O 1
ATOM 5689 N N . GLN B 1 363 ? -25.578 9.734 18.531 1 53.53 363 GLN B N 1
ATOM 5690 C CA . GLN B 1 363 ? -25.688 9.805 19.984 1 53.53 363 GLN B CA 1
ATOM 5691 C C . GLN B 1 363 ? -27.156 9.812 20.438 1 53.53 363 GLN B C 1
ATOM 5693 O O . GLN B 1 363 ? -27.969 10.555 19.891 1 53.53 363 GLN B O 1
ATOM 5698 N N . ILE B 1 364 ? -27.531 8.586 20.875 1 50.53 364 ILE B N 1
ATOM 5699 C CA . ILE B 1 364 ? -28.781 8.602 21.625 1 50.53 364 ILE B CA 1
ATOM 5700 C C . ILE B 1 364 ? -28.609 9.422 22.906 1 50.53 364 ILE B C 1
ATOM 5702 O O . ILE B 1 364 ? -27.766 9.102 23.75 1 50.53 364 ILE B O 1
ATOM 5706 N N . ARG B 1 365 ? -28.906 10.664 22.781 1 46.62 365 ARG B N 1
ATOM 5707 C CA . ARG B 1 365 ? -28.781 11.523 23.953 1 46.62 365 ARG B CA 1
ATOM 5708 C C . ARG B 1 365 ? -29.688 11.047 25.078 1 46.62 365 ARG B C 1
ATOM 5710 O O . ARG B 1 365 ? -30.891 10.906 24.891 1 46.62 365 ARG B O 1
ATOM 5717 N N . SER B 1 366 ? -29.219 10.18 25.922 1 43.41 366 SER B N 1
ATOM 5718 C CA . SER B 1 366 ? -29.969 9.984 27.156 1 43.41 366 SER B CA 1
ATOM 5719 C C . SER B 1 366 ? -29.812 11.172 28.094 1 43.41 366 SER B C 1
ATOM 5721 O O . SER B 1 366 ? -28.688 11.617 28.359 1 43.41 366 SER B O 1
ATOM 5723 N N . SER B 1 367 ? -30.594 12.109 27.859 1 43.56 367 SER B N 1
ATOM 5724 C CA . SER B 1 367 ? -30.547 13.25 28.781 1 43.56 367 SER B CA 1
ATOM 5725 C C . SER B 1 367 ? -30.578 12.797 30.234 1 43.56 367 SER B C 1
ATOM 5727 O O . SER B 1 367 ? -31.359 11.922 30.594 1 43.56 367 SER B O 1
ATOM 5729 N N . PHE B 1 368 ? -29.422 13.008 30.797 1 46.97 368 PHE B N 1
ATOM 5730 C CA . PHE B 1 368 ? -29.391 12.75 32.25 1 46.97 368 PHE B CA 1
ATOM 5731 C C . PHE B 1 368 ? -30.594 13.383 32.938 1 46.97 368 PHE B C 1
ATOM 5733 O O . PHE B 1 368 ? -30.812 13.156 34.125 1 46.97 368 PHE B O 1
ATOM 5740 N N . GLY B 1 369 ? -31.234 14.406 32.375 1 38 369 GLY B N 1
ATOM 5741 C CA . GLY B 1 369 ? -32.219 15.102 33.188 1 38 369 GLY B CA 1
ATOM 5742 C C . GLY B 1 369 ? -33.531 14.367 33.281 1 38 369 GLY B C 1
ATOM 5743 O O . GLY B 1 369 ? -34.5 14.891 33.844 1 38 369 GLY B O 1
ATOM 5744 N N . GLU B 1 370 ? -33.938 13.469 32.375 1 37.84 370 GLU B N 1
ATOM 5745 C CA . GLU B 1 370 ? -35.188 12.844 32.781 1 37.84 370 GLU B CA 1
ATOM 5746 C C . GLU B 1 370 ? -34.969 12.008 34.062 1 37.84 370 GLU B C 1
ATOM 5748 O O . GLU B 1 370 ? -33.938 11.328 34.188 1 37.84 370 GLU B O 1
ATOM 5753 N N . ARG B 1 371 ? -35.719 12.406 35.188 1 34.56 371 ARG B N 1
ATOM 5754 C CA . ARG B 1 371 ? -35.781 11.641 36.438 1 34.56 371 ARG B CA 1
ATOM 5755 C C . ARG B 1 371 ? -35.844 10.141 36.156 1 34.56 371 ARG B C 1
ATOM 5757 O O . ARG B 1 371 ? -36.875 9.633 35.688 1 34.56 371 ARG B O 1
ATOM 5764 N N . ARG B 1 372 ? -35.062 9.703 35.344 1 36.97 372 ARG B N 1
ATOM 5765 C CA . ARG B 1 372 ? -35.094 8.25 35.375 1 36.97 372 ARG B CA 1
ATOM 5766 C C . ARG B 1 372 ? -35.125 7.719 36.812 1 36.97 372 ARG B C 1
ATOM 5768 O O . ARG B 1 372 ? -34.406 8.219 37.656 1 36.97 372 ARG B O 1
ATOM 5775 N N . VAL B 1 373 ? -36.281 7.172 37.219 1 32.88 373 VAL B N 1
ATOM 5776 C CA . VAL B 1 373 ? -36.312 6.301 38.406 1 32.88 373 VAL B CA 1
ATOM 5777 C C . VAL B 1 373 ? -35.062 5.406 38.406 1 32.88 373 VAL B C 1
ATOM 5779 O O . VAL B 1 373 ? -34.844 4.652 37.438 1 32.88 373 VAL B O 1
ATOM 5782 N N . PHE B 1 374 ? -33.875 5.93 38.875 1 34.25 374 PHE B N 1
ATOM 5783 C CA . PHE B 1 374 ? -32.781 5.027 39.188 1 34.25 374 PHE B CA 1
ATOM 5784 C C . PHE B 1 374 ? -33.281 3.668 39.625 1 34.25 374 PHE B C 1
ATOM 5786 O O . PHE B 1 374 ? -33.938 3.555 40.688 1 34.25 374 PHE B O 1
ATOM 5793 N N . GLY B 1 375 ? -33.906 2.914 38.812 1 32.25 375 GLY B N 1
ATOM 5794 C CA . GLY B 1 375 ? -33.938 1.556 39.312 1 32.25 375 GLY B CA 1
ATOM 5795 C C . GLY B 1 375 ? -32.625 1.151 39.969 1 32.25 375 GLY B C 1
ATOM 5796 O O . GLY B 1 375 ? -31.531 1.534 39.5 1 32.25 375 GLY B O 1
ATOM 5797 N N . GLY B 1 376 ? -32.562 1.095 41.344 1 32 376 GLY B N 1
ATOM 5798 C CA . GLY B 1 376 ? -31.531 0.604 42.281 1 32 376 GLY B CA 1
ATOM 5799 C C . GLY B 1 376 ? -30.672 -0.483 41.656 1 32 376 GLY B C 1
ATOM 5800 O O . GLY B 1 376 ? -31.156 -1.582 41.375 1 32 376 GLY B O 1
ATOM 5801 N N . GLY B 1 377 ? -30.016 -0.26 40.656 1 32.56 377 GLY B N 1
ATOM 5802 C CA . GLY B 1 377 ? -29 -1.294 40.5 1 32.56 377 GLY B CA 1
ATOM 5803 C C . GLY B 1 377 ? -28.266 -1.634 41.75 1 32.56 377 GLY B C 1
ATOM 5804 O O . GLY B 1 377 ? -27.562 -0.787 42.312 1 32.56 377 GLY B O 1
ATOM 5805 N N . GLY B 1 378 ? -28.953 -2.404 42.719 1 30.16 378 GLY B N 1
ATOM 5806 C CA . GLY B 1 378 ? -28.406 -3.059 43.906 1 30.16 378 GLY B CA 1
ATOM 5807 C C . GLY B 1 378 ? -26.984 -3.545 43.719 1 30.16 378 GLY B C 1
ATOM 5808 O O . GLY B 1 378 ? -26.641 -4.09 42.656 1 30.16 378 GLY B O 1
ATOM 5809 N N . HIS B 1 379 ? -26.062 -2.818 44.219 1 31.25 379 HIS B N 1
ATOM 5810 C CA . HIS B 1 379 ? -24.875 -3.512 44.719 1 31.25 379 HIS B CA 1
ATOM 5811 C C . HIS B 1 379 ? -25.266 -4.758 45.5 1 31.25 379 HIS B C 1
ATOM 5813 O O . HIS B 1 379 ? -25.906 -4.66 46.562 1 31.25 379 HIS B O 1
ATOM 5819 N N . GLY B 1 380 ? -25.984 -5.727 44.875 1 28.12 380 GLY B N 1
ATOM 5820 C CA . GLY B 1 380 ? -26.141 -7.008 45.531 1 28.12 380 GLY B CA 1
ATOM 5821 C C . GLY B 1 380 ? -24.922 -7.402 46.344 1 28.12 380 GLY B C 1
ATOM 5822 O O . GLY B 1 380 ? -23.844 -7.648 45.812 1 28.12 380 GLY B O 1
ATOM 5823 N N . GLY B 1 381 ? -24.828 -6.75 47.562 1 28.31 381 GLY B N 1
ATOM 5824 C CA . GLY B 1 381 ? -24.078 -7.254 48.719 1 28.31 381 GLY B CA 1
ATOM 5825 C C . GLY B 1 381 ? -24.156 -8.766 48.844 1 28.31 381 GLY B C 1
ATOM 5826 O O . GLY B 1 381 ? -24.812 -9.438 48.062 1 28.31 381 GLY B O 1
ATOM 5827 N N . ASN B 1 382 ? -23.984 -9.234 50.125 1 25.66 382 ASN B N 1
ATOM 5828 C CA . ASN B 1 382 ? -23.688 -10.523 50.75 1 25.66 382 ASN B CA 1
ATOM 5829 C C . ASN B 1 382 ? -24.812 -11.523 50.531 1 25.66 382 ASN B C 1
ATOM 5831 O O . ASN B 1 382 ? -25.812 -11.484 51.25 1 25.66 382 ASN B O 1
ATOM 5835 N N . VAL B 1 383 ? -25.406 -11.688 49.344 1 25.09 383 VAL B N 1
ATOM 5836 C CA . VAL B 1 383 ? -26.312 -12.828 49.406 1 25.09 383 VAL B CA 1
ATOM 5837 C C . VAL B 1 383 ? -25.594 -14.031 50.031 1 25.09 383 VAL B C 1
ATOM 5839 O O . VAL B 1 383 ? -24.578 -14.5 49.5 1 25.09 383 VAL B O 1
ATOM 5842 N N . LYS B 1 384 ? -25.703 -14.055 51.375 1 24.66 384 LYS B N 1
ATOM 5843 C CA . LYS B 1 384 ? -25.359 -15.227 52.188 1 24.66 384 LYS B CA 1
ATOM 5844 C C . LYS B 1 384 ? -25.844 -16.516 51.531 1 24.66 384 LYS B C 1
ATOM 5846 O O . LYS B 1 384 ? -27.047 -16.688 51.312 1 24.66 384 LYS B O 1
ATOM 5851 N N . ILE B 1 385 ? -25.203 -16.938 50.469 1 24.83 385 ILE B N 1
ATOM 5852 C CA . ILE B 1 385 ? -25.453 -18.359 50.281 1 24.83 385 ILE B CA 1
ATOM 5853 C C . ILE B 1 385 ? -25.406 -19.094 51.594 1 24.83 385 ILE B C 1
ATOM 5855 O O . ILE B 1 385 ? -24.453 -18.938 52.375 1 24.83 385 ILE B O 1
ATOM 5859 N N . ALA B 1 386 ? -26.609 -19.312 52.25 1 24.94 386 ALA B N 1
ATOM 5860 C CA . ALA B 1 386 ? -26.844 -20.172 53.438 1 24.94 386 ALA B CA 1
ATOM 5861 C C . ALA B 1 386 ? -25.844 -21.328 53.469 1 24.94 386 ALA B C 1
ATOM 5863 O O . ALA B 1 386 ? -25.656 -22.031 52.469 1 24.94 386 ALA B O 1
ATOM 5864 N N . SER B 1 387 ? -24.906 -21.094 54.281 1 21.39 387 SER B N 1
ATOM 5865 C CA . SER B 1 387 ? -24.062 -22.109 54.938 1 21.39 387 SER B CA 1
ATOM 5866 C C . SER B 1 387 ? -24.891 -23.281 55.438 1 21.39 387 SER B C 1
ATOM 5868 O O . SER B 1 387 ? -25.844 -23.109 56.188 1 21.39 387 SER B O 1
ATOM 5870 N N . ALA B 1 388 ? -25.281 -24.234 54.5 1 20.55 388 ALA B N 1
ATOM 5871 C CA . ALA B 1 388 ? -25.719 -25.5 55.094 1 20.55 388 ALA B CA 1
ATOM 5872 C C . ALA B 1 388 ? -24.922 -25.828 56.344 1 20.55 388 ALA B C 1
ATOM 5874 O O . ALA B 1 388 ? -23.688 -25.906 56.312 1 20.55 388 ALA B O 1
ATOM 5875 N N . SER B 1 389 ? -25.531 -25.312 57.469 1 20.67 389 SER B N 1
ATOM 5876 C CA . SER B 1 389 ? -25.359 -26.094 58.688 1 20.67 389 SER B CA 1
ATOM 5877 C C . SER B 1 389 ? -25.75 -27.547 58.438 1 20.67 389 SER B C 1
ATOM 5879 O O . SER B 1 389 ? -26.75 -27.844 57.781 1 20.67 389 SER B O 1
#

pLDDT: mean 90.92, std 17.36, range [20.02, 98.94]

Foldseek 3Di:
DALLVDFFQEEEEQPQLWFAQAPLDPVRTGGRDLVVSLLLLALCLQFFHQAYEADDFPRGDQFLVSLLVSLVSHDRHAYATEDAPPLDALLVVLQSQQVSLVSSVRRYAYEYDPDWFCVRVVVSVDNDDDLVSLVLVLVSVQQNLCCQQPQWDADDDPNHGDHGRGDPGHGNDPSGHAYEYEAQDPSRLLSCLAHHAEYEAADDPLVVVLVSVVSSQVSNVVVPHDHAYAYEAEEQEDQFLVVQVVSVCSNHVPPDLVQLVVQVVCLVPGTRGPRQVVLCVQQVLPPVRQCSDVQKGQCQNSRDTDRRIHRTGYLQSVLVVVSSNSNSRHRYYYYAYGPGRVVSQRCSVGNQVVSVTDGGPPDPPPPPPDPPVPPPPDPPPDPPPDDPD/DALLVDFFQEEEEQPQLWFAQAPLDPVRTGGRDLVVSLLLLALCLQFFHQAYEADDFPRGDQFLVSLLVSLVSHDRHAYAGEDAPPLDALLVVLQSQQVSLVSSVRRYAYEYDPDWFCVRVVVSVDNDDDLVSLVLVLQSVQQNLCCQQPQWDADDDPNHGDHGRGDPGHHNDPSGHAYEYEAQDPSRLLSCLAHHAEYEAADDDLVVVLVSVVSSQVSNVVVPHDHAYAYEAEEQEDQFLVVQVVSVCSNHVPPDLVQLVVQVVCLVPGTRGPRQVVLCVQQVLPPVRQCSDVQKGQCQNSRDTDRRIHRTGYLLSVLVVVSSNSNSRHRYYYYAYGPGRVVSQRCSVGNQVVSVTDGGPPDPPPPPPPPPPPPPPDPPPCPPPPPPD